Protein AF-0000000076618469 (afdb_homodimer)

Radius of gyration: 35.42 Å; Cα contacts (8 Å, |Δi|>4): 1841; chains: 2; bounding box: 77×102×92 Å

Organism: NCBI:txid5963

Secondary structure (DSSP, 8-state):
----THHHHHHHHHTTTT--HHHHHHHHHHHHHHHHHHHHSSEEEEE---------BSPPPPSS--EEEEEEETTTS-TT-EEEEEETTEEEEEEE-TTS-EEEEESB-TTT--BTTTT-EEETTTEEE-TTT--EEETTT-BEEEGGGTEE-EEEEEEE-TTBTTB---HHHHEEEEEEEE-BPPB--EEEETTEEEEEE-SSTTPPPSS-PPP-HHHHHHSEEEEEEEEEE-S-TTHHHHHHH-TTHHHHHSSBS-TT-SSEEEEEEEEEEETT-TTHHHHT--SSHHHHHHHHHHHHHH--TTTGGGEEEEEEEEEEEETTS--EEEEEEEEEEETTTEEEEEEE-SS-EEEEEEEEEEEETTEEEEEEEEEE-TTS-HHHHHHHHHHHHHHHHHHHHHHTT---BSS-EE-TTSHHHHHHHHHHHHHGGGGTTHHHHHHHHHTT--/----THHHHHHHHHTTTTS-HHHHHHHHHHHHHHHHHHHHSSEEEEE----------SPPPPSS--EEEEEEETTTS-TT-EEEEEETTEEEEEEE-TTS-EEEEESB-TTT--BTTTT-EEETTTEEE-TTT--EEETTT-BEEEGGGTEE-EEEEEEE-TTBTTB---HHHHEEEEEEEE-BPPB--EEEETTEEEEEE-SSTTPPPSS-PPP-HHHHHHSEEEEEEEEEE-S-TTHHHHHHH-TTHHHHHSSBSSTT-SSEEEEEEEEEEETT-TTHHHHT--SSHHHHHHHHHHHHHH--TTTGGGEEEEEEEEEEEETTS--EEEEEEEEEEETTTEEEEEEE-SS-EEEEEEEEEEEETTEEEEEEEEEE-TTS-HHHHHHHHHHHHHHHHHHHHHHTTPPPPSS----TTSHHHHHHHHHHHHHGGGGTTHHHHHHHHHTT--

Nearest PDB structures (foldseek):
  7szh-assembly1_B  TM=7.163E-01  e=1.090E-14  Microseira wollei
  6wnb-assembly1_C  TM=7.122E-01  e=1.434E-14  Microseira wollei
  6wn3-assembly1_C  TM=7.207E-01  e=2.930E-14  Microseira wollei
  7szg-assembly1_A  TM=7.099E-01  e=2.625E-14  Microseira wollei
  6wnd-assembly1_B-2  TM=7.188E-01  e=1.096E-13  Microseira wollei

Foldseek 3Di:
DPPDPVVVVVVVVVVVVPCPPVVVVVVVVVVVVVVQCVDQQADEAEDEDDQPDDDADDDDAFLAFFDKFFFWFPVVADEFAWAWTDFRLFTWIWHAFQVRDIFIWGQFDPPPTAGQRPCWTHPLRAWIFRRPPTFIAGRVWQWGADPNVRHGDKDWDKDADPCVVPDDDDPDRGIDTDGMDIDGTQTWDWDHAPRTIMTGDDLDSPDDDQDDDDHDVVLCVQWPWGYKYKYKFFFRLQLVVLVQLQQCVCVPLQQDLDPPDPQKGKDKDKDKDQLPPPCVLVRQADPDVVQSVVLVVVNVRGGDPRQRLQKMWMKMWIWIDGPPDDTHTAWIWIWIDGASFWIWTWIDGPVWTKIWIWGWGDNDSRIIMIMTIMIIGPPDDSVVVNVVNVSVNVSVVSSRVDRSPDYDDPDDDDDPVDDSRVSSVNVVVSNVVRCVNSVVSSVVSVVPDD/DCPDPVVVVVVVVVVVVPCPPVVVVVVVVVVVVVVVCVDQQADEAEDEDDQPDDDADDDDAFLAFWDKFFFWFLVVADEFAWAWTDFRLFTWIWHAFQVRDIFIWGQFDPPPTAGQRPCWTHDLRAWIFRRPPTFIAGRVWQWGADPNVRHGDKDWDKDADPCVPPDDDDPDRGIDTDGMDIDGTQTWDWDHAPRTIMTGDDLDSPDDDQDDDDHDVVLCVQWPWGYKYKYKFFFRLQLVVLVQLQQVVCVPLQQDLDPPDPQKGKDKDKDKDQLPPPCVLVRQADPDVVQSVVLVVVNVRGGDPRQRLQKMWMKMWIWMDGPPDDTHTAKIWIWIDGARFWMWTWIDGPVWTKIWIWGWGDNDSRIIMIMTIMIIGPPDDSVVVNVVNVSVNVSVVSSRVDNSPDYDDPDDDADPVDDSRVSSVNVVVSNVVRCVSSVVSSVVSVVPDD

Structure (mmCIF, N/CA/C/O backbone):
data_AF-0000000076618469-model_v1
#
loop_
_entity.id
_entity.type
_entity.pdbx_description
1 polymer 'cholesterol 7-desaturase'
#
loop_
_atom_site.group_PDB
_atom_site.id
_atom_site.type_symbol
_atom_site.label_atom_id
_atom_site.label_alt_id
_atom_site.label_comp_id
_atom_site.label_asym_id
_atom_site.label_entity_id
_atom_site.label_seq_id
_atom_site.pdbx_PDB_ins_code
_atom_site.Cartn_x
_atom_site.Cartn_y
_atom_site.Cartn_z
_atom_site.occupancy
_atom_site.B_iso_or_equiv
_atom_site.auth_seq_id
_atom_site.auth_comp_id
_atom_site.auth_asym_id
_atom_site.auth_atom_id
_atom_site.pdbx_PDB_model_num
ATOM 1 N N . MET A 1 1 ? -31.688 51 -51.656 1 25.8 1 MET A N 1
ATOM 2 C CA . MET A 1 1 ? -30.25 51.219 -51.75 1 25.8 1 MET A CA 1
ATOM 3 C C . MET A 1 1 ? -29.484 50.25 -50.875 1 25.8 1 MET A C 1
ATOM 5 O O . MET A 1 1 ? -29.641 50.219 -49.656 1 25.8 1 MET A O 1
ATOM 9 N N . SER A 1 2 ? -29.312 48.969 -51.375 1 30.59 2 SER A N 1
ATOM 10 C CA . SER A 1 2 ? -28.703 47.719 -50.938 1 30.59 2 SER A CA 1
ATOM 11 C C . SER A 1 2 ? -27.203 47.906 -50.688 1 30.59 2 SER A C 1
ATOM 13 O O . SER A 1 2 ? -26.438 48.125 -51.625 1 30.59 2 SER A O 1
ATOM 15 N N . LEU A 1 3 ? -26.906 48.688 -49.594 1 36.03 3 LEU A N 1
ATOM 16 C CA . LEU A 1 3 ? -25.516 48.812 -49.156 1 36.03 3 LEU A CA 1
ATOM 17 C C . LEU A 1 3 ? -24.812 47.469 -49.125 1 36.03 3 LEU A C 1
ATOM 19 O O . LEU A 1 3 ? -25.25 46.562 -48.438 1 36.03 3 LEU A O 1
ATOM 23 N N . SER A 1 4 ? -24.188 47.125 -50.25 1 36.19 4 SER A N 1
ATOM 24 C CA . SER A 1 4 ? -23.578 45.844 -50.625 1 36.19 4 SER A CA 1
ATOM 25 C C . SER A 1 4 ? -22.516 45.438 -49.625 1 36.19 4 SER A C 1
ATOM 27 O O . SER A 1 4 ? -21.812 46.281 -49.062 1 36.19 4 SER A O 1
ATOM 29 N N . SER A 1 5 ? -22.656 44.188 -49.031 1 46 5 SER A N 1
ATOM 30 C CA . SER A 1 5 ? -21.859 43.375 -48.125 1 46 5 SER A CA 1
ATOM 31 C C . SER A 1 5 ? -20.375 43.438 -48.5 1 46 5 SER A C 1
ATOM 33 O O . SER A 1 5 ? -19.516 42.969 -47.75 1 46 5 SER A O 1
ATOM 35 N N . SER A 1 6 ? -20.109 43.875 -49.781 1 43.16 6 SER A N 1
ATOM 36 C CA . SER A 1 6 ? -18.75 43.844 -50.281 1 43.16 6 SER A CA 1
ATOM 37 C C . SER A 1 6 ? -17.875 44.906 -49.625 1 43.16 6 SER A C 1
ATOM 39 O O . SER A 1 6 ? -16.641 44.781 -49.625 1 43.16 6 SER A O 1
ATOM 41 N N . LEU A 1 7 ? -18.484 46.031 -49.25 1 40.34 7 LEU A N 1
ATOM 42 C CA . LEU A 1 7 ? -17.688 47.125 -48.719 1 40.34 7 LEU A CA 1
ATOM 43 C C . LEU A 1 7 ? -17.172 46.812 -47.312 1 40.34 7 LEU A C 1
ATOM 45 O O . LEU A 1 7 ? -16.078 47.219 -46.938 1 40.34 7 LEU A O 1
ATOM 49 N N . ILE A 1 8 ? -18.031 45.969 -46.625 1 40 8 ILE A N 1
ATOM 50 C CA . ILE A 1 8 ? -17.609 45.719 -45.25 1 40 8 ILE A CA 1
ATOM 51 C C . ILE A 1 8 ? -16.406 44.781 -45.25 1 40 8 ILE A C 1
ATOM 53 O O . ILE A 1 8 ? -15.445 45 -44.5 1 40 8 ILE A O 1
ATOM 57 N N . ILE A 1 9 ? -16.344 43.844 -46.281 1 43.84 9 ILE A N 1
ATOM 58 C CA . ILE A 1 9 ? -15.234 42.906 -46.25 1 43.84 9 ILE A CA 1
ATOM 59 C C . ILE A 1 9 ? -13.953 43.625 -46.688 1 43.84 9 ILE A C 1
ATOM 61 O O . ILE A 1 9 ? -12.867 43.312 -46.188 1 43.84 9 ILE A O 1
ATOM 65 N N . SER A 1 10 ? -14.141 44.656 -47.531 1 40.81 10 SER A N 1
ATOM 66 C CA . SER A 1 10 ? -12.938 45.312 -48.031 1 40.81 10 SER A CA 1
ATOM 67 C C . SER A 1 10 ? -12.266 46.125 -46.906 1 40.81 10 SER A C 1
ATOM 69 O O . SER A 1 10 ? -11.055 46.344 -46.938 1 40.81 10 SER A O 1
ATOM 71 N N . TYR A 1 11 ? -13.172 46.75 -46.062 1 40.12 11 TYR A N 1
ATOM 72 C CA . TYR A 1 11 ? -12.547 47.562 -45.031 1 40.12 11 TYR A CA 1
ATOM 73 C C . TYR A 1 11 ? -11.781 46.719 -44.031 1 40.12 11 TYR A C 1
ATOM 75 O O . TYR A 1 11 ? -10.742 47.125 -43.531 1 40.12 11 TYR A O 1
ATOM 83 N N . PHE A 1 12 ? -12.375 45.531 -43.719 1 41.94 12 PHE A N 1
ATOM 84 C CA . PHE A 1 12 ? -11.633 44.75 -42.75 1 41.94 12 PHE A CA 1
ATOM 85 C C . PHE A 1 12 ? -10.398 44.125 -43.375 1 41.94 12 PHE A C 1
ATOM 87 O O . PHE A 1 12 ? -9.445 43.75 -42.688 1 41.94 12 PHE A O 1
ATOM 94 N N . THR A 1 13 ? -10.469 43.812 -44.688 1 44.59 13 THR A N 1
ATOM 95 C CA . THR A 1 13 ? -9.266 43.25 -45.281 1 44.59 13 THR A CA 1
ATOM 96 C C . THR A 1 13 ? -8.18 44.312 -45.438 1 44.59 13 THR A C 1
ATOM 98 O O . THR A 1 13 ? -6.996 44 -45.5 1 44.59 13 THR A O 1
ATOM 101 N N . THR A 1 14 ? -8.539 45.531 -45.688 1 42.06 14 THR A N 1
ATOM 102 C CA . THR A 1 14 ? -7.492 46.531 -45.938 1 42.06 14 THR A CA 1
ATOM 103 C C . THR A 1 14 ? -6.688 46.781 -44.656 1 42.06 14 THR A C 1
ATOM 105 O O . THR A 1 14 ? -5.48 47.031 -44.719 1 42.06 14 THR A O 1
ATOM 108 N N . ASP A 1 15 ? -7.383 46.969 -43.531 1 39.75 15 ASP A N 1
ATOM 109 C CA . ASP A 1 15 ? -6.648 47.406 -42.344 1 39.75 15 ASP A CA 1
ATOM 110 C C . ASP A 1 15 ? -5.91 46.25 -41.688 1 39.75 15 ASP A C 1
ATOM 112 O O . ASP A 1 15 ? -5.301 46.406 -40.625 1 39.75 15 ASP A O 1
ATOM 116 N N . LEU A 1 16 ? -6.277 45.094 -41.938 1 45.47 16 LEU A N 1
ATOM 117 C CA . LEU A 1 16 ? -5.324 44.062 -41.5 1 45.47 16 LEU A CA 1
ATOM 118 C C . LEU A 1 16 ? -3.969 44.25 -42.156 1 45.47 16 LEU A C 1
ATOM 120 O O . LEU A 1 16 ? -3.018 43.531 -41.844 1 45.47 16 LEU A O 1
ATOM 124 N N . ALA A 1 17 ? -3.912 45 -43.281 1 43.53 17 ALA A N 1
ATOM 125 C CA . ALA A 1 17 ? -2.707 45.281 -44.062 1 43.53 17 ALA A CA 1
ATOM 126 C C . ALA A 1 17 ? -1.641 45.938 -43.188 1 43.53 17 ALA A C 1
ATOM 128 O O . ALA A 1 17 ? -0.446 45.688 -43.375 1 43.53 17 ALA A O 1
ATOM 129 N N . PHE A 1 18 ? -1.939 47.062 -42.5 1 45.94 18 PHE A N 1
ATOM 130 C CA . PHE A 1 18 ? -0.904 47.781 -41.812 1 45.94 18 PHE A CA 1
ATOM 131 C C . PHE A 1 18 ? -0.453 47.031 -40.562 1 45.94 18 PHE A C 1
ATOM 133 O O . PHE A 1 18 ? 0.161 47.594 -39.656 1 45.94 18 PHE A O 1
ATOM 140 N N . ILE A 1 19 ? -0.979 46 -40.062 1 57.78 19 ILE A N 1
ATOM 141 C CA . ILE A 1 19 ? -0.23 45.344 -39 1 57.78 19 ILE A CA 1
ATOM 142 C C . ILE A 1 19 ? 1.18 45 -39.469 1 57.78 19 ILE A C 1
ATOM 144 O O . ILE A 1 19 ? 1.358 44.156 -40.312 1 57.78 19 ILE A O 1
ATOM 148 N N . ASN A 1 20 ? 2.064 46.031 -39.469 1 72.62 20 ASN A N 1
ATOM 149 C CA . ASN A 1 20 ? 3.465 45.781 -39.812 1 72.62 20 ASN A CA 1
ATOM 150 C C . ASN A 1 20 ? 4.043 44.625 -39.031 1 72.62 20 ASN A C 1
ATOM 152 O O . ASN A 1 20 ? 3.461 44.188 -38.031 1 72.62 20 ASN A O 1
ATOM 156 N N . THR A 1 21 ? 4.887 43.969 -39.625 1 76.56 21 THR A N 1
ATOM 157 C CA . THR A 1 21 ? 5.562 42.781 -39.094 1 76.56 21 THR A CA 1
ATOM 158 C C . THR A 1 21 ? 5.945 42.969 -37.656 1 76.56 21 THR A C 1
ATOM 160 O O . THR A 1 21 ? 5.848 42.062 -36.844 1 76.56 21 THR A O 1
ATOM 163 N N . LYS A 1 22 ? 6.223 44.25 -37.312 1 81.81 22 LYS A N 1
ATOM 164 C CA . LYS A 1 22 ? 6.617 44.531 -35.938 1 81.81 22 LYS A CA 1
ATOM 165 C C . LYS A 1 22 ? 5.426 44.469 -35 1 81.81 22 LYS A C 1
ATOM 167 O O . LYS A 1 22 ? 5.539 43.938 -33.875 1 81.81 22 LYS A O 1
ATOM 172 N N . SER A 1 23 ? 4.367 44.969 -35.5 1 83.94 23 SER A N 1
ATOM 173 C CA . SER A 1 23 ? 3.158 44.906 -34.688 1 83.94 23 SER A CA 1
ATOM 174 C C . SER A 1 23 ? 2.672 43.469 -34.531 1 83.94 23 SER A C 1
ATOM 176 O O . SER A 1 23 ? 2.193 43.094 -33.469 1 83.94 23 SER A O 1
ATOM 178 N N . LEU A 1 24 ? 2.896 42.75 -35.594 1 85.31 24 LEU A N 1
ATOM 179 C CA . LEU A 1 24 ? 2.494 41.375 -35.531 1 85.31 24 LEU A CA 1
ATOM 180 C C . LEU A 1 24 ? 3.377 40.594 -34.562 1 85.31 24 LEU A C 1
ATOM 182 O O . LEU A 1 24 ? 2.879 39.75 -33.781 1 85.31 24 LEU A O 1
ATOM 186 N N . ILE A 1 25 ? 4.652 40.812 -34.688 1 85.56 25 ILE A N 1
ATOM 187 C CA . ILE A 1 25 ? 5.59 40.156 -33.781 1 85.56 25 ILE A CA 1
ATOM 188 C C . ILE A 1 25 ? 5.281 40.531 -32.344 1 85.56 25 ILE A C 1
ATOM 190 O O . ILE A 1 25 ? 5.273 39.688 -31.453 1 85.56 25 ILE A O 1
ATOM 194 N N . ALA A 1 26 ? 5.016 41.781 -32.094 1 86.06 26 ALA A N 1
ATOM 195 C CA . ALA A 1 26 ? 4.672 42.25 -30.75 1 86.06 26 ALA A CA 1
ATOM 196 C C . ALA A 1 26 ? 3.395 41.594 -30.25 1 86.06 26 ALA A C 1
ATOM 198 O O . ALA A 1 26 ? 3.307 41.188 -29.094 1 86.06 26 ALA A O 1
ATOM 199 N N . LEU A 1 27 ? 2.541 41.438 -31.141 1 85.88 27 LEU A N 1
ATOM 200 C CA . LEU A 1 27 ? 1.283 40.781 -30.766 1 85.88 27 LEU A CA 1
ATOM 201 C C . LEU A 1 27 ? 1.502 39.312 -30.422 1 85.88 27 LEU A C 1
ATOM 203 O O . LEU A 1 27 ? 0.927 38.812 -29.453 1 85.88 27 LEU A O 1
ATOM 207 N N . VAL A 1 28 ? 2.207 38.719 -31.188 1 85.19 28 VAL A N 1
ATOM 208 C CA . VAL A 1 28 ? 2.506 37.312 -30.938 1 85.19 28 VAL A CA 1
ATOM 209 C C . VAL A 1 28 ? 3.227 37.156 -29.609 1 85.19 28 VAL A C 1
ATOM 211 O O . VAL A 1 28 ? 2.932 36.25 -28.828 1 85.19 28 VAL A O 1
ATOM 214 N N . PHE A 1 29 ? 4.129 37.969 -29.344 1 85.81 29 PHE A N 1
ATOM 215 C CA . PHE A 1 29 ? 4.863 37.938 -28.094 1 85.81 29 PHE A CA 1
ATOM 216 C C . PHE A 1 29 ? 3.926 38.156 -26.906 1 85.81 29 PHE A C 1
ATOM 218 O O . PHE A 1 29 ? 4.055 37.5 -25.875 1 85.81 29 PHE A O 1
ATOM 225 N N . VAL A 1 30 ? 3.076 39.094 -27.078 1 84.06 30 VAL A N 1
ATOM 226 C CA . VAL A 1 30 ? 2.117 39.375 -26.016 1 84.06 30 VAL A CA 1
ATOM 227 C C . VAL A 1 30 ? 1.225 38.156 -25.797 1 84.06 30 VAL A C 1
ATOM 229 O O . VAL A 1 30 ? 0.931 37.781 -24.656 1 84.06 30 VAL A O 1
ATOM 232 N N . LEU A 1 31 ? 0.885 37.594 -26.844 1 83.75 31 LEU A N 1
ATOM 233 C CA . LEU A 1 31 ? 0.042 36.406 -26.75 1 83.75 31 LEU A CA 1
ATOM 234 C C . LEU A 1 31 ? 0.795 35.25 -26.094 1 83.75 31 LEU A C 1
ATOM 236 O O . LEU A 1 31 ? 0.256 34.594 -25.203 1 83.75 31 LEU A O 1
ATOM 240 N N . LEU A 1 32 ? 1.947 35.031 -26.469 1 82.88 32 LEU A N 1
ATOM 241 C CA . LEU A 1 32 ? 2.75 33.969 -25.891 1 82.88 32 LEU A CA 1
ATOM 242 C C . LEU A 1 32 ? 3.018 34.219 -24.422 1 82.88 32 LEU A C 1
ATOM 244 O O . LEU A 1 32 ? 3 33.312 -23.594 1 82.88 32 LEU A O 1
ATOM 248 N N . TYR A 1 33 ? 3.23 35.406 -24.156 1 81.75 33 TYR A N 1
ATOM 249 C CA . TYR A 1 33 ? 3.459 35.781 -22.766 1 81.75 33 TYR A CA 1
ATOM 250 C C . TYR A 1 33 ? 2.195 35.562 -21.938 1 81.75 33 TYR A C 1
ATOM 252 O O . TYR A 1 33 ? 2.26 35.125 -20.797 1 81.75 33 TYR A O 1
ATOM 260 N N . SER A 1 34 ? 1.138 35.938 -22.5 1 79.31 34 SER A N 1
ATOM 261 C CA . SER A 1 34 ? -0.128 35.75 -21.797 1 79.31 34 SER A CA 1
ATOM 262 C C . SER A 1 34 ? -0.387 34.281 -21.516 1 79.31 34 SER A C 1
ATOM 264 O O . SER A 1 34 ? -0.868 33.906 -20.438 1 79.31 34 SER A O 1
ATOM 266 N N . LEU A 1 35 ? -0.067 33.531 -22.422 1 78.38 35 LEU A N 1
ATOM 267 C CA . LEU A 1 35 ? -0.222 32.094 -22.234 1 78.38 35 LEU A CA 1
ATOM 268 C C . LEU A 1 35 ? 0.748 31.578 -21.172 1 78.38 35 LEU A C 1
ATOM 270 O O . LEU A 1 35 ? 0.366 30.781 -20.312 1 78.38 35 LEU A O 1
ATOM 274 N N . TYR A 1 36 ? 1.885 32.031 -21.328 1 76.81 36 TYR A N 1
ATOM 275 C CA . TYR A 1 36 ? 2.902 31.719 -20.328 1 76.81 36 TYR A CA 1
ATOM 276 C C . TYR A 1 36 ? 2.447 32.125 -18.938 1 76.81 36 TYR A C 1
ATOM 278 O O . TYR A 1 36 ? 2.508 31.344 -18 1 76.81 36 TYR A O 1
ATOM 286 N N . TYR A 1 37 ? 2.002 33.281 -18.906 1 76.44 37 TYR A N 1
ATOM 287 C CA . TYR A 1 37 ? 1.58 33.812 -17.625 1 76.44 37 TYR A CA 1
ATOM 288 C C . TYR A 1 37 ? 0.39 33.062 -17.062 1 76.44 37 TYR A C 1
ATOM 290 O O . TYR A 1 37 ? 0.378 32.688 -15.883 1 76.44 37 TYR A O 1
ATOM 298 N N . ALA A 1 38 ? -0.476 32.719 -17.828 1 72.44 38 ALA A N 1
ATOM 299 C CA . ALA A 1 38 ? -1.673 32 -17.391 1 72.44 38 ALA A CA 1
ATOM 300 C C . ALA A 1 38 ? -1.328 30.609 -16.906 1 72.44 38 ALA A C 1
ATOM 302 O O . ALA A 1 38 ? -1.894 30.125 -15.922 1 72.44 38 ALA A O 1
ATOM 303 N N . LYS A 1 39 ? -0.436 30.125 -17.562 1 70.06 39 LYS A N 1
ATOM 304 C CA . LYS A 1 39 ? -0.111 28.719 -17.281 1 70.06 39 LYS A CA 1
ATOM 305 C C . LYS A 1 39 ? 0.766 28.594 -16.047 1 70.06 39 LYS A C 1
ATOM 307 O O . LYS A 1 39 ? 0.604 27.656 -15.258 1 70.06 39 LYS A O 1
ATOM 312 N N . PHE A 1 40 ? 1.535 29.641 -15.828 1 75.81 40 PHE A N 1
ATOM 313 C CA . PHE A 1 40 ? 2.613 29.375 -14.883 1 75.81 40 PHE A CA 1
ATOM 314 C C . PHE A 1 40 ? 2.516 30.312 -13.68 1 75.81 40 PHE A C 1
ATOM 316 O O . PHE A 1 40 ? 3.18 30.094 -12.664 1 75.81 40 PHE A O 1
ATOM 323 N N . ARG A 1 41 ? 1.729 31.312 -13.742 1 74.38 41 ARG A N 1
ATOM 324 C CA . ARG A 1 41 ? 1.658 32.281 -12.648 1 74.38 41 ARG A CA 1
ATOM 325 C C . ARG A 1 41 ? 1.303 31.594 -11.336 1 74.38 41 ARG A C 1
ATOM 327 O O . ARG A 1 41 ? 1.93 31.859 -10.305 1 74.38 41 ARG A O 1
ATOM 334 N N . ILE A 1 42 ? 0.29 30.797 -11.391 1 78.88 42 ILE A N 1
ATOM 335 C CA . ILE A 1 42 ? -0.105 29.938 -10.281 1 78.88 42 ILE A CA 1
ATOM 336 C C . ILE A 1 42 ? -0.117 28.484 -10.727 1 78.88 42 ILE A C 1
ATOM 338 O O . ILE A 1 42 ? -1.019 28.047 -11.453 1 78.88 42 ILE A O 1
ATOM 342 N N . PHE A 1 43 ? 0.909 27.812 -10.273 1 82.62 43 PHE A N 1
ATOM 343 C CA . PHE A 1 43 ? 1.141 26.469 -10.766 1 82.62 43 PHE A CA 1
ATOM 344 C C . PHE A 1 43 ? 0.526 25.438 -9.82 1 82.62 43 PHE A C 1
ATOM 346 O O . PHE A 1 43 ? 0.643 25.547 -8.602 1 82.62 43 PHE A O 1
ATOM 353 N N . TYR A 1 44 ? -0.232 24.547 -10.438 1 80.94 44 TYR A N 1
ATOM 354 C CA . TYR A 1 44 ? -0.82 23.438 -9.688 1 80.94 44 TYR A CA 1
ATOM 355 C C . TYR A 1 44 ? -0.27 22.109 -10.172 1 80.94 44 TYR A C 1
ATOM 357 O O . TYR A 1 44 ? -0.236 21.844 -11.375 1 80.94 44 TYR A O 1
ATOM 365 N N . TYR A 1 45 ? 0.213 21.312 -9.305 1 83.5 45 TYR A N 1
ATOM 366 C CA . TYR A 1 45 ? 0.718 19.984 -9.625 1 83.5 45 TYR A CA 1
ATOM 367 C C . TYR A 1 45 ? 0.195 18.953 -8.641 1 83.5 45 TYR A C 1
ATOM 369 O O . TYR A 1 45 ? 0.275 19.141 -7.426 1 83.5 45 TYR A O 1
ATOM 377 N N . ALA A 1 46 ? -0.37 17.859 -9.219 1 86.12 46 ALA A N 1
ATOM 378 C CA . ALA A 1 46 ? -0.897 16.812 -8.352 1 86.12 46 ALA A CA 1
ATOM 379 C C . ALA A 1 46 ? -0.328 15.445 -8.742 1 86.12 46 ALA A C 1
ATOM 381 O O . ALA A 1 46 ? -0.198 15.133 -9.93 1 86.12 46 ALA A O 1
ATOM 382 N N . HIS A 1 47 ? 0.127 14.727 -7.789 1 85.25 47 HIS A N 1
ATOM 383 C CA . HIS A 1 47 ? 0.522 13.328 -7.945 1 85.25 47 HIS A CA 1
ATOM 384 C C . HIS A 1 47 ? -0.35 12.414 -7.098 1 85.25 47 HIS A C 1
ATOM 386 O O . HIS A 1 47 ? -0.243 12.414 -5.867 1 85.25 47 HIS A O 1
ATOM 392 N N . ILE A 1 48 ? -1.183 11.594 -7.734 1 83.31 48 ILE A N 1
ATOM 393 C CA . ILE A 1 48 ? -2.121 10.703 -7.059 1 83.31 48 ILE A CA 1
ATOM 394 C C . ILE A 1 48 ? -1.923 9.273 -7.551 1 83.31 48 ILE A C 1
ATOM 396 O O . ILE A 1 48 ? -2.488 8.883 -8.57 1 83.31 48 ILE A O 1
ATOM 400 N N . PRO A 1 49 ? -1.12 8.477 -6.871 1 85.44 49 PRO A N 1
ATOM 401 C CA . PRO A 1 49 ? -0.93 7.082 -7.273 1 85.44 49 PRO A CA 1
ATOM 402 C C . PRO A 1 49 ? -2.137 6.207 -6.949 1 85.44 49 PRO A C 1
ATOM 404 O O . PRO A 1 49 ? -3.037 6.633 -6.223 1 85.44 49 PRO A O 1
ATOM 407 N N . GLU A 1 50 ? -2.074 4.973 -7.512 1 74.62 50 GLU A N 1
ATOM 408 C CA . GLU A 1 50 ? -3.094 3.992 -7.148 1 74.62 50 GLU A CA 1
ATOM 409 C C . GLU A 1 50 ? -2.92 3.52 -5.711 1 74.62 50 GLU A C 1
ATOM 411 O O . GLU A 1 50 ? -1.796 3.424 -5.215 1 74.62 50 GLU A O 1
ATOM 416 N N . ASN A 1 51 ? -3.998 3.242 -5.086 1 73.88 51 ASN A N 1
ATOM 417 C CA . ASN A 1 51 ? -3.965 2.717 -3.725 1 73.88 51 ASN A CA 1
ATOM 418 C C . ASN A 1 51 ? -3.398 1.3 -3.684 1 73.88 51 ASN A C 1
ATOM 420 O O . ASN A 1 51 ? -3.994 0.374 -4.238 1 73.88 51 ASN A O 1
ATOM 424 N N . PRO A 1 52 ? -2.316 1.177 -3.098 1 69.88 52 PRO A N 1
ATOM 425 C CA . PRO A 1 52 ? -1.696 -0.151 -3.092 1 69.88 52 PRO A CA 1
ATOM 426 C C . PRO A 1 52 ? -2.328 -1.092 -2.068 1 69.88 52 PRO A C 1
ATOM 428 O O . PRO A 1 52 ? -2.035 -2.289 -2.061 1 69.88 52 PRO A O 1
ATOM 431 N N . GLY A 1 53 ? -3.195 -0.616 -1.258 1 64 53 GLY A N 1
ATOM 432 C CA . GLY A 1 53 ? -3.631 -1.392 -0.107 1 64 53 GLY A CA 1
ATOM 433 C C . GLY A 1 53 ? -2.666 -1.319 1.062 1 64 53 GLY A C 1
ATOM 434 O O . GLY A 1 53 ? -1.592 -0.725 0.95 1 64 53 GLY A O 1
ATOM 435 N N . PHE A 1 54 ? -3.09 -1.627 2.289 1 60.41 54 PHE A N 1
ATOM 436 C CA . PHE A 1 54 ? -2.246 -1.46 3.467 1 60.41 54 PHE A CA 1
ATOM 437 C C . PHE A 1 54 ? -1.876 -2.812 4.062 1 60.41 54 PHE A C 1
ATOM 439 O O . PHE A 1 54 ? -2.723 -3.701 4.172 1 60.41 54 PHE A O 1
ATOM 446 N N . ILE A 1 55 ? -0.594 -3.039 4.094 1 59.41 55 ILE A N 1
ATOM 447 C CA . ILE A 1 55 ? -0.067 -4.195 4.809 1 59.41 55 ILE A CA 1
ATOM 448 C C . ILE A 1 55 ? 0.481 -3.762 6.164 1 59.41 55 ILE A C 1
ATOM 450 O O . ILE A 1 55 ? 1.23 -2.787 6.254 1 59.41 55 ILE A O 1
ATOM 454 N N . SER A 1 56 ? -0.104 -4.105 7.328 1 57.28 56 SER A N 1
ATOM 455 C CA . SER A 1 56 ? 0.43 -3.73 8.633 1 57.28 56 SER A CA 1
ATOM 456 C C . SER A 1 56 ? 1.105 -4.914 9.32 1 57.28 56 SER A C 1
ATOM 458 O O . SER A 1 56 ? 0.666 -6.059 9.172 1 57.28 56 SER A O 1
ATOM 460 N N . ARG A 1 57 ? 2.352 -4.621 9.703 1 53.91 57 ARG A N 1
ATOM 461 C CA . ARG A 1 57 ? 3.053 -5.621 10.5 1 53.91 57 ARG A CA 1
ATOM 462 C C . ARG A 1 57 ? 3.115 -5.207 11.969 1 53.91 57 ARG A C 1
ATOM 464 O O . ARG A 1 57 ? 4.039 -4.504 12.383 1 53.91 57 ARG A O 1
ATOM 471 N N . GLY A 1 58 ? 1.973 -5.152 12.727 1 59.69 58 GLY A N 1
ATOM 472 C CA . GLY A 1 58 ? 1.987 -4.965 14.172 1 59.69 58 GLY A CA 1
ATOM 473 C C . GLY A 1 58 ? 1.011 -3.908 14.648 1 59.69 58 GLY A C 1
ATOM 474 O O . GLY A 1 58 ? 0.139 -3.475 13.891 1 59.69 58 GLY A O 1
ATOM 475 N N . LYS A 1 59 ? 1.264 -3.643 16.047 1 66.5 59 LYS A N 1
ATOM 476 C CA . LYS A 1 59 ? 0.408 -2.637 16.672 1 66.5 59 LYS A CA 1
ATOM 477 C C . LYS A 1 59 ? 0.602 -1.271 16.016 1 66.5 59 LYS A C 1
ATOM 479 O O . LYS A 1 59 ? 1.732 -0.804 15.859 1 66.5 59 LYS A O 1
ATOM 484 N N . ILE A 1 60 ? -0.426 -0.828 15.578 1 74.56 60 ILE A N 1
ATOM 485 C CA . ILE A 1 60 ? -0.377 0.438 14.859 1 74.56 60 ILE A CA 1
ATOM 486 C C . ILE A 1 60 ? -0.55 1.598 15.836 1 74.56 60 ILE A C 1
ATOM 488 O O . ILE A 1 60 ? -1.327 1.503 16.781 1 74.56 60 ILE A O 1
ATOM 492 N N . LEU A 1 61 ? 0.176 2.588 15.625 1 87.06 61 LEU A N 1
ATOM 493 C CA . LEU A 1 61 ? 0.038 3.836 16.375 1 87.06 61 LEU A CA 1
ATOM 494 C C . LEU A 1 61 ? -1.32 4.477 16.109 1 87.06 61 LEU A C 1
ATOM 496 O O . LEU A 1 61 ? -1.988 4.148 15.125 1 87.06 61 LEU A O 1
ATOM 500 N N . PRO A 1 62 ? -1.726 5.277 17.078 1 89.94 62 PRO A N 1
ATOM 501 C CA . PRO A 1 62 ? -2.98 5.977 16.797 1 89.94 62 PRO A CA 1
ATOM 502 C C . PRO A 1 62 ? -2.973 6.691 15.445 1 89.94 62 PRO A C 1
ATOM 504 O O . PRO A 1 62 ? -1.953 7.266 15.055 1 89.94 62 PRO A O 1
ATOM 507 N N . ALA A 1 63 ? -4.09 6.719 14.82 1 90.56 63 ALA A N 1
ATOM 508 C CA . ALA A 1 63 ? -4.16 7.172 13.43 1 90.56 63 ALA A CA 1
ATOM 509 C C . ALA A 1 63 ? -4.445 8.672 13.359 1 90.56 63 ALA A C 1
ATOM 511 O O . ALA A 1 63 ? -4.266 9.289 12.305 1 90.56 63 ALA A O 1
ATOM 512 N N . HIS A 1 64 ? -4.93 9.281 14.406 1 94.81 64 HIS A N 1
ATOM 513 C CA . HIS A 1 64 ? -5.398 10.664 14.367 1 94.81 64 HIS A CA 1
ATOM 514 C C . HIS A 1 64 ? -4.773 11.492 15.492 1 94.81 64 HIS A C 1
ATOM 516 O O . HIS A 1 64 ? -5.391 11.688 16.531 1 94.81 64 HIS A O 1
ATOM 522 N N . PRO A 1 65 ? -3.662 12.117 15.234 1 96.56 65 PRO A N 1
ATOM 523 C CA . PRO A 1 65 ? -3.002 12.891 16.281 1 96.56 65 PRO A CA 1
ATOM 524 C C . PRO A 1 65 ? -3.705 14.219 16.562 1 96.56 65 PRO A C 1
ATOM 526 O O . PRO A 1 65 ? -4.43 14.734 15.711 1 96.56 65 PRO A O 1
ATOM 529 N N . ASN A 1 66 ? -3.457 14.758 17.781 1 97.38 66 ASN A N 1
ATOM 530 C CA . ASN A 1 66 ? -4.008 16.047 18.203 1 97.38 66 ASN A CA 1
ATOM 531 C C . ASN A 1 66 ? -3.211 17.203 17.641 1 97.38 66 ASN A C 1
ATOM 533 O O . ASN A 1 66 ? -1.979 17.172 17.594 1 97.38 66 ASN A O 1
ATOM 537 N N . GLY A 1 67 ? -3.949 18.203 17.156 1 97.94 67 GLY A N 1
ATOM 538 C CA . GLY A 1 67 ? -3.242 19.391 16.719 1 97.94 67 GLY A CA 1
ATOM 539 C C . GLY A 1 67 ? -4.066 20.266 15.789 1 97.94 67 GLY A C 1
ATOM 540 O O . GLY A 1 67 ? -5.281 20.094 15.672 1 97.94 67 GLY A O 1
ATOM 541 N N . TRP A 1 68 ? -3.42 21.281 15.25 1 98.44 68 TRP A N 1
ATOM 542 C CA . TRP A 1 68 ? -4.012 22.188 14.273 1 98.44 68 TRP A CA 1
ATOM 543 C C . TRP A 1 68 ? -3.893 21.609 12.859 1 98.44 68 TRP A C 1
ATOM 545 O O . TRP A 1 68 ? -2.83 21.125 12.469 1 98.44 68 TRP A O 1
ATOM 555 N N . PHE A 1 69 ? -4.938 21.703 12.133 1 98.5 69 PHE A N 1
ATOM 556 C CA . PHE A 1 69 ? -4.953 21.281 10.742 1 98.5 69 PHE A CA 1
ATOM 557 C C . PHE A 1 69 ? -5.66 22.312 9.867 1 98.5 69 PHE A C 1
ATOM 559 O O . PHE A 1 69 ? -6.625 22.938 10.297 1 98.5 69 PHE A O 1
ATOM 566 N N . VAL A 1 70 ? -5.184 22.453 8.703 1 98.44 70 VAL A N 1
ATOM 567 C CA . VAL A 1 70 ? -5.902 23.281 7.738 1 98.44 70 VAL A CA 1
ATOM 568 C C . VAL A 1 70 ? -7.148 22.547 7.254 1 98.44 70 VAL A C 1
ATOM 570 O O . VAL A 1 70 ? -7.07 21.391 6.828 1 98.44 70 VAL A O 1
ATOM 573 N N . ILE A 1 71 ? -8.273 23.219 7.293 1 98 71 ILE A N 1
ATOM 574 C CA . ILE A 1 71 ? -9.492 22.531 6.875 1 98 71 ILE A CA 1
ATOM 575 C C . ILE A 1 71 ? -10.117 23.266 5.691 1 98 71 ILE A C 1
ATOM 577 O O . ILE A 1 71 ? -11 22.734 5.02 1 98 71 ILE A O 1
ATOM 581 N N . SER A 1 72 ? -9.648 24.516 5.457 1 97.06 72 SER A N 1
ATOM 582 C CA . SER A 1 72 ? -10.109 25.281 4.309 1 97.06 72 SER A CA 1
ATOM 583 C C . SER A 1 72 ? -9.219 26.5 4.059 1 97.06 72 SER A C 1
ATOM 585 O O . SER A 1 72 ? -8.461 26.906 4.938 1 97.06 72 SER A O 1
ATOM 587 N N . THR A 1 73 ? -9.273 27.031 2.875 1 95.69 73 THR A N 1
ATOM 588 C CA . THR A 1 73 ? -8.75 28.391 2.666 1 95.69 73 THR A CA 1
ATOM 589 C C . THR A 1 73 ? -9.82 29.422 2.971 1 95.69 73 THR A C 1
ATOM 591 O O . THR A 1 73 ? -11.016 29.141 2.898 1 95.69 73 THR A O 1
ATOM 594 N N . THR A 1 74 ? -9.336 30.547 3.336 1 96.19 74 THR A N 1
ATOM 595 C CA . THR A 1 74 ? -10.266 31.641 3.604 1 96.19 74 THR A CA 1
ATOM 596 C C . THR A 1 74 ? -11.109 31.953 2.367 1 96.19 74 THR A C 1
ATOM 598 O O . THR A 1 74 ? -12.305 32.219 2.477 1 96.19 74 THR A O 1
ATOM 601 N N . GLN A 1 75 ? -10.57 31.875 1.214 1 91 75 GLN A N 1
ATOM 602 C CA . GLN A 1 75 ? -11.242 32.219 -0.038 1 91 75 GLN A CA 1
ATOM 603 C C . GLN A 1 75 ? -12.336 31.203 -0.367 1 91 75 GLN A C 1
ATOM 605 O O . GLN A 1 75 ? -13.352 31.547 -0.971 1 91 75 GLN A O 1
ATOM 610 N N . GLU A 1 76 ? -12.125 30.016 -0.051 1 92.69 76 GLU A N 1
ATOM 611 C CA . GLU A 1 76 ? -13.086 28.969 -0.358 1 92.69 76 GLU A C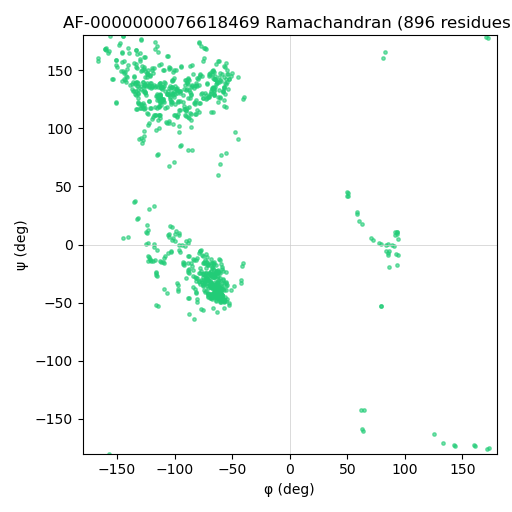A 1
ATOM 612 C C . GLU A 1 76 ? -14.352 29.109 0.477 1 92.69 76 GLU A C 1
ATOM 614 O O . GLU A 1 76 ? -15.438 28.734 0.039 1 92.69 76 GLU A O 1
ATOM 619 N N . LEU A 1 77 ? -14.203 29.609 1.67 1 97.31 77 LEU A N 1
ATOM 620 C CA . LEU A 1 77 ? -15.352 29.75 2.561 1 97.31 77 LEU A CA 1
ATOM 621 C C . LEU A 1 77 ? -15.938 31.156 2.482 1 97.31 77 LEU A C 1
ATOM 623 O O . LEU A 1 77 ? -15.664 32 3.344 1 97.31 77 LEU A O 1
ATOM 627 N N . LYS A 1 78 ? -16.766 31.375 1.564 1 95.44 78 LYS A N 1
ATOM 628 C CA . LYS A 1 78 ? -17.422 32.688 1.382 1 95.44 78 LYS A CA 1
ATOM 629 C C . LYS A 1 78 ? -18.562 32.875 2.377 1 95.44 78 LYS A C 1
ATOM 631 O O . LYS A 1 78 ? -18.906 31.938 3.121 1 95.44 78 LYS A O 1
ATOM 636 N N . LEU A 1 79 ? -19.109 34.062 2.371 1 96.75 79 LEU A N 1
ATOM 637 C CA . LEU A 1 79 ? -20.25 34.344 3.236 1 96.75 79 LEU A CA 1
ATOM 638 C C . LEU A 1 79 ? -21.406 33.406 2.969 1 96.75 79 LEU A C 1
ATOM 640 O O . LEU A 1 79 ? -21.734 33.125 1.812 1 96.75 79 LEU A O 1
ATOM 644 N N . LEU A 1 80 ? -21.953 32.844 4.02 1 97.06 80 LEU A N 1
ATOM 645 C CA . LEU A 1 80 ? -23.141 32 4.004 1 97.06 80 LEU A CA 1
ATOM 646 C C . LEU A 1 80 ? -22.828 30.641 3.377 1 97.06 80 LEU A C 1
ATOM 648 O O . LEU A 1 80 ? -23.734 29.812 3.203 1 97.06 80 LEU A O 1
ATOM 652 N N . HIS A 1 81 ? -21.594 30.438 3.045 1 97.31 81 HIS A N 1
ATOM 653 C CA . HIS A 1 81 ? -21.203 29.156 2.473 1 97.31 81 HIS A CA 1
ATOM 654 C C . HIS A 1 81 ? -21.125 28.078 3.547 1 97.31 81 HIS A C 1
ATOM 656 O O . HIS A 1 81 ? -20.734 28.359 4.684 1 97.31 81 HIS A O 1
ATOM 662 N N . VAL A 1 82 ? -21.484 26.859 3.172 1 97.75 82 VAL A N 1
ATOM 663 C CA . VAL A 1 82 ? -21.438 25.688 4.027 1 97.75 82 VAL A CA 1
ATOM 664 C C . VAL A 1 82 ? -20.641 24.578 3.344 1 97.75 82 VAL A C 1
ATOM 666 O O . VAL A 1 82 ? -20.781 24.359 2.135 1 97.75 82 VAL A O 1
ATOM 669 N N . LYS A 1 83 ? -19.812 23.953 4.137 1 96.94 83 LYS A N 1
ATOM 670 C CA . LYS A 1 83 ? -19.031 22.859 3.562 1 96.94 83 LYS A CA 1
ATOM 671 C C . LYS A 1 83 ? -18.859 21.719 4.566 1 96.94 83 LYS A C 1
ATOM 673 O O . LYS A 1 83 ? -18.672 21.969 5.758 1 96.94 83 LYS A O 1
ATOM 678 N N . ALA A 1 84 ? -18.938 20.469 4.027 1 96.62 84 ALA A N 1
ATOM 679 C CA . ALA A 1 84 ? -18.562 19.297 4.809 1 96.62 84 ALA A CA 1
ATOM 680 C C . ALA A 1 84 ? -17.062 19.031 4.73 1 96.62 84 ALA A C 1
ATOM 682 O O . ALA A 1 84 ? -16.484 19.016 3.643 1 96.62 84 ALA A O 1
ATOM 683 N N . VAL A 1 85 ? -16.422 18.875 5.855 1 96.56 85 VAL A N 1
ATOM 684 C CA . VAL A 1 85 ? -14.984 18.641 5.914 1 96.56 85 VAL A CA 1
ATOM 685 C C . VAL A 1 85 ? -14.703 17.375 6.711 1 96.56 85 VAL A C 1
ATOM 687 O O . VAL A 1 85 ? -15.289 17.156 7.777 1 96.56 85 VAL A O 1
ATOM 690 N N . THR A 1 86 ? -13.891 16.516 6.133 1 94.5 86 THR A N 1
ATOM 691 C CA . THR A 1 86 ? -13.336 15.375 6.863 1 94.5 86 THR A CA 1
ATOM 692 C C . THR A 1 86 ? -11.844 15.555 7.105 1 94.5 86 THR A C 1
ATOM 694 O O . THR A 1 86 ? -11.086 15.805 6.164 1 94.5 86 THR A O 1
ATOM 697 N N . GLN A 1 87 ? -11.469 15.469 8.367 1 95.94 87 GLN A N 1
ATOM 698 C CA . GLN A 1 87 ? -10.07 15.672 8.742 1 95.94 87 GLN A CA 1
ATOM 699 C C . GLN A 1 87 ? -9.719 14.875 9.992 1 95.94 87 GLN A C 1
ATOM 701 O O . GLN A 1 87 ? -10.344 15.039 11.039 1 95.94 87 GLN A O 1
ATOM 706 N N . SER A 1 88 ? -8.703 13.969 9.883 1 93.56 88 SER A N 1
ATOM 707 C CA . SER A 1 88 ? -8.148 13.242 11.023 1 93.56 88 SER A CA 1
ATOM 708 C C . SER A 1 88 ? -9.25 12.594 11.852 1 93.56 88 SER A C 1
ATOM 710 O O . SER A 1 88 ? -9.312 12.766 13.07 1 93.56 88 SER A O 1
ATOM 712 N N . GLY A 1 89 ? -10.172 12 11.148 1 91.38 89 GLY A N 1
ATOM 713 C CA . GLY A 1 89 ? -11.219 11.242 11.82 1 91.38 89 GLY A CA 1
ATOM 714 C C . GLY A 1 89 ? -12.398 12.086 12.234 1 91.38 89 GLY A C 1
ATOM 715 O O . GLY A 1 89 ? -13.391 11.57 12.766 1 91.38 89 GLY A O 1
ATOM 716 N N . HIS A 1 90 ? -12.305 13.352 12.062 1 93.75 90 HIS A N 1
ATOM 717 C CA . HIS A 1 90 ? -13.383 14.266 12.422 1 93.75 90 HIS A CA 1
ATOM 718 C C . HIS A 1 90 ? -14.219 14.633 11.203 1 93.75 90 HIS A C 1
ATOM 720 O O . HIS A 1 90 ? -13.672 14.922 10.133 1 93.75 90 HIS A O 1
ATOM 726 N N . ASN A 1 91 ? -15.516 14.562 11.391 1 93.81 91 ASN A N 1
ATOM 727 C CA . ASN A 1 91 ? -16.453 15.109 10.414 1 93.81 91 ASN A CA 1
ATOM 728 C C . ASN A 1 91 ? -17.016 16.453 10.867 1 93.81 91 ASN A C 1
ATOM 730 O O . ASN A 1 91 ? -17.656 16.547 11.914 1 93.81 91 ASN A O 1
ATOM 734 N N . ILE A 1 92 ? -16.812 17.438 10.031 1 97.31 92 ILE A N 1
ATOM 735 C CA . ILE A 1 92 ? -17.031 18.828 10.453 1 97.31 92 ILE A CA 1
ATOM 736 C C . ILE A 1 92 ? -17.969 19.516 9.469 1 97.31 92 ILE A C 1
ATOM 738 O O . ILE A 1 92 ? -17.812 19.375 8.25 1 97.31 92 ILE A O 1
ATOM 742 N N . VAL A 1 93 ? -18.953 20.203 9.969 1 98.06 93 VAL A N 1
ATOM 743 C CA . VAL A 1 93 ? -19.625 21.219 9.156 1 98.06 93 VAL A CA 1
ATOM 744 C C . VAL A 1 93 ? -18.969 22.578 9.375 1 98.06 93 VAL A C 1
ATOM 746 O O . VAL A 1 93 ? -18.906 23.078 10.5 1 98.06 93 VAL A O 1
ATOM 749 N N . LEU A 1 94 ? -18.422 23.078 8.375 1 98.75 94 LEU A N 1
ATOM 750 C CA . LEU A 1 94 ? -17.797 24.391 8.344 1 98.75 94 LEU A CA 1
ATOM 751 C C . LEU A 1 94 ? -18.672 25.391 7.59 1 98.75 94 LEU A C 1
ATOM 753 O O . LEU A 1 94 ? -19.141 25.109 6.488 1 98.75 94 LEU A O 1
ATOM 757 N N . PHE A 1 95 ? -18.922 26.531 8.195 1 98.69 95 PHE A N 1
ATOM 758 C CA . PHE A 1 95 ? -19.734 27.531 7.504 1 98.69 95 PHE A CA 1
ATOM 759 C C . PHE A 1 95 ? -19.359 28.938 7.949 1 98.69 95 PHE A C 1
ATOM 761 O O . PHE A 1 95 ? -18.766 29.125 9.016 1 98.69 95 PHE A O 1
ATOM 768 N N . ARG A 1 96 ? -19.594 29.844 7.113 1 98.5 96 ARG A N 1
ATOM 769 C CA . ARG A 1 96 ? -19.422 31.25 7.445 1 98.5 96 ARG A CA 1
ATOM 770 C C . ARG A 1 96 ? -20.766 31.922 7.684 1 98.5 96 ARG A C 1
ATOM 772 O O . ARG A 1 96 ? -21.641 31.891 6.82 1 98.5 96 ARG A O 1
ATOM 779 N N . GLY A 1 97 ? -20.922 32.531 8.812 1 97.38 97 GLY A N 1
ATOM 780 C CA . GLY A 1 97 ? -22.156 33.219 9.156 1 97.38 97 GLY A CA 1
ATOM 781 C C . GLY A 1 97 ? -22.328 34.531 8.422 1 97.38 97 GLY A C 1
ATOM 782 O O . GLY A 1 97 ? -21.391 35 7.762 1 97.38 97 GLY A O 1
ATOM 783 N N . GLU A 1 98 ? -23.562 35.031 8.578 1 96 98 GLU A N 1
ATOM 784 C CA . GLU A 1 98 ? -23.828 36.344 8.047 1 96 98 GLU A CA 1
ATOM 785 C C . GLU A 1 98 ? -22.969 37.406 8.734 1 96 98 GLU A C 1
ATOM 787 O O . GLU A 1 98 ? -22.688 38.469 8.156 1 96 98 GLU A O 1
ATOM 792 N N . ASP A 1 99 ? -22.562 37.125 9.898 1 96.25 99 ASP A N 1
ATOM 793 C CA . ASP A 1 99 ? -21.703 38.031 10.664 1 96.25 99 ASP A CA 1
ATOM 794 C C . ASP A 1 99 ? -20.266 37.969 10.164 1 96.25 99 ASP A C 1
ATOM 796 O O . ASP A 1 99 ? -19.391 38.656 10.688 1 96.25 99 ASP A O 1
ATOM 800 N N . GLY A 1 100 ? -20 37.094 9.234 1 97.06 100 GLY A N 1
ATOM 801 C CA . GLY A 1 100 ? -18.672 37 8.625 1 97.06 100 GLY A CA 1
ATOM 802 C C . GLY A 1 100 ? -17.75 36.062 9.359 1 97.06 100 GLY A C 1
ATOM 803 O O . GLY A 1 100 ? -16.594 35.844 8.945 1 97.06 100 GLY A O 1
ATOM 804 N N . VAL A 1 101 ? -18.219 35.469 10.406 1 97.5 101 VAL A N 1
ATOM 805 C CA . VAL A 1 101 ? -17.391 34.594 11.234 1 97.5 101 VAL A CA 1
ATOM 806 C C . VAL A 1 101 ? -17.484 33.156 10.742 1 97.5 101 VAL A C 1
ATOM 808 O O . VAL A 1 101 ? -18.562 32.688 10.375 1 97.5 101 VAL A O 1
ATOM 811 N N . ALA A 1 102 ? -16.359 32.5 10.703 1 98.5 102 ALA A N 1
ATOM 812 C CA . ALA A 1 102 ? -16.359 31.062 10.383 1 98.5 102 ALA A CA 1
ATOM 813 C C . ALA A 1 102 ? -16.688 30.234 11.617 1 98.5 102 ALA A C 1
ATOM 815 O O . ALA A 1 102 ? -16.203 30.5 12.711 1 98.5 102 ALA A O 1
ATOM 816 N N . TYR A 1 103 ? -17.562 29.219 11.43 1 98.44 103 TYR A N 1
ATOM 817 C CA . TYR A 1 103 ? -17.938 28.312 12.508 1 98.44 103 TYR A CA 1
ATOM 818 C C . TYR A 1 103 ? -17.703 26.859 12.102 1 98.44 103 TYR A C 1
ATOM 820 O O . TYR A 1 103 ? -17.844 26.5 10.922 1 98.44 103 TYR A O 1
ATOM 828 N N . ALA A 1 104 ? -17.312 26.078 13.016 1 98.5 104 ALA A N 1
ATOM 829 C CA . ALA A 1 104 ? -17.125 24.641 12.82 1 98.5 104 ALA A CA 1
ATOM 830 C C . ALA A 1 104 ? -17.797 23.844 13.93 1 98.5 104 ALA A C 1
ATOM 832 O O . ALA A 1 104 ? -17.5 24.031 15.109 1 98.5 104 ALA A O 1
ATOM 833 N N . LEU A 1 105 ? -18.688 22.969 13.562 1 97.62 105 LEU A N 1
ATOM 834 C CA . LEU A 1 105 ? -19.391 22.062 14.461 1 97.62 105 LEU A CA 1
ATOM 835 C C . LEU A 1 105 ? -19.25 20.609 13.992 1 97.62 105 LEU A C 1
ATOM 837 O O . LEU A 1 105 ? -18.797 20.359 12.875 1 97.62 105 LEU A O 1
ATOM 841 N N . SER A 1 106 ? -19.516 19.719 14.922 1 96.06 106 SER A N 1
ATOM 842 C CA . SER A 1 106 ? -19.641 18.344 14.461 1 96.06 106 SER A CA 1
ATOM 843 C C . SER A 1 106 ? -20.672 18.234 13.344 1 96.06 106 SER A C 1
ATOM 845 O O . SER A 1 106 ? -21.703 18.906 13.375 1 96.06 106 SER A O 1
ATOM 847 N N . ALA A 1 107 ? -20.531 17.328 12.445 1 96.12 107 ALA A N 1
ATOM 848 C CA . ALA A 1 107 ? -21.203 17.406 11.148 1 96.12 107 ALA A CA 1
ATOM 849 C C . ALA A 1 107 ? -22.594 16.781 11.211 1 96.12 107 ALA A C 1
ATOM 851 O O . ALA A 1 107 ? -23.469 17.156 10.438 1 96.12 107 ALA A O 1
ATOM 852 N N . PHE A 1 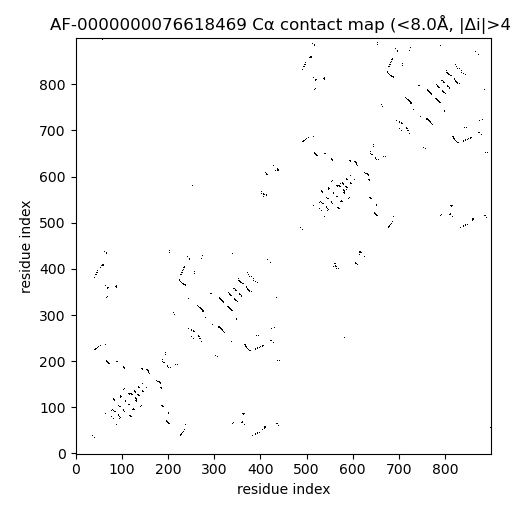108 ? -22.828 15.898 12.117 1 94 108 PHE A N 1
ATOM 853 C CA . PHE A 1 108 ? -24.031 15.078 12 1 94 108 PHE A CA 1
ATOM 854 C C . PHE A 1 108 ? -25.094 15.523 13 1 94 108 PHE A C 1
ATOM 856 O O . PHE A 1 108 ? -24.812 15.641 14.195 1 94 108 PHE A O 1
ATOM 863 N N . CYS A 1 109 ? -26.25 15.68 12.562 1 94.5 109 CYS A N 1
ATOM 864 C CA . CYS A 1 109 ? -27.391 16.062 13.391 1 94.5 109 CYS A CA 1
ATOM 865 C C . CYS A 1 109 ? -27.844 14.906 14.273 1 94.5 109 CYS A C 1
ATOM 867 O O . CYS A 1 109 ? -28.109 13.812 13.773 1 94.5 109 CYS A O 1
ATOM 869 N N . PRO A 1 110 ? -27.906 15.109 15.516 1 92.12 110 PRO A N 1
ATOM 870 C CA . PRO A 1 110 ? -28.25 14.016 16.422 1 92.12 110 PRO A CA 1
ATOM 871 C C . PRO A 1 110 ? -29.688 13.539 16.25 1 92.12 110 PRO A C 1
ATOM 873 O O . PRO A 1 110 ? -30.062 12.469 16.734 1 92.12 110 PRO A O 1
ATOM 876 N N . HIS A 1 111 ? -30.578 14.273 15.602 1 91.38 111 HIS A N 1
ATOM 877 C CA . HIS A 1 111 ? -31.969 13.914 15.406 1 91.38 111 HIS A CA 1
ATOM 878 C C . HIS A 1 111 ? -32.094 12.648 14.562 1 91.38 111 HIS A C 1
ATOM 880 O O . HIS A 1 111 ? -32.719 11.672 14.984 1 91.38 111 HIS A O 1
ATOM 886 N N . SER A 1 112 ? -31.516 12.688 13.32 1 91.69 112 SER A N 1
ATOM 887 C CA . SER A 1 112 ? -31.641 11.547 12.422 1 91.69 112 SER A CA 1
ATOM 888 C C . SER A 1 112 ? -30.344 11.289 11.664 1 91.69 112 SER A C 1
ATOM 890 O O . SER A 1 112 ? -30.344 10.562 10.664 1 91.69 112 SER A O 1
ATOM 892 N N . GLY A 1 113 ? -29.312 11.984 11.992 1 91.62 113 GLY A N 1
ATOM 893 C CA . GLY A 1 113 ? -27.984 11.617 11.531 1 91.62 113 GLY A CA 1
ATOM 894 C C . GLY A 1 113 ? -27.594 12.32 10.25 1 91.62 113 GLY A C 1
ATOM 895 O O . GLY A 1 113 ? -26.562 11.977 9.641 1 91.62 113 GLY A O 1
ATOM 896 N N . ALA A 1 114 ? -28.312 13.281 9.812 1 91.75 114 ALA A N 1
ATOM 897 C CA . ALA A 1 114 ? -27.984 13.984 8.578 1 91.75 114 ALA A CA 1
ATOM 898 C C . ALA A 1 114 ? -26.688 14.766 8.734 1 91.75 114 ALA A C 1
ATOM 900 O O . ALA A 1 114 ? -26.406 15.336 9.797 1 91.75 114 ALA A O 1
ATOM 901 N N . ASN A 1 115 ? -25.938 14.781 7.668 1 94.62 115 ASN A N 1
ATOM 902 C CA . ASN A 1 115 ? -24.734 15.617 7.621 1 94.62 115 ASN A CA 1
ATOM 903 C C . ASN A 1 115 ? -25.078 17.062 7.309 1 94.62 115 ASN A C 1
ATOM 905 O O . ASN A 1 115 ? -25.5 17.391 6.191 1 94.62 115 ASN A O 1
ATOM 909 N N . LEU A 1 116 ? -24.828 17.953 8.227 1 96.62 116 LEU A N 1
ATOM 910 C CA . LEU A 1 116 ? -25.219 19.344 8.102 1 96.62 116 LEU A CA 1
ATOM 911 C C . LEU A 1 116 ? -24.406 20.047 7.016 1 96.62 116 LEU A C 1
ATOM 913 O O . LEU A 1 116 ? -24.812 21.078 6.5 1 96.62 116 LEU A O 1
ATOM 917 N N . GLY A 1 117 ? -23.234 19.578 6.715 1 96.75 117 GLY A N 1
ATOM 918 C CA . GLY A 1 117 ? -22.359 20.188 5.727 1 96.75 117 GLY A CA 1
ATOM 919 C C . GLY A 1 117 ? -22.797 19.922 4.297 1 96.75 117 GLY A C 1
ATOM 920 O O . GLY A 1 117 ? -22.266 20.531 3.363 1 96.75 117 GLY A O 1
ATOM 921 N N . ILE A 1 118 ? -23.703 19.078 4.117 1 94.56 118 ILE A N 1
ATOM 922 C CA . ILE A 1 118 ? -24.25 18.75 2.805 1 94.56 118 ILE A CA 1
ATOM 923 C C . ILE A 1 118 ? -25.703 19.203 2.721 1 94.56 118 ILE A C 1
ATOM 925 O O . ILE A 1 118 ? -26.609 18.484 3.176 1 94.56 118 ILE A O 1
ATOM 929 N N . GLY A 1 119 ? -25.922 20.25 2.148 1 92.81 119 GLY A N 1
ATOM 930 C CA . GLY A 1 119 ? -27.266 20.766 1.962 1 92.81 119 GLY A CA 1
ATOM 931 C C . GLY A 1 119 ? -27.703 21.703 3.068 1 92.81 119 GLY A C 1
ATOM 932 O O . GLY A 1 119 ? -28.781 22.297 2.998 1 92.81 119 GLY A O 1
ATOM 933 N N . GLY A 1 120 ? -26.906 21.812 4.137 1 96.56 120 GLY A N 1
ATOM 934 C CA . GLY A 1 120 ? -27.234 22.75 5.199 1 96.56 120 GLY A CA 1
ATOM 935 C C . GLY A 1 120 ? -27.266 24.203 4.742 1 96.56 120 GLY A C 1
ATOM 936 O O . GLY A 1 120 ? -26.656 24.547 3.721 1 96.56 120 GLY A O 1
ATOM 937 N N . THR A 1 121 ? -27.984 25.031 5.523 1 97.38 121 THR A N 1
ATOM 938 C CA . THR A 1 121 ? -28.109 26.438 5.16 1 97.38 121 THR A CA 1
ATOM 939 C C . THR A 1 121 ? -27.891 27.344 6.375 1 97.38 121 THR A C 1
ATOM 941 O O . THR A 1 121 ? -28.359 27.031 7.477 1 97.38 121 THR A O 1
ATOM 944 N N . VAL A 1 122 ? -27.203 28.406 6.164 1 97.94 122 VAL A N 1
ATOM 945 C CA . VAL A 1 122 ? -26.953 29.375 7.23 1 97.94 122 VAL A CA 1
ATOM 946 C C . VAL A 1 122 ? -28.203 30.203 7.484 1 97.94 122 VAL A C 1
ATOM 948 O O . VAL A 1 122 ? -28.828 30.688 6.543 1 97.94 122 VAL A O 1
ATOM 951 N N . LYS A 1 123 ? -28.547 30.281 8.75 1 96.88 123 LYS A N 1
ATOM 952 C CA . LYS A 1 123 ? -29.719 31.047 9.172 1 96.88 123 LYS A CA 1
ATOM 953 C C . LYS A 1 123 ? -29.391 31.906 10.398 1 96.88 123 LYS A C 1
ATOM 955 O O . LYS A 1 123 ? -28.469 31.594 11.148 1 96.88 123 LYS A O 1
ATOM 960 N N . HIS A 1 124 ? -30.172 32.938 10.516 1 95.56 124 HIS A N 1
ATOM 961 C CA . HIS A 1 124 ? -30.125 33.781 11.719 1 95.56 124 HIS A CA 1
ATOM 962 C C . HIS A 1 124 ? -28.703 34.188 12.055 1 95.56 124 HIS A C 1
ATOM 964 O O . HIS A 1 124 ? -28.266 34.031 13.195 1 95.56 124 HIS A O 1
ATOM 970 N N . SER A 1 125 ? -27.938 34.531 11.109 1 94.62 125 SER A N 1
ATOM 971 C CA . SER A 1 125 ? -26.609 35.125 11.188 1 94.62 125 SER A CA 1
ATOM 972 C C . SER A 1 125 ? -25.547 34.062 11.484 1 94.62 125 SER A C 1
ATOM 974 O O . SER A 1 125 ? -24.594 33.906 10.719 1 94.62 125 SER A O 1
ATOM 976 N N . SER A 1 126 ? -25.766 33.25 12.586 1 96.75 126 SER A N 1
ATOM 977 C CA . SER A 1 126 ? -24.688 32.375 13.008 1 96.75 126 SER A CA 1
ATOM 978 C C . SER A 1 126 ? -25.172 30.922 13.078 1 96.75 126 SER A C 1
ATOM 980 O O . SER A 1 126 ? -24.484 30.062 13.617 1 96.75 126 SER A O 1
ATOM 982 N N . CYS A 1 127 ? -26.328 30.609 12.586 1 97.75 127 CYS A N 1
ATOM 983 C CA . CYS A 1 127 ? -26.875 29.281 12.773 1 97.75 127 CYS A CA 1
ATOM 984 C C . CYS A 1 127 ? -26.766 28.453 11.492 1 97.75 127 CYS A C 1
ATOM 986 O O . CYS A 1 127 ? -26.719 29.016 10.391 1 97.75 127 CYS A O 1
ATOM 988 N N . ILE A 1 128 ? -26.703 27.203 11.625 1 98.12 128 ILE A N 1
ATOM 989 C CA . ILE A 1 128 ? -26.781 26.25 10.516 1 98.12 128 ILE A CA 1
ATOM 990 C C . ILE A 1 128 ? -28.047 25.406 10.656 1 98.12 128 ILE A C 1
ATOM 992 O O . ILE A 1 128 ? -28.312 24.844 11.719 1 98.12 128 ILE A O 1
ATOM 996 N N . GLN A 1 129 ? -28.797 25.359 9.617 1 97.69 129 GLN A N 1
ATOM 997 C CA . GLN A 1 129 ? -30.031 24.594 9.594 1 97.69 129 GLN A CA 1
ATOM 998 C C . GLN A 1 129 ? -29.844 23.266 8.867 1 97.69 129 GLN A C 1
ATOM 1000 O O . GLN A 1 129 ? -29.328 23.219 7.754 1 97.69 129 GLN A O 1
ATOM 1005 N N . CYS A 1 130 ? -30.297 22.234 9.555 1 96.69 130 CYS A N 1
ATOM 1006 C CA . CYS A 1 130 ? -30.234 20.891 8.969 1 96.69 130 CYS A CA 1
ATOM 1007 C C . CYS A 1 130 ? -31.156 20.781 7.762 1 96.69 130 CYS A C 1
ATOM 1009 O O . CYS A 1 130 ? -32.312 21.203 7.824 1 96.69 130 CYS A O 1
ATOM 1011 N N . PRO A 1 131 ? -30.719 20.203 6.672 1 94.94 131 PRO A N 1
ATOM 1012 C CA . PRO A 1 131 ? -31.516 20.109 5.449 1 94.94 131 PRO A CA 1
ATOM 1013 C C . PRO A 1 131 ? -32.625 19.062 5.555 1 94.94 131 PRO A C 1
ATOM 1015 O O . PRO A 1 131 ? -33.5 19.016 4.699 1 94.94 131 PRO A O 1
ATOM 1018 N N . PHE A 1 132 ? -32.531 18.266 6.477 1 94.56 132 PHE A N 1
ATOM 1019 C CA . PHE A 1 132 ? -33.469 17.141 6.562 1 94.56 132 PHE A CA 1
ATOM 1020 C C . PHE A 1 132 ? -34.781 17.562 7.23 1 94.56 132 PHE A C 1
ATOM 1022 O O . PHE A 1 132 ? -35.812 17.625 6.582 1 94.56 132 PHE A O 1
ATOM 1029 N N . HIS A 1 133 ? -34.75 17.984 8.625 1 93.69 133 HIS A N 1
ATOM 1030 C CA . HIS A 1 133 ? -35.969 18.328 9.336 1 93.69 133 HIS A CA 1
ATOM 1031 C C . HIS A 1 133 ? -35.906 19.75 9.906 1 93.69 133 HIS A C 1
ATOM 1033 O O . HIS A 1 133 ? -36.719 20.109 10.766 1 93.69 133 HIS A O 1
ATOM 1039 N N . GLY A 1 134 ? -34.781 20.438 9.641 1 94.94 134 GLY A N 1
ATOM 1040 C CA . GLY A 1 134 ? -34.75 21.859 9.898 1 94.94 134 GLY A CA 1
ATOM 1041 C C . GLY A 1 134 ? -34.25 22.219 11.281 1 94.94 134 GLY A C 1
ATOM 1042 O O . GLY A 1 134 ? -34.344 23.359 11.711 1 94.94 134 GLY A O 1
ATOM 1043 N N . TRP A 1 135 ? -33.688 21.203 12.023 1 95.31 135 TRP A N 1
ATOM 1044 C CA . TRP A 1 135 ? -33.094 21.562 13.297 1 95.31 135 TRP A CA 1
ATOM 1045 C C . TRP A 1 135 ? -32.031 22.641 13.109 1 95.31 135 TRP A C 1
ATOM 1047 O O . TRP A 1 135 ? -31.266 22.609 12.141 1 95.31 135 TRP A O 1
ATOM 1057 N N . LEU A 1 136 ? -32.062 23.562 14.039 1 96.5 136 LEU A N 1
ATOM 1058 C CA . LEU A 1 136 ? -31.188 24.734 13.953 1 96.5 136 LEU A CA 1
ATOM 1059 C C . LEU A 1 136 ? -30.156 24.719 15.07 1 96.5 136 LEU A C 1
ATOM 1061 O O . LEU A 1 136 ? -30.5 24.641 16.25 1 96.5 136 LEU A O 1
ATOM 1065 N N . PHE A 1 137 ? -28.906 24.844 14.648 1 97.62 137 PHE A N 1
ATOM 1066 C CA . PHE A 1 137 ? -27.844 24.875 15.641 1 97.62 137 PHE A CA 1
ATOM 1067 C C . PHE A 1 137 ? -27.078 26.188 15.57 1 97.62 137 PHE A C 1
ATOM 1069 O O . PHE A 1 137 ? -26.719 26.641 14.484 1 97.62 137 PHE A O 1
ATOM 1076 N N . ASP A 1 138 ? -26.781 26.797 16.688 1 97.5 138 ASP A N 1
ATOM 1077 C CA . ASP A 1 138 ? -26.031 28.047 16.766 1 97.5 138 ASP A CA 1
ATOM 1078 C C . ASP A 1 138 ? -24.531 27.781 16.656 1 97.5 138 ASP A C 1
ATOM 1080 O O . ASP A 1 138 ? -23.953 27.062 17.469 1 97.5 138 ASP A O 1
ATOM 1084 N N . GLY A 1 139 ? -23.891 28.438 15.695 1 97.31 139 GLY A N 1
ATOM 1085 C CA . GLY A 1 139 ? -22.453 28.25 15.469 1 97.31 139 GLY A CA 1
ATOM 1086 C C . GLY A 1 139 ? -21.609 28.734 16.625 1 97.31 139 GLY A C 1
ATOM 1087 O O . GLY A 1 139 ? -20.5 28.234 16.828 1 97.31 139 GLY A O 1
ATOM 1088 N N . LYS A 1 140 ? -22.062 29.641 17.391 1 95.94 140 LYS A N 1
ATOM 1089 C CA . LYS A 1 140 ? -21.297 30.203 18.5 1 95.94 140 LYS A CA 1
ATOM 1090 C C . LYS A 1 140 ? -21.281 29.266 19.703 1 95.94 140 LYS A C 1
ATOM 1092 O O . LYS A 1 140 ? -20.266 29.156 20.391 1 95.94 140 LYS A O 1
ATOM 1097 N N . THR A 1 141 ? -22.422 28.547 19.875 1 94.19 141 THR A N 1
ATOM 1098 C CA . THR A 1 141 ? -22.531 27.766 21.094 1 94.19 141 THR A CA 1
ATOM 1099 C C . THR A 1 141 ? -22.609 26.281 20.781 1 94.19 141 THR A C 1
ATOM 1101 O O . THR A 1 141 ? -22.328 25.438 21.641 1 94.19 141 THR A O 1
ATOM 1104 N N . GLY A 1 142 ? -23.062 25.938 19.578 1 96.25 142 GLY A N 1
ATOM 1105 C CA . GLY A 1 142 ? -23.312 24.547 19.234 1 96.25 142 GLY A CA 1
ATOM 1106 C C . GLY A 1 142 ? -24.703 24.078 19.656 1 96.25 142 GLY A C 1
ATOM 1107 O O . GLY A 1 142 ? -25.109 22.953 19.344 1 96.25 142 GLY A O 1
ATOM 1108 N N . ASN A 1 143 ? -25.531 24.922 20.266 1 95.75 143 ASN A N 1
ATOM 1109 C CA . ASN A 1 143 ? -26.812 24.531 20.844 1 95.75 143 ASN A CA 1
ATOM 1110 C C . ASN A 1 143 ? -27.891 24.422 19.766 1 95.75 143 ASN A C 1
ATOM 1112 O O . ASN A 1 143 ? -27.922 25.219 18.828 1 95.75 143 ASN A O 1
ATOM 1116 N N . LEU A 1 144 ? -28.703 23.438 20 1 96.5 144 LEU A N 1
ATOM 1117 C CA . LEU A 1 144 ? -29.969 23.453 19.281 1 96.5 144 LEU A CA 1
ATOM 1118 C C . LEU A 1 144 ? -30.828 24.641 19.734 1 96.5 144 LEU A C 1
ATOM 1120 O O . LEU A 1 144 ? -31.047 24.812 20.938 1 96.5 144 LEU A O 1
ATOM 1124 N N . VAL A 1 145 ? -31.312 25.406 18.828 1 96 145 VAL A N 1
ATOM 1125 C CA . VAL A 1 145 ? -32.031 26.625 19.219 1 96 145 VAL A CA 1
ATOM 1126 C C . VAL A 1 145 ? -33.375 26.688 18.5 1 96 145 VAL A C 1
ATOM 1128 O O . VAL A 1 145 ? -33.562 26.016 17.484 1 96 145 VAL A O 1
ATOM 1131 N N . ALA A 1 146 ? -34.188 27.484 19.125 1 90.44 146 ALA A N 1
ATOM 1132 C CA . ALA A 1 146 ? -35.531 27.703 18.562 1 90.44 146 ALA A CA 1
ATOM 1133 C C . ALA A 1 146 ? -35.562 28.969 17.719 1 90.44 146 ALA A C 1
ATOM 1135 O O . ALA A 1 146 ? -35.562 30.078 18.266 1 90.44 146 ALA A O 1
ATOM 1136 N N . GLY A 1 147 ? -35.438 28.953 16.516 1 84.5 147 GLY A N 1
ATOM 1137 C CA . GLY A 1 147 ? -35.656 30.078 15.617 1 84.5 147 GLY A CA 1
ATOM 1138 C C . GLY A 1 147 ? -34.688 31.219 15.828 1 84.5 147 GLY A C 1
ATOM 1139 O O . GLY A 1 147 ? -33.531 31 16.094 1 84.5 147 GLY A O 1
ATOM 1140 N N . ASN A 1 148 ? -35.219 32.469 15.688 1 85.94 148 ASN A N 1
ATOM 1141 C CA . ASN A 1 148 ? -34.375 33.656 15.617 1 85.94 148 ASN A CA 1
ATOM 1142 C C . ASN A 1 148 ? -34 34.156 17 1 85.94 148 ASN A C 1
ATOM 1144 O O . ASN A 1 148 ? -33.062 34.938 17.156 1 85.94 148 ASN A O 1
ATOM 1148 N N . THR A 1 149 ? -34.656 33.656 18.047 1 89.31 149 THR A N 1
ATOM 1149 C CA . THR A 1 149 ? -34.312 34.062 19.391 1 89.31 149 THR A CA 1
ATOM 1150 C C . THR A 1 149 ? -33.094 33.312 19.906 1 89.31 149 THR A C 1
ATOM 1152 O O . THR A 1 149 ? -32.531 33.688 20.938 1 89.31 149 THR A O 1
ATOM 1155 N N . LEU A 1 150 ? -32.688 32.344 19.281 1 91.44 150 LEU A N 1
ATOM 1156 C CA . LEU A 1 150 ? -31.531 31.516 19.578 1 91.44 150 LEU A CA 1
ATOM 1157 C C . LEU A 1 150 ? -31.656 30.891 20.969 1 91.44 150 LEU A C 1
ATOM 1159 O O . LEU A 1 150 ? -30.656 30.641 21.641 1 91.44 150 LEU A O 1
ATOM 1163 N N . THR A 1 151 ? -32.969 30.688 21.484 1 93.19 151 THR A N 1
ATOM 1164 C CA . THR A 1 151 ? -33.188 30.031 22.766 1 93.19 151 THR A CA 1
ATOM 1165 C C . THR A 1 151 ? -32.969 28.531 22.641 1 93.19 151 THR A C 1
ATOM 1167 O O . THR A 1 151 ? -33.5 27.875 21.75 1 93.19 151 THR A O 1
ATOM 1170 N N . PRO A 1 152 ? -32.094 28.047 23.516 1 94.31 152 PRO A N 1
ATOM 1171 C CA . PRO A 1 152 ? -31.859 26.594 23.469 1 94.31 152 PRO A CA 1
ATOM 1172 C C . PRO A 1 152 ? -33.125 25.781 23.609 1 94.31 152 PRO A C 1
ATOM 1174 O O . PRO A 1 152 ? -34.031 26.156 24.391 1 94.31 152 PRO A O 1
ATOM 1177 N N . ARG A 1 153 ? -33.219 24.719 22.922 1 91.88 153 ARG A N 1
ATOM 1178 C CA . ARG A 1 153 ? -34.406 23.875 22.922 1 91.88 153 ARG A CA 1
ATOM 1179 C C . ARG A 1 153 ? -34.156 22.578 23.656 1 91.88 153 ARG A C 1
ATOM 1181 O O . ARG A 1 153 ? -33.125 21.922 23.469 1 91.88 153 ARG A O 1
ATOM 1188 N N . LYS A 1 154 ? -35 22.234 24.484 1 92.94 154 LYS A N 1
ATOM 1189 C CA . LYS A 1 154 ? -34.969 20.938 25.172 1 92.94 154 LYS A CA 1
ATOM 1190 C C . LYS A 1 154 ? -35.625 19.859 24.328 1 92.94 154 LYS A C 1
ATOM 1192 O O . LYS A 1 154 ? -36.656 20.094 23.688 1 92.94 154 LYS A O 1
ATOM 1197 N N . VAL A 1 155 ? -34.969 18.719 24.312 1 94.19 155 VAL A N 1
ATOM 1198 C CA . VAL A 1 155 ? -35.531 17.594 23.578 1 94.19 155 VAL A CA 1
ATOM 1199 C C . VAL A 1 155 ? -35.469 16.344 24.438 1 94.19 155 VAL A C 1
ATOM 1201 O O . VAL A 1 155 ? -34.875 16.344 25.516 1 94.19 155 VAL A O 1
ATOM 1204 N N . GLU A 1 156 ? -36.188 15.352 23.969 1 94.44 156 GLU A N 1
ATOM 1205 C CA . GLU A 1 156 ? -36.188 14.055 24.641 1 94.44 156 GLU A CA 1
ATOM 1206 C C . GLU A 1 156 ? -35.281 13.055 23.938 1 94.44 156 GLU A C 1
ATOM 1208 O O . GLU A 1 156 ? -35.188 13.062 22.719 1 94.44 156 GLU A O 1
ATOM 1213 N N . PHE A 1 157 ? -34.625 12.234 24.719 1 93.06 157 PHE A N 1
ATOM 1214 C CA . PHE A 1 157 ? -33.719 11.203 24.219 1 93.06 157 PHE A CA 1
ATOM 1215 C C . PHE A 1 157 ? -34.375 9.828 24.328 1 93.06 157 PHE A C 1
ATOM 1217 O O . PHE A 1 157 ? -35.062 9.523 25.312 1 93.06 157 PHE A O 1
ATOM 1224 N N . TYR A 1 158 ? -34.25 9.062 23.266 1 92.12 158 TYR A N 1
ATOM 1225 C CA . TYR A 1 158 ? -34.75 7.684 23.25 1 92.12 158 TYR A CA 1
ATOM 1226 C C . TYR A 1 158 ? -33.625 6.715 22.891 1 92.12 158 TYR A C 1
ATOM 1228 O O . TYR A 1 158 ? -32.688 7.07 22.156 1 92.12 158 TYR A O 1
ATOM 1236 N N . THR A 1 159 ? -33.625 5.559 23.391 1 93.12 159 THR A N 1
ATOM 1237 C CA . THR A 1 159 ? -32.656 4.523 23.109 1 93.12 159 THR A CA 1
ATOM 1238 C C . THR A 1 159 ? -33.344 3.211 22.734 1 93.12 159 THR A C 1
ATOM 1240 O O . THR A 1 159 ? -34.344 2.836 23.344 1 93.12 159 THR A O 1
ATOM 1243 N N . TYR A 1 160 ? -32.812 2.664 21.766 1 92.19 160 TYR A N 1
ATOM 1244 C CA . TYR A 1 160 ? -33.281 1.328 21.406 1 92.19 160 TYR A CA 1
ATOM 1245 C C . TYR A 1 160 ? -32.906 0.314 22.484 1 92.19 160 TYR A C 1
ATOM 1247 O O . TYR A 1 160 ? -31.828 0.375 23.062 1 92.19 160 TYR A O 1
ATOM 1255 N N . ASN A 1 161 ? -33.781 -0.55 22.547 1 93.19 161 ASN A N 1
ATOM 1256 C CA . ASN A 1 161 ? -33.531 -1.625 23.516 1 93.19 161 ASN A CA 1
ATOM 1257 C C . ASN A 1 161 ? -32.344 -2.498 23.094 1 93.19 161 ASN A C 1
ATOM 1259 O O . ASN A 1 161 ? -32.281 -2.914 21.922 1 93.19 161 ASN A O 1
ATOM 1263 N N . GLU A 1 162 ? -31.453 -2.777 24.031 1 91.75 162 GLU A N 1
ATOM 1264 C CA . GLU A 1 162 ? -30.234 -3.547 23.75 1 91.75 162 GLU A CA 1
ATOM 1265 C C . GLU A 1 162 ? -30.578 -4.961 23.281 1 91.75 162 GLU A C 1
ATOM 1267 O O . GLU A 1 162 ? -29.781 -5.598 22.594 1 91.75 162 GLU A O 1
ATOM 1272 N N . LYS A 1 163 ? -31.766 -5.504 23.609 1 91.56 163 LYS A N 1
ATOM 1273 C CA . LYS A 1 163 ? -32.156 -6.867 23.266 1 91.56 163 LYS A CA 1
ATOM 1274 C C . LYS A 1 163 ? -32.875 -6.914 21.922 1 91.56 163 LYS A C 1
ATOM 1276 O O . LYS A 1 163 ? -33.344 -7.977 21.484 1 91.56 163 LYS A O 1
ATOM 1281 N N . LEU A 1 164 ? -33 -5.746 21.391 1 90.56 164 LEU A N 1
ATOM 1282 C CA . LEU A 1 164 ? -33.625 -5.707 20.062 1 90.56 164 LEU A CA 1
ATOM 1283 C C . LEU A 1 164 ? -32.906 -6.645 19.094 1 90.56 164 LEU A C 1
ATOM 1285 O O . LEU A 1 164 ? -31.688 -6.609 18.984 1 90.56 164 LEU A O 1
ATOM 1289 N N . GLY A 1 165 ? -33.656 -7.414 18.375 1 89.56 165 GLY A N 1
ATOM 1290 C CA . GLY A 1 165 ? -33.094 -8.375 17.453 1 89.56 165 GLY A CA 1
ATOM 1291 C C . GLY A 1 165 ? -32.75 -9.703 18.094 1 89.56 165 GLY A C 1
ATOM 1292 O O . GLY A 1 165 ? -32.5 -10.688 17.406 1 89.56 165 GLY A O 1
ATOM 1293 N N . THR A 1 166 ? -32.625 -9.672 19.453 1 91.94 166 THR A N 1
ATOM 1294 C CA . THR A 1 166 ? -32.25 -10.906 20.141 1 91.94 166 THR A CA 1
ATOM 1295 C C . THR A 1 166 ? -33.5 -11.617 20.672 1 91.94 166 THR A C 1
ATOM 1297 O O . THR A 1 166 ? -33.531 -12.844 20.766 1 91.94 166 THR A O 1
ATOM 1300 N N . CYS A 1 167 ? -34.406 -10.867 21.141 1 91 167 CYS A N 1
ATOM 1301 C CA . CYS A 1 167 ? -35.625 -11.461 21.641 1 91 167 CYS A CA 1
ATOM 1302 C C . CYS A 1 167 ? -36.844 -10.625 21.234 1 91 167 CYS A C 1
ATOM 1304 O O . CYS A 1 167 ? -36.688 -9.547 20.656 1 91 167 CYS A O 1
ATOM 1306 N N . LYS A 1 168 ? -38 -11.234 21.359 1 92 168 LYS A N 1
ATOM 1307 C CA . LYS A 1 168 ? -39.219 -10.492 21.141 1 92 168 LYS A CA 1
ATOM 1308 C C . LYS A 1 168 ? -39.406 -9.422 22.203 1 92 168 LYS A C 1
ATOM 1310 O O . LYS A 1 168 ? -39.25 -9.688 23.406 1 92 168 LYS A O 1
ATOM 1315 N N . LEU A 1 169 ? -39.656 -8.25 21.766 1 92.56 169 LEU A N 1
ATOM 1316 C CA . LEU A 1 169 ? -39.875 -7.117 22.656 1 92.56 169 LEU A CA 1
ATOM 1317 C C . LEU A 1 169 ? -41.281 -6.539 22.469 1 92.56 169 LEU A C 1
ATOM 1319 O O . LEU A 1 169 ? -41.844 -6.598 21.375 1 92.56 169 LEU A O 1
ATOM 1323 N N . ASN A 1 170 ? -41.812 -6.031 23.594 1 92.94 170 ASN A N 1
ATOM 1324 C CA . ASN A 1 170 ? -43 -5.23 23.422 1 92.94 170 ASN A CA 1
ATOM 1325 C C . ASN A 1 170 ? -42.719 -3.945 22.656 1 92.94 170 ASN A C 1
ATOM 1327 O O . ASN A 1 170 ? -41.656 -3.359 22.781 1 92.94 170 ASN A O 1
ATOM 1331 N N . PRO A 1 171 ? -43.688 -3.598 21.828 1 91.69 171 PRO A N 1
ATOM 1332 C CA . PRO A 1 171 ? -43.469 -2.404 21 1 91.69 171 PRO A CA 1
ATOM 1333 C C . PRO A 1 171 ? -42.969 -1.212 21.812 1 91.69 171 PRO A C 1
ATOM 1335 O O . PRO A 1 171 ? -42.094 -0.466 21.344 1 91.69 171 PRO A O 1
ATOM 1338 N N . GLN A 1 172 ? -43.438 -1.066 23.031 1 92 172 GLN A N 1
ATOM 1339 C CA . GLN A 1 172 ? -43.094 0.094 23.844 1 92 172 GLN A CA 1
ATOM 1340 C C . GLN A 1 172 ? -41.656 -0.027 24.359 1 92 172 GLN A C 1
ATOM 1342 O O . GLN A 1 172 ? -41.031 0.973 24.734 1 92 172 GLN A O 1
ATOM 1347 N N . GLU A 1 173 ? -41.156 -1.266 24.25 1 92.62 173 GLU A N 1
ATOM 1348 C CA . GLU A 1 173 ? -39.844 -1.529 24.797 1 92.62 173 GLU A CA 1
ATOM 1349 C C . GLU A 1 173 ? -38.75 -1.339 23.734 1 92.62 173 GLU A C 1
ATOM 1351 O O . GLU A 1 173 ? -37.562 -1.245 24.062 1 92.62 173 GLU A O 1
ATOM 1356 N N . ILE A 1 174 ? -39.188 -1.283 22.531 1 93.19 174 ILE A N 1
ATOM 1357 C CA . ILE A 1 174 ? -38.219 -1.24 21.422 1 93.19 174 ILE A CA 1
ATOM 1358 C C . ILE A 1 174 ? -37.406 0.042 21.5 1 93.19 174 ILE A C 1
ATOM 1360 O O . ILE A 1 174 ? -36.188 0.004 21.391 1 93.19 174 ILE A O 1
ATOM 1364 N N . LEU A 1 175 ? -38.125 1.063 21.656 1 93.19 175 LEU A N 1
ATOM 1365 C CA . LEU A 1 175 ? -37.531 2.391 21.812 1 93.19 175 LEU A CA 1
ATOM 1366 C C . LEU A 1 175 ? -38.125 3.104 23.031 1 93.19 175 LEU A C 1
ATOM 1368 O O . LEU A 1 175 ? -39.312 3.385 23.078 1 93.19 175 LEU A O 1
ATOM 1372 N N . THR A 1 176 ? -37.188 3.395 24.016 1 93.94 176 THR A N 1
ATOM 1373 C CA . THR A 1 176 ? -37.656 3.955 25.266 1 93.94 176 THR A CA 1
ATOM 1374 C C . THR A 1 176 ? -36.969 5.293 25.547 1 93.94 176 THR A C 1
ATOM 1376 O O . THR A 1 176 ? -35.812 5.504 25.188 1 93.94 176 THR A O 1
ATOM 1379 N N . LYS A 1 177 ? -37.688 6.133 26.234 1 93.75 177 LYS A N 1
ATOM 1380 C CA . LYS A 1 177 ? -37.156 7.418 26.641 1 93.75 177 LYS A CA 1
ATOM 1381 C C . LYS A 1 177 ? -36.094 7.238 27.719 1 93.75 177 LYS A C 1
ATOM 1383 O O . LYS A 1 177 ? -36.312 6.551 28.719 1 93.75 177 LYS A O 1
ATOM 1388 N N . THR A 1 178 ? -35.031 7.773 27.5 1 92.31 178 THR A N 1
ATOM 1389 C CA . THR A 1 178 ? -33.938 7.617 28.438 1 92.31 178 THR A CA 1
ATOM 1390 C C . THR A 1 178 ? -33.625 8.945 29.141 1 92.31 178 THR A C 1
ATOM 1392 O O . THR A 1 178 ? -32.906 8.969 30.141 1 92.31 178 THR A O 1
ATOM 1395 N N . GLY A 1 179 ? -34.125 10.023 28.625 1 91.94 179 GLY A N 1
ATOM 1396 C CA . GLY A 1 179 ? -33.906 11.312 29.25 1 91.94 179 GLY A CA 1
ATOM 1397 C C . GLY A 1 179 ? -34.375 12.477 28.391 1 91.94 179 GLY A C 1
ATOM 1398 O O . GLY A 1 179 ? -35.094 12.289 27.422 1 91.94 179 GLY A O 1
ATOM 1399 N N . ASP A 1 180 ? -34.219 13.617 28.938 1 90.81 180 ASP A N 1
ATOM 1400 C CA . ASP A 1 180 ? -34.438 14.852 28.203 1 90.81 180 ASP A CA 1
ATOM 1401 C C . ASP A 1 180 ? -33.406 15.906 28.547 1 90.81 180 ASP A C 1
ATOM 1403 O O . ASP A 1 180 ? -32.656 15.766 29.531 1 90.81 180 ASP A O 1
ATOM 1407 N N . GLY A 1 181 ? -33.188 16.75 27.703 1 92.19 181 GLY A N 1
ATOM 1408 C CA . GLY A 1 181 ? -32.188 17.797 27.953 1 92.19 181 GLY A CA 1
ATOM 1409 C C . GLY A 1 181 ? -31.891 18.625 26.719 1 92.19 181 GLY A C 1
ATOM 1410 O O . GLY A 1 181 ? -32.594 18.531 25.703 1 92.19 181 GLY A O 1
ATOM 1411 N N . LEU A 1 182 ? -30.891 19.547 26.938 1 92.25 182 LEU A N 1
ATOM 1412 C CA . LEU A 1 182 ? -30.406 20.359 25.828 1 92.25 182 LEU A CA 1
ATOM 1413 C C . LEU A 1 182 ? -29.469 19.562 24.953 1 92.25 182 LEU A C 1
ATOM 1415 O O . LEU A 1 182 ? -28.812 18.625 25.422 1 92.25 182 LEU A O 1
ATOM 1419 N N . VAL A 1 183 ? -29.516 19.844 23.688 1 92.5 183 VAL A N 1
ATOM 1420 C CA . VAL A 1 183 ? -28.656 19.188 22.703 1 92.5 183 VAL A CA 1
ATOM 1421 C C . VAL A 1 183 ? -27.641 20.172 22.156 1 92.5 183 VAL A C 1
ATOM 1423 O O . VAL A 1 183 ? -27.969 21.328 21.875 1 92.5 183 VAL A O 1
ATOM 1426 N N . ASN A 1 184 ? -26.516 19.703 22.125 1 92.44 184 ASN A N 1
ATOM 1427 C CA . ASN A 1 184 ? -25.422 20.531 21.625 1 92.44 184 ASN A CA 1
ATOM 1428 C C . ASN A 1 184 ? -24.5 19.75 20.703 1 92.44 184 ASN A C 1
ATOM 1430 O O . ASN A 1 184 ? -24.203 18.578 20.953 1 92.44 184 ASN A O 1
ATOM 1434 N N . LEU A 1 185 ? -24.078 20.406 19.594 1 94.75 185 LEU A N 1
ATOM 1435 C CA . LEU A 1 185 ? -23.016 19.859 18.781 1 94.75 185 LEU A CA 1
ATOM 1436 C C . LEU A 1 185 ? -21.656 20.359 19.25 1 94.75 185 LEU A C 1
ATOM 1438 O O . LEU A 1 185 ? -21.516 21.531 19.641 1 94.75 185 LEU A O 1
ATOM 1442 N N . SER A 1 186 ? -20.719 19.453 19.188 1 94.19 186 SER A N 1
ATOM 1443 C CA . SER A 1 186 ? -19.375 19.875 19.562 1 94.19 186 SER A CA 1
ATOM 1444 C C . SER A 1 186 ? -18.844 20.938 18.609 1 94.19 186 SER A C 1
ATOM 1446 O O . SER A 1 186 ? -19.062 20.875 17.406 1 94.19 186 SER A O 1
ATOM 1448 N N . LYS A 1 187 ? -18.203 21.906 19.203 1 95.81 187 LYS A N 1
ATOM 1449 C CA . LYS A 1 187 ? -17.547 22.969 18.438 1 95.81 187 LYS A CA 1
ATOM 1450 C C . LYS A 1 187 ? -16.062 22.719 18.297 1 95.81 187 LYS A C 1
ATOM 1452 O O . LYS A 1 187 ? -15.438 22.125 19.188 1 95.81 187 LYS A O 1
ATOM 1457 N N . TYR A 1 188 ? -15.547 23.172 17.25 1 97.25 188 TYR A N 1
ATOM 1458 C CA . TYR A 1 188 ? -14.102 23.125 17.047 1 97.25 188 TYR A CA 1
ATOM 1459 C C . TYR A 1 188 ? -13.5 24.516 17.062 1 97.25 188 TYR A C 1
ATOM 1461 O O . TYR A 1 188 ? -13.93 25.391 16.297 1 97.25 188 TYR A O 1
ATOM 1469 N N . PRO A 1 189 ? -12.523 24.734 17.938 1 97.44 189 PRO A N 1
ATOM 1470 C CA . PRO A 1 189 ? -11.836 26.016 17.844 1 97.44 189 PRO A CA 1
ATOM 1471 C C . PRO A 1 189 ? -11.219 26.266 16.469 1 97.44 189 PRO A C 1
ATOM 1473 O O . PRO A 1 189 ? -10.641 25.344 15.875 1 97.44 189 PRO A O 1
ATOM 1476 N N . LEU A 1 190 ? -11.43 27.469 15.984 1 98.12 190 LEU A N 1
ATOM 1477 C CA . LEU A 1 190 ? -10.891 27.844 14.68 1 98.12 190 LEU A CA 1
ATOM 1478 C C . LEU A 1 190 ? -9.906 29 14.805 1 98.12 190 LEU A C 1
ATOM 1480 O O . LEU A 1 190 ? -9.977 29.781 15.766 1 98.12 190 LEU A O 1
ATOM 1484 N N . LEU A 1 191 ? -8.984 29.031 13.883 1 97.94 191 LEU A N 1
ATOM 1485 C CA . LEU A 1 191 ? -8.102 30.172 13.656 1 97.94 191 LEU A CA 1
ATOM 1486 C C . LEU A 1 191 ? -8.023 30.516 12.18 1 97.94 191 LEU A C 1
ATOM 1488 O O . LEU A 1 191 ? -7.707 29.656 11.352 1 97.94 191 LEU A O 1
ATOM 1492 N N . GLU A 1 192 ? -8.469 31.656 11.844 1 97.31 192 GLU A N 1
ATOM 1493 C CA . GLU A 1 192 ? -8.336 32.156 10.469 1 97.31 192 GLU A CA 1
ATOM 1494 C C . GLU A 1 192 ? -7.148 33.094 10.336 1 97.31 192 GLU A C 1
ATOM 1496 O O . GLU A 1 192 ? -7.16 34.188 10.898 1 97.31 192 GLU A O 1
ATOM 1501 N N . GLN A 1 193 ? -6.188 32.625 9.656 1 96.31 193 GLN A N 1
ATOM 1502 C CA . GLN A 1 193 ? -4.926 33.344 9.57 1 96.31 193 GLN A CA 1
ATOM 1503 C C . GLN A 1 193 ? -4.184 33 8.281 1 96.31 193 GLN A C 1
ATOM 1505 O O . GLN A 1 193 ? -4.238 31.844 7.812 1 96.31 193 GLN A O 1
ATOM 1510 N N . ASN A 1 194 ? -3.512 33.969 7.633 1 95.25 194 ASN A N 1
ATOM 1511 C CA . ASN A 1 194 ? -2.65 33.781 6.469 1 95.25 194 ASN A CA 1
ATOM 1512 C C . ASN A 1 194 ? -3.432 33.25 5.273 1 95.25 194 ASN A C 1
ATOM 1514 O O . ASN A 1 194 ? -2.869 32.531 4.426 1 95.25 194 ASN A O 1
ATOM 1518 N N . GLY A 1 195 ? -4.695 33.375 5.301 1 95.81 195 GLY A N 1
ATOM 1519 C CA . GLY A 1 195 ? -5.504 32.906 4.184 1 95.81 195 GLY A CA 1
ATOM 1520 C C . GLY A 1 195 ? -6.008 31.5 4.355 1 95.81 195 GLY A C 1
ATOM 1521 O O . GLY A 1 195 ? -6.535 30.906 3.414 1 95.81 195 GLY A O 1
ATOM 1522 N N . TYR A 1 196 ? -5.836 31.016 5.555 1 97.56 196 TYR A N 1
ATOM 1523 C CA . TYR A 1 196 ? -6.266 29.641 5.844 1 97.56 196 TYR A CA 1
ATOM 1524 C C . TYR A 1 196 ? -7.152 29.609 7.082 1 97.56 196 TYR A C 1
ATOM 1526 O O . TYR A 1 196 ? -7.094 30.5 7.926 1 97.56 196 TYR A O 1
ATOM 1534 N N . ILE A 1 197 ? -7.984 28.641 7.133 1 98.31 197 ILE A N 1
ATOM 1535 C CA . ILE A 1 197 ? -8.773 28.328 8.32 1 98.31 197 ILE A CA 1
ATOM 1536 C C . ILE A 1 197 ? -8.258 27.047 8.961 1 98.31 197 ILE A C 1
ATOM 1538 O O . ILE A 1 197 ? -8.281 25.984 8.344 1 98.31 197 ILE A O 1
ATOM 1542 N N . TYR A 1 198 ? -7.793 27.188 10.156 1 98.62 198 TYR A N 1
ATOM 1543 C CA . TYR A 1 198 ? -7.273 26.078 10.938 1 98.62 198 TYR A CA 1
ATOM 1544 C C . TYR A 1 198 ? -8.297 25.609 11.969 1 98.62 198 TYR A C 1
ATOM 1546 O O . TYR A 1 198 ? -8.992 26.422 12.578 1 98.62 198 TYR A O 1
ATOM 1554 N N . ALA A 1 199 ? -8.359 24.328 12.148 1 98.44 199 ALA A N 1
ATOM 1555 C CA . ALA A 1 199 ? -9.172 23.766 13.227 1 98.44 199 ALA A CA 1
ATOM 1556 C C . ALA A 1 199 ? -8.312 23.016 14.234 1 98.44 199 ALA A C 1
ATOM 1558 O O . ALA A 1 199 ? -7.383 22.297 13.852 1 98.44 199 ALA A O 1
ATOM 1559 N N . TRP A 1 200 ? -8.578 23.25 15.461 1 98.25 200 TRP A N 1
ATOM 1560 C CA . TRP A 1 200 ? -7.984 22.469 16.531 1 98.25 200 TRP A CA 1
ATOM 1561 C C . TRP A 1 200 ? -8.742 21.156 16.734 1 98.25 200 TRP A C 1
ATOM 1563 O O . TRP A 1 200 ? -9.914 21.156 17.125 1 98.25 200 TRP A O 1
ATOM 1573 N N . LEU A 1 201 ? -8.094 20.094 16.422 1 97.69 201 LEU A N 1
ATOM 1574 C CA . LEU A 1 201 ? -8.695 18.766 16.547 1 97.69 201 LEU A CA 1
ATOM 1575 C C . LEU A 1 201 ? -8.008 17.953 17.641 1 97.69 201 LEU A C 1
ATOM 1577 O O . LEU A 1 201 ? -6.785 17.781 17.625 1 97.69 201 LEU A O 1
ATOM 1581 N N . HIS A 1 202 ? -8.797 17.469 18.516 1 96.38 202 HIS A N 1
ATOM 1582 C CA . HIS A 1 202 ? -8.273 16.781 19.703 1 96.38 202 HIS A CA 1
ATOM 1583 C C . HIS A 1 202 ? -9.18 15.633 20.109 1 96.38 202 HIS A C 1
ATOM 1585 O O . HIS A 1 202 ? -10.398 15.688 19.906 1 96.38 202 HIS A O 1
ATOM 1591 N N . ALA A 1 203 ? -8.5 14.625 20.688 1 94.69 203 ALA A N 1
ATOM 1592 C CA . ALA A 1 203 ? -9.25 13.469 21.172 1 94.69 203 ALA A CA 1
ATOM 1593 C C . ALA A 1 203 ? -10.25 13.883 22.25 1 94.69 203 ALA A C 1
ATOM 1595 O O . ALA A 1 203 ? -11.344 13.32 22.344 1 94.69 203 ALA A O 1
ATOM 1596 N N . ASP A 1 204 ? -9.852 14.797 23.062 1 93.38 204 ASP A N 1
ATOM 1597 C CA . ASP A 1 204 ? -10.742 15.43 24.031 1 93.38 204 ASP A CA 1
ATOM 1598 C C . ASP A 1 204 ? -11.414 16.656 23.438 1 93.38 204 ASP A C 1
ATOM 1600 O O . ASP A 1 204 ? -10.766 17.688 23.203 1 93.38 204 ASP A O 1
ATOM 1604 N N . PRO A 1 205 ? -12.664 16.625 23.297 1 89.62 205 PRO A N 1
ATOM 1605 C CA . PRO A 1 205 ? -13.359 17.734 22.672 1 89.62 205 PRO A CA 1
ATOM 1606 C C . PRO A 1 205 ? -13.289 19.031 23.484 1 89.62 205 PRO A C 1
ATOM 1608 O O . PRO A 1 205 ? -13.523 20.109 22.969 1 89.62 205 PRO A O 1
ATOM 1611 N N . LYS A 1 206 ? -12.953 18.938 24.688 1 91.56 206 LYS A N 1
ATOM 1612 C CA . LYS A 1 206 ? -12.906 20.125 25.547 1 91.56 206 LYS A CA 1
ATOM 1613 C C . LYS A 1 206 ? -11.5 20.703 25.625 1 91.56 206 LYS A C 1
ATOM 1615 O O . LYS A 1 206 ? -11.289 21.766 26.188 1 91.56 206 LYS A O 1
ATOM 1620 N N . ALA A 1 207 ? -10.617 20.016 25.031 1 94.44 207 ALA A N 1
ATOM 1621 C CA . ALA A 1 207 ? -9.234 20.469 25.094 1 94.44 207 ALA A CA 1
ATOM 1622 C C . ALA A 1 207 ? -9.047 21.781 24.328 1 94.44 207 ALA A C 1
ATOM 1624 O O . ALA A 1 207 ? -9.555 21.922 23.219 1 94.44 207 ALA A O 1
ATOM 1625 N N . LYS A 1 208 ? -8.344 22.688 24.938 1 95.5 208 LYS A N 1
ATOM 1626 C CA . LYS A 1 208 ? -8.031 23.969 24.297 1 95.5 208 LYS A CA 1
ATOM 1627 C C . LYS A 1 208 ? -6.676 23.922 23.609 1 95.5 208 LYS A C 1
ATOM 1629 O O . LYS A 1 208 ? -5.805 23.125 23.984 1 95.5 208 LYS A O 1
ATOM 1634 N N . PRO A 1 209 ? -6.555 24.75 22.578 1 96.75 209 PRO A N 1
ATOM 1635 C CA . PRO A 1 209 ? -5.25 24.781 21.906 1 96.75 209 PRO A CA 1
ATOM 1636 C C . PRO A 1 209 ? -4.121 25.188 22.844 1 96.75 209 PRO A C 1
ATOM 1638 O O . PRO A 1 209 ? -4.305 26.078 23.688 1 96.75 209 PRO A O 1
ATOM 1641 N N . THR A 1 210 ? -2.988 24.531 22.688 1 94.5 210 THR A N 1
ATOM 1642 C CA . THR A 1 210 ? -1.836 24.828 23.547 1 94.5 210 THR A CA 1
ATOM 1643 C C . THR A 1 210 ? -0.755 25.562 22.75 1 94.5 210 THR A C 1
ATOM 1645 O O . THR A 1 210 ? 0.238 26.016 23.328 1 94.5 210 THR A O 1
ATOM 1648 N N . TYR A 1 211 ? -0.856 25.641 21.562 1 96.25 211 TYR A N 1
ATOM 1649 C CA . TYR A 1 211 ? -0 26.359 20.625 1 96.25 211 TYR A CA 1
ATOM 1650 C C . TYR A 1 211 ? -0.8 26.859 19.438 1 96.25 211 TYR A C 1
ATOM 1652 O O . TYR A 1 211 ? -1.987 26.547 19.297 1 96.25 211 TYR A O 1
ATOM 1660 N N . GLU A 1 212 ? -0.171 27.672 18.594 1 96.62 212 GLU A N 1
ATOM 1661 C CA . GLU A 1 212 ? -0.866 28.219 17.438 1 96.62 212 GLU A CA 1
ATOM 1662 C C . GLU A 1 212 ? -0.025 28.062 16.172 1 96.62 212 GLU A C 1
ATOM 1664 O O . GLU A 1 212 ? 1.203 27.984 16.234 1 96.62 212 GLU A O 1
ATOM 1669 N N . PRO A 1 213 ? -0.711 27.969 15.023 1 97.75 213 PRO A N 1
ATOM 1670 C CA . PRO A 1 213 ? 0.02 28.047 13.758 1 97.75 213 PRO A CA 1
ATOM 1671 C C . PRO A 1 213 ? 0.85 29.328 13.633 1 97.75 213 PRO A C 1
ATOM 1673 O O . PRO A 1 213 ? 0.508 30.344 14.227 1 97.75 213 PRO A O 1
ATOM 1676 N N . LEU A 1 214 ? 1.919 29.25 12.852 1 97.88 214 LEU A N 1
ATOM 1677 C CA . LEU A 1 214 ? 2.773 30.422 12.68 1 97.88 214 LEU A CA 1
ATOM 1678 C C . LEU A 1 214 ? 2.086 31.469 11.82 1 97.88 214 LEU A C 1
ATOM 1680 O O . LEU A 1 214 ? 1.409 31.141 10.844 1 97.88 214 LEU A O 1
ATOM 1684 N N . GLU A 1 215 ? 2.248 32.688 12.242 1 97.25 215 GLU A N 1
ATOM 1685 C CA . GLU A 1 215 ? 1.792 33.812 11.438 1 97.25 215 GLU A CA 1
ATOM 1686 C C . GLU A 1 215 ? 2.873 34.281 10.461 1 97.25 215 GLU A C 1
ATOM 1688 O O . GLU A 1 215 ? 4.012 34.531 10.852 1 97.25 215 GLU A O 1
ATOM 1693 N N . PHE A 1 216 ? 2.527 34.344 9.18 1 96.75 216 PHE A N 1
ATOM 1694 C CA . PHE A 1 216 ? 3.551 34.75 8.219 1 96.75 216 PHE A CA 1
ATOM 1695 C C . PHE A 1 216 ? 3.002 35.781 7.242 1 96.75 216 PHE A C 1
ATOM 1697 O O . PHE A 1 216 ? 3.33 35.75 6.055 1 96.75 216 PHE A O 1
ATOM 1704 N N . THR A 1 217 ? 2.207 36.656 7.652 1 94.31 217 THR A N 1
ATOM 1705 C CA . THR A 1 217 ? 1.638 37.719 6.84 1 94.31 217 THR A CA 1
ATOM 1706 C C . THR A 1 217 ? 2.738 38.625 6.273 1 94.31 217 THR A C 1
ATOM 1708 O O . THR A 1 217 ? 2.631 39.094 5.148 1 94.31 217 THR A O 1
ATOM 1711 N N . ASP A 1 218 ? 3.689 38.938 7.066 1 94.56 218 ASP A N 1
ATOM 1712 C CA . ASP A 1 218 ? 4.797 39.75 6.605 1 94.56 218 ASP A CA 1
ATOM 1713 C C . ASP A 1 218 ? 5.508 39.125 5.418 1 94.56 218 ASP A C 1
ATOM 1715 O O . ASP A 1 218 ? 5.949 39.812 4.5 1 94.56 218 ASP A O 1
ATOM 1719 N N . ILE A 1 219 ? 5.629 37.781 5.496 1 94.56 219 ILE A N 1
ATOM 1720 C CA . ILE A 1 219 ? 6.234 37.031 4.395 1 94.56 219 ILE A CA 1
ATOM 1721 C C . ILE A 1 219 ? 5.359 37.156 3.15 1 94.56 219 ILE A C 1
ATOM 1723 O O . ILE A 1 219 ? 5.871 37.312 2.039 1 94.56 219 ILE A O 1
ATOM 1727 N N . GLN A 1 220 ? 4.086 37.094 3.34 1 93.5 220 GLN A N 1
ATOM 1728 C CA . GLN A 1 220 ? 3.145 37.188 2.23 1 93.5 220 GLN A CA 1
ATOM 1729 C C . GLN A 1 220 ? 3.174 38.594 1.602 1 93.5 220 GLN A C 1
ATOM 1731 O O . GLN A 1 220 ? 2.721 38.781 0.47 1 93.5 220 GLN A O 1
ATOM 1736 N N . GLN A 1 221 ? 3.668 39.594 2.301 1 93.88 221 GLN A N 1
ATOM 1737 C CA . GLN A 1 221 ? 3.799 40.938 1.766 1 93.88 221 GLN A CA 1
ATOM 1738 C C . GLN A 1 221 ? 5.062 41.094 0.925 1 93.88 221 GLN A C 1
ATOM 1740 O O . GLN A 1 221 ? 5.121 41.906 0.011 1 93.88 221 GLN A O 1
ATOM 1745 N N . ARG A 1 222 ? 5.988 40.281 1.312 1 94.69 222 ARG A N 1
ATOM 1746 C CA . ARG A 1 222 ? 7.289 40.406 0.66 1 94.69 222 ARG A CA 1
ATOM 1747 C C . ARG A 1 222 ? 7.441 39.375 -0.458 1 94.69 222 ARG A C 1
ATOM 1749 O O . ARG A 1 222 ? 8.141 39.625 -1.442 1 94.69 222 ARG A O 1
ATOM 1756 N N . LEU A 1 223 ? 6.883 38.25 -0.297 1 96.69 223 LEU A N 1
ATOM 1757 C CA . LEU A 1 223 ? 6.93 37.188 -1.293 1 96.69 223 LEU A CA 1
ATOM 1758 C C . LEU A 1 223 ? 5.582 37.031 -1.997 1 96.69 223 LEU A C 1
ATOM 1760 O O . LEU A 1 223 ? 4.566 37.531 -1.506 1 96.69 223 LEU A O 1
ATOM 1764 N N . VAL A 1 224 ? 5.641 36.375 -3.135 1 95.19 224 VAL A N 1
ATOM 1765 C CA . VAL A 1 224 ? 4.441 36.219 -3.951 1 95.19 224 VAL A CA 1
ATOM 1766 C C . VAL A 1 224 ? 4.027 34.75 -3.977 1 95.19 224 VAL A C 1
ATOM 1768 O O . VAL A 1 224 ? 4.875 33.875 -4.066 1 95.19 224 VAL A O 1
ATOM 1771 N N . TYR A 1 225 ? 2.689 34.594 -3.875 1 95.19 225 TYR A N 1
ATOM 1772 C CA . TYR A 1 225 ? 2.158 33.219 -3.99 1 95.19 225 TYR A CA 1
ATOM 1773 C C . TYR A 1 225 ? 2.393 32.656 -5.391 1 95.19 225 TYR A C 1
ATOM 1775 O O . TYR A 1 225 ? 2.051 33.312 -6.387 1 95.19 225 TYR A O 1
ATOM 1783 N N . LYS A 1 226 ? 2.91 31.438 -5.48 1 95.38 226 LYS A N 1
ATOM 1784 C CA . LYS A 1 226 ? 3.332 30.906 -6.777 1 95.38 226 LYS A CA 1
ATOM 1785 C C . LYS A 1 226 ? 2.602 29.609 -7.117 1 95.38 226 LYS A C 1
ATOM 1787 O O . LYS A 1 226 ? 2.658 29.141 -8.25 1 95.38 226 LYS A O 1
ATOM 1792 N N . GLY A 1 227 ? 1.95 29.047 -6.152 1 94.44 227 GLY A N 1
ATOM 1793 C CA . GLY A 1 227 ? 1.191 27.844 -6.477 1 94.44 227 GLY A CA 1
ATOM 1794 C C . GLY A 1 227 ? 1.225 26.797 -5.379 1 94.44 227 GLY A C 1
ATOM 1795 O O . GLY A 1 227 ? 1.638 27.078 -4.254 1 94.44 227 GLY A O 1
ATOM 1796 N N . VAL A 1 228 ? 0.649 25.594 -5.746 1 95.69 228 VAL A N 1
ATOM 1797 C CA . VAL A 1 228 ? 0.512 24.531 -4.746 1 95.69 228 VAL A CA 1
ATOM 1798 C C . VAL A 1 228 ? 0.693 23.172 -5.406 1 95.69 228 VAL A C 1
ATOM 1800 O O . VAL A 1 228 ? 0.34 22.984 -6.574 1 95.69 228 VAL A O 1
ATOM 1803 N N . SER A 1 229 ? 1.334 22.328 -4.746 1 95.31 229 SER A N 1
ATOM 1804 C CA . SER A 1 229 ? 1.381 20.922 -5.137 1 95.31 229 SER A CA 1
ATOM 1805 C C . SER A 1 229 ? 0.58 20.047 -4.172 1 95.31 229 SER A C 1
ATOM 1807 O O . SER A 1 229 ? 0.395 20.406 -3.01 1 95.31 229 SER A O 1
ATOM 1809 N N . LEU A 1 230 ? 0.045 18.953 -4.707 1 94.94 230 LEU A N 1
ATOM 1810 C CA . LEU A 1 230 ? -0.672 17.953 -3.934 1 94.94 230 LEU A CA 1
ATOM 1811 C C . LEU A 1 230 ? -0.098 16.562 -4.188 1 94.94 230 LEU A C 1
ATOM 1813 O O . LEU A 1 230 ? 0.033 16.141 -5.34 1 94.94 230 LEU A O 1
ATOM 1817 N N . ASN A 1 231 ? 0.335 15.922 -3.178 1 95.94 231 ASN A N 1
ATOM 1818 C CA . ASN A 1 231 ? 0.717 14.516 -3.221 1 95.94 231 ASN A CA 1
ATOM 1819 C C . ASN A 1 231 ? -0.199 13.664 -2.352 1 95.94 231 ASN A C 1
ATOM 1821 O O . ASN A 1 231 ? -0.322 13.898 -1.148 1 95.94 231 ASN A O 1
ATOM 1825 N N . ARG A 1 232 ? -0.83 12.633 -2.932 1 96.19 232 ARG A N 1
ATOM 1826 C CA . ARG A 1 232 ? -1.597 11.672 -2.139 1 96.19 232 ARG A CA 1
ATOM 1827 C C . ARG A 1 232 ? -0.707 10.547 -1.638 1 96.19 232 ARG A C 1
ATOM 1829 O O . ARG A 1 232 ? 0.07 9.969 -2.404 1 96.19 232 ARG A O 1
ATOM 1836 N N . VAL A 1 233 ? -0.84 10.266 -0.387 1 93.88 233 VAL A N 1
ATOM 1837 C CA . VAL A 1 233 ? -0.011 9.289 0.307 1 93.88 233 VAL A CA 1
ATOM 1838 C C . VAL A 1 233 ? -0.899 8.25 0.996 1 93.88 233 VAL A C 1
ATOM 1840 O O . VAL A 1 233 ? -1.922 8.602 1.591 1 93.88 233 VAL A O 1
ATOM 1843 N N . TYR A 1 234 ? -0.494 6.961 0.916 1 89.81 234 TYR A N 1
ATOM 1844 C CA . TYR A 1 234 ? -1.214 5.863 1.549 1 89.81 234 TYR A CA 1
ATOM 1845 C C . TYR A 1 234 ? -0.369 5.211 2.639 1 89.81 234 TYR A C 1
ATOM 1847 O O . TYR A 1 234 ? 0.134 4.102 2.461 1 89.81 234 TYR A O 1
ATOM 1855 N N . SER A 1 235 ? -0.267 5.816 3.74 1 90.06 235 SER A N 1
ATOM 1856 C CA . SER A 1 235 ? 0.533 5.336 4.863 1 90.06 235 SER A CA 1
ATOM 1857 C C . SER A 1 235 ? 0.03 5.91 6.184 1 90.06 235 SER A C 1
ATOM 1859 O O . SER A 1 235 ? -1.011 6.57 6.223 1 90.06 235 SER A O 1
ATOM 1861 N N . HIS A 1 236 ? 0.7 5.512 7.254 1 89.81 236 HIS A N 1
ATOM 1862 C CA . HIS A 1 236 ? 0.378 6.137 8.531 1 89.81 236 HIS A CA 1
ATOM 1863 C C . HIS A 1 236 ? 0.718 7.625 8.516 1 89.81 236 HIS A C 1
ATOM 1865 O O . HIS A 1 236 ? 1.743 8.023 7.961 1 89.81 236 HIS A O 1
ATOM 1871 N N . CYS A 1 237 ? -0.068 8.406 9.102 1 92.94 237 CYS A N 1
ATOM 1872 C CA . CYS A 1 237 ? 0.062 9.859 9.016 1 92.94 237 CYS A CA 1
ATOM 1873 C C . CYS A 1 237 ? 1.402 10.32 9.578 1 92.94 237 CYS A C 1
ATOM 1875 O O . CYS A 1 237 ? 1.932 11.352 9.164 1 92.94 237 CYS A O 1
ATOM 1877 N N . GLN A 1 238 ? 1.99 9.609 10.516 1 93.19 238 GLN A N 1
ATOM 1878 C CA . GLN A 1 238 ? 3.246 9.984 11.156 1 93.19 238 GLN A CA 1
ATOM 1879 C C . GLN A 1 238 ? 4.398 9.984 10.156 1 93.19 238 GLN A C 1
ATOM 1881 O O . GLN A 1 238 ? 5.391 10.688 10.344 1 93.19 238 GLN A O 1
ATOM 1886 N N . ASP A 1 239 ? 4.316 9.195 9.133 1 92.75 239 ASP A N 1
ATOM 1887 C CA . ASP A 1 239 ? 5.398 9.07 8.156 1 92.75 239 ASP A CA 1
ATOM 1888 C C . ASP A 1 239 ? 5.734 10.414 7.527 1 92.75 239 ASP A C 1
ATOM 1890 O O . ASP A 1 239 ? 6.895 10.695 7.23 1 92.75 239 ASP A O 1
ATOM 1894 N N . ILE A 1 240 ? 4.77 11.234 7.418 1 95.56 240 ILE A N 1
ATOM 1895 C CA . ILE A 1 240 ? 4.93 12.492 6.688 1 95.56 240 ILE A CA 1
ATOM 1896 C C . ILE A 1 240 ? 5.738 13.477 7.523 1 95.56 240 ILE A C 1
ATOM 1898 O O . ILE A 1 240 ? 6.82 13.906 7.113 1 95.56 240 ILE A O 1
ATOM 1902 N N . PRO A 1 241 ? 5.301 13.758 8.711 1 96.44 241 PRO A N 1
ATOM 1903 C CA . PRO A 1 241 ? 6.098 14.711 9.484 1 96.44 241 PRO A CA 1
ATOM 1904 C C . PRO A 1 241 ? 7.41 14.109 9.984 1 96.44 241 PRO A C 1
ATOM 1906 O O . PRO A 1 241 ? 8.359 14.844 10.273 1 96.44 241 PRO A O 1
ATOM 190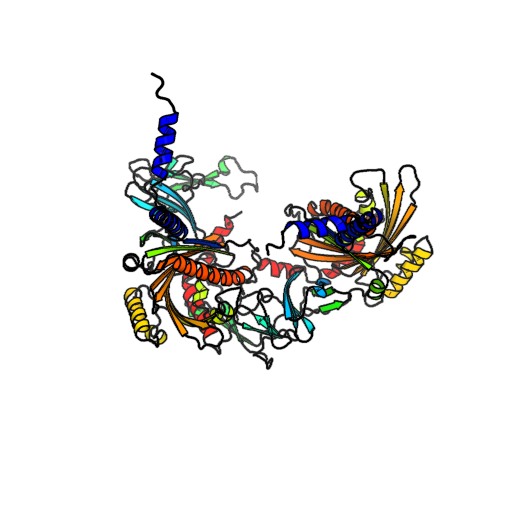9 N N . GLU A 1 242 ? 7.488 12.844 10.133 1 94.94 242 GLU A N 1
ATOM 1910 C CA . GLU A 1 242 ? 8.711 12.195 10.609 1 94.94 242 GLU A CA 1
ATOM 1911 C C . GLU A 1 242 ? 9.867 12.43 9.641 1 94.94 242 GLU A C 1
ATOM 1913 O O . GLU A 1 242 ? 11.039 12.328 10.031 1 94.94 242 GLU A O 1
ATOM 1918 N N . ASN A 1 243 ? 9.523 12.719 8.484 1 93 243 ASN A N 1
ATOM 1919 C CA . ASN A 1 243 ? 10.516 12.93 7.434 1 93 243 ASN A CA 1
ATOM 1920 C C . ASN A 1 243 ? 11.531 13.992 7.824 1 93 243 ASN A C 1
ATOM 1922 O O . ASN A 1 243 ? 12.695 13.922 7.426 1 93 243 ASN A O 1
ATOM 1926 N N . GLY A 1 244 ? 11.086 14.953 8.57 1 91.62 244 GLY A N 1
ATOM 1927 C CA . GLY A 1 244 ? 11.984 16 9.023 1 91.62 244 GLY A CA 1
ATOM 1928 C C . GLY A 1 244 ? 13.008 15.523 10.039 1 91.62 244 GLY A C 1
ATOM 1929 O O . GLY A 1 244 ? 14.148 15.984 10.055 1 91.62 244 GLY A O 1
ATOM 1930 N N . GLY A 1 245 ? 12.609 14.602 10.867 1 92.5 245 GLY A N 1
ATOM 1931 C CA . GLY A 1 245 ? 13.492 14.047 11.875 1 92.5 245 GLY A CA 1
ATOM 1932 C C . GLY A 1 245 ? 14.359 12.914 11.352 1 92.5 245 GLY A C 1
ATOM 1933 O O . GLY A 1 245 ? 15.352 12.547 11.977 1 92.5 245 GLY A O 1
ATOM 1934 N N . ASP A 1 246 ? 13.938 12.391 10.289 1 92.06 246 ASP A N 1
ATOM 1935 C CA . ASP A 1 246 ? 14.68 11.312 9.641 1 92.06 246 ASP A CA 1
ATOM 1936 C C . ASP A 1 246 ? 15.719 11.867 8.664 1 92.06 246 ASP A C 1
ATOM 1938 O O . ASP A 1 246 ? 15.555 11.758 7.449 1 92.06 246 ASP A O 1
ATOM 1942 N N . ILE A 1 247 ? 16.766 12.242 9.109 1 90.81 247 ILE A N 1
ATOM 1943 C CA . ILE A 1 247 ? 17.703 13.055 8.336 1 90.81 247 ILE A CA 1
ATOM 1944 C C . ILE A 1 247 ? 18.484 12.172 7.375 1 90.81 247 ILE A C 1
ATOM 1946 O O . ILE A 1 247 ? 18.922 12.625 6.312 1 90.81 247 ILE A O 1
ATOM 1950 N N . ARG A 1 248 ? 18.625 10.914 7.633 1 87.88 248 ARG A N 1
ATOM 1951 C CA . ARG A 1 248 ? 19.453 10.023 6.824 1 87.88 248 ARG A CA 1
ATOM 1952 C C . ARG A 1 248 ? 18.797 9.75 5.477 1 87.88 248 ARG A C 1
ATOM 1954 O O . ARG A 1 248 ? 19.484 9.492 4.488 1 87.88 248 ARG A O 1
ATOM 1961 N N . HIS A 1 249 ? 17.5 9.797 5.395 1 89.38 249 HIS A N 1
ATOM 1962 C CA . HIS A 1 249 ? 16.828 9.43 4.156 1 89.38 249 HIS A CA 1
ATOM 1963 C C . HIS A 1 249 ? 17.203 10.383 3.023 1 89.38 249 HIS A C 1
ATOM 1965 O O . HIS A 1 249 ? 17.094 10.023 1.847 1 89.38 249 HIS A O 1
ATOM 1971 N N . PHE A 1 250 ? 17.641 11.562 3.355 1 86.75 250 PHE A N 1
ATOM 1972 C CA . PHE A 1 250 ? 18 12.547 2.338 1 86.75 250 PHE A CA 1
ATOM 1973 C C . PHE A 1 250 ? 19.141 12.039 1.479 1 86.75 250 PHE A C 1
ATOM 1975 O O . PHE A 1 250 ? 19.219 12.344 0.284 1 86.75 250 PHE A O 1
ATOM 1982 N N . I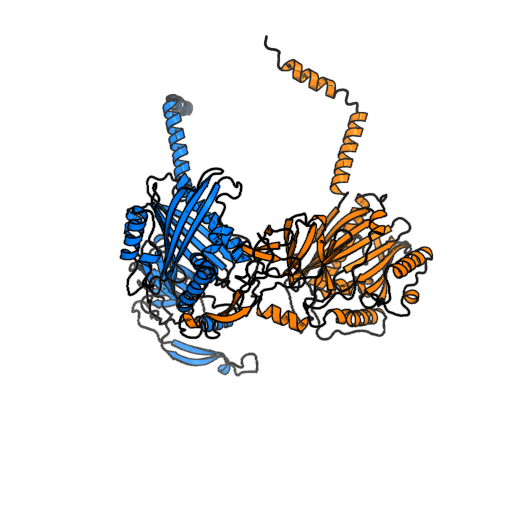LE A 1 251 ? 19.953 11.281 2.104 1 83.25 251 ILE A N 1
ATOM 1983 C CA . ILE A 1 251 ? 21.141 10.773 1.432 1 83.25 251 ILE A CA 1
ATOM 1984 C C . ILE A 1 251 ? 20.75 9.695 0.427 1 83.25 251 ILE A C 1
ATOM 1986 O O . ILE A 1 251 ? 21.344 9.594 -0.649 1 83.25 251 ILE A O 1
ATOM 1990 N N . TYR A 1 252 ? 19.781 9.055 0.647 1 83.06 252 TYR A N 1
ATOM 1991 C CA . TYR A 1 252 ? 19.484 7.867 -0.151 1 83.06 252 TYR A CA 1
ATOM 1992 C C . TYR A 1 252 ? 18.297 8.109 -1.063 1 83.06 252 TYR A C 1
ATOM 1994 O O . TYR A 1 252 ? 18.297 7.684 -2.221 1 83.06 252 TYR A O 1
ATOM 2002 N N . VAL A 1 253 ? 17.344 8.797 -0.61 1 84.25 253 VAL A N 1
ATOM 2003 C CA . VAL A 1 253 ? 16.109 8.969 -1.375 1 84.25 253 VAL A CA 1
ATOM 2004 C C . VAL A 1 253 ? 16.219 10.195 -2.273 1 84.25 253 VAL A C 1
ATOM 2006 O O . VAL A 1 253 ? 15.641 10.234 -3.357 1 84.25 253 VAL A O 1
ATOM 2009 N N . HIS A 1 254 ? 17.016 11.188 -1.84 1 85.81 254 HIS A N 1
ATOM 2010 C CA . HIS A 1 254 ? 17 12.484 -2.52 1 85.81 254 HIS A CA 1
ATOM 2011 C C . HIS A 1 254 ? 18.359 12.805 -3.127 1 85.81 254 HIS A C 1
ATOM 2013 O O . HIS A 1 254 ? 18.719 13.977 -3.256 1 85.81 254 HIS A O 1
ATOM 2019 N N . SER A 1 255 ? 19.047 11.805 -3.555 1 77.5 255 SER A N 1
ATOM 2020 C CA . SER A 1 255 ? 20.391 12.016 -4.074 1 77.5 255 SER A CA 1
ATOM 2021 C C . SER A 1 255 ? 20.359 12.586 -5.488 1 77.5 255 SER A C 1
ATOM 2023 O O . SER A 1 255 ? 21.312 13.242 -5.922 1 77.5 255 SER A O 1
ATOM 2025 N N . TYR A 1 256 ? 19.281 12.367 -6.141 1 76.25 256 TYR A N 1
ATOM 2026 C CA . TYR A 1 256 ? 19.188 12.875 -7.504 1 76.25 256 TYR A CA 1
ATOM 2027 C C . TYR A 1 256 ? 17.984 13.805 -7.66 1 76.25 256 TYR A C 1
ATOM 2029 O O . TYR A 1 256 ? 16.906 13.531 -7.117 1 76.25 256 TYR A O 1
ATOM 2037 N N . LEU A 1 257 ? 18.297 14.859 -8.344 1 73.19 257 LEU A N 1
ATOM 2038 C CA . LEU A 1 257 ? 17.234 15.859 -8.492 1 73.19 257 LEU A CA 1
ATOM 2039 C C . LEU A 1 257 ? 16.312 15.5 -9.648 1 73.19 257 LEU A C 1
ATOM 2041 O O . LEU A 1 257 ? 15.109 15.758 -9.586 1 73.19 257 LEU A O 1
ATOM 2045 N N . LEU A 1 258 ? 17 14.953 -10.672 1 71.69 258 LEU A N 1
ATOM 2046 C CA . LEU A 1 258 ? 16.219 14.586 -11.852 1 71.69 258 LEU A CA 1
ATOM 2047 C C . LEU A 1 258 ? 16.203 13.078 -12.047 1 71.69 258 LEU A C 1
ATOM 2049 O O . LEU A 1 258 ? 17.234 12.414 -11.883 1 71.69 258 LEU A O 1
ATOM 2053 N N . PRO A 1 259 ? 15.078 12.547 -12.391 1 66.62 259 PRO A N 1
ATOM 2054 C CA . PRO A 1 259 ? 14.961 11.094 -12.484 1 66.62 259 PRO A CA 1
ATOM 2055 C C . PRO A 1 259 ? 15.68 10.523 -13.703 1 66.62 259 PRO A C 1
ATOM 2057 O O . PRO A 1 259 ? 16.031 9.336 -13.719 1 66.62 259 PRO A O 1
ATOM 2060 N N . PHE A 1 260 ? 15.953 11.359 -14.711 1 70.5 260 PHE A N 1
ATOM 2061 C CA . PHE A 1 260 ? 16.406 10.805 -15.984 1 70.5 260 PHE A CA 1
ATOM 2062 C C . PHE A 1 260 ? 17.906 10.984 -16.156 1 70.5 260 PHE A C 1
ATOM 2064 O O . PHE A 1 260 ? 18.484 10.523 -17.141 1 70.5 260 PHE A O 1
ATOM 2071 N N . THR A 1 261 ? 18.516 11.68 -15.281 1 72.94 261 THR A N 1
ATOM 2072 C CA . THR A 1 261 ? 19.953 11.867 -15.406 1 72.94 261 THR A CA 1
ATOM 2073 C C . THR A 1 261 ? 20.625 11.883 -14.039 1 72.94 261 THR A C 1
ATOM 2075 O O . THR A 1 261 ? 20.031 12.344 -13.055 1 72.94 261 THR A O 1
ATOM 2078 N N . LYS A 1 262 ? 21.844 11.367 -14.078 1 75.12 262 LYS A N 1
ATOM 2079 C CA . LYS A 1 262 ? 22.656 11.391 -12.867 1 75.12 262 LYS A CA 1
ATOM 2080 C C . LYS A 1 262 ? 23.641 12.547 -12.898 1 75.12 262 LYS A C 1
ATOM 2082 O O . LYS A 1 262 ? 24.516 12.648 -12.031 1 75.12 262 LYS A O 1
ATOM 2087 N N . LEU A 1 263 ? 23.484 13.406 -13.773 1 78.06 263 LEU A N 1
ATOM 2088 C CA . LEU A 1 263 ? 24.422 14.508 -13.953 1 78.06 263 LEU A CA 1
ATOM 2089 C C . LEU A 1 263 ? 24.203 15.578 -12.891 1 78.06 263 LEU A C 1
ATOM 2091 O O . LEU A 1 263 ? 25.156 16.266 -12.5 1 78.06 263 LEU A O 1
ATOM 2095 N N . PHE A 1 264 ? 22.969 15.672 -12.477 1 81.75 264 PHE A N 1
ATOM 2096 C CA . PHE A 1 264 ? 22.641 16.688 -11.484 1 81.75 264 PHE A CA 1
ATOM 2097 C C . PHE A 1 264 ? 22.219 16.031 -10.172 1 81.75 264 PHE A C 1
ATOM 2099 O O . PHE A 1 264 ? 21.172 15.375 -10.102 1 81.75 264 PHE A O 1
ATOM 2106 N N . GLY A 1 265 ? 23.141 16.156 -9.25 1 83.94 265 GLY A N 1
ATOM 2107 C CA . GLY A 1 265 ? 22.859 15.578 -7.945 1 83.94 265 GLY A CA 1
ATOM 2108 C C . GLY A 1 265 ? 22.766 16.609 -6.84 1 83.94 265 GLY A C 1
ATOM 2109 O O . GLY A 1 265 ? 22.875 17.812 -7.094 1 83.94 265 GLY A O 1
ATOM 2110 N N . ALA A 1 266 ? 22.328 16.141 -5.723 1 87.69 266 ALA A N 1
ATOM 2111 C CA . ALA A 1 266 ? 22.219 17 -4.543 1 87.69 266 ALA A CA 1
ATOM 2112 C C . ALA A 1 266 ? 22.828 16.328 -3.318 1 87.69 266 ALA A C 1
ATOM 2114 O O . ALA A 1 266 ? 22.672 15.117 -3.119 1 87.69 266 ALA A O 1
ATOM 2115 N N . LYS A 1 267 ? 23.641 17.047 -2.709 1 89.62 267 LYS A N 1
ATOM 2116 C CA . LYS A 1 267 ? 24.125 16.641 -1.386 1 89.62 267 LYS A CA 1
ATOM 2117 C C . LYS A 1 267 ? 23.375 17.406 -0.287 1 89.62 267 LYS A C 1
ATOM 2119 O O . LYS A 1 267 ? 23.391 18.641 -0.268 1 89.62 267 LYS A O 1
ATOM 2124 N N . TRP A 1 268 ? 22.844 16.656 0.606 1 92.06 268 TRP A N 1
ATOM 2125 C CA . TRP A 1 268 ? 22 17.266 1.636 1 92.06 268 TRP A CA 1
ATOM 2126 C C . TRP A 1 268 ? 22.672 17.172 3.004 1 92.06 268 TRP A C 1
ATOM 2128 O O . TRP A 1 268 ? 23.297 16.156 3.336 1 92.06 268 TRP A O 1
ATOM 2138 N N . ASP A 1 269 ? 22.625 18.219 3.707 1 92.88 269 ASP A N 1
ATOM 2139 C CA . ASP A 1 269 ? 23.016 18.25 5.113 1 92.88 269 ASP A CA 1
ATOM 2140 C C . ASP A 1 269 ? 21.844 18.703 5.992 1 92.88 269 ASP A C 1
ATOM 2142 O O . ASP A 1 269 ? 21.375 19.844 5.879 1 92.88 269 ASP A O 1
ATOM 2146 N N . ALA A 1 270 ? 21.438 17.812 6.855 1 94.62 270 ALA A N 1
ATOM 2147 C CA . ALA A 1 270 ? 20.234 18.062 7.641 1 94.62 270 ALA A CA 1
ATOM 2148 C C . ALA A 1 270 ? 20.5 17.891 9.133 1 94.62 270 ALA A C 1
ATOM 2150 O O . ALA A 1 270 ? 21.266 17.016 9.539 1 94.62 270 ALA A O 1
ATOM 2151 N N . LYS A 1 271 ? 19.922 18.766 9.906 1 95.44 271 LYS A N 1
ATOM 2152 C CA . LYS A 1 271 ? 19.906 18.688 11.367 1 95.44 271 LYS A CA 1
ATOM 2153 C C . LYS A 1 271 ? 18.484 18.844 11.898 1 95.44 271 LYS A C 1
ATOM 2155 O O . LYS A 1 271 ? 17.641 19.484 11.273 1 95.44 271 LYS A O 1
ATOM 2160 N N . TRP A 1 272 ? 18.25 18.203 13 1 96.56 272 TRP A N 1
ATOM 2161 C CA . TRP A 1 272 ? 16.953 18.328 13.641 1 96.56 272 TRP A CA 1
ATOM 2162 C C . TRP A 1 272 ? 17.094 18.391 15.156 1 96.56 272 TRP A C 1
ATOM 2164 O O . TRP A 1 272 ? 17.938 17.703 15.734 1 96.56 272 TRP A O 1
ATOM 2174 N N . CYS A 1 273 ? 16.266 19.172 15.812 1 95.69 273 CYS A N 1
ATOM 2175 C CA . CYS A 1 273 ? 16.109 19.125 17.266 1 95.69 273 CYS A CA 1
ATOM 2176 C C . CYS A 1 273 ? 14.781 19.734 17.688 1 95.69 273 CYS A C 1
ATOM 2178 O O . CYS A 1 273 ? 14.07 20.312 16.859 1 95.69 273 CYS A O 1
ATOM 2180 N N . ARG A 1 274 ? 14.453 19.5 18.906 1 96.69 274 ARG A N 1
ATOM 2181 C CA . ARG A 1 274 ? 13.242 20.094 19.453 1 96.69 274 ARG A CA 1
ATOM 2182 C C . ARG A 1 274 ? 13.367 21.609 19.547 1 96.69 274 ARG A C 1
ATOM 2184 O O . ARG A 1 274 ? 14.461 22.141 19.781 1 96.69 274 ARG A O 1
ATOM 2191 N N . GLY A 1 275 ? 12.234 22.219 19.422 1 97.5 275 GLY A N 1
ATOM 2192 C CA . GLY A 1 275 ? 12.234 23.672 19.516 1 97.5 275 GLY A CA 1
ATOM 2193 C C . GLY A 1 275 ? 12.602 24.172 20.906 1 97.5 275 GLY A C 1
ATOM 2194 O O . GLY A 1 275 ? 13.055 25.312 21.047 1 97.5 275 GLY A O 1
ATOM 2195 N N . ASP A 1 276 ? 12.344 23.359 21.891 1 96.56 276 ASP A N 1
ATOM 2196 C CA . ASP A 1 276 ? 12.617 23.797 23.25 1 96.56 276 ASP A CA 1
ATOM 2197 C C . ASP A 1 276 ? 13.977 23.297 23.734 1 96.56 276 ASP A C 1
ATOM 2199 O O . ASP A 1 276 ? 14.281 23.344 24.922 1 96.56 276 ASP A O 1
ATOM 2203 N N . ASP A 1 277 ? 14.766 22.75 22.859 1 96.44 277 ASP A N 1
ATOM 2204 C CA . ASP A 1 277 ? 16.125 22.359 23.203 1 96.44 277 ASP A CA 1
ATOM 2205 C C . ASP A 1 277 ? 16.953 23.578 23.609 1 96.44 277 ASP A C 1
ATOM 2207 O O . ASP A 1 277 ? 17.078 24.531 22.844 1 96.44 277 ASP A O 1
ATOM 2211 N N . PRO A 1 278 ? 17.547 23.484 24.766 1 95.25 278 PRO A N 1
ATOM 2212 C CA . PRO A 1 278 ? 18.312 24.641 25.234 1 95.25 278 PRO A CA 1
ATOM 2213 C C . PRO A 1 278 ? 19.5 24.969 24.328 1 95.25 278 PRO A C 1
ATOM 2215 O O . PRO A 1 278 ? 19.969 26.125 24.312 1 95.25 278 PRO A O 1
ATOM 2218 N N . GLU A 1 279 ? 19.969 24.031 23.609 1 96.75 279 GLU A N 1
ATOM 2219 C CA . GLU A 1 279 ? 21.125 24.25 22.766 1 96.75 279 GLU A CA 1
ATOM 2220 C C . GLU A 1 279 ? 20.719 24.391 21.297 1 96.75 279 GLU A C 1
ATOM 2222 O O . GLU A 1 279 ? 21.531 24.219 20.391 1 96.75 279 GLU A O 1
ATOM 2227 N N . LEU A 1 280 ? 19.484 24.625 21.016 1 97 280 LEU A N 1
ATOM 2228 C CA . LEU A 1 280 ? 18.953 24.688 19.656 1 97 280 LEU A CA 1
ATOM 2229 C C . LEU A 1 280 ? 19.75 25.656 18.797 1 97 280 LEU A C 1
ATOM 2231 O O . LEU A 1 280 ? 20.203 25.312 17.703 1 97 280 LEU A O 1
ATOM 2235 N N . ARG A 1 281 ? 19.969 26.859 19.25 1 96.81 281 ARG A N 1
ATOM 2236 C CA . ARG A 1 281 ? 20.609 27.922 18.453 1 96.81 281 ARG A CA 1
ATOM 2237 C C . ARG A 1 281 ? 22.047 27.547 18.109 1 96.81 281 ARG A C 1
ATOM 2239 O O . ARG A 1 281 ? 22.5 27.781 16.984 1 96.81 281 ARG A O 1
ATOM 2246 N N . GLN A 1 282 ? 22.703 26.922 19.078 1 96.56 282 GLN A N 1
ATOM 2247 C CA . GLN A 1 282 ? 24.078 26.484 18.828 1 96.56 282 GLN A CA 1
ATOM 2248 C C . GLN A 1 282 ? 24.109 25.312 17.859 1 96.56 282 GLN A C 1
ATOM 2250 O O . GLN A 1 282 ? 24.938 25.297 16.938 1 96.56 282 GLN A O 1
ATOM 2255 N N . LYS A 1 283 ? 23.219 24.406 18.062 1 95.56 283 LYS A N 1
ATOM 2256 C CA . LYS A 1 283 ? 23.188 23.219 17.219 1 95.56 283 LYS A CA 1
ATOM 2257 C C . LYS A 1 283 ? 22.828 23.578 15.773 1 95.56 283 LYS A C 1
ATOM 2259 O O . LYS A 1 283 ? 23.281 22.906 14.844 1 95.56 283 LYS A O 1
ATOM 2264 N N . MET A 1 284 ? 22.078 24.656 15.602 1 96.81 284 MET A N 1
ATOM 2265 C CA . MET A 1 284 ? 21.562 24.984 14.281 1 96.81 284 MET A CA 1
ATOM 2266 C C . MET A 1 284 ? 22.406 26.094 13.633 1 96.81 284 MET A C 1
ATOM 2268 O O . MET A 1 284 ? 22.078 26.547 12.539 1 96.81 284 MET A O 1
ATOM 2272 N N . LYS A 1 285 ? 23.438 26.453 14.258 1 97.06 285 LYS A N 1
ATOM 2273 C CA . LYS A 1 285 ? 24.281 27.5 13.711 1 97.06 285 LYS A CA 1
ATOM 2274 C C . LYS A 1 285 ? 24.781 27.141 12.312 1 97.06 285 LYS A C 1
ATOM 2276 O O . LYS A 1 285 ? 25.172 26 12.062 1 97.06 285 LYS A O 1
ATOM 2281 N N . HIS A 1 286 ? 24.703 28.109 11.461 1 97.44 286 HIS A N 1
ATOM 2282 C CA . HIS A 1 286 ? 25.141 27.875 10.086 1 97.44 286 HIS A CA 1
ATOM 2283 C C . HIS A 1 286 ? 26.531 28.469 9.844 1 97.44 286 HIS A C 1
ATOM 2285 O O . HIS A 1 286 ? 26.844 29.547 10.375 1 97.44 286 HIS A O 1
ATOM 2291 N N . LYS A 1 287 ? 27.328 27.891 8.992 1 95.94 287 LYS A N 1
ATOM 2292 C CA . LYS A 1 287 ? 28.688 28.328 8.719 1 95.94 287 LYS A CA 1
ATOM 2293 C C . LYS A 1 287 ? 28.703 29.625 7.91 1 95.94 287 LYS A C 1
ATOM 2295 O O . LYS A 1 287 ? 29.641 30.422 8.023 1 95.94 287 LYS A O 1
ATOM 2300 N N . ILE A 1 288 ? 27.734 29.766 7.051 1 97.25 288 ILE A N 1
ATOM 2301 C CA . ILE A 1 288 ? 27.625 31 6.277 1 97.25 288 ILE A CA 1
ATOM 2302 C C . ILE A 1 288 ? 26.906 32.062 7.105 1 97.25 288 ILE A C 1
ATOM 2304 O O . ILE A 1 288 ? 25.734 31.906 7.457 1 97.25 288 ILE A O 1
ATOM 2308 N N . PRO A 1 289 ? 27.5 33.156 7.344 1 97 289 PRO A N 1
ATOM 2309 C CA . PRO A 1 289 ? 27 34.125 8.312 1 97 289 PRO A CA 1
ATOM 2310 C C . PRO A 1 289 ? 25.625 34.688 7.953 1 97 289 PRO A C 1
ATOM 2312 O O . PRO A 1 289 ? 24.75 34.781 8.82 1 97 289 PRO A O 1
ATOM 2315 N N . TRP A 1 290 ? 25.406 35.062 6.699 1 97.06 290 TRP A N 1
ATOM 2316 C CA . TRP A 1 290 ? 24.125 35.656 6.348 1 97.06 290 TRP A CA 1
ATOM 2317 C C . TRP A 1 290 ? 23 34.625 6.441 1 97.06 290 TRP A C 1
ATOM 2319 O O . TRP A 1 290 ? 21.859 35 6.719 1 97.06 290 TRP A O 1
ATOM 2329 N N . VAL A 1 291 ? 23.281 33.406 6.164 1 98 291 VAL A N 1
ATOM 2330 C CA . VAL A 1 291 ? 22.312 32.344 6.344 1 98 291 VAL A CA 1
ATOM 2331 C C . VAL A 1 291 ? 21.984 32.188 7.828 1 98 291 VAL A C 1
ATOM 2333 O O . VAL A 1 291 ? 20.812 32.062 8.203 1 98 291 VAL A O 1
ATOM 2336 N N . ASP A 1 292 ? 23 32.219 8.633 1 98.19 292 ASP A N 1
ATOM 2337 C CA . ASP A 1 292 ? 22.844 32.062 10.078 1 98.19 292 ASP A CA 1
ATOM 2338 C C . ASP A 1 292 ? 22.016 33.219 10.648 1 98.19 292 ASP A C 1
ATOM 2340 O O . ASP A 1 292 ? 21.172 33 11.516 1 98.19 292 ASP A O 1
ATOM 2344 N N . GLN A 1 293 ? 22.344 34.375 10.195 1 97.69 293 GLN A N 1
ATOM 2345 C CA . GLN A 1 293 ? 21.578 35.531 10.648 1 97.69 293 GLN A CA 1
ATOM 2346 C C . GLN A 1 293 ? 20.094 35.375 10.312 1 97.69 293 GLN A C 1
ATOM 2348 O O . GLN A 1 293 ? 19.234 35.656 11.148 1 97.69 293 GLN A O 1
ATOM 2353 N N . HIS A 1 294 ? 19.828 35 9.102 1 97.38 294 HIS A N 1
ATOM 2354 C CA . HIS A 1 294 ? 18.438 34.75 8.68 1 97.38 294 HIS A CA 1
ATOM 2355 C C . HIS A 1 294 ? 17.75 33.75 9.578 1 97.38 294 HIS A C 1
ATOM 2357 O O . HIS A 1 294 ? 16.625 33.969 10.031 1 97.38 294 HIS A O 1
ATOM 2363 N N . LYS A 1 295 ? 18.391 32.688 9.867 1 98.06 295 LYS A N 1
ATOM 2364 C CA . LYS A 1 295 ? 17.891 31.594 10.695 1 98.06 295 LYS A CA 1
ATOM 2365 C C . LYS A 1 295 ? 17.594 32.062 12.117 1 98.06 295 LYS A C 1
ATOM 2367 O O . LYS A 1 295 ? 16.531 31.797 12.68 1 98.06 295 LYS A O 1
ATOM 2372 N N . GLN A 1 296 ? 18.5 32.781 12.625 1 97.44 296 GLN A N 1
ATOM 2373 C CA . GLN A 1 296 ? 18.344 33.281 13.992 1 97.44 296 GLN A CA 1
ATOM 2374 C C . GLN A 1 296 ? 17.172 34.25 14.094 1 97.44 296 GLN A C 1
ATOM 2376 O O . GLN A 1 296 ? 16.453 34.25 15.102 1 97.44 296 GLN A O 1
ATOM 2381 N N . LYS A 1 297 ? 17 35.031 13.141 1 97.5 297 LYS A N 1
ATOM 2382 C CA . LYS A 1 297 ? 15.852 35.938 13.117 1 97.5 297 LYS A CA 1
ATOM 2383 C C . LYS A 1 297 ? 14.539 35.156 13.117 1 97.5 297 LYS A C 1
ATOM 2385 O O . LYS A 1 297 ? 13.57 35.562 13.766 1 97.5 297 LYS A O 1
ATOM 2390 N N . LEU A 1 298 ? 14.508 34.094 12.391 1 98.06 298 LEU A N 1
ATOM 2391 C CA . LEU A 1 298 ? 13.32 33.25 12.359 1 98.06 298 LEU A CA 1
ATOM 2392 C C . LEU A 1 298 ? 13.062 32.625 13.727 1 98.06 298 LEU A C 1
ATOM 2394 O O . LEU A 1 298 ? 11.914 32.531 14.172 1 98.06 298 LEU A O 1
ATOM 2398 N N . PHE A 1 299 ? 14.125 32.188 14.398 1 98.19 299 PHE A N 1
ATOM 2399 C CA . PHE A 1 299 ? 13.977 31.641 15.742 1 98.19 299 PHE A CA 1
ATOM 2400 C C . PHE A 1 299 ? 13.406 32.688 16.703 1 98.19 299 PHE A C 1
ATOM 2402 O O . PHE A 1 299 ? 12.492 32.375 17.484 1 98.19 299 PHE A O 1
ATOM 2409 N N . ASP A 1 300 ? 13.906 33.875 16.578 1 97.5 300 ASP A N 1
ATOM 2410 C CA . ASP A 1 300 ? 13.414 34.938 17.422 1 97.5 300 ASP A CA 1
ATOM 2411 C C . ASP A 1 300 ? 11.93 35.219 17.172 1 97.5 300 ASP A C 1
ATOM 2413 O O . ASP A 1 300 ? 11.18 35.5 18.109 1 97.5 300 ASP A O 1
ATOM 2417 N N . LYS A 1 301 ? 11.57 35.031 16.016 1 97.44 301 LYS A N 1
ATOM 2418 C CA . LYS A 1 301 ? 10.203 35.375 15.641 1 97.44 301 LYS A CA 1
ATOM 2419 C C . LYS A 1 301 ? 9.227 34.281 16.031 1 97.44 301 LYS A C 1
ATOM 2421 O O . LYS A 1 301 ? 8.117 34.562 16.484 1 97.44 301 LYS A O 1
ATOM 2426 N N . TYR A 1 302 ? 9.609 33.031 15.82 1 97.88 302 TYR A N 1
ATOM 2427 C CA . TYR A 1 302 ? 8.602 31.984 15.805 1 97.88 302 TYR A CA 1
ATOM 2428 C C . TYR A 1 302 ? 8.727 31.109 17.031 1 97.88 302 TYR A C 1
ATOM 2430 O O . TYR A 1 302 ? 7.816 30.328 17.344 1 97.88 302 TYR A O 1
ATOM 2438 N N . LEU A 1 303 ? 9.836 31.188 17.719 1 97.38 303 LEU A N 1
ATOM 2439 C CA . LEU A 1 303 ? 10.008 30.344 18.906 1 97.38 303 LEU A CA 1
ATOM 2440 C C . LEU A 1 303 ? 9.891 31.172 20.188 1 97.38 303 LEU A C 1
ATOM 2442 O O . LEU A 1 303 ? 10.508 32.219 20.297 1 97.38 303 LEU A O 1
ATOM 2446 N N . ASN A 1 304 ? 9.102 30.703 21.047 1 94.88 304 ASN A N 1
ATOM 2447 C CA . ASN A 1 304 ? 8.984 31.281 22.375 1 94.88 304 ASN A CA 1
ATOM 2448 C C . ASN A 1 304 ? 8.719 30.219 23.438 1 94.88 304 ASN A C 1
ATOM 2450 O O . ASN A 1 304 ? 8.586 29.031 23.109 1 94.88 304 ASN A O 1
ATOM 2454 N N . LYS A 1 305 ? 8.602 30.594 24.656 1 92.44 305 LYS A N 1
ATOM 2455 C CA . LYS A 1 305 ? 8.5 29.656 25.781 1 92.44 305 LYS A CA 1
ATOM 2456 C C . LYS A 1 305 ? 7.18 28.891 25.734 1 92.44 305 LYS A C 1
ATOM 2458 O O . LYS A 1 305 ? 7.105 27.75 26.188 1 92.44 305 LYS A O 1
ATOM 2463 N N . ASN A 1 306 ? 6.223 29.484 25.141 1 91.75 306 ASN A N 1
ATOM 2464 C CA . ASN A 1 306 ? 4.883 28.906 25.188 1 91.75 306 ASN A CA 1
ATOM 2465 C C . ASN A 1 306 ? 4.664 27.906 24.062 1 91.75 306 ASN A C 1
ATOM 2467 O O . ASN A 1 306 ? 3.799 27.031 24.156 1 91.75 306 ASN A O 1
ATOM 2471 N N . ASN A 1 307 ? 5.438 28 23.016 1 95.38 307 ASN A N 1
ATOM 2472 C CA . ASN A 1 307 ? 5.113 27.141 21.875 1 95.38 307 ASN A CA 1
ATOM 2473 C C . ASN A 1 307 ? 6.297 26.25 21.484 1 95.38 307 ASN A C 1
ATOM 2475 O O . ASN A 1 307 ? 6.137 25.297 20.734 1 95.38 307 ASN A O 1
ATOM 2479 N N . ALA A 1 308 ? 7.461 26.469 22.031 1 96.88 308 ALA A N 1
ATOM 2480 C CA . ALA A 1 308 ? 8.688 25.797 21.594 1 96.88 308 ALA A CA 1
ATOM 2481 C C . ALA A 1 308 ? 8.586 24.281 21.797 1 96.88 308 ALA A C 1
ATOM 2483 O O . ALA A 1 308 ? 9.156 23.516 21.016 1 96.88 308 ALA A O 1
ATOM 2484 N N . GLY A 1 309 ? 7.852 23.875 22.797 1 96.44 309 GLY A N 1
ATOM 2485 C CA . GLY A 1 309 ? 7.703 22.469 23.078 1 96.44 309 GLY A CA 1
ATOM 2486 C C . GLY A 1 309 ? 6.859 21.734 22.047 1 96.44 309 GLY A C 1
ATOM 2487 O O . GLY A 1 309 ? 6.879 20.5 21.984 1 96.44 309 GLY A O 1
ATOM 2488 N N . ASN A 1 310 ? 6.125 22.469 21.266 1 97.62 310 ASN A N 1
ATOM 2489 C CA . ASN A 1 310 ? 5.234 21.891 20.266 1 97.62 310 ASN A CA 1
ATOM 2490 C C . ASN A 1 310 ? 5.785 22.062 18.859 1 97.62 310 ASN A C 1
ATOM 2492 O O . ASN A 1 310 ? 5.09 21.797 17.875 1 97.62 310 ASN A O 1
ATOM 2496 N N . ILE A 1 311 ? 7.031 22.531 18.797 1 98.38 311 ILE A N 1
ATOM 2497 C CA . ILE A 1 311 ? 7.629 22.812 17.5 1 98.38 311 ILE A CA 1
ATOM 2498 C C . ILE A 1 311 ? 8.914 22.016 17.328 1 98.38 311 ILE A C 1
ATOM 2500 O O . ILE A 1 311 ? 9.75 21.969 18.234 1 98.38 311 ILE A O 1
ATOM 2504 N N . GLY A 1 312 ? 8.992 21.203 16.25 1 98.12 312 GLY A N 1
ATOM 2505 C CA . GLY A 1 312 ? 10.25 20.641 15.789 1 98.12 312 GLY A CA 1
ATOM 2506 C C . GLY A 1 312 ? 10.984 21.531 14.812 1 98.12 312 GLY A C 1
ATOM 2507 O O . GLY A 1 312 ? 10.359 22.188 13.977 1 98.12 312 GLY A O 1
ATOM 2508 N N . VAL A 1 313 ? 12.328 21.578 14.898 1 98.44 313 VAL A N 1
ATOM 2509 C CA . VAL A 1 313 ? 13.109 22.469 14.055 1 98.44 313 VAL A CA 1
ATOM 2510 C C . VAL A 1 313 ? 14.117 21.656 13.242 1 98.44 313 VAL A C 1
ATOM 2512 O O . VAL A 1 313 ? 14.758 20.734 13.758 1 98.44 313 VAL A O 1
ATOM 2515 N N . MET A 1 314 ? 14.219 21.969 12.008 1 97.75 314 MET A N 1
ATOM 2516 C CA . MET A 1 314 ? 15.195 21.344 11.125 1 97.75 314 MET A CA 1
ATOM 2517 C C . MET A 1 314 ? 15.953 22.391 10.32 1 97.75 314 MET A C 1
ATOM 2519 O O . MET A 1 314 ? 15.383 23.422 9.953 1 97.75 314 MET A O 1
ATOM 2523 N N . SER A 1 315 ? 17.203 22.234 10.156 1 97.88 315 SER A N 1
ATOM 2524 C CA . SER A 1 315 ? 18.016 22.984 9.203 1 97.88 315 SER A CA 1
ATOM 2525 C C . SER A 1 315 ? 18.484 22.094 8.055 1 97.88 315 SER A C 1
ATOM 2527 O O . SER A 1 315 ? 19.125 21.062 8.281 1 97.88 315 SER A O 1
ATOM 2529 N N . LEU A 1 316 ? 18.188 22.469 6.859 1 96.69 316 LEU A N 1
ATOM 2530 C CA . LEU A 1 316 ? 18.484 21.641 5.691 1 96.69 316 LEU A CA 1
ATOM 2531 C C . LEU A 1 316 ? 19.266 22.422 4.648 1 96.69 316 LEU A C 1
ATOM 2533 O O . LEU A 1 316 ? 18.75 23.391 4.086 1 96.69 316 LEU A O 1
ATOM 2537 N N . ASP A 1 317 ? 20.469 22 4.344 1 96.38 317 ASP A N 1
ATOM 2538 C CA . ASP A 1 317 ? 21.281 22.547 3.262 1 96.38 317 ASP A CA 1
ATOM 2539 C C . ASP A 1 317 ? 21.172 21.703 1.998 1 96.38 317 ASP A C 1
ATOM 2541 O O . ASP A 1 317 ? 21.234 20.469 2.062 1 96.38 317 ASP A O 1
ATOM 2545 N N . MET A 1 318 ? 20.969 22.391 1.001 1 94.06 318 MET A N 1
ATOM 2546 C CA . MET A 1 318 ? 21.109 21.75 -0.302 1 94.06 318 MET A CA 1
ATOM 2547 C C . MET A 1 318 ? 22.344 22.25 -1.029 1 94.06 318 MET A C 1
ATOM 2549 O O . MET A 1 318 ? 22.516 23.453 -1.208 1 94.06 318 MET A O 1
ATOM 2553 N N . ASN A 1 319 ? 23.203 21.312 -1.368 1 92.81 319 ASN A N 1
ATOM 2554 C CA . ASN A 1 319 ? 24.375 21.594 -2.195 1 92.81 319 ASN A CA 1
ATOM 2555 C C . ASN A 1 319 ? 24.266 20.922 -3.562 1 92.81 319 ASN A C 1
ATOM 2557 O O . ASN A 1 319 ? 23.984 19.734 -3.654 1 92.81 319 ASN A O 1
ATOM 2561 N N . SER A 1 320 ? 24.406 21.688 -4.555 1 89.06 320 SER A N 1
ATOM 2562 C CA . SER A 1 320 ? 24.328 21.141 -5.906 1 89.06 320 SER A CA 1
ATOM 2563 C C . SER A 1 320 ? 25.625 20.438 -6.305 1 89.06 320 SER A C 1
ATOM 2565 O O . SER A 1 320 ? 26.703 20.906 -5.953 1 89.06 320 SER A O 1
ATOM 2567 N N . ILE A 1 321 ? 25.375 19.312 -6.926 1 87.12 321 ILE A N 1
ATOM 2568 C CA . ILE A 1 321 ? 26.516 18.578 -7.469 1 87.12 321 ILE A CA 1
ATOM 2569 C C . ILE A 1 321 ? 26.375 18.453 -8.984 1 87.12 321 ILE A C 1
ATOM 2571 O O . ILE A 1 321 ? 25.375 17.906 -9.484 1 87.12 321 ILE A O 1
ATOM 2575 N N . ILE A 1 322 ? 27.141 19.094 -9.672 1 82.81 322 ILE A N 1
ATOM 2576 C CA . ILE A 1 322 ? 27.234 18.906 -11.117 1 82.81 322 ILE A CA 1
ATOM 2577 C C . ILE A 1 322 ? 28.422 18.031 -11.461 1 82.81 322 ILE A C 1
ATOM 2579 O O . ILE A 1 322 ? 29.516 18.219 -10.93 1 82.81 322 ILE A O 1
ATOM 2583 N N . ALA A 1 323 ? 28.141 17.016 -12.266 1 77.75 323 ALA A N 1
ATOM 2584 C CA . ALA A 1 323 ? 29.156 16.016 -12.586 1 77.75 323 ALA A CA 1
ATOM 2585 C C . ALA A 1 323 ? 30.516 16.672 -12.781 1 77.75 323 ALA A C 1
ATOM 2587 O O . ALA A 1 323 ? 30.656 17.625 -13.547 1 77.75 323 ALA A O 1
ATOM 2588 N N . GLY A 1 324 ? 31.453 16.078 -12 1 74.81 324 GLY A N 1
ATOM 2589 C CA . GLY A 1 324 ? 32.844 16.453 -12.133 1 74.81 324 GLY A CA 1
ATOM 2590 C C . GLY A 1 324 ? 33.219 17.703 -11.344 1 74.81 324 GLY A C 1
ATOM 2591 O O . GLY A 1 324 ? 34.406 18.062 -11.258 1 74.81 324 GLY A O 1
ATOM 2592 N N . LEU A 1 325 ? 32.188 18.281 -10.789 1 85.62 325 LEU A N 1
ATOM 2593 C CA . LEU A 1 325 ? 32.469 19.516 -10.062 1 85.62 325 LEU A CA 1
ATOM 2594 C C . LEU A 1 325 ? 32.219 19.344 -8.57 1 85.62 325 LEU A C 1
ATOM 2596 O O . LEU A 1 325 ? 31.547 18.406 -8.156 1 85.62 325 LEU A O 1
ATOM 2600 N N . ALA A 1 326 ? 32.875 20.125 -7.762 1 87.25 326 ALA A N 1
ATOM 2601 C CA . ALA A 1 326 ? 32.688 20.125 -6.312 1 87.25 326 ALA A CA 1
ATOM 2602 C C . ALA A 1 326 ? 31.281 20.625 -5.957 1 87.25 326 ALA A C 1
ATOM 2604 O O . ALA A 1 326 ? 30.734 21.484 -6.648 1 87.25 326 ALA A O 1
ATOM 2605 N N . PRO A 1 327 ? 30.75 20.125 -4.859 1 90 327 PRO A N 1
ATOM 2606 C CA . PRO A 1 327 ? 29.438 20.594 -4.43 1 90 327 PRO A CA 1
ATOM 2607 C C . PRO A 1 327 ? 29.422 22.094 -4.086 1 90 327 PRO A C 1
ATOM 2609 O O . PRO A 1 327 ? 30.391 22.609 -3.525 1 90 327 PRO A O 1
ATOM 2612 N N . LYS A 1 328 ? 28.359 22.719 -4.484 1 91.81 328 LYS A N 1
ATOM 2613 C CA . LYS A 1 328 ? 28.188 24.141 -4.207 1 91.81 328 LYS A CA 1
ATOM 2614 C C . LYS A 1 328 ? 26.891 24.406 -3.465 1 91.81 328 LYS A C 1
ATOM 2616 O O . LYS A 1 328 ? 25.844 23.859 -3.814 1 91.81 328 LYS A O 1
ATOM 2621 N N . PHE A 1 329 ? 27.062 25.328 -2.498 1 94.69 329 PHE A N 1
ATOM 2622 C CA . PHE A 1 329 ? 25.891 25.703 -1.716 1 94.69 329 PHE A CA 1
ATOM 2623 C C . PHE A 1 329 ? 24.812 26.328 -2.605 1 94.69 329 PHE A C 1
ATOM 2625 O O . PHE A 1 329 ? 25.109 27.25 -3.381 1 94.69 329 PHE A O 1
ATOM 2632 N N . PHE A 1 330 ? 23.609 25.859 -2.404 1 93.94 330 PHE A N 1
ATOM 2633 C CA . PHE A 1 330 ? 22.516 26.391 -3.219 1 93.94 330 PHE A CA 1
ATOM 2634 C C . PHE A 1 330 ? 21.5 27.125 -2.352 1 93.94 330 PHE A C 1
ATOM 2636 O O . PHE A 1 330 ? 21.156 28.281 -2.613 1 93.94 330 PHE A O 1
ATOM 2643 N N . PHE A 1 331 ? 21.031 26.484 -1.322 1 96.31 331 PHE A N 1
ATOM 2644 C CA . PHE A 1 331 ? 20.125 27.156 -0.4 1 96.31 331 PHE A CA 1
ATOM 2645 C C . PHE A 1 331 ? 20.125 26.469 0.962 1 96.31 331 PHE A C 1
ATOM 2647 O O . PHE A 1 331 ? 20.672 25.375 1.112 1 96.31 331 PHE A O 1
ATOM 2654 N N . ASN A 1 332 ? 19.609 27.156 1.937 1 98.25 332 ASN A N 1
ATOM 2655 C CA . ASN A 1 332 ? 19.281 26.594 3.24 1 98.25 332 ASN A CA 1
ATOM 2656 C C . ASN A 1 332 ? 17.781 26.766 3.547 1 98.25 332 ASN A C 1
ATOM 2658 O O . ASN A 1 332 ? 17.188 27.797 3.227 1 98.25 332 ASN A O 1
ATOM 2662 N N . ALA A 1 333 ? 17.234 25.766 4.102 1 98 333 ALA A N 1
ATOM 2663 C CA . ALA A 1 333 ? 15.867 25.828 4.59 1 98 333 ALA A CA 1
ATOM 2664 C C . ALA A 1 333 ? 15.82 25.719 6.113 1 98 333 ALA A C 1
ATOM 2666 O O . ALA A 1 333 ? 16.344 24.75 6.684 1 98 333 ALA A O 1
ATOM 2667 N N . THR A 1 334 ? 15.32 26.719 6.758 1 98.56 334 THR A N 1
ATOM 2668 C CA . THR A 1 334 ? 14.93 26.609 8.164 1 98.56 334 THR A CA 1
ATOM 2669 C C . THR A 1 334 ? 13.484 26.141 8.289 1 98.56 334 THR A C 1
ATOM 2671 O O . THR A 1 334 ? 12.555 26.812 7.844 1 98.56 334 THR A O 1
ATOM 2674 N N . VAL A 1 335 ? 13.328 24.984 8.891 1 98.56 335 VAL A N 1
ATOM 2675 C CA . VAL A 1 335 ? 12.039 24.297 8.859 1 98.56 335 VAL A CA 1
ATOM 2676 C C . VAL A 1 335 ? 11.445 24.266 10.266 1 98.56 335 VAL A C 1
ATOM 2678 O O . VAL A 1 335 ? 12.125 23.906 11.227 1 98.56 335 VAL A O 1
ATOM 2681 N N . PHE A 1 336 ? 10.211 24.672 10.391 1 98.75 336 PHE A N 1
ATOM 2682 C CA . PHE A 1 336 ? 9.438 24.531 11.625 1 98.75 336 PHE A CA 1
ATOM 2683 C C . PHE A 1 336 ? 8.281 23.562 11.422 1 98.75 336 PHE A C 1
ATOM 2685 O O . PHE A 1 336 ? 7.383 23.812 10.617 1 98.75 336 PHE A O 1
ATOM 2692 N N . GLN A 1 337 ? 8.398 22.438 12.062 1 98.62 337 GLN A N 1
ATOM 2693 C CA . GLN A 1 337 ? 7.23 21.578 12.188 1 98.62 337 GLN A CA 1
ATOM 2694 C C . GLN A 1 337 ? 6.391 21.953 13.398 1 98.62 337 GLN A C 1
ATOM 2696 O O . GLN A 1 337 ? 6.844 21.828 14.539 1 98.62 337 GLN A O 1
ATOM 2701 N N . VAL A 1 338 ? 5.215 22.438 13.195 1 98.5 338 VAL A N 1
ATOM 2702 C CA . VAL A 1 338 ? 4.316 22.875 14.258 1 98.5 338 VAL A CA 1
ATOM 2703 C C . VAL A 1 338 ? 3.203 21.844 14.445 1 98.5 338 VAL A C 1
ATOM 2705 O O . VAL A 1 338 ? 2.238 21.812 13.672 1 98.5 338 VAL A O 1
ATOM 2708 N N . GLY A 1 339 ? 3.303 21.047 15.523 1 97.69 339 GLY A N 1
ATOM 2709 C CA . GLY A 1 339 ? 2.357 19.953 15.703 1 97.69 339 GLY A CA 1
ATOM 2710 C C . GLY A 1 339 ? 2.457 18.906 14.609 1 97.69 339 GLY A C 1
ATOM 2711 O O . GLY A 1 339 ? 3.502 18.766 13.977 1 97.69 339 GLY A O 1
ATOM 2712 N N . PRO A 1 340 ? 1.414 18.125 14.461 1 97.25 340 PRO A N 1
ATOM 2713 C CA . PRO A 1 340 ? 1.473 17.016 13.523 1 97.25 340 PRO A CA 1
ATOM 2714 C C . PRO A 1 340 ? 1.106 17.422 12.094 1 97.25 340 PRO A C 1
ATOM 2716 O O . PRO A 1 340 ? 1.403 16.688 11.148 1 97.25 340 PRO A O 1
ATOM 2719 N N . GLY A 1 341 ? 0.503 18.562 11.922 1 96.06 341 GLY A N 1
ATOM 2720 C CA . GLY A 1 341 ? -0.148 18.766 10.633 1 96.06 341 GLY A CA 1
ATOM 2721 C C . GLY A 1 341 ? 0.426 19.922 9.852 1 96.06 341 GLY A C 1
ATOM 2722 O O . GLY A 1 341 ? 0.009 20.188 8.719 1 96.06 341 GLY A O 1
ATOM 2723 N N . LEU A 1 342 ? 1.394 20.672 10.375 1 98.25 342 LEU A N 1
ATOM 2724 C CA . LEU A 1 342 ? 1.854 21.906 9.734 1 98.25 342 LEU A CA 1
ATOM 2725 C C . LEU A 1 342 ? 3.379 21.953 9.695 1 98.25 342 LEU A C 1
ATOM 2727 O O . LEU A 1 342 ? 4.039 21.719 10.703 1 98.25 342 LEU A O 1
ATOM 2731 N N . VAL A 1 343 ? 3.895 22.266 8.531 1 98.69 343 VAL A N 1
ATOM 2732 C CA . VAL A 1 343 ? 5.336 22.438 8.375 1 98.69 343 VAL A CA 1
ATOM 2733 C C . VAL A 1 343 ? 5.617 23.688 7.535 1 98.69 343 VAL A C 1
ATOM 2735 O O . VAL A 1 343 ? 4.984 23.906 6.5 1 98.69 343 VAL A O 1
ATOM 2738 N N . TYR A 1 344 ? 6.523 24.516 8.016 1 98.62 344 TYR A N 1
ATOM 2739 C CA . TYR A 1 344 ? 6.961 25.734 7.34 1 98.62 344 TYR A CA 1
ATOM 2740 C C . TYR A 1 344 ? 8.43 25.641 6.953 1 98.62 344 TYR A C 1
ATOM 2742 O O . TYR A 1 344 ? 9.297 25.484 7.816 1 98.62 344 TYR A O 1
ATOM 2750 N N . LEU A 1 345 ? 8.703 25.688 5.719 1 98.5 345 LEU A N 1
ATOM 2751 C CA . LEU A 1 345 ? 10.078 25.688 5.223 1 98.5 345 LEU A CA 1
ATOM 2752 C C . LEU A 1 345 ? 10.477 27.078 4.711 1 98.5 345 LEU A C 1
ATOM 2754 O O . LEU A 1 345 ? 10.062 27.484 3.625 1 98.5 345 LEU A O 1
ATOM 2758 N N . PHE A 1 346 ? 11.25 27.766 5.449 1 98.5 346 PHE A N 1
ATOM 2759 C CA . PHE A 1 346 ? 11.781 29.062 5.031 1 98.5 346 PHE A CA 1
ATOM 2760 C C . PHE A 1 346 ? 13.109 28.891 4.297 1 98.5 346 PHE A C 1
ATOM 2762 O O . PHE A 1 346 ? 14.125 28.562 4.906 1 98.5 346 PHE A O 1
ATOM 2769 N N . LEU A 1 347 ? 13.07 29.156 3.027 1 98.06 347 LEU A N 1
ATOM 2770 C CA . LEU A 1 347 ? 14.25 28.953 2.186 1 98.06 347 LEU A CA 1
ATOM 2771 C C . LEU A 1 347 ? 14.945 30.281 1.903 1 98.06 347 LEU A C 1
ATOM 2773 O O . LEU A 1 347 ? 14.297 31.266 1.577 1 98.06 347 LEU A O 1
ATOM 2777 N N . ILE A 1 348 ? 16.25 30.25 2.02 1 97.69 348 ILE A N 1
ATOM 2778 C CA . ILE A 1 348 ? 17.062 31.406 1.628 1 97.69 348 ILE A CA 1
ATOM 2779 C C . ILE A 1 348 ? 18.219 30.953 0.741 1 97.69 348 ILE A C 1
ATOM 2781 O O . ILE A 1 348 ? 18.859 29.938 1.028 1 97.69 348 ILE A O 1
ATOM 2785 N N . SER A 1 349 ? 18.344 31.609 -0.318 1 96.62 349 SER A N 1
ATOM 2786 C CA . SER A 1 349 ? 19.438 31.391 -1.27 1 96.62 349 SER A CA 1
ATOM 2787 C C . SER A 1 349 ? 20.125 32.688 -1.64 1 96.62 349 SER A C 1
ATOM 2789 O O . SER A 1 349 ? 19.625 33.781 -1.317 1 96.62 349 SER A O 1
ATOM 2791 N N . PRO A 1 350 ? 21.375 32.562 -2.268 1 94.56 350 PRO A N 1
ATOM 2792 C CA . PRO A 1 350 ? 21.984 33.812 -2.768 1 94.56 350 PRO A CA 1
ATOM 2793 C C . PRO A 1 350 ? 21.141 34.5 -3.838 1 94.56 350 PRO A C 1
ATOM 2795 O O . PRO A 1 350 ? 21.312 35.688 -4.105 1 94.56 350 PRO A O 1
ATOM 2798 N N . TYR A 1 351 ? 20.172 33.812 -4.34 1 94.06 351 TYR A N 1
ATOM 2799 C CA . TYR A 1 351 ? 19.469 34.312 -5.523 1 94.06 351 TYR A CA 1
ATOM 2800 C C . TYR A 1 351 ? 18.016 34.625 -5.207 1 94.06 351 TYR A C 1
ATOM 2802 O O . TYR A 1 351 ? 17.391 35.438 -5.895 1 94.06 351 TYR A O 1
ATOM 2810 N N . TYR A 1 352 ? 17.453 33.969 -4.246 1 95.5 352 TYR A N 1
ATOM 2811 C CA . TYR A 1 352 ? 16.031 34.188 -3.998 1 95.5 352 TYR A CA 1
ATOM 2812 C C . TYR A 1 352 ? 15.656 33.75 -2.586 1 95.5 352 TYR A C 1
ATOM 2814 O O . TYR A 1 352 ? 16.484 33.188 -1.865 1 95.5 352 TYR A O 1
ATOM 2822 N N . GLU A 1 353 ? 14.508 34.062 -2.146 1 97.19 353 GLU A N 1
ATOM 2823 C CA . GLU A 1 353 ? 13.844 33.625 -0.923 1 97.19 353 GLU A CA 1
ATOM 2824 C C . GLU A 1 353 ? 12.523 32.938 -1.231 1 97.19 353 GLU A C 1
ATOM 2826 O O . GLU A 1 353 ? 11.859 33.25 -2.223 1 97.19 353 GLU A O 1
ATOM 2831 N N . ALA A 1 354 ? 12.203 31.969 -0.47 1 97.88 354 ALA A N 1
ATOM 2832 C CA . ALA A 1 354 ? 10.93 31.281 -0.676 1 97.88 354 ALA A CA 1
ATOM 2833 C C . ALA A 1 354 ? 10.391 30.703 0.635 1 97.88 354 ALA A C 1
ATOM 2835 O O . ALA A 1 354 ? 11.133 30.594 1.613 1 97.88 354 ALA A O 1
ATOM 2836 N N . LEU A 1 355 ? 9.117 30.453 0.677 1 98.19 355 LEU A N 1
ATOM 2837 C CA . LEU A 1 355 ? 8.43 29.75 1.753 1 98.19 355 LEU A CA 1
ATOM 2838 C C . LEU A 1 355 ? 7.574 28.609 1.199 1 98.19 355 LEU A C 1
ATOM 2840 O O . LEU A 1 355 ? 6.73 28.844 0.328 1 98.19 355 LEU A O 1
ATOM 2844 N N . PHE A 1 356 ? 7.855 27.438 1.611 1 98.25 356 PHE A N 1
ATOM 2845 C CA . PHE A 1 356 ? 6.922 26.328 1.429 1 98.25 356 PHE A CA 1
ATOM 2846 C C . PHE A 1 356 ? 6.07 26.125 2.676 1 98.25 356 PHE A C 1
ATOM 2848 O O . PHE A 1 356 ? 6.602 25.891 3.764 1 98.25 356 PHE A O 1
ATOM 2855 N N . PHE A 1 357 ? 4.836 26.328 2.541 1 98.38 357 PHE A N 1
ATOM 2856 C CA . PHE A 1 357 ? 3.904 25.984 3.607 1 98.38 357 PHE A CA 1
ATOM 2857 C C . PHE A 1 357 ? 3.26 24.625 3.34 1 98.38 357 PHE A C 1
ATOM 2859 O O . PHE A 1 357 ? 2.449 24.484 2.422 1 98.38 357 PHE A O 1
ATOM 2866 N N . GLN A 1 358 ? 3.619 23.625 4.141 1 98.44 358 GLN A N 1
ATOM 2867 C CA . GLN A 1 358 ? 3.1 22.266 4.004 1 98.44 358 GLN A CA 1
ATOM 2868 C C . GLN A 1 358 ? 1.966 22.016 4.992 1 98.44 358 GLN A C 1
ATOM 2870 O O . GLN A 1 358 ? 2.082 22.344 6.18 1 98.44 358 GLN A O 1
ATOM 2875 N N . HIS A 1 359 ? 0.923 21.453 4.57 1 98 359 HIS A N 1
ATOM 2876 C CA . HIS A 1 359 ? -0.16 20.984 5.43 1 98 359 HIS A CA 1
ATOM 2877 C C . HIS A 1 359 ? -0.804 19.719 4.871 1 98 359 HIS A C 1
ATOM 2879 O O . HIS A 1 359 ? -0.668 19.422 3.682 1 98 359 HIS A O 1
ATOM 2885 N N . THR A 1 360 ? -1.43 18.984 5.746 1 97.19 360 THR A N 1
ATOM 2886 C CA . THR A 1 360 ? -1.959 17.688 5.34 1 97.19 360 THR A CA 1
ATOM 2887 C C . THR A 1 360 ? -3.459 17.609 5.609 1 97.19 360 THR A C 1
ATOM 2889 O O . THR A 1 360 ? -3.967 18.25 6.523 1 97.19 360 THR A O 1
ATOM 2892 N N . THR A 1 361 ? -4.121 16.922 4.777 1 95.62 361 THR A N 1
ATOM 2893 C CA . THR A 1 361 ? -5.508 16.516 4.988 1 95.62 361 THR A CA 1
ATOM 2894 C C . THR A 1 361 ? -5.617 14.992 5.078 1 95.62 361 THR A C 1
ATOM 2896 O O . THR A 1 361 ? -5.391 14.289 4.094 1 95.62 361 THR A O 1
ATOM 2899 N N . SER A 1 362 ? -5.926 14.547 6.234 1 95.31 362 SER A N 1
ATOM 2900 C CA . SER A 1 362 ? -6.137 13.117 6.434 1 95.31 362 SER A CA 1
ATOM 2901 C C . SER A 1 362 ? -7.586 12.727 6.152 1 95.31 362 SER A C 1
ATOM 2903 O O . SER A 1 362 ? -8.477 12.992 6.961 1 95.31 362 SER A O 1
ATOM 2905 N N . LYS A 1 363 ? -7.789 12.078 5.145 1 90.94 363 LYS A N 1
ATOM 2906 C CA . LYS A 1 363 ? -9.141 11.711 4.715 1 90.94 363 LYS A CA 1
ATOM 2907 C C . LYS A 1 363 ? -9.578 10.398 5.352 1 90.94 363 LYS A C 1
ATOM 2909 O O . LYS A 1 363 ? -10.734 10.25 5.762 1 90.94 363 LYS A O 1
ATOM 2914 N N . GLU A 1 364 ? -8.734 9.422 5.348 1 88.25 364 GLU A N 1
ATOM 2915 C CA . GLU A 1 364 ? -8.906 8.117 5.977 1 88.25 364 GLU A CA 1
ATOM 2916 C C . GLU A 1 364 ? -7.703 7.766 6.848 1 88.25 364 GLU A C 1
ATOM 2918 O O . GLU A 1 364 ? -6.723 8.508 6.891 1 88.25 364 GLU A O 1
ATOM 2923 N N . LYS A 1 365 ? -7.793 6.738 7.469 1 86.44 365 LYS A N 1
ATOM 2924 C CA . LYS A 1 365 ? -6.758 6.312 8.406 1 86.44 365 LYS A CA 1
ATOM 2925 C C . LYS A 1 365 ? -5.391 6.266 7.727 1 86.44 365 LYS A C 1
ATOM 2927 O O . LYS A 1 365 ? -4.379 6.613 8.336 1 86.44 365 LYS A O 1
ATOM 2932 N N . PHE A 1 366 ? -5.328 5.902 6.477 1 88.69 366 PHE A N 1
ATOM 2933 C CA . PHE A 1 366 ? -4.047 5.723 5.805 1 88.69 366 PHE A CA 1
ATOM 2934 C C . PHE A 1 366 ? -4.043 6.414 4.449 1 88.69 366 PHE A C 1
ATOM 2936 O O . PHE A 1 366 ? -3.344 5.988 3.529 1 88.69 366 PHE A O 1
ATOM 2943 N N . GLU A 1 367 ? -4.891 7.348 4.293 1 91.5 367 GLU A N 1
ATOM 2944 C CA . GLU A 1 367 ? -4.957 8.156 3.076 1 91.5 367 GLU A CA 1
ATOM 2945 C C . GLU A 1 367 ? -4.871 9.641 3.396 1 91.5 367 GLU A C 1
ATOM 2947 O O . GLU A 1 367 ? -5.766 10.195 4.035 1 91.5 367 GLU A O 1
ATOM 2952 N N . HIS A 1 368 ? -3.816 10.25 2.873 1 95.5 368 HIS A N 1
ATOM 2953 C CA . HIS A 1 368 ? -3.553 11.648 3.211 1 95.5 368 HIS A CA 1
ATOM 2954 C C . HIS A 1 368 ? -3.178 12.453 1.973 1 95.5 368 HIS A C 1
ATOM 2956 O O . HIS A 1 368 ? -2.467 11.961 1.096 1 95.5 368 HIS A O 1
ATOM 2962 N N . ASP A 1 369 ? -3.686 13.625 1.926 1 95.62 369 ASP A N 1
ATOM 2963 C CA . ASP A 1 369 ? -3.211 14.602 0.949 1 95.62 369 ASP A CA 1
ATOM 2964 C C . ASP A 1 369 ? -2.176 15.539 1.567 1 95.62 369 ASP A C 1
ATOM 2966 O O . ASP A 1 369 ? -2.43 16.156 2.604 1 95.62 369 ASP A O 1
ATOM 2970 N N . VAL A 1 370 ? -1.027 15.594 0.977 1 97.56 370 VAL A N 1
ATOM 2971 C CA . VAL A 1 370 ? 0.031 16.5 1.412 1 97.56 370 VAL A CA 1
ATOM 2972 C C . VAL A 1 370 ? 0.114 17.688 0.462 1 97.56 370 VAL A C 1
ATOM 2974 O O . VAL A 1 370 ? 0.385 17.531 -0.729 1 97.56 370 VAL A O 1
ATOM 2977 N N . PHE A 1 371 ? -0.068 18.891 1.005 1 96.81 371 PHE A N 1
ATOM 2978 C CA . PHE A 1 371 ? -0.028 20.109 0.214 1 96.81 371 PHE A CA 1
ATOM 2979 C C . PHE A 1 371 ? 1.24 20.906 0.507 1 96.81 371 PHE A C 1
ATOM 2981 O O . PHE A 1 371 ? 1.667 21 1.66 1 96.81 371 PHE A O 1
ATOM 2988 N N . HIS A 1 372 ? 1.845 21.453 -0.498 1 97.75 372 HIS A N 1
ATOM 2989 C CA . HIS A 1 372 ? 2.9 22.453 -0.376 1 97.75 372 HIS A CA 1
ATOM 2990 C C . HIS A 1 372 ? 2.541 23.734 -1.128 1 97.75 372 HIS A C 1
ATOM 2992 O O . HIS A 1 372 ? 2.477 23.734 -2.359 1 97.75 372 HIS A O 1
ATOM 2998 N N . GLU A 1 373 ? 2.316 24.781 -0.358 1 96.88 373 GLU A N 1
ATOM 2999 C CA . GLU A 1 373 ? 2.1 26.109 -0.917 1 96.88 373 GLU A CA 1
ATOM 3000 C C . GLU A 1 373 ? 3.418 26.859 -1.065 1 96.88 373 GLU A C 1
ATOM 3002 O O . GLU A 1 373 ? 4.184 26.984 -0.108 1 96.88 373 GLU A O 1
ATOM 3007 N N . LEU A 1 374 ? 3.586 27.453 -2.248 1 97.38 374 LEU A N 1
ATOM 3008 C CA . LEU A 1 374 ? 4.863 28.109 -2.508 1 97.38 374 LEU A CA 1
ATOM 3009 C C . LEU A 1 374 ? 4.691 29.609 -2.602 1 97.38 374 LEU A C 1
ATOM 3011 O O . LEU A 1 374 ? 3.844 30.109 -3.355 1 97.38 374 LEU A O 1
ATOM 3015 N N . TYR A 1 375 ? 5.398 30.328 -1.776 1 97.19 375 TYR A N 1
ATOM 3016 C CA . TYR A 1 375 ? 5.648 31.766 -1.898 1 97.19 375 TYR A CA 1
ATOM 3017 C C . TYR A 1 375 ? 7.105 32.031 -2.26 1 97.19 375 TYR A C 1
ATOM 3019 O O . TYR A 1 375 ? 8.016 31.422 -1.699 1 97.19 375 TYR A O 1
ATOM 3027 N N . ALA A 1 376 ? 7.328 32.938 -3.217 1 97.19 376 ALA A N 1
ATOM 3028 C CA . ALA A 1 376 ? 8.703 33.188 -3.631 1 97.19 376 ALA A CA 1
ATOM 3029 C C . ALA A 1 376 ? 8.898 34.656 -4.004 1 97.19 376 ALA A C 1
ATOM 3031 O O . ALA A 1 376 ? 7.93 35.406 -4.156 1 97.19 376 ALA A O 1
ATOM 3032 N N . SER A 1 377 ? 10.203 35 -4.086 1 96.75 377 SER A N 1
ATOM 3033 C CA . SER A 1 377 ? 10.547 36.344 -4.512 1 96.75 377 SER A CA 1
ATOM 3034 C C . SER A 1 377 ? 9.867 36.719 -5.828 1 96.75 377 SER A C 1
ATOM 3036 O O . SER A 1 377 ? 9.805 35.875 -6.742 1 96.75 377 SER A O 1
ATOM 3038 N N . TRP A 1 378 ? 9.445 37.906 -6 1 92.62 378 TRP A N 1
ATOM 3039 C CA . TRP A 1 378 ? 8.594 38.344 -7.105 1 92.62 378 TRP A CA 1
ATOM 3040 C C . TRP A 1 378 ? 9.352 38.312 -8.43 1 92.62 378 TRP A C 1
ATOM 3042 O O . TRP A 1 378 ? 8.75 38.125 -9.492 1 92.62 378 TRP A O 1
ATOM 3052 N N . TYR A 1 379 ? 10.602 38.438 -8.383 1 93.38 379 TYR A N 1
ATOM 3053 C CA . TYR A 1 379 ? 11.367 38.625 -9.609 1 93.38 379 TYR A CA 1
ATOM 3054 C C . TYR A 1 379 ? 11.766 37.312 -10.227 1 93.38 379 TYR A C 1
ATOM 3056 O O . TYR A 1 379 ? 12.336 37.25 -11.32 1 93.38 379 TYR A O 1
ATOM 3064 N N . ILE A 1 380 ? 11.555 36.219 -9.5 1 92.19 380 ILE A N 1
ATOM 3065 C CA . ILE A 1 380 ? 11.828 34.906 -10.094 1 92.19 380 ILE A CA 1
ATOM 3066 C C . ILE A 1 380 ? 10.812 34.625 -11.195 1 92.19 380 ILE A C 1
ATOM 3068 O O . ILE A 1 380 ? 9.602 34.75 -10.984 1 92.19 380 ILE A O 1
ATOM 3072 N N . PRO A 1 381 ? 11.305 34.219 -12.383 1 90.31 381 PRO A N 1
ATOM 3073 C CA . PRO A 1 381 ? 10.375 33.875 -13.461 1 90.31 381 PRO A CA 1
ATOM 3074 C C . PRO A 1 381 ? 9.414 32.75 -13.07 1 90.31 381 PRO A C 1
ATOM 3076 O O . PRO A 1 381 ? 9.805 31.797 -12.375 1 90.31 381 PRO A O 1
ATOM 3079 N N . HIS A 1 382 ? 8.234 32.875 -13.617 1 89.38 382 HIS A N 1
ATOM 3080 C CA . HIS A 1 382 ? 7.176 31.938 -13.234 1 89.38 382 HIS A CA 1
ATOM 3081 C C . HIS A 1 382 ? 7.52 30.516 -13.641 1 89.38 382 HIS A C 1
ATOM 3083 O O . HIS A 1 382 ? 7.168 29.562 -12.938 1 89.38 382 HIS A O 1
ATOM 3089 N N . CYS A 1 383 ? 8.172 30.375 -14.758 1 90.19 383 CYS A N 1
ATOM 3090 C CA . CYS A 1 383 ? 8.539 29.031 -15.188 1 90.19 383 CYS A CA 1
ATOM 3091 C C . CYS A 1 383 ? 9.523 28.406 -14.211 1 90.19 383 CYS A C 1
ATOM 3093 O O . CYS A 1 383 ? 9.516 27.188 -14.008 1 90.19 383 CYS A O 1
ATOM 3095 N N . LEU A 1 384 ? 10.328 29.203 -13.625 1 90.88 384 LEU A N 1
ATOM 3096 C CA . LEU A 1 384 ? 11.297 28.703 -12.664 1 90.88 384 LEU A CA 1
ATOM 3097 C C . LEU A 1 384 ? 10.617 28.328 -11.352 1 90.88 384 LEU A C 1
ATOM 3099 O O . LEU A 1 384 ? 10.953 27.312 -10.742 1 90.88 384 LEU A O 1
ATOM 3103 N N . THR A 1 385 ? 9.664 29.141 -10.906 1 92.81 385 THR A N 1
ATOM 3104 C CA . THR A 1 385 ? 8.953 28.797 -9.68 1 92.81 385 THR A CA 1
ATOM 3105 C C . THR A 1 385 ? 8.102 27.547 -9.891 1 92.81 385 THR A C 1
ATOM 3107 O O . THR A 1 385 ? 7.961 26.719 -8.984 1 92.81 385 THR A O 1
ATOM 3110 N N . ALA A 1 386 ? 7.562 27.438 -11.062 1 91.75 386 ALA A N 1
ATOM 3111 C CA . ALA A 1 386 ? 6.852 26.203 -11.398 1 91.75 386 ALA A CA 1
ATOM 3112 C C . ALA A 1 386 ? 7.781 25 -11.328 1 91.75 386 ALA A C 1
ATOM 3114 O O . ALA A 1 386 ? 7.402 23.938 -10.82 1 91.75 386 ALA A O 1
ATOM 3115 N N . GLY A 1 387 ? 8.953 25.188 -11.867 1 89.88 387 GLY A N 1
ATOM 3116 C CA . GLY A 1 387 ? 9.961 24.125 -11.789 1 89.88 387 GLY A CA 1
ATOM 3117 C C . GLY A 1 387 ? 10.328 23.766 -10.367 1 89.88 387 GLY A C 1
ATOM 3118 O O . GLY A 1 387 ? 10.43 22.578 -10.031 1 89.88 387 GLY A O 1
ATOM 3119 N N . ILE A 1 388 ? 10.508 24.75 -9.539 1 90.88 388 ILE A N 1
ATOM 3120 C CA . ILE A 1 388 ? 10.844 24.547 -8.133 1 90.88 388 ILE A CA 1
ATOM 3121 C C . ILE A 1 388 ? 9.734 23.75 -7.445 1 90.88 388 ILE A C 1
ATOM 3123 O O . ILE A 1 388 ? 10.008 22.781 -6.727 1 90.88 388 ILE A O 1
ATOM 3127 N N . LEU A 1 389 ? 8.531 24.141 -7.691 1 93.19 389 LEU A N 1
ATOM 3128 C CA . LEU A 1 389 ? 7.387 23.469 -7.086 1 93.19 389 LEU A CA 1
ATOM 3129 C C . LEU A 1 389 ? 7.277 22.031 -7.582 1 93.19 389 LEU A C 1
ATOM 3131 O O . LEU A 1 389 ? 7.023 21.125 -6.793 1 93.19 389 LEU A O 1
ATOM 3135 N N . ARG A 1 390 ? 7.473 21.859 -8.836 1 90.81 390 ARG A N 1
ATOM 3136 C CA . ARG A 1 390 ? 7.398 20.516 -9.406 1 90.81 390 ARG A CA 1
ATOM 3137 C C . ARG A 1 390 ? 8.5 19.625 -8.844 1 90.81 390 ARG A C 1
ATOM 3139 O O . ARG A 1 390 ? 8.258 18.453 -8.531 1 90.81 390 ARG A O 1
ATOM 3146 N N . LEU A 1 391 ? 9.672 20.156 -8.789 1 88.94 391 LEU A N 1
ATOM 3147 C CA . LEU A 1 391 ? 10.789 19.391 -8.242 1 88.94 391 LEU A CA 1
ATOM 3148 C C . LEU A 1 391 ? 10.523 19 -6.797 1 88.94 391 LEU A C 1
ATOM 3150 O O . LEU A 1 391 ? 10.805 17.875 -6.391 1 88.94 391 LEU A O 1
ATOM 3154 N N . GLU A 1 392 ? 10.023 19.938 -6.059 1 92.12 392 GLU A N 1
ATOM 3155 C CA . GLU A 1 392 ? 9.641 19.625 -4.684 1 92.12 392 GLU A CA 1
ATOM 3156 C C . GLU A 1 392 ? 8.602 18.516 -4.633 1 92.12 392 GLU A C 1
ATOM 3158 O O . GLU A 1 392 ? 8.719 17.578 -3.838 1 92.12 392 GLU A O 1
ATOM 3163 N N . ALA A 1 393 ? 7.613 18.594 -5.473 1 92.12 393 ALA A N 1
ATOM 3164 C CA . ALA A 1 393 ? 6.555 17.578 -5.527 1 92.12 393 ALA A CA 1
ATOM 3165 C C . ALA A 1 393 ? 7.121 16.219 -5.887 1 92.12 393 ALA A C 1
ATOM 3167 O O . ALA A 1 393 ? 6.676 15.195 -5.348 1 92.12 393 ALA A O 1
ATOM 3168 N N . MET A 1 394 ? 8.023 16.219 -6.758 1 89.5 394 MET A N 1
ATOM 3169 C CA . MET A 1 394 ? 8.656 14.969 -7.164 1 89.5 394 MET A CA 1
ATOM 3170 C C . MET A 1 394 ? 9.43 14.344 -6 1 89.5 394 MET A C 1
ATOM 3172 O O . MET A 1 394 ? 9.414 13.125 -5.824 1 89.5 394 MET A O 1
ATOM 3176 N N . GLN A 1 395 ? 10.086 15.148 -5.277 1 90.81 395 GLN A N 1
ATOM 3177 C CA . GLN A 1 395 ? 10.812 14.648 -4.113 1 90.81 395 GLN A CA 1
ATOM 3178 C C . GLN A 1 395 ? 9.852 14.039 -3.092 1 90.81 395 GLN A C 1
ATOM 3180 O O . GLN A 1 395 ? 10.141 12.992 -2.512 1 90.81 395 GLN A O 1
ATOM 3185 N N . VAL A 1 396 ? 8.75 14.688 -2.891 1 93.44 396 VAL A N 1
ATOM 3186 C CA . VAL A 1 396 ? 7.75 14.156 -1.972 1 93.44 396 VAL A CA 1
ATOM 3187 C C . VAL A 1 396 ? 7.199 12.836 -2.512 1 93.44 396 VAL A C 1
ATOM 3189 O O . VAL A 1 396 ? 6.949 11.906 -1.747 1 93.44 396 VAL A O 1
ATOM 3192 N N . SER A 1 397 ? 7.031 12.781 -3.812 1 91.56 397 SER A N 1
ATOM 3193 C CA . SER A 1 397 ? 6.547 11.547 -4.434 1 91.56 397 SER A CA 1
ATOM 3194 C C . SER A 1 397 ? 7.52 10.398 -4.207 1 91.56 397 SER A C 1
ATOM 3196 O O . SER A 1 397 ? 7.098 9.25 -4.035 1 91.56 397 SER A O 1
ATOM 3198 N N . ASN A 1 398 ? 8.766 10.695 -4.25 1 89.5 398 ASN A N 1
ATOM 3199 C CA . ASN A 1 398 ? 9.773 9.68 -3.959 1 89.5 398 ASN A CA 1
ATOM 3200 C C . ASN A 1 398 ? 9.648 9.164 -2.531 1 89.5 398 ASN A C 1
ATOM 3202 O O . ASN A 1 398 ? 9.766 7.961 -2.291 1 89.5 398 ASN A O 1
ATOM 3206 N N . ASP A 1 399 ? 9.43 10.078 -1.601 1 92.75 399 ASP A N 1
ATOM 3207 C CA . ASP A 1 399 ? 9.18 9.664 -0.224 1 92.75 399 ASP A CA 1
ATOM 3208 C C . ASP A 1 399 ? 7.941 8.781 -0.136 1 92.75 399 ASP A C 1
ATOM 3210 O O . ASP A 1 399 ? 7.973 7.723 0.499 1 92.75 399 ASP A O 1
ATOM 3214 N N . ALA A 1 400 ? 6.918 9.234 -0.81 1 91.94 400 ALA A N 1
ATOM 3215 C CA . ALA A 1 400 ? 5.633 8.539 -0.753 1 91.94 400 ALA A CA 1
ATOM 3216 C C . ALA A 1 400 ? 5.742 7.129 -1.318 1 91.94 400 ALA A C 1
ATOM 3218 O O . ALA A 1 400 ? 5.07 6.211 -0.847 1 91.94 400 ALA A O 1
ATOM 3219 N N . ALA A 1 401 ? 6.543 6.961 -2.314 1 88.69 401 ALA A N 1
ATOM 3220 C CA . ALA A 1 401 ? 6.738 5.645 -2.916 1 88.69 401 ALA A CA 1
ATOM 3221 C C . ALA A 1 401 ? 7.262 4.645 -1.889 1 88.69 401 ALA A C 1
ATOM 3223 O O . ALA A 1 401 ? 6.918 3.459 -1.936 1 88.69 401 ALA A O 1
ATOM 3224 N N . ILE A 1 402 ? 8.031 5.117 -0.982 1 89.81 402 ILE A N 1
ATOM 3225 C CA . ILE A 1 402 ? 8.562 4.273 0.085 1 89.81 402 ILE A CA 1
ATOM 3226 C C . ILE A 1 402 ? 7.504 4.082 1.167 1 89.81 402 ILE A C 1
ATOM 3228 O O . ILE A 1 402 ? 7.246 2.959 1.603 1 89.81 402 ILE A O 1
ATOM 3232 N N . TRP A 1 403 ? 6.867 5.191 1.565 1 90.5 403 TRP A N 1
ATOM 3233 C CA . TRP A 1 403 ? 5.875 5.152 2.635 1 90.5 403 TRP A CA 1
ATOM 3234 C C . TRP A 1 403 ? 4.715 4.23 2.27 1 90.5 403 TRP A C 1
ATOM 3236 O O . TRP A 1 403 ? 4.227 3.475 3.111 1 90.5 403 TRP A O 1
ATOM 3246 N N . ASN A 1 404 ? 4.328 4.23 1.027 1 87.69 404 ASN A N 1
ATOM 3247 C CA . ASN A 1 404 ? 3.156 3.494 0.559 1 87.69 404 ASN A CA 1
ATOM 3248 C C . ASN A 1 404 ? 3.379 1.986 0.621 1 87.69 404 ASN A C 1
ATOM 3250 O O . ASN A 1 404 ? 2.426 1.21 0.552 1 87.69 404 ASN A O 1
ATOM 3254 N N . LYS A 1 405 ? 4.559 1.562 0.754 1 85.31 405 LYS A N 1
ATOM 3255 C CA . LYS A 1 405 ? 4.867 0.136 0.727 1 85.31 405 LYS A CA 1
ATOM 3256 C C . LYS A 1 405 ? 5.59 -0.296 2 1 85.31 405 LYS A C 1
ATOM 3258 O O . LYS A 1 405 ? 6.18 -1.376 2.049 1 85.31 405 LYS A O 1
ATOM 3263 N N . LYS A 1 406 ? 5.539 0.635 2.928 1 85.12 406 LYS A N 1
ATOM 3264 C CA . LYS A 1 406 ? 6.195 0.385 4.207 1 85.12 406 LYS A CA 1
ATOM 3265 C C . LYS A 1 406 ? 5.285 -0.405 5.145 1 85.12 406 LYS A C 1
ATOM 3267 O O . LYS A 1 406 ? 4.062 -0.348 5.023 1 85.12 406 LYS A O 1
ATOM 3272 N N . SER A 1 407 ? 5.949 -1.203 5.918 1 78 407 SER A N 1
ATOM 3273 C CA . SER A 1 407 ? 5.234 -1.847 7.016 1 78 407 SER A CA 1
ATOM 3274 C C . SER A 1 407 ? 5.566 -1.192 8.352 1 78 407 SER A C 1
ATOM 3276 O O . SER A 1 407 ? 6.68 -0.702 8.547 1 78 407 SER A O 1
ATOM 3278 N N . PHE A 1 408 ? 4.605 -0.98 9.141 1 70.06 408 PHE A N 1
ATOM 3279 C CA . PHE A 1 408 ? 4.867 -0.44 10.469 1 70.06 408 PHE A CA 1
ATOM 3280 C C . PHE A 1 408 ? 5.367 -1.531 11.406 1 70.06 408 PHE A C 1
ATOM 3282 O O . PHE A 1 408 ? 4.824 -2.637 11.43 1 70.06 408 PHE A O 1
ATOM 3289 N N . ALA A 1 409 ? 6.535 -1.292 11.93 1 66.75 409 ALA A N 1
ATOM 3290 C CA . ALA A 1 409 ? 7.086 -2.266 12.867 1 66.75 409 ALA A CA 1
ATOM 3291 C C . ALA A 1 409 ? 6.785 -1.869 14.305 1 66.75 409 ALA A C 1
ATOM 3293 O O . ALA A 1 409 ? 6.969 -0.712 14.695 1 66.75 409 ALA A O 1
ATOM 3294 N N . ALA A 1 410 ? 6.293 -2.824 15.109 1 64.5 410 ALA A N 1
ATOM 3295 C CA . ALA A 1 410 ? 6.023 -2.6 16.531 1 64.5 410 ALA A CA 1
ATOM 3296 C C . ALA A 1 410 ? 7.32 -2.4 17.312 1 64.5 410 ALA A C 1
ATOM 3298 O O . ALA A 1 410 ? 7.324 -1.783 18.375 1 64.5 410 ALA A O 1
ATOM 3299 N N . GLN A 1 411 ? 8.383 -2.902 16.734 1 75.31 411 GLN A N 1
ATOM 3300 C CA . GLN A 1 411 ? 9.695 -2.793 17.375 1 75.31 411 GLN A CA 1
ATOM 3301 C C . GLN A 1 411 ? 10.727 -2.195 16.422 1 75.31 411 GLN A C 1
ATOM 3303 O O . GLN A 1 411 ? 11.469 -2.928 15.773 1 75.31 411 GLN A O 1
ATOM 3308 N N . PRO A 1 412 ? 10.773 -0.881 16.5 1 80.81 412 PRO A N 1
ATOM 3309 C CA . PRO A 1 412 ? 11.789 -0.271 15.641 1 80.81 412 PRO A CA 1
ATOM 3310 C C . PRO A 1 412 ? 13.211 -0.571 16.109 1 80.81 412 PRO A C 1
ATOM 3312 O O . PRO A 1 412 ? 13.438 -0.767 17.312 1 80.81 412 PRO A O 1
ATOM 3315 N N . MET A 1 413 ? 14.102 -0.673 15.227 1 85.38 413 MET A N 1
ATOM 3316 C CA . MET A 1 413 ? 15.5 -0.957 15.508 1 85.38 413 MET A CA 1
ATOM 3317 C C . MET A 1 413 ? 16.391 0.191 15.047 1 85.38 413 MET A C 1
ATOM 3319 O O . MET A 1 413 ? 16.172 0.771 13.984 1 85.38 413 MET A O 1
ATOM 3323 N N . TYR A 1 414 ? 17.359 0.546 15.875 1 86.31 414 TYR A N 1
ATOM 3324 C CA . TYR A 1 414 ? 18.203 1.707 15.586 1 86.31 414 TYR A CA 1
ATOM 3325 C C . TYR A 1 414 ? 19.672 1.372 15.75 1 86.31 414 TYR A C 1
ATOM 3327 O O . TYR A 1 414 ? 20.047 0.649 16.672 1 86.31 414 TYR A O 1
ATOM 3335 N N . ALA A 1 415 ? 20.422 1.818 14.82 1 82.56 415 ALA A N 1
ATOM 3336 C CA . ALA A 1 415 ? 21.859 1.878 15.023 1 82.56 415 ALA A CA 1
ATOM 3337 C C . ALA A 1 415 ? 22.266 3.17 15.727 1 82.56 415 ALA A C 1
ATOM 3339 O O . ALA A 1 415 ? 22.406 4.215 15.086 1 82.56 415 ALA A O 1
ATOM 3340 N N . THR A 1 416 ? 22.516 3.141 16.984 1 79.38 416 THR A N 1
ATOM 3341 C CA . THR A 1 416 ? 22.641 4.355 17.781 1 79.38 416 THR A CA 1
ATOM 3342 C C . THR A 1 416 ? 24.094 4.828 17.797 1 79.38 416 THR A C 1
ATOM 3344 O O . THR A 1 416 ? 24.438 5.77 18.516 1 79.38 416 THR A O 1
ATOM 3347 N N . ASP A 1 417 ? 24.922 4.117 17.062 1 77.81 417 ASP A N 1
ATOM 3348 C CA . ASP A 1 417 ? 26.297 4.559 16.984 1 77.81 417 ASP A CA 1
ATOM 3349 C C . ASP A 1 417 ? 26.438 5.816 16.125 1 77.81 417 ASP A C 1
ATOM 3351 O O . ASP A 1 417 ? 27.422 6.551 16.234 1 77.81 417 ASP A O 1
ATOM 3355 N N . GLY A 1 418 ? 25.406 6.133 15.359 1 73.69 418 GLY A N 1
ATOM 3356 C CA . GLY A 1 418 ? 25.406 7.359 14.578 1 73.69 418 GLY A CA 1
ATOM 3357 C C . GLY A 1 418 ? 24.312 8.32 14.992 1 73.69 418 GLY A C 1
ATOM 3358 O O . GLY A 1 418 ? 23.438 7.973 15.789 1 73.69 418 GLY A O 1
ATOM 3359 N N . ASP A 1 419 ? 24.391 9.547 14.5 1 78.25 419 ASP A N 1
ATOM 3360 C CA . ASP A 1 419 ? 23.484 10.625 14.891 1 78.25 419 ASP A CA 1
ATOM 3361 C C . ASP A 1 419 ? 22.109 10.461 14.242 1 78.25 419 ASP A C 1
ATOM 3363 O O . ASP A 1 419 ? 21.094 10.828 14.836 1 78.25 419 ASP A O 1
ATOM 3367 N N . ALA A 1 420 ? 22.094 9.812 13.172 1 83.62 420 ALA A N 1
ATOM 3368 C CA . ALA A 1 420 ? 20.859 9.82 12.391 1 83.62 420 ALA A CA 1
ATOM 3369 C C . ALA A 1 420 ? 19.75 9.047 13.109 1 83.62 420 ALA A C 1
ATOM 3371 O O . ALA A 1 420 ? 18.625 9.539 13.234 1 83.62 420 ALA A O 1
ATOM 3372 N N . ASP A 1 421 ? 20.031 7.945 13.648 1 88.69 421 ASP A N 1
ATOM 3373 C CA . ASP A 1 421 ? 19.016 7.145 14.32 1 88.69 421 ASP A CA 1
ATOM 3374 C C . ASP A 1 421 ? 18.578 7.793 15.633 1 88.69 421 ASP A C 1
ATOM 3376 O O . ASP A 1 421 ? 17.422 7.691 16.031 1 88.69 421 ASP A O 1
ATOM 3380 N N . MET A 1 422 ? 19.531 8.477 16.203 1 89.06 422 MET A N 1
ATOM 3381 C CA . MET A 1 422 ? 19.188 9.18 17.438 1 89.06 422 MET A CA 1
ATOM 3382 C C . MET A 1 422 ? 18.203 10.312 17.156 1 89.06 422 MET A C 1
ATOM 3384 O O . MET A 1 422 ? 17.312 10.578 17.969 1 89.06 422 MET A O 1
ATOM 3388 N N . THR A 1 423 ? 18.375 10.906 16.078 1 92.69 423 THR A N 1
ATOM 3389 C CA . THR A 1 423 ? 17.484 12 15.719 1 92.69 423 THR A CA 1
ATOM 3390 C C . THR A 1 423 ? 16.062 11.492 15.516 1 92.69 423 THR A C 1
ATOM 3392 O O . THR A 1 423 ? 15.102 12.094 16 1 92.69 423 THR A O 1
ATOM 3395 N N . ILE A 1 424 ? 15.898 10.398 14.836 1 92.06 424 ILE A N 1
ATOM 3396 C CA . ILE A 1 424 ? 14.57 9.836 14.602 1 92.06 424 ILE A CA 1
ATOM 3397 C C . ILE A 1 424 ? 13.953 9.406 15.938 1 92.06 424 ILE A C 1
ATOM 3399 O O . ILE A 1 424 ? 12.766 9.625 16.172 1 92.06 424 ILE A O 1
ATOM 3403 N N . LEU A 1 425 ? 14.781 8.773 16.734 1 91.56 425 LEU A N 1
ATOM 3404 C CA . LEU A 1 425 ? 14.32 8.352 18.047 1 91.56 425 LEU A CA 1
ATOM 3405 C C . LEU A 1 425 ? 13.812 9.539 18.859 1 91.56 425 LEU A C 1
ATOM 3407 O O . LEU A 1 425 ? 12.727 9.492 19.422 1 91.56 425 LEU A O 1
ATOM 3411 N N . ASN A 1 426 ? 14.594 10.57 18.875 1 93.25 426 ASN A N 1
ATOM 3412 C CA . ASN A 1 426 ? 14.219 11.781 19.609 1 93.25 426 ASN A CA 1
ATOM 3413 C C . ASN A 1 426 ? 12.969 12.422 19.031 1 93.25 426 ASN A C 1
ATOM 3415 O O . ASN A 1 426 ? 12.117 12.922 19.766 1 93.25 426 ASN A O 1
ATOM 3419 N N . TRP A 1 427 ? 12.883 12.414 17.766 1 95.88 427 TRP A N 1
ATOM 3420 C CA . TRP A 1 427 ? 11.695 12.953 17.109 1 95.88 427 TRP A CA 1
ATOM 3421 C C . TRP A 1 427 ? 10.445 12.18 17.531 1 95.88 427 TRP A C 1
ATOM 3423 O O . TRP A 1 427 ? 9.422 12.773 17.875 1 95.88 427 TRP A O 1
ATOM 3433 N N . ARG A 1 428 ? 10.531 10.852 17.469 1 93.25 428 ARG A N 1
ATOM 3434 C CA . ARG A 1 428 ? 9.391 10.008 17.797 1 93.25 428 ARG A CA 1
ATOM 3435 C C . ARG A 1 428 ? 8.977 10.211 19.25 1 93.25 428 ARG A C 1
ATOM 3437 O O . ARG A 1 428 ? 7.781 10.234 19.562 1 93.25 428 ARG A O 1
ATOM 3444 N N . ARG A 1 429 ? 9.969 10.375 20.109 1 94.25 429 ARG A N 1
ATOM 3445 C CA . ARG A 1 429 ? 9.68 10.648 21.516 1 94.25 429 ARG A CA 1
ATOM 3446 C C . ARG A 1 429 ? 8.969 11.984 21.672 1 94.25 429 ARG A C 1
ATOM 3448 O O . ARG A 1 429 ? 8.016 12.102 22.453 1 94.25 429 ARG A O 1
ATOM 3455 N N . TRP A 1 430 ? 9.438 12.953 20.953 1 96.06 430 TRP A N 1
ATOM 3456 C CA . TRP A 1 430 ? 8.812 14.273 20.969 1 96.06 430 TRP A CA 1
ATOM 3457 C C . TRP A 1 430 ? 7.398 14.219 20.406 1 96.06 430 TRP A C 1
ATOM 3459 O O . TRP A 1 430 ? 6.461 14.758 21 1 96.06 430 TRP A O 1
ATOM 3469 N N . PHE A 1 431 ? 7.184 13.508 19.312 1 96.25 431 PHE A N 1
ATOM 3470 C CA . PHE A 1 431 ? 5.922 13.469 18.578 1 96.25 431 PHE A CA 1
ATOM 3471 C C . PHE A 1 431 ? 4.855 12.727 19.375 1 96.25 431 PHE A C 1
ATOM 3473 O O . PHE A 1 431 ? 3.66 12.969 19.203 1 96.25 431 PHE A O 1
ATOM 3480 N N . GLY A 1 432 ? 5.234 11.859 20.25 1 94.62 432 GLY A N 1
ATOM 3481 C CA . GLY A 1 432 ? 4.312 11.062 21.047 1 94.62 432 GLY A CA 1
ATOM 3482 C C . GLY A 1 432 ? 3.324 11.898 21.828 1 94.62 432 GLY A C 1
ATOM 3483 O O . GLY A 1 432 ? 2.23 11.438 22.156 1 94.62 432 GLY A O 1
ATOM 3484 N N . GLN A 1 433 ? 3.68 13.156 22.109 1 94.56 433 GLN A N 1
ATOM 3485 C CA . GLN A 1 433 ? 2.818 14.031 22.891 1 94.56 433 GLN A CA 1
ATOM 3486 C C . GLN A 1 433 ? 1.507 14.312 22.172 1 94.56 433 GLN A C 1
ATOM 3488 O O . GLN A 1 433 ? 0.487 14.594 22.797 1 94.56 433 GLN A O 1
ATOM 3493 N N . PHE A 1 434 ? 1.527 14.156 20.922 1 96.62 434 PHE A N 1
ATOM 3494 C CA . PHE A 1 434 ? 0.354 14.516 20.141 1 96.62 434 PHE A CA 1
ATOM 3495 C C . PHE A 1 434 ? -0.619 13.344 20.047 1 96.62 434 PHE A C 1
ATOM 3497 O O . PHE A 1 434 ? -1.683 13.461 19.438 1 96.62 434 PHE A O 1
ATOM 3504 N N . TYR A 1 435 ? -0.29 12.203 20.688 1 95.25 435 TYR A N 1
ATOM 3505 C CA . TYR A 1 435 ? -1.152 11.023 20.641 1 95.25 435 TYR A CA 1
ATOM 3506 C C . TYR A 1 435 ? -1.992 10.906 21.906 1 95.25 435 TYR A C 1
ATOM 3508 O O . TYR A 1 435 ? -2.764 9.961 22.062 1 95.25 435 TYR A O 1
ATOM 3516 N N . GLU A 1 436 ? -1.885 11.844 22.766 1 93.19 436 GLU A N 1
ATOM 3517 C CA . GLU A 1 436 ? -2.592 11.734 24.031 1 93.19 436 GLU A CA 1
ATOM 3518 C C . GLU A 1 436 ? -4.09 11.523 23.812 1 93.19 436 GLU A C 1
ATOM 3520 O O . GLU A 1 436 ? -4.762 12.375 23.219 1 93.19 436 GLU A O 1
ATOM 3525 N N . GLY A 1 437 ? -4.578 10.352 24.297 1 93.94 437 GLY A N 1
ATOM 3526 C CA . GLY A 1 437 ? -5.996 10.039 24.25 1 93.94 437 GLY A CA 1
ATOM 3527 C C . GLY A 1 437 ? -6.453 9.555 22.891 1 93.94 437 GLY A C 1
ATOM 3528 O O . GLY A 1 437 ? -7.621 9.211 22.703 1 93.94 437 GLY A O 1
ATOM 3529 N N . CYS A 1 438 ? -5.609 9.469 21.984 1 94.5 438 CYS A N 1
ATOM 3530 C CA . CYS A 1 438 ? -6 9.234 20.609 1 94.5 438 CYS A CA 1
ATOM 3531 C C . CYS A 1 438 ? -6.324 7.77 20.375 1 94.5 438 CYS A C 1
ATOM 3533 O O . CYS A 1 438 ? -7.164 7.441 19.531 1 94.5 438 CYS A O 1
ATOM 3535 N N . ALA A 1 439 ? -5.668 6.871 21.062 1 91.31 439 ALA A N 1
ATOM 3536 C CA . ALA A 1 439 ? -5.934 5.445 20.875 1 91.31 439 ALA A CA 1
ATOM 3537 C C . ALA A 1 439 ? -7.367 5.102 21.281 1 91.31 439 ALA A C 1
ATOM 3539 O O . ALA A 1 439 ? -8.062 4.375 20.562 1 91.31 439 ALA A O 1
ATOM 3540 N N . LYS A 1 440 ? -7.77 5.578 22.375 1 89.31 440 LYS A N 1
ATOM 3541 C CA . LYS A 1 440 ? -9.133 5.352 22.844 1 89.31 440 LYS A CA 1
ATOM 3542 C C . LYS A 1 440 ? -10.148 5.926 21.875 1 89.31 440 LYS A C 1
ATOM 3544 O O . LYS A 1 440 ? -11.148 5.277 21.547 1 89.31 440 LYS A O 1
ATOM 3549 N N . LYS A 1 441 ? -9.844 7.066 21.469 1 90.44 441 LYS A N 1
ATOM 3550 C CA . LYS A 1 441 ? -10.758 7.723 20.547 1 90.44 441 LYS A CA 1
ATOM 3551 C C . LYS A 1 441 ? -10.859 6.953 19.234 1 90.44 441 LYS A C 1
ATOM 3553 O O . LYS A 1 441 ? -11.938 6.828 18.656 1 90.44 441 LYS A O 1
ATOM 3558 N N . ASP A 1 442 ? -9.734 6.508 18.734 1 89.69 442 ASP A N 1
ATOM 3559 C CA . ASP A 1 442 ? -9.727 5.711 17.516 1 89.69 442 ASP A CA 1
ATOM 3560 C C . ASP A 1 442 ? -10.57 4.445 17.672 1 89.69 442 ASP A C 1
ATOM 3562 O O . ASP A 1 442 ? -11.297 4.059 16.75 1 89.69 442 ASP A O 1
ATOM 3566 N N . GLN A 1 443 ? -10.453 3.793 18.766 1 85.81 443 GLN A N 1
ATOM 3567 C CA . GLN A 1 443 ? -11.242 2.6 19.047 1 85.81 443 GLN A CA 1
ATOM 3568 C C . GLN A 1 443 ? -12.734 2.914 19.047 1 85.81 443 GLN A C 1
ATOM 3570 O O . GLN A 1 443 ? -13.539 2.139 18.516 1 85.81 443 GLN A O 1
ATOM 3575 N N . GLU A 1 444 ? -13.023 4.004 19.625 1 84 444 GLU A N 1
ATOM 3576 C CA . GLU A 1 444 ? -14.414 4.438 19.656 1 84 444 GLU A CA 1
ATOM 3577 C C . GLU A 1 444 ? -14.953 4.672 18.25 1 84 444 GLU A C 1
ATOM 3579 O O . GLU A 1 444 ? -16.094 4.312 17.938 1 84 444 GLU A O 1
ATOM 3584 N N . ARG A 1 445 ? -14.156 5.238 17.484 1 81.69 445 ARG A N 1
ATOM 3585 C CA . ARG A 1 445 ? -14.555 5.543 16.109 1 81.69 445 ARG A CA 1
ATOM 3586 C C . ARG A 1 445 ? -14.758 4.266 15.297 1 81.69 445 ARG A C 1
ATOM 3588 O O . ARG A 1 445 ? -15.609 4.215 14.414 1 81.69 445 ARG A O 1
ATOM 3595 N N . GLU A 1 446 ? -13.906 3.305 15.438 1 74.12 446 GLU A N 1
ATOM 3596 C CA . GLU A 1 446 ? -13.969 2.047 14.703 1 74.12 446 GLU A CA 1
ATOM 3597 C C . GLU A 1 446 ? -15.266 1.297 15 1 74.12 446 GLU A C 1
ATOM 3599 O O . GLU A 1 446 ? -15.773 0.557 14.156 1 74.12 446 GLU A O 1
ATOM 3604 N N . LYS A 1 447 ? -15.859 1.511 16.062 1 62.59 447 LYS A N 1
ATOM 3605 C CA . LYS A 1 447 ? -17.094 0.833 16.453 1 62.59 447 LYS A CA 1
ATOM 3606 C C . LYS A 1 447 ? -18.266 1.295 15.586 1 62.59 447 LYS A C 1
ATOM 3608 O O . LYS A 1 447 ? -19.234 0.551 15.391 1 62.59 447 LYS A O 1
ATOM 3613 N N . TYR A 1 448 ? -18.062 2.469 15.086 1 56.78 448 TYR A N 1
ATOM 3614 C CA . TYR A 1 448 ? -19.188 3.043 14.375 1 56.78 448 TYR A CA 1
ATOM 3615 C C . TYR A 1 448 ? -19 2.957 12.867 1 56.78 448 TYR A C 1
ATOM 3617 O O . TYR A 1 448 ? -19.844 3.395 12.094 1 56.78 448 TYR A O 1
ATOM 3625 N N . THR A 1 449 ? -17.812 2.488 12.5 1 53.47 449 THR A N 1
ATOM 3626 C CA . THR A 1 449 ? -17.562 2.352 11.07 1 53.47 449 THR A CA 1
ATOM 3627 C C . THR A 1 449 ? -17.922 0.951 10.586 1 53.47 449 THR A C 1
ATOM 3629 O O . THR A 1 449 ? -17.688 -0.035 11.289 1 53.47 449 THR A O 1
ATOM 3632 N N . TRP A 1 450 ? -18.859 0.83 9.555 1 46.34 450 TRP A N 1
ATOM 3633 C CA . TRP A 1 450 ? -19.203 -0.437 8.914 1 46.34 450 TRP A CA 1
ATOM 3634 C C . TRP A 1 450 ? -18.5 -0.566 7.562 1 46.34 450 TRP A C 1
ATOM 3636 O O . TRP A 1 450 ? -18.312 0.427 6.855 1 46.34 450 TRP A O 1
ATOM 3646 N N . MET B 1 1 ? 23.578 23.797 -62.25 1 25.92 1 MET B N 1
ATOM 3647 C CA . MET B 1 1 ? 23.047 22.609 -62.906 1 25.92 1 MET B CA 1
ATOM 3648 C C . MET B 1 1 ? 22.141 21.828 -61.969 1 25.92 1 MET B C 1
ATOM 3650 O O . MET B 1 1 ? 22.562 21.422 -60.875 1 25.92 1 MET B O 1
ATOM 3654 N N . SER B 1 2 ? 20.797 22.188 -61.969 1 30.05 2 SER B N 1
ATOM 3655 C CA . SER B 1 2 ? 19.547 21.844 -61.312 1 30.05 2 SER B CA 1
ATOM 3656 C C . SER B 1 2 ? 19.172 20.391 -61.594 1 30.05 2 SER B C 1
ATOM 3658 O O . SER B 1 2 ? 18.781 20.047 -62.688 1 30.05 2 SER B O 1
ATOM 3660 N N . LEU B 1 3 ? 20.141 19.453 -61.156 1 37.19 3 LEU B N 1
ATOM 3661 C CA . LEU B 1 3 ? 19.797 18.047 -61.281 1 37.19 3 LEU B CA 1
ATOM 3662 C C . LEU B 1 3 ? 18.391 17.766 -60.75 1 37.19 3 LEU B C 1
ATOM 3664 O O . LEU B 1 3 ? 18.094 18.094 -59.594 1 37.19 3 LEU B O 1
ATOM 3668 N N . SER B 1 4 ? 17.422 17.734 -61.688 1 36.09 4 SER B N 1
ATOM 3669 C CA . SER B 1 4 ? 15.969 17.734 -61.531 1 36.09 4 SER B CA 1
ATOM 3670 C C . SER B 1 4 ? 15.5 16.516 -60.75 1 36.09 4 SER B C 1
ATOM 3672 O O . SER B 1 4 ? 16.094 15.445 -60.844 1 36.09 4 SER B O 1
ATOM 3674 N N . SER B 1 5 ? 14.703 16.719 -59.625 1 45.12 5 SER B N 1
ATOM 3675 C CA . SER B 1 5 ? 13.945 15.875 -58.719 1 45.12 5 SER B CA 1
ATOM 3676 C C . SER B 1 5 ? 13.203 14.766 -59.438 1 45.12 5 SER B C 1
ATOM 3678 O O . SER B 1 5 ? 12.711 13.82 -58.812 1 45.12 5 SER B O 1
ATOM 3680 N N . SER B 1 6 ? 13.07 14.945 -60.844 1 43.91 6 SER B N 1
ATOM 3681 C CA . SER B 1 6 ? 12.227 14.031 -61.594 1 43.91 6 SER B CA 1
ATOM 3682 C C . SER B 1 6 ? 12.922 12.688 -61.812 1 43.91 6 SER B C 1
ATOM 3684 O O . SER B 1 6 ? 12.266 11.672 -62.062 1 43.91 6 SER B O 1
ATOM 3686 N N . LEU B 1 7 ? 14.273 12.711 -61.938 1 41.75 7 LEU B N 1
ATOM 3687 C CA . LEU B 1 7 ? 14.984 11.484 -62.281 1 41.75 7 LEU B CA 1
ATOM 3688 C C . LEU B 1 7 ? 14.992 10.508 -61.125 1 41.75 7 LEU B C 1
ATOM 3690 O O . LEU B 1 7 ? 14.969 9.289 -61.312 1 41.75 7 LEU B O 1
ATOM 3694 N N . ILE B 1 8 ? 14.961 11.117 -59.875 1 39.66 8 ILE B N 1
ATOM 3695 C CA . ILE B 1 8 ? 15.039 10.227 -58.719 1 39.66 8 ILE B CA 1
ATOM 3696 C C . ILE B 1 8 ? 13.727 9.469 -58.562 1 39.66 8 ILE B C 1
ATOM 3698 O O . ILE B 1 8 ? 13.727 8.266 -58.281 1 39.66 8 ILE B O 1
ATOM 3702 N N . ILE B 1 9 ? 12.586 10.109 -59 1 44.31 9 ILE B N 1
ATOM 3703 C CA . ILE B 1 9 ? 11.305 9.438 -58.844 1 44.31 9 ILE B CA 1
ATOM 3704 C C . ILE B 1 9 ? 11.156 8.32 -59.875 1 44.31 9 ILE B C 1
ATOM 3706 O O . ILE B 1 9 ? 10.633 7.246 -59.562 1 44.31 9 ILE B O 1
ATOM 3710 N N . SER B 1 10 ? 11.812 8.562 -61.062 1 41.47 10 SER B N 1
ATOM 3711 C CA . SER B 1 10 ? 11.609 7.574 -62.094 1 41.47 10 SER B CA 1
ATOM 3712 C C . SER B 1 10 ? 12.336 6.27 -61.781 1 41.47 10 SER B C 1
ATOM 3714 O O . SER B 1 10 ? 11.883 5.191 -62.188 1 41.47 10 SER B O 1
ATOM 3716 N N . TYR B 1 11 ? 13.539 6.465 -61.156 1 40.88 11 TYR B N 1
ATOM 3717 C CA . TYR B 1 11 ? 14.289 5.242 -60.906 1 40.88 11 TYR B CA 1
ATOM 3718 C C . TYR B 1 11 ? 13.594 4.383 -59.875 1 40.88 11 TYR B C 1
ATOM 3720 O O . TYR B 1 11 ? 13.633 3.152 -59.938 1 40.88 11 TYR B O 1
ATOM 3728 N N . PHE B 1 12 ? 12.992 5.121 -58.844 1 42.41 12 PHE B N 1
ATOM 3729 C CA . PHE B 1 12 ? 12.352 4.293 -57.844 1 42.41 12 PHE B CA 1
ATOM 3730 C C . PHE B 1 12 ? 11.062 3.689 -58.375 1 42.41 12 PHE B C 1
ATOM 3732 O O . PHE B 1 12 ? 10.586 2.668 -57.875 1 42.41 12 PHE B O 1
ATOM 3739 N N . THR B 1 13 ? 10.445 4.41 -59.344 1 44.19 13 THR B N 1
ATOM 3740 C CA . THR B 1 13 ? 9.203 3.834 -59.844 1 44.19 13 THR B CA 1
ATOM 3741 C C . THR B 1 13 ? 9.484 2.643 -60.781 1 44.19 13 THR B C 1
ATOM 3743 O O . THR B 1 13 ? 8.633 1.776 -60.938 1 44.19 13 THR B O 1
ATOM 3746 N N . THR B 1 14 ? 10.578 2.703 -61.531 1 42.06 14 THR B N 1
ATOM 3747 C CA . THR B 1 14 ? 10.75 1.645 -62.5 1 42.06 14 THR B CA 1
ATOM 3748 C C . THR B 1 14 ? 11.016 0.307 -61.812 1 42.06 14 THR B C 1
ATOM 3750 O O . THR B 1 14 ? 10.609 -0.744 -62.312 1 42.06 14 THR B O 1
ATOM 3753 N N . ASP B 1 15 ? 11.922 0.323 -60.812 1 39.91 15 ASP B N 1
ATOM 3754 C CA . ASP B 1 15 ? 12.328 -0.981 -60.312 1 39.91 15 ASP B CA 1
ATOM 3755 C C . ASP B 1 15 ? 11.234 -1.589 -59.438 1 39.91 15 ASP B C 1
ATOM 3757 O O . ASP B 1 15 ? 11.438 -2.633 -58.812 1 39.91 15 ASP B O 1
ATOM 3761 N N . LEU B 1 16 ? 10.297 -0.828 -59 1 45.25 16 LEU B N 1
ATOM 3762 C CA . LEU B 1 16 ? 9.156 -1.527 -58.438 1 45.25 16 LEU B CA 1
ATOM 3763 C C . LEU B 1 16 ? 8.5 -2.451 -59.438 1 45.25 16 LEU B C 1
ATOM 3765 O O . LEU B 1 16 ? 7.617 -3.236 -59.094 1 45.25 16 LEU B O 1
ATOM 3769 N N . ALA B 1 17 ? 8.75 -2.18 -60.75 1 45.28 17 ALA B N 1
ATOM 3770 C CA . ALA B 1 17 ? 8.156 -2.947 -61.844 1 45.28 17 ALA B CA 1
ATOM 3771 C C . ALA B 1 17 ? 8.555 -4.418 -61.75 1 45.28 17 ALA B C 1
ATOM 3773 O O . ALA B 1 17 ? 7.77 -5.305 -62.094 1 45.28 17 ALA B O 1
ATOM 3774 N N . PHE B 1 18 ? 9.859 -4.648 -61.594 1 46.09 18 PHE B N 1
ATOM 3775 C CA . PHE B 1 18 ? 10.289 -6.039 -61.656 1 46.09 18 PHE B CA 1
ATOM 3776 C C . PHE B 1 18 ? 9.859 -6.809 -60.406 1 46.09 18 PHE B C 1
ATOM 3778 O O . PHE B 1 18 ? 10.312 -7.934 -60.188 1 46.09 18 PHE B O 1
ATOM 3785 N N . ILE B 1 19 ? 9.391 -6.32 -59.375 1 57.69 19 ILE B N 1
ATOM 3786 C CA . ILE B 1 19 ? 8.883 -7.293 -58.406 1 57.69 19 ILE B CA 1
ATOM 3787 C C . ILE B 1 19 ? 7.773 -8.125 -59.062 1 57.69 19 ILE B C 1
ATOM 3789 O O . ILE B 1 19 ? 6.699 -7.602 -59.375 1 57.69 19 ILE B O 1
ATOM 3793 N N . ASN B 1 20 ? 8.188 -9.133 -59.938 1 70.44 20 ASN B N 1
ATOM 3794 C CA . ASN B 1 20 ? 7.219 -10.047 -60.531 1 70.44 20 ASN B CA 1
ATOM 3795 C C . ASN B 1 20 ? 6.215 -10.562 -59.5 1 70.44 20 ASN B C 1
ATOM 3797 O O . ASN B 1 20 ? 6.461 -10.484 -58.312 1 70.44 20 ASN B O 1
ATOM 3801 N N . THR B 1 21 ? 5.062 -10.727 -59.906 1 74.94 21 THR B N 1
ATOM 3802 C CA . THR B 1 21 ? 3.92 -11.164 -59.125 1 74.94 21 THR B CA 1
ATOM 3803 C C . THR B 1 21 ? 4.32 -12.297 -58.188 1 74.94 21 THR B C 1
ATOM 3805 O O . THR B 1 21 ? 3.857 -12.359 -57.031 1 74.94 21 THR B O 1
ATOM 38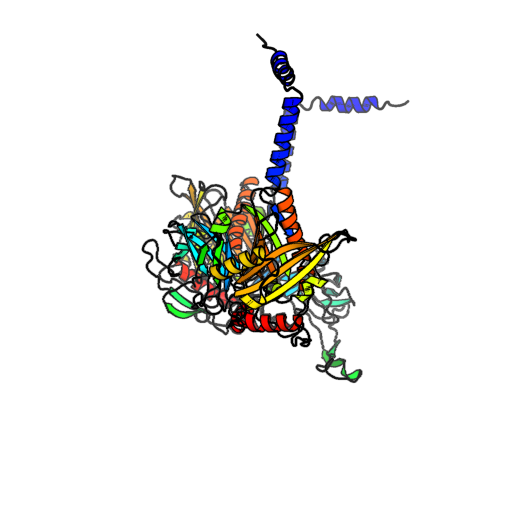08 N N . LYS B 1 22 ? 5.242 -13.078 -58.688 1 81.69 22 LYS B N 1
ATOM 3809 C CA . LYS B 1 22 ? 5.688 -14.203 -57.875 1 81.69 22 LYS B CA 1
ATOM 3810 C C . LYS B 1 22 ? 6.508 -13.727 -56.688 1 81.69 22 LYS B C 1
ATOM 3812 O O . LYS B 1 22 ? 6.352 -14.242 -55.562 1 81.69 22 LYS B O 1
ATOM 3817 N N . SER B 1 23 ? 7.336 -12.781 -56.969 1 84.19 23 SER B N 1
ATOM 3818 C CA . SER B 1 23 ? 8.141 -12.219 -55.906 1 84.19 23 SER B CA 1
ATOM 3819 C C . SER B 1 23 ? 7.281 -11.469 -54.875 1 84.19 23 SER B C 1
ATOM 3821 O O . SER B 1 23 ? 7.531 -11.531 -53.688 1 84.19 23 SER B O 1
ATOM 3823 N N . LEU B 1 24 ? 6.293 -10.891 -55.469 1 84.31 24 LEU B N 1
ATOM 3824 C CA . LEU B 1 24 ? 5.383 -10.164 -54.594 1 84.31 24 LEU B CA 1
ATOM 3825 C C . LEU B 1 24 ? 4.586 -11.133 -53.719 1 84.31 24 LEU B C 1
ATOM 3827 O O . LEU B 1 24 ? 4.406 -10.883 -52.5 1 84.31 24 LEU B O 1
ATOM 3831 N N . ILE B 1 25 ? 4.141 -12.195 -54.375 1 84.25 25 ILE B N 1
ATOM 3832 C CA . ILE B 1 25 ? 3.383 -13.195 -53.625 1 84.25 25 ILE B CA 1
ATOM 3833 C C . ILE B 1 25 ? 4.273 -13.82 -52.562 1 84.25 25 ILE B C 1
ATOM 3835 O O . ILE B 1 25 ? 3.844 -14.008 -51.406 1 84.25 25 ILE B O 1
ATOM 3839 N N . ALA B 1 26 ? 5.488 -14.086 -52.875 1 85.44 26 ALA B N 1
ATOM 3840 C CA . ALA B 1 26 ? 6.43 -14.656 -51.938 1 85.44 26 ALA B CA 1
ATOM 3841 C C . ALA B 1 26 ? 6.68 -13.688 -50.781 1 85.44 26 ALA B C 1
ATOM 3843 O O . ALA B 1 26 ? 6.742 -14.102 -49.625 1 85.44 26 ALA B O 1
ATOM 3844 N N . LEU B 1 27 ? 6.746 -12.516 -51.156 1 85.69 27 LEU B N 1
ATOM 3845 C CA . LEU B 1 27 ? 6.98 -11.508 -50.125 1 85.69 27 LEU B CA 1
ATOM 3846 C C . LEU B 1 27 ? 5.781 -11.391 -49.188 1 85.69 27 LEU B C 1
ATOM 3848 O O . LEU B 1 27 ? 5.945 -11.281 -47.969 1 85.69 27 LEU B O 1
ATOM 3852 N N . VAL B 1 28 ? 4.695 -11.367 -49.719 1 85 28 VAL B N 1
ATOM 3853 C CA . VAL B 1 28 ? 3.477 -11.289 -48.938 1 85 28 VAL B CA 1
ATOM 3854 C C . VAL B 1 28 ? 3.373 -12.508 -48.031 1 85 28 VAL B C 1
ATOM 3856 O O . VAL B 1 28 ? 3.008 -12.391 -46.844 1 85 28 VAL B O 1
ATOM 3859 N N . PHE B 1 29 ? 3.674 -13.617 -48.562 1 84.88 29 PHE B N 1
ATOM 3860 C CA . PHE B 1 29 ? 3.631 -14.844 -47.781 1 84.88 29 PHE B CA 1
ATOM 3861 C C . PHE B 1 29 ? 4.633 -14.789 -46.625 1 84.88 29 PHE B C 1
ATOM 3863 O O . PHE B 1 29 ? 4.328 -15.219 -45.5 1 84.88 29 PHE B O 1
ATOM 3870 N N . VAL B 1 30 ? 5.738 -14.273 -46.906 1 83.75 30 VAL B N 1
ATOM 3871 C CA . VAL B 1 30 ? 6.754 -14.156 -45.875 1 83.75 30 VAL B CA 1
ATOM 3872 C C . VAL B 1 30 ? 6.281 -13.188 -44.781 1 83.75 30 VAL B C 1
ATOM 3874 O O . VAL B 1 30 ? 6.453 -13.438 -43.594 1 83.75 30 VAL B O 1
ATOM 3877 N N . LEU B 1 31 ? 5.719 -12.195 -45.281 1 83.38 31 LEU B N 1
ATOM 3878 C CA . LEU B 1 31 ? 5.215 -11.203 -44.312 1 83.38 31 LEU B CA 1
ATOM 3879 C C . LEU B 1 31 ? 4.09 -11.789 -43.469 1 83.38 31 LEU B C 1
ATOM 3881 O O . LEU B 1 31 ? 4.074 -11.609 -42.25 1 83.38 31 LEU B O 1
ATOM 3885 N N . LEU B 1 32 ? 3.188 -12.445 -44.031 1 81.94 32 LEU B N 1
ATOM 3886 C CA . LEU B 1 32 ? 2.08 -13.047 -43.312 1 81.94 32 LEU B CA 1
ATOM 3887 C C . LEU B 1 32 ? 2.586 -14.109 -42.344 1 81.94 32 LEU B C 1
ATOM 3889 O O . LEU B 1 32 ? 2.076 -14.234 -41.219 1 81.94 32 LEU B O 1
ATOM 3893 N N . TYR B 1 33 ? 3.533 -14.805 -42.844 1 80.69 33 TYR B N 1
ATOM 3894 C CA . TYR B 1 33 ? 4.113 -15.82 -41.969 1 80.69 33 TYR B CA 1
ATOM 3895 C C . TYR B 1 33 ? 4.82 -15.18 -40.781 1 80.69 33 TYR B C 1
ATOM 3897 O O . TYR B 1 33 ? 4.73 -15.672 -39.656 1 80.69 33 TYR B O 1
ATOM 3905 N N . SER B 1 34 ? 5.469 -14.141 -41.062 1 78.44 34 SER B N 1
ATOM 3906 C CA . SER B 1 34 ? 6.152 -13.43 -39.969 1 78.44 34 SER B CA 1
ATOM 3907 C C . SER B 1 34 ? 5.16 -12.914 -38.938 1 78.44 34 SER B C 1
ATOM 3909 O O . SER B 1 34 ? 5.422 -12.984 -37.719 1 78.44 34 SER B O 1
ATOM 3911 N N . LEU B 1 35 ? 4.176 -12.469 -39.406 1 78.12 35 LEU B N 1
ATOM 3912 C CA . LEU B 1 35 ? 3.135 -11.984 -38.5 1 78.12 35 LEU B CA 1
ATOM 3913 C C . LEU B 1 35 ? 2.521 -13.141 -37.719 1 78.12 35 LEU B C 1
ATOM 3915 O O . LEU B 1 35 ? 2.312 -13.031 -36.5 1 78.12 35 LEU B O 1
ATOM 3919 N N . TYR B 1 36 ? 2.293 -14.195 -38.5 1 75.94 36 TYR B N 1
ATOM 3920 C CA . TYR B 1 36 ? 1.798 -15.414 -37.875 1 75.94 36 TYR B CA 1
ATOM 3921 C C . TYR B 1 36 ? 2.766 -15.914 -36.812 1 75.94 36 TYR B C 1
ATOM 3923 O O . TYR B 1 36 ? 2.359 -16.188 -35.688 1 75.94 36 TYR B O 1
ATOM 3931 N N . TYR B 1 37 ? 3.9 -15.867 -37.156 1 75.69 37 TYR B N 1
ATOM 3932 C CA . TYR B 1 37 ? 4.934 -16.375 -36.281 1 75.69 37 TYR B CA 1
ATOM 3933 C C . TYR B 1 37 ? 5.07 -15.477 -35.031 1 75.69 37 TYR B C 1
ATOM 3935 O O . TYR B 1 37 ? 5.109 -15.969 -33.906 1 75.69 37 TYR B O 1
ATOM 3943 N N . ALA B 1 38 ? 5.035 -14.281 -35.219 1 72.94 38 ALA B N 1
ATOM 3944 C CA . ALA B 1 38 ? 5.191 -13.328 -34.125 1 72.94 38 ALA B CA 1
ATOM 3945 C C . ALA B 1 38 ? 4.008 -13.398 -33.188 1 72.94 38 ALA B C 1
ATOM 3947 O O . ALA B 1 38 ? 4.184 -13.305 -31.953 1 72.94 38 ALA B O 1
ATOM 3948 N N . LYS B 1 39 ? 2.969 -13.633 -33.719 1 69.44 39 LYS B N 1
ATOM 3949 C CA . LYS B 1 39 ? 1.746 -13.594 -32.906 1 69.44 39 LYS B CA 1
ATOM 3950 C C . LYS B 1 39 ? 1.555 -14.898 -32.125 1 69.44 39 LYS B C 1
ATOM 3952 O O . LYS B 1 39 ? 1.101 -14.883 -30.984 1 69.44 39 LYS B O 1
ATOM 3957 N N . PHE B 1 40 ? 2.049 -15.977 -32.781 1 75.19 40 PHE B N 1
ATOM 3958 C CA . PHE B 1 40 ? 1.552 -17.234 -32.25 1 75.19 40 PHE B CA 1
ATOM 3959 C C . PHE B 1 40 ? 2.695 -18.078 -31.688 1 75.19 40 PHE B C 1
ATOM 3961 O O . PHE B 1 40 ? 2.465 -19.062 -30.984 1 75.19 40 PHE B O 1
ATOM 3968 N N . ARG B 1 41 ? 3.867 -17.734 -31.969 1 72.06 41 ARG B N 1
ATOM 3969 C CA . ARG B 1 41 ? 4.996 -18.562 -31.547 1 72.06 41 ARG B CA 1
ATOM 3970 C C . ARG B 1 41 ? 4.988 -18.75 -30.031 1 72.06 41 ARG B C 1
ATOM 3972 O O . ARG B 1 41 ? 5.172 -19.859 -29.531 1 72.06 41 ARG B O 1
ATOM 3979 N N . ILE B 1 42 ? 4.836 -17.688 -29.344 1 78.31 42 ILE B N 1
ATOM 3980 C CA . ILE B 1 42 ? 4.652 -17.688 -27.906 1 78.31 42 ILE B CA 1
ATOM 3981 C C . ILE B 1 42 ? 3.342 -16.984 -27.547 1 78.31 42 ILE B C 1
ATOM 3983 O O . ILE B 1 42 ? 3.26 -15.75 -27.594 1 78.31 42 ILE B O 1
ATOM 3987 N N . PHE B 1 43 ? 2.379 -17.844 -27.234 1 80.94 43 PHE B N 1
ATOM 3988 C CA . PHE B 1 43 ? 1.021 -17.344 -27.062 1 80.94 43 PHE B CA 1
ATOM 3989 C C . PHE B 1 43 ? 0.756 -17.016 -25.594 1 80.94 43 PHE B C 1
ATOM 3991 O O . PHE B 1 43 ? 1.146 -17.781 -24.703 1 80.94 43 PHE B O 1
ATOM 3998 N N . TYR B 1 44 ? 0.285 -15.828 -25.406 1 76.62 44 TYR B N 1
ATOM 3999 C CA . TYR B 1 44 ? -0.12 -15.398 -24.078 1 76.62 44 TYR B CA 1
ATOM 4000 C C . TYR B 1 44 ? -1.623 -15.156 -24.016 1 76.62 44 TYR B C 1
ATOM 4002 O O . TYR B 1 44 ? -2.18 -14.477 -24.875 1 76.62 44 TYR B O 1
ATOM 4010 N N . TYR B 1 45 ? -2.309 -15.773 -23.094 1 82.62 45 TYR B N 1
ATOM 4011 C CA . TYR B 1 45 ? -3.738 -15.578 -22.891 1 82.62 45 TYR B CA 1
ATOM 4012 C C . TYR B 1 45 ? -4.051 -15.344 -21.406 1 82.62 45 TYR B C 1
ATOM 4014 O O . TYR B 1 45 ? -3.611 -16.109 -20.547 1 82.62 45 TYR B O 1
ATOM 4022 N N . ALA B 1 46 ? -4.754 -14.211 -21.172 1 82.56 46 ALA B N 1
ATOM 4023 C CA . ALA B 1 46 ? -5.113 -13.906 -19.797 1 82.56 46 ALA B CA 1
ATOM 4024 C C . ALA B 1 46 ? -6.621 -13.711 -19.641 1 82.56 46 ALA B C 1
ATOM 4026 O O . ALA B 1 46 ? -7.262 -13.102 -20.5 1 82.56 46 ALA B O 1
ATOM 4027 N N . HIS B 1 47 ? -7.18 -14.414 -18.672 1 84.31 47 HIS B N 1
ATOM 4028 C CA . HIS B 1 47 ? -8.562 -14.203 -18.25 1 84.31 47 HIS B CA 1
ATOM 4029 C C . HIS B 1 47 ? -8.633 -13.656 -16.828 1 84.31 47 HIS B C 1
ATOM 4031 O O . HIS B 1 47 ? -8.352 -14.383 -15.875 1 84.31 47 HIS B O 1
ATOM 4037 N N . ILE B 1 48 ? -9.062 -12.398 -16.656 1 84.88 48 ILE B N 1
ATOM 4038 C CA . ILE B 1 48 ? -9.125 -11.727 -15.359 1 84.88 48 ILE B CA 1
ATOM 4039 C C . ILE B 1 48 ? -10.539 -11.172 -15.141 1 84.88 48 ILE B C 1
ATOM 4041 O O . ILE B 1 48 ? -10.867 -10.086 -15.609 1 84.88 48 ILE B O 1
ATOM 4045 N N . PRO B 1 49 ? -11.305 -11.922 -14.43 1 85 49 PRO B N 1
ATOM 4046 C CA . PRO B 1 49 ? -12.656 -11.422 -14.156 1 85 49 PRO B CA 1
ATOM 4047 C C . PRO B 1 49 ? -12.68 -10.352 -13.07 1 85 49 PRO B C 1
ATOM 4049 O O . PRO B 1 49 ? -11.672 -10.133 -12.391 1 85 49 PRO B O 1
ATOM 4052 N N . GLU B 1 50 ? -13.844 -9.695 -12.875 1 80.44 50 GLU B N 1
ATOM 4053 C CA . GLU B 1 50 ? -14.031 -8.75 -11.773 1 80.44 50 GLU B CA 1
ATOM 4054 C C . GLU B 1 50 ? -14.086 -9.469 -10.43 1 80.44 50 GLU B C 1
ATOM 4056 O O . GLU B 1 50 ? -14.586 -10.594 -10.344 1 80.44 50 GLU B O 1
ATOM 4061 N N . ASN B 1 51 ? -13.586 -8.844 -9.492 1 78 51 ASN B N 1
ATOM 4062 C CA . ASN B 1 51 ? -13.656 -9.406 -8.148 1 78 51 ASN B CA 1
ATOM 4063 C C . ASN B 1 51 ? -15.086 -9.453 -7.633 1 78 51 ASN B C 1
ATOM 4065 O O . ASN B 1 51 ? -15.719 -8.414 -7.445 1 78 51 ASN B O 1
ATOM 4069 N N . PRO B 1 52 ? -15.578 -10.602 -7.453 1 71.56 52 PRO B N 1
ATOM 4070 C CA . PRO B 1 52 ? -16.984 -10.695 -7.035 1 71.56 52 PRO B CA 1
ATOM 4071 C C . PRO B 1 52 ? -17.172 -10.391 -5.551 1 71.56 52 PRO B C 1
ATOM 4073 O O . PRO B 1 52 ? -18.312 -10.273 -5.082 1 71.56 52 PRO B O 1
ATOM 4076 N N . GLY B 1 53 ? -16.125 -10.203 -4.809 1 68.06 53 GLY B N 1
ATOM 4077 C CA . GLY B 1 53 ? -16.25 -10.125 -3.361 1 68.06 53 GLY B CA 1
ATOM 4078 C C . GLY B 1 53 ? -16.297 -11.484 -2.689 1 68.06 53 GLY B C 1
ATOM 4079 O O . GLY B 1 53 ? -16.312 -12.516 -3.365 1 68.06 53 GLY B O 1
ATOM 4080 N N . PHE B 1 54 ? -16.094 -11.516 -1.286 1 63.75 54 PHE B N 1
ATOM 4081 C CA . PHE B 1 54 ? -16.031 -12.797 -0.596 1 63.75 54 PHE B CA 1
ATOM 4082 C C . PHE B 1 54 ? -17.219 -12.969 0.352 1 63.75 54 PHE B C 1
ATOM 4084 O O . PHE B 1 54 ? -17.578 -12.031 1.066 1 63.75 54 PHE B O 1
ATOM 4091 N N . ILE B 1 55 ? -18 -13.922 0.137 1 59.53 55 ILE B N 1
ATOM 4092 C CA . ILE B 1 55 ? -19.031 -14.305 1.089 1 59.53 55 ILE B CA 1
ATOM 4093 C C . ILE B 1 55 ? -18.578 -15.523 1.883 1 59.53 55 ILE B C 1
ATOM 4095 O O . ILE B 1 55 ? -18.203 -16.547 1.302 1 59.53 55 ILE B O 1
ATOM 4099 N N . SER B 1 56 ? -18.156 -15.391 3.111 1 59.03 56 SER B N 1
ATOM 4100 C CA . SER B 1 56 ? -17.734 -16.547 3.904 1 59.03 56 SER B CA 1
ATOM 4101 C C . SER B 1 56 ? -18.906 -17.109 4.699 1 59.03 56 SER B C 1
ATOM 4103 O O . SER B 1 56 ? -19.719 -16.375 5.246 1 59.03 56 SER B O 1
ATOM 4105 N N . ARG B 1 57 ? -19.266 -18.422 4.418 1 55.44 57 ARG B N 1
ATOM 4106 C CA . ARG B 1 57 ? -20.219 -19.109 5.281 1 55.44 57 ARG B CA 1
ATOM 4107 C C . ARG B 1 57 ? -19.516 -20.047 6.25 1 55.44 57 ARG B C 1
ATOM 4109 O O . ARG B 1 57 ? -19.219 -21.188 5.902 1 55.44 57 ARG B O 1
ATOM 4116 N N . GLY B 1 58 ? -18.734 -19.547 7.344 1 59.94 58 GLY B N 1
ATOM 4117 C CA . GLY B 1 58 ? -18.188 -20.375 8.414 1 59.94 58 GLY B CA 1
ATOM 4118 C C . GLY B 1 58 ? -16.703 -20.219 8.594 1 59.94 58 GLY B C 1
ATOM 4119 O O . GLY B 1 58 ? -16.109 -19.234 8.125 1 59.94 58 GLY B O 1
ATOM 4120 N N . LYS B 1 59 ? -16.141 -21.328 9.375 1 68.75 59 LYS B N 1
ATOM 4121 C CA . LYS B 1 59 ? -14.703 -21.344 9.648 1 68.75 59 LYS B CA 1
ATOM 4122 C C . LYS B 1 59 ? -13.906 -21.641 8.375 1 68.75 59 LYS B C 1
ATOM 4124 O O . LYS B 1 59 ? -14.18 -22.609 7.676 1 68.75 59 LYS B O 1
ATOM 4129 N N . ILE B 1 60 ? -13.031 -20.859 8.086 1 75.81 60 ILE B N 1
ATOM 4130 C CA . ILE B 1 60 ? -12.289 -20.953 6.836 1 75.81 60 ILE B CA 1
ATOM 4131 C C . ILE B 1 60 ? -10.953 -21.656 7.078 1 75.81 60 ILE B C 1
ATOM 4133 O O . ILE B 1 60 ? -10.328 -21.469 8.125 1 75.81 60 ILE B O 1
ATOM 4137 N N . LEU B 1 61 ? -10.664 -22.578 6.195 1 87.81 61 LEU B N 1
ATOM 4138 C CA . LEU B 1 61 ? -9.359 -23.234 6.203 1 87.81 61 LEU B CA 1
ATOM 4139 C C . LEU B 1 61 ? -8.234 -22.219 6.117 1 87.81 61 LEU B C 1
ATOM 4141 O O . LEU B 1 61 ? -8.453 -21.078 5.695 1 87.81 61 LEU B O 1
ATOM 4145 N N . PRO B 1 62 ? -7.074 -22.656 6.613 1 91.75 62 PRO B N 1
ATOM 4146 C CA . PRO B 1 62 ? -5.953 -21.734 6.457 1 91.75 62 PRO B CA 1
ATOM 4147 C C . PRO B 1 62 ? -5.758 -21.281 5.012 1 91.75 62 PRO B C 1
ATOM 4149 O O . PRO B 1 62 ? -5.926 -22.078 4.086 1 91.75 62 PRO B O 1
ATOM 4152 N N . ALA B 1 63 ? -5.328 -20.109 4.852 1 91.5 63 ALA B N 1
ATOM 4153 C CA . ALA B 1 63 ? -5.312 -19.484 3.529 1 91.5 63 ALA B CA 1
ATOM 4154 C C . ALA B 1 63 ? -3.965 -19.703 2.842 1 91.5 63 ALA B C 1
ATOM 4156 O O . ALA B 1 63 ? -3.842 -19.5 1.63 1 91.5 63 ALA B O 1
ATOM 4157 N N . HIS B 1 64 ? -2.947 -20.078 3.562 1 95.19 64 HIS B N 1
ATOM 4158 C CA . HIS B 1 64 ? -1.596 -20.109 3.018 1 95.19 64 HIS B CA 1
ATOM 4159 C C . HIS B 1 64 ? -0.917 -21.438 3.324 1 95.19 64 HIS B C 1
ATOM 4161 O O . HIS B 1 64 ? -0.168 -21.562 4.297 1 95.19 64 HIS B O 1
ATOM 4167 N N . PRO B 1 65 ? -1.045 -22.391 2.463 1 97.06 65 PRO B N 1
ATOM 4168 C CA . PRO B 1 65 ? -0.442 -23.703 2.723 1 97.06 65 PRO B CA 1
ATOM 4169 C C . PRO B 1 65 ? 1.074 -23.688 2.549 1 97.06 65 PRO B C 1
ATOM 4171 O O . PRO B 1 65 ? 1.617 -22.844 1.848 1 97.06 65 PRO B O 1
ATOM 4174 N N . ASN B 1 66 ? 1.738 -24.703 3.154 1 97.88 66 ASN B N 1
ATOM 4175 C CA . ASN B 1 66 ? 3.184 -24.891 3.062 1 97.88 66 ASN B CA 1
ATOM 4176 C C . ASN B 1 66 ? 3.576 -25.594 1.771 1 97.88 66 ASN B C 1
ATOM 4178 O O . ASN B 1 66 ? 2.9 -26.531 1.34 1 97.88 66 ASN B O 1
ATOM 4182 N N . GLY B 1 67 ? 4.656 -25.078 1.145 1 98 67 GLY B N 1
ATOM 4183 C CA . GLY B 1 67 ? 5.148 -25.781 -0.023 1 98 67 GLY B CA 1
ATOM 4184 C C . GLY B 1 67 ? 6.02 -24.938 -0.923 1 98 67 GLY B C 1
ATOM 4185 O O . GLY B 1 67 ? 6.438 -23.844 -0.535 1 98 67 GLY B O 1
ATOM 4186 N N . TRP B 1 68 ? 6.336 -25.531 -2.053 1 98.38 68 TRP B N 1
ATOM 4187 C CA . TRP B 1 68 ? 7.09 -24.828 -3.094 1 98.38 68 TRP B CA 1
ATOM 4188 C C . TRP B 1 68 ? 6.16 -24.031 -3.996 1 98.38 68 TRP B C 1
ATOM 4190 O O . TRP B 1 68 ? 5.109 -24.531 -4.414 1 98.38 68 TRP B O 1
ATOM 4200 N N . PHE B 1 69 ? 6.562 -22.844 -4.273 1 98.56 69 PHE B N 1
ATOM 4201 C CA . PHE B 1 69 ? 5.824 -21.984 -5.191 1 98.56 69 PHE B CA 1
ATOM 4202 C C . PHE B 1 69 ? 6.766 -21.281 -6.168 1 98.56 69 PHE B C 1
ATOM 4204 O O . PHE B 1 69 ? 7.895 -20.938 -5.809 1 98.56 69 PHE B O 1
ATOM 4211 N N . VAL B 1 70 ? 6.316 -21.125 -7.352 1 98.44 70 VAL B N 1
ATOM 4212 C CA . VAL B 1 70 ? 7.078 -20.312 -8.297 1 98.44 70 VAL B CA 1
ATOM 4213 C C . VAL B 1 70 ? 6.957 -18.844 -7.938 1 98.44 70 VAL B C 1
ATOM 4215 O O . VAL B 1 70 ? 5.852 -18.328 -7.754 1 98.44 70 VAL B O 1
ATOM 4218 N N . ILE B 1 71 ? 8.102 -18.172 -7.84 1 98 71 ILE B N 1
ATOM 4219 C CA . ILE B 1 71 ? 8.023 -16.766 -7.453 1 98 71 ILE B CA 1
ATOM 4220 C C . ILE B 1 71 ? 8.594 -15.883 -8.562 1 98 71 ILE B C 1
ATOM 4222 O O . ILE B 1 71 ? 8.406 -14.664 -8.562 1 98 71 ILE B O 1
ATOM 4226 N N . SER B 1 72 ? 9.297 -16.516 -9.5 1 97.25 72 SER B N 1
ATOM 4227 C CA . SER B 1 72 ? 9.828 -15.789 -10.656 1 97.25 72 SER B CA 1
ATOM 4228 C C . SER B 1 72 ? 10.305 -16.75 -11.734 1 97.25 72 SER B C 1
ATOM 4230 O O . SER B 1 72 ? 10.523 -17.938 -11.461 1 97.25 72 SER B O 1
ATOM 4232 N N . THR B 1 73 ? 10.383 -16.266 -12.961 1 96 73 THR B N 1
ATOM 4233 C CA . THR B 1 73 ? 11.164 -17 -13.961 1 96 73 THR B CA 1
ATOM 4234 C C . THR B 1 73 ? 12.641 -16.625 -13.867 1 96 73 THR B C 1
ATOM 4236 O O . THR B 1 73 ? 12.977 -15.539 -13.398 1 96 73 THR B O 1
ATOM 4239 N N . THR B 1 74 ? 13.422 -17.531 -14.289 1 95.94 74 THR B N 1
ATOM 4240 C CA . THR B 1 74 ? 14.859 -17.266 -14.297 1 95.94 74 THR B CA 1
ATOM 4241 C C . THR B 1 74 ? 15.18 -16.062 -15.18 1 95.94 74 THR B C 1
ATOM 4243 O O . THR B 1 74 ? 16.047 -15.258 -14.844 1 95.94 74 THR B O 1
ATOM 4246 N N . GLN B 1 75 ? 14.516 -15.875 -16.234 1 91.5 75 GLN B N 1
ATOM 4247 C CA . GLN B 1 75 ? 14.766 -14.805 -17.203 1 91.5 75 GLN B CA 1
ATOM 4248 C C . GLN B 1 75 ? 14.398 -13.445 -16.609 1 91.5 75 GLN B C 1
ATOM 4250 O O . GLN B 1 75 ? 15.016 -12.43 -16.953 1 91.5 75 GLN B O 1
ATOM 4255 N N . GLU B 1 76 ? 13.414 -13.43 -15.867 1 92.44 76 GLU B N 1
ATOM 4256 C CA . GLU B 1 76 ? 12.938 -12.172 -15.289 1 92.44 76 GLU B CA 1
ATOM 4257 C C . GLU B 1 76 ? 13.938 -11.625 -14.273 1 92.44 76 GLU B C 1
ATOM 4259 O O . GLU B 1 76 ? 14.047 -10.406 -14.102 1 92.44 76 GLU B O 1
ATOM 4264 N N . LEU B 1 77 ? 14.594 -12.484 -13.594 1 97.25 77 LEU B N 1
ATOM 4265 C CA . LEU B 1 77 ? 15.539 -12.055 -12.562 1 97.25 77 LEU B CA 1
ATOM 4266 C C . LEU B 1 77 ? 16.953 -11.977 -13.133 1 97.25 77 LEU B C 1
ATOM 4268 O O . LEU B 1 77 ? 17.75 -12.906 -12.945 1 97.25 77 LEU B O 1
ATOM 4272 N N . LYS B 1 78 ? 17.281 -10.898 -13.719 1 95.62 78 LYS B N 1
ATOM 4273 C CA . LYS B 1 78 ? 18.594 -10.688 -14.297 1 95.62 78 LYS B CA 1
ATOM 4274 C C . LYS B 1 78 ? 19.625 -10.344 -13.211 1 95.62 78 LYS B C 1
ATOM 4276 O O . LYS B 1 78 ? 19.266 -10.172 -12.047 1 95.62 78 LYS B O 1
ATOM 4281 N N . LEU B 1 79 ? 20.844 -10.266 -13.641 1 96.56 79 LEU B N 1
ATOM 4282 C CA . LEU B 1 79 ? 21.906 -9.891 -12.719 1 96.56 79 LEU B CA 1
ATOM 4283 C C . LEU B 1 79 ? 21.625 -8.531 -12.086 1 96.56 79 LEU B C 1
ATOM 4285 O O . LEU B 1 79 ? 21.219 -7.594 -12.773 1 96.56 79 LEU B O 1
ATOM 4289 N N . LEU B 1 80 ? 21.766 -8.461 -10.758 1 97.38 80 LEU B N 1
ATOM 4290 C CA . LEU B 1 80 ? 21.656 -7.238 -9.961 1 97.38 80 LEU B CA 1
ATOM 4291 C C . LEU B 1 80 ? 20.219 -6.75 -9.906 1 97.38 80 LEU B C 1
ATOM 4293 O O . LEU B 1 80 ? 19.938 -5.672 -9.375 1 97.38 80 LEU B O 1
ATOM 4297 N N . HIS B 1 81 ? 19.344 -7.539 -10.453 1 97.19 81 HIS B N 1
ATOM 4298 C CA . HIS B 1 81 ? 17.938 -7.148 -10.422 1 97.19 81 HIS B CA 1
ATOM 4299 C C . HIS B 1 81 ? 17.312 -7.434 -9.062 1 97.19 81 HIS B C 1
ATOM 4301 O O . HIS B 1 81 ? 17.672 -8.414 -8.398 1 97.19 81 HIS B O 1
ATOM 4307 N N . VAL B 1 82 ? 16.406 -6.551 -8.656 1 97.88 82 VAL B N 1
ATOM 4308 C CA . VAL B 1 82 ? 15.664 -6.652 -7.41 1 97.88 82 VAL B CA 1
ATOM 4309 C C . VAL B 1 82 ? 14.164 -6.609 -7.703 1 97.88 82 VAL B C 1
ATOM 4311 O O . VAL B 1 82 ? 13.711 -5.828 -8.539 1 97.88 82 VAL B O 1
ATOM 4314 N N . LYS B 1 83 ? 13.461 -7.52 -7.008 1 96.31 83 LYS B N 1
ATOM 4315 C CA . LYS B 1 83 ? 12.016 -7.535 -7.203 1 96.31 83 LYS B CA 1
ATOM 4316 C C . LYS B 1 83 ? 11.289 -7.82 -5.891 1 96.31 83 LYS B C 1
ATOM 4318 O O . LYS B 1 83 ? 11.742 -8.641 -5.09 1 96.31 83 LYS B O 1
ATOM 4323 N N . ALA B 1 84 ? 10.172 -7.078 -5.719 1 95 84 ALA B N 1
ATOM 4324 C CA . ALA B 1 84 ? 9.258 -7.398 -4.629 1 95 84 ALA B CA 1
ATOM 4325 C C . ALA B 1 84 ? 8.266 -8.484 -5.043 1 95 84 ALA B C 1
ATOM 4327 O O . ALA B 1 84 ? 7.648 -8.398 -6.105 1 95 84 ALA B O 1
ATOM 4328 N N . VAL B 1 85 ? 8.141 -9.531 -4.23 1 95.5 85 VAL B N 1
ATOM 4329 C CA . VAL B 1 85 ? 7.254 -10.648 -4.539 1 95.5 85 VAL B CA 1
ATOM 4330 C C . VAL B 1 85 ? 6.301 -10.883 -3.369 1 95.5 85 VAL B C 1
ATOM 4332 O O . VAL B 1 85 ? 6.715 -10.867 -2.209 1 95.5 85 VAL B O 1
ATOM 4335 N N . THR B 1 86 ? 5.07 -10.992 -3.686 1 92.31 86 THR B N 1
ATOM 4336 C CA . THR B 1 86 ? 4.074 -11.453 -2.725 1 92.31 86 THR B CA 1
ATOM 4337 C C . THR B 1 86 ? 3.549 -12.836 -3.109 1 92.31 86 THR B C 1
ATOM 4339 O O . THR B 1 86 ? 3.115 -13.047 -4.242 1 92.31 86 THR B O 1
ATOM 4342 N N . GLN B 1 87 ? 3.656 -13.742 -2.172 1 95.06 87 GLN B N 1
ATOM 4343 C CA . GLN B 1 87 ? 3.23 -15.109 -2.424 1 95.06 87 GLN B CA 1
ATOM 4344 C C . GLN B 1 87 ? 2.754 -15.781 -1.14 1 95.06 87 GLN B C 1
ATOM 4346 O O . GLN B 1 87 ? 3.504 -15.875 -0.164 1 95.06 87 GLN B O 1
ATOM 4351 N N . SER B 1 88 ? 1.512 -16.25 -1.149 1 92.94 88 SER B N 1
ATOM 4352 C CA . SER B 1 88 ? 0.967 -17.047 -0.049 1 92.94 88 SER B CA 1
ATOM 4353 C C . SER B 1 88 ? 1.223 -16.359 1.295 1 92.94 88 SER B C 1
ATOM 4355 O O . SER B 1 88 ? 1.746 -16.984 2.219 1 92.94 88 SER B O 1
ATOM 4357 N N . GLY B 1 89 ? 0.969 -15.078 1.312 1 89.25 89 GLY B N 1
ATOM 4358 C CA . GLY B 1 89 ? 1.06 -14.344 2.562 1 89.25 89 GLY B CA 1
ATOM 4359 C C . GLY B 1 89 ? 2.467 -13.875 2.879 1 89.25 89 GLY B C 1
ATOM 4360 O O . GLY B 1 89 ? 2.686 -13.172 3.871 1 89.25 89 GLY B O 1
ATOM 4361 N N . HIS B 1 90 ? 3.412 -14.312 2.129 1 91.94 90 HIS B N 1
ATOM 4362 C CA . HIS B 1 90 ? 4.801 -13.906 2.336 1 91.94 90 HIS B CA 1
ATOM 4363 C C . HIS B 1 90 ? 5.172 -12.727 1.44 1 91.94 90 HIS B C 1
ATOM 4365 O O . HIS B 1 90 ? 4.832 -12.719 0.254 1 91.94 90 HIS B O 1
ATOM 4371 N N . ASN B 1 91 ? 5.789 -11.719 2.039 1 91.62 91 ASN B N 1
ATOM 4372 C CA . ASN B 1 91 ? 6.422 -10.641 1.292 1 91.62 91 ASN B CA 1
ATOM 4373 C C . ASN B 1 91 ? 7.93 -10.836 1.184 1 91.62 91 ASN B C 1
ATOM 4375 O O . ASN B 1 91 ? 8.633 -10.891 2.197 1 91.62 91 ASN B O 1
ATOM 4379 N N . ILE B 1 92 ? 8.398 -10.914 -0.067 1 95.94 92 ILE B N 1
ATOM 4380 C CA . ILE B 1 92 ? 9.758 -11.383 -0.317 1 95.94 92 ILE B CA 1
ATOM 4381 C C . ILE B 1 92 ? 10.508 -10.352 -1.156 1 95.94 92 ILE B C 1
ATOM 4383 O O . ILE B 1 92 ? 9.969 -9.805 -2.117 1 95.94 92 ILE B O 1
ATOM 4387 N N . VAL B 1 93 ? 11.695 -10.008 -0.745 1 97.81 93 VAL B N 1
ATOM 4388 C CA . VAL B 1 93 ? 12.617 -9.367 -1.674 1 97.81 93 VAL B CA 1
ATOM 4389 C C . VAL B 1 93 ? 13.453 -10.43 -2.383 1 97.81 93 VAL B C 1
ATOM 4391 O O . VAL B 1 93 ? 14.164 -11.203 -1.733 1 97.81 93 VAL B O 1
ATOM 4394 N N . LEU B 1 94 ? 13.281 -10.523 -3.621 1 98.62 94 LEU B N 1
ATOM 4395 C CA . LEU B 1 94 ? 14.039 -11.414 -4.488 1 98.62 94 LEU B CA 1
ATOM 4396 C C . LEU B 1 94 ? 15.07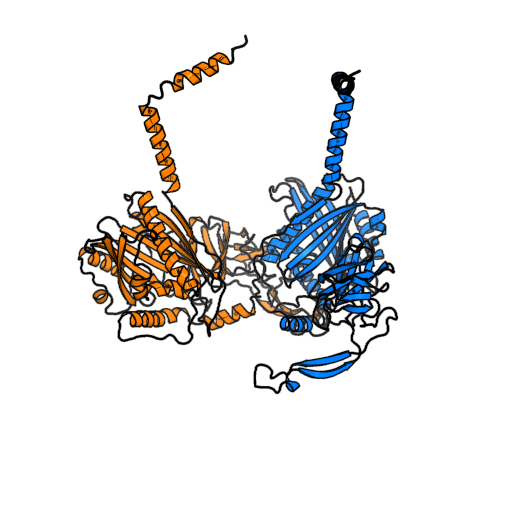 -10.641 -5.305 1 98.62 94 LEU B C 1
ATOM 4398 O O . LEU B 1 94 ? 14.742 -9.617 -5.91 1 98.62 94 LEU B O 1
ATOM 4402 N N . PHE B 1 95 ? 16.297 -11.086 -5.273 1 98.69 95 PHE B N 1
ATOM 4403 C CA . PHE B 1 95 ? 17.312 -10.383 -6.055 1 98.69 95 PHE B CA 1
ATOM 4404 C C . PHE B 1 95 ? 18.406 -11.336 -6.504 1 98.69 95 PHE B C 1
ATOM 4406 O O . PHE B 1 95 ? 18.578 -12.406 -5.918 1 98.69 95 PHE B O 1
ATOM 4413 N N . ARG B 1 96 ? 19.047 -11.047 -7.582 1 98.5 96 ARG B N 1
ATOM 4414 C CA . ARG B 1 96 ? 20.203 -11.789 -8.055 1 98.5 96 ARG B CA 1
ATOM 4415 C C . ARG B 1 96 ? 21.5 -11.031 -7.766 1 98.5 96 ARG B C 1
ATOM 4417 O O . ARG B 1 96 ? 21.656 -9.883 -8.18 1 98.5 96 ARG B O 1
ATOM 4424 N N . GLY B 1 97 ? 22.375 -11.672 -7.066 1 97.5 97 GLY B N 1
ATOM 4425 C CA . GLY B 1 97 ? 23.641 -11.062 -6.727 1 97.5 97 GLY B CA 1
ATOM 4426 C C . GLY B 1 97 ? 24.594 -10.961 -7.906 1 97.5 97 GLY B C 1
ATOM 4427 O O . GLY B 1 97 ? 24.312 -11.508 -8.977 1 97.5 97 GLY B O 1
ATOM 4428 N N . GLU B 1 98 ? 25.656 -10.18 -7.645 1 96.12 98 GLU B N 1
ATOM 4429 C CA . GLU B 1 98 ? 26.719 -10.102 -8.641 1 96.12 98 GLU B CA 1
ATOM 4430 C C . GLU B 1 98 ? 27.359 -11.477 -8.875 1 96.12 98 GLU B C 1
ATOM 4432 O O . GLU B 1 98 ? 27.922 -11.727 -9.945 1 96.12 98 GLU B O 1
ATOM 4437 N N . ASP B 1 99 ? 27.25 -12.312 -7.914 1 96.31 99 ASP B N 1
ATOM 4438 C CA . ASP B 1 99 ? 27.797 -13.672 -8.016 1 96.31 99 ASP B CA 1
ATOM 4439 C C . ASP B 1 99 ? 26.891 -14.555 -8.859 1 96.31 99 ASP B C 1
ATOM 4441 O O . ASP B 1 99 ? 27.172 -15.734 -9.062 1 96.31 99 ASP B O 1
ATOM 4445 N N . GLY B 1 100 ? 25.75 -14.016 -9.258 1 97 100 GLY B N 1
ATOM 4446 C CA . GLY B 1 100 ? 24.844 -14.75 -10.125 1 97 100 GLY B CA 1
ATOM 4447 C C . GLY B 1 100 ? 23.828 -15.578 -9.359 1 97 100 GLY B C 1
ATOM 4448 O O . GLY B 1 100 ? 22.984 -16.234 -9.961 1 97 100 GLY B O 1
ATOM 4449 N N . VAL B 1 101 ? 23.906 -15.555 -8.094 1 97.56 101 VAL B N 1
ATOM 4450 C CA . VAL B 1 101 ? 23.047 -16.375 -7.258 1 97.56 101 VAL B CA 1
ATOM 4451 C C . VAL B 1 101 ? 21.766 -15.602 -6.93 1 97.56 101 VAL B C 1
ATOM 4453 O O . VAL B 1 101 ? 21.812 -14.406 -6.648 1 97.56 101 VAL B O 1
ATOM 4456 N N . ALA B 1 102 ? 20.641 -16.281 -6.965 1 98.44 102 ALA B N 1
ATOM 4457 C CA . ALA B 1 102 ? 19.375 -15.688 -6.531 1 98.44 102 ALA B CA 1
ATOM 4458 C C . ALA B 1 102 ? 19.219 -15.781 -5.016 1 98.44 102 ALA B C 1
ATOM 4460 O O . ALA B 1 102 ? 19.5 -16.812 -4.414 1 98.44 102 ALA B O 1
ATOM 4461 N N . TYR B 1 103 ? 18.797 -14.68 -4.402 1 98.38 103 TYR B N 1
ATOM 4462 C CA . TYR B 1 103 ? 18.547 -14.641 -2.965 1 98.38 103 TYR B CA 1
ATOM 4463 C C . TYR B 1 103 ? 17.125 -14.18 -2.67 1 98.38 103 TYR B C 1
ATOM 4465 O O . TYR B 1 103 ? 16.562 -13.367 -3.404 1 98.38 103 TYR B O 1
ATOM 4473 N N . ALA B 1 104 ? 16.562 -14.742 -1.654 1 98.44 104 ALA B N 1
ATOM 4474 C CA . ALA B 1 104 ? 15.234 -14.359 -1.18 1 98.44 104 ALA B CA 1
ATOM 4475 C C . ALA B 1 104 ? 15.234 -14.133 0.33 1 98.44 104 ALA B C 1
ATOM 4477 O O . ALA B 1 104 ? 15.586 -15.031 1.098 1 98.44 104 ALA B O 1
ATOM 4478 N N . LEU B 1 105 ? 14.859 -12.93 0.729 1 97.25 105 LEU B N 1
ATOM 4479 C CA . LEU B 1 105 ? 14.734 -12.539 2.131 1 97.25 105 LEU B CA 1
ATOM 4480 C C . LEU B 1 105 ? 13.344 -11.977 2.41 1 97.25 105 LEU B C 1
ATOM 4482 O O . LEU B 1 105 ? 12.586 -11.688 1.48 1 97.25 105 LEU B O 1
ATOM 4486 N N . SER B 1 106 ? 13.023 -11.961 3.689 1 94.62 106 SER B N 1
ATOM 4487 C CA . SER B 1 106 ? 11.836 -11.188 4.031 1 94.62 106 SER B CA 1
ATOM 4488 C C . SER B 1 106 ? 11.945 -9.758 3.512 1 94.62 106 SER B C 1
ATOM 4490 O O . SER B 1 106 ? 13.016 -9.156 3.543 1 94.62 106 SER B O 1
ATOM 4492 N N . ALA B 1 107 ? 10.875 -9.164 3.143 1 93.56 107 ALA B N 1
ATOM 4493 C CA . ALA B 1 107 ? 10.898 -7.988 2.277 1 93.56 107 ALA B CA 1
ATOM 4494 C C . ALA B 1 107 ? 11.117 -6.715 3.09 1 93.56 107 ALA B C 1
ATOM 4496 O O . ALA B 1 107 ? 11.641 -5.727 2.578 1 93.56 107 ALA B O 1
ATOM 4497 N N . PHE B 1 108 ? 10.734 -6.656 4.355 1 90.81 108 PHE B N 1
ATOM 4498 C CA . PHE B 1 108 ? 10.625 -5.379 5.047 1 90.81 108 PHE B CA 1
ATOM 4499 C C . PHE B 1 108 ? 11.82 -5.164 5.977 1 90.81 108 PHE B C 1
ATOM 4501 O O . PHE B 1 108 ? 12.148 -6.039 6.781 1 90.81 108 PHE B O 1
ATOM 4508 N N . CYS B 1 109 ? 12.422 -4.059 5.895 1 91.5 109 CYS B N 1
ATOM 4509 C CA . CYS B 1 109 ? 13.547 -3.686 6.746 1 91.5 109 CYS B CA 1
ATOM 4510 C C . CYS B 1 109 ? 13.086 -3.412 8.172 1 91.5 109 CYS B C 1
ATOM 4512 O O . CYS B 1 109 ? 12.172 -2.613 8.391 1 91.5 109 CYS B O 1
ATOM 4514 N N . PRO B 1 110 ? 13.656 -4.039 9.109 1 88.31 110 PRO B N 1
ATOM 4515 C CA . PRO B 1 110 ? 13.219 -3.879 10.5 1 88.31 110 PRO B CA 1
ATOM 4516 C C . PRO B 1 110 ? 13.516 -2.488 11.055 1 88.31 110 PRO B C 1
ATOM 4518 O O . PRO B 1 110 ? 13.023 -2.129 12.125 1 88.31 110 PRO B O 1
ATOM 4521 N N . HIS B 1 111 ? 14.32 -1.628 10.422 1 88.38 111 HIS B N 1
ATOM 4522 C CA . HIS B 1 111 ? 14.664 -0.286 10.875 1 88.38 111 HIS B CA 1
ATOM 4523 C C . HIS B 1 111 ? 13.453 0.635 10.852 1 88.38 111 HIS B C 1
ATOM 4525 O O . HIS B 1 111 ? 13.078 1.204 11.883 1 88.38 111 HIS B O 1
ATOM 4531 N N . SER B 1 112 ? 12.805 0.725 9.711 1 87 112 SER B N 1
ATOM 4532 C CA . SER B 1 112 ? 11.68 1.645 9.586 1 87 112 SER B CA 1
ATOM 4533 C C . SER B 1 112 ? 10.602 1.069 8.672 1 87 112 SER B C 1
ATOM 4535 O O . SER B 1 112 ? 9.711 1.795 8.219 1 87 112 SER B O 1
ATOM 4537 N N . GLY B 1 113 ? 10.805 -0.224 8.234 1 87.56 113 GLY B N 1
ATOM 4538 C CA . GLY B 1 113 ? 9.711 -0.948 7.605 1 87.56 113 GLY B CA 1
ATOM 4539 C C . GLY B 1 113 ? 9.711 -0.848 6.094 1 87.56 113 GLY B C 1
ATOM 4540 O O . GLY B 1 113 ? 8.797 -1.339 5.43 1 87.56 113 GLY B O 1
ATOM 4541 N N . ALA B 1 114 ? 10.68 -0.243 5.508 1 89.94 114 ALA B N 1
ATOM 4542 C CA . ALA B 1 114 ? 10.711 -0.104 4.055 1 89.94 114 ALA B CA 1
ATOM 4543 C C . ALA B 1 114 ? 10.75 -1.469 3.373 1 89.94 114 ALA B C 1
ATOM 4545 O O . ALA B 1 114 ? 11.352 -2.414 3.891 1 89.94 114 ALA B O 1
ATOM 4546 N N . ASN B 1 115 ? 10.086 -1.574 2.25 1 92.19 115 ASN B N 1
ATOM 4547 C CA . ASN B 1 115 ? 10.156 -2.766 1.412 1 92.19 115 ASN B CA 1
ATOM 4548 C C . ASN B 1 115 ? 11.438 -2.787 0.577 1 92.19 115 ASN B C 1
ATOM 4550 O O . ASN B 1 115 ? 11.602 -1.981 -0.34 1 92.19 115 ASN B O 1
ATOM 4554 N N . LEU B 1 116 ? 12.273 -3.686 0.825 1 95.69 116 LEU B N 1
ATOM 4555 C CA . LEU B 1 116 ? 13.578 -3.766 0.167 1 95.69 116 LEU B CA 1
ATOM 4556 C C . LEU B 1 116 ? 13.414 -4.082 -1.315 1 95.69 116 LEU B C 1
ATOM 4558 O O . LEU B 1 116 ? 14.328 -3.836 -2.109 1 95.69 116 LEU B O 1
ATOM 4562 N N . GLY B 1 117 ? 12.336 -4.711 -1.693 1 95.69 117 GLY B N 1
ATOM 4563 C CA . GLY B 1 117 ? 12.102 -5.105 -3.074 1 95.69 117 GLY B CA 1
ATOM 4564 C C . GLY B 1 117 ? 11.688 -3.951 -3.965 1 95.69 117 GLY B C 1
ATOM 4565 O O . GLY B 1 117 ? 11.625 -4.094 -5.188 1 95.69 117 GLY B O 1
ATOM 4566 N N . ILE B 1 118 ? 11.422 -2.857 -3.404 1 92.56 118 ILE B N 1
ATOM 4567 C CA . ILE B 1 118 ? 11.023 -1.661 -4.137 1 92.56 118 ILE B CA 1
ATOM 4568 C C . ILE B 1 118 ? 12.07 -0.567 -3.955 1 92.56 118 ILE B C 1
ATOM 4570 O O . ILE B 1 118 ? 12.062 0.149 -2.951 1 92.56 118 ILE B O 1
ATOM 4574 N N . GLY B 1 119 ? 12.906 -0.455 -4.902 1 91.06 119 GLY B N 1
ATOM 4575 C CA . GLY B 1 119 ? 13.938 0.57 -4.871 1 91.06 119 GLY B CA 1
ATOM 4576 C C . GLY B 1 119 ? 15.25 0.076 -4.297 1 91.06 119 GLY B C 1
ATOM 4577 O O . GLY B 1 119 ? 16.25 0.796 -4.312 1 91.06 119 GLY B O 1
ATOM 4578 N N . GLY B 1 120 ? 15.242 -1.146 -3.732 1 95.06 120 GLY B N 1
ATOM 4579 C CA . GLY B 1 120 ? 16.484 -1.708 -3.225 1 95.06 120 GLY B CA 1
ATOM 4580 C C . GLY B 1 120 ? 17.531 -1.908 -4.301 1 95.06 120 GLY B C 1
ATOM 4581 O O . GLY B 1 120 ? 17.203 -1.995 -5.484 1 95.06 120 GLY B O 1
ATOM 4582 N N . THR B 1 121 ? 18.812 -1.961 -3.832 1 96.31 121 THR B N 1
ATOM 4583 C CA . THR B 1 121 ? 19.922 -2.119 -4.773 1 96.31 121 THR B CA 1
ATOM 4584 C C . THR B 1 121 ? 20.891 -3.195 -4.293 1 96.31 121 THR B C 1
ATOM 4586 O O . THR B 1 121 ? 21.188 -3.283 -3.102 1 96.31 121 THR B O 1
ATOM 4589 N N . VAL B 1 122 ? 21.359 -3.961 -5.223 1 97.81 122 VAL B N 1
ATOM 4590 C CA . VAL B 1 122 ? 22.344 -5 -4.902 1 97.81 122 VAL B CA 1
ATOM 4591 C C . VAL B 1 122 ? 23.719 -4.371 -4.699 1 97.81 122 VAL B C 1
ATOM 4593 O O . VAL B 1 122 ? 24.141 -3.529 -5.492 1 97.81 122 VAL B O 1
ATOM 4596 N N . LYS B 1 123 ? 24.297 -4.746 -3.566 1 96.88 123 LYS B N 1
ATOM 4597 C CA . LYS B 1 123 ? 25.641 -4.262 -3.223 1 96.88 123 LYS B CA 1
ATOM 4598 C C . LYS B 1 123 ? 26.531 -5.406 -2.748 1 96.88 123 LYS B C 1
ATOM 4600 O O . LYS B 1 123 ? 26.031 -6.438 -2.285 1 96.88 123 LYS B O 1
ATOM 4605 N N . HIS B 1 124 ? 27.828 -5.184 -2.918 1 96.06 124 HIS B N 1
ATOM 4606 C CA . HIS B 1 124 ? 28.844 -6.086 -2.369 1 96.06 124 HIS B CA 1
ATOM 4607 C C . HIS B 1 124 ? 28.547 -7.531 -2.754 1 96.06 124 HIS B C 1
ATOM 4609 O O . HIS B 1 124 ? 28.562 -8.422 -1.898 1 96.06 124 HIS B O 1
ATOM 4615 N N . SER B 1 125 ? 28.156 -7.781 -3.938 1 94.81 125 SER B N 1
ATOM 4616 C CA . SER B 1 125 ? 28 -9.078 -4.582 1 94.81 125 SER B CA 1
ATOM 4617 C C . SER B 1 125 ? 26.703 -9.758 -4.16 1 94.81 125 SER B C 1
ATOM 4619 O O . SER B 1 125 ? 25.859 -10.055 -4.996 1 94.81 125 SER B O 1
ATOM 4621 N N . SER B 1 126 ? 26.484 -9.891 -2.779 1 96.69 126 SER B N 1
ATOM 4622 C CA . SER B 1 126 ? 25.344 -10.695 -2.338 1 96.69 126 SER B CA 1
ATOM 4623 C C . SER B 1 126 ? 24.422 -9.891 -1.426 1 96.69 126 SER B C 1
ATOM 4625 O O . SER B 1 126 ? 23.531 -10.453 -0.778 1 96.69 126 SER B O 1
ATOM 4627 N N . CYS B 1 127 ? 24.625 -8.609 -1.324 1 97.88 127 CYS B N 1
ATOM 4628 C CA . CYS B 1 127 ? 23.859 -7.844 -0.346 1 97.88 127 CYS B CA 1
ATOM 4629 C C . CYS B 1 127 ? 22.766 -7.027 -1.025 1 97.88 127 CYS B C 1
ATOM 4631 O O . CYS B 1 127 ? 22.891 -6.684 -2.203 1 97.88 127 CYS B O 1
ATOM 4633 N N . ILE B 1 128 ? 21.734 -6.809 -0.314 1 98.12 128 ILE B N 1
ATOM 4634 C CA . ILE B 1 128 ? 20.672 -5.898 -0.722 1 98.12 128 ILE B CA 1
ATOM 4635 C C . ILE B 1 128 ? 20.656 -4.684 0.204 1 98.12 128 ILE B C 1
ATOM 4637 O O . ILE B 1 128 ? 20.641 -4.828 1.429 1 98.12 128 ILE B O 1
ATOM 4641 N N . GLN B 1 129 ? 20.672 -3.533 -0.358 1 97.12 129 GLN B N 1
ATOM 4642 C CA . GLN B 1 129 ? 20.672 -2.283 0.397 1 97.12 129 GLN B CA 1
ATOM 4643 C C . GLN B 1 129 ? 19.281 -1.647 0.391 1 97.12 129 GLN B C 1
ATOM 4645 O O . GLN B 1 129 ? 18.672 -1.498 -0.667 1 97.12 129 GLN B O 1
ATOM 4650 N N . CYS B 1 130 ? 18.844 -1.308 1.548 1 94.94 130 CYS B N 1
ATOM 4651 C CA . CYS B 1 130 ? 17.547 -0.646 1.7 1 94.94 130 CYS B CA 1
ATOM 4652 C C . CYS B 1 130 ? 17.578 0.739 1.063 1 94.94 130 CYS B C 1
ATOM 4654 O O . CYS B 1 130 ? 18.516 1.502 1.254 1 94.94 130 CYS B O 1
ATOM 4656 N N . PRO B 1 131 ? 16.562 1.078 0.307 1 92.62 131 PRO B N 1
ATOM 4657 C CA . PRO B 1 131 ? 16.531 2.367 -0.389 1 92.62 131 PRO B CA 1
ATOM 4658 C C . PRO B 1 131 ? 16.266 3.539 0.552 1 92.62 131 PRO B C 1
ATOM 4660 O O . PRO B 1 131 ? 16.391 4.699 0.151 1 92.62 131 PRO B O 1
ATOM 4663 N N . PHE B 1 132 ? 15.852 3.346 1.763 1 91.69 132 PHE B N 1
ATOM 4664 C CA . PHE B 1 132 ? 15.406 4.398 2.666 1 91.69 132 PHE B CA 1
ATOM 4665 C C . PHE B 1 132 ? 16.578 4.984 3.439 1 91.69 132 PHE B C 1
ATOM 4667 O O . PHE B 1 132 ? 16.953 6.145 3.236 1 91.69 132 PHE B O 1
ATOM 4674 N N . HIS B 1 133 ? 17.312 4.043 4.27 1 91.25 133 HIS B N 1
ATOM 4675 C CA . HIS B 1 133 ? 18.422 4.531 5.086 1 91.25 133 HIS B CA 1
ATOM 4676 C C . HIS B 1 133 ? 19.703 3.766 4.797 1 91.25 133 HIS B C 1
ATOM 4678 O O . HIS B 1 133 ? 20.688 3.871 5.543 1 91.25 133 HIS B O 1
ATOM 4684 N N . GLY B 1 134 ? 19.641 2.82 3.896 1 92.19 134 GLY B N 1
ATOM 4685 C CA . GLY B 1 134 ? 20.859 2.219 3.389 1 92.19 134 GLY B CA 1
ATOM 4686 C C . GLY B 1 134 ? 21.297 0.995 4.176 1 92.19 134 GLY B C 1
ATOM 4687 O O . GLY B 1 134 ? 22.422 0.514 4.016 1 92.19 134 GLY B O 1
ATOM 4688 N N . TRP B 1 135 ? 20.453 0.529 5.098 1 92.81 135 TRP B N 1
ATOM 4689 C CA . TRP B 1 135 ? 20.828 -0.715 5.766 1 92.81 135 TRP B CA 1
ATOM 4690 C C . TRP B 1 135 ? 21.109 -1.815 4.75 1 92.81 135 TRP B C 1
ATOM 4692 O O . TRP B 1 135 ? 20.406 -1.938 3.744 1 92.81 135 TRP B O 1
ATOM 4702 N N . LEU B 1 136 ? 22.156 -2.566 5.07 1 95.62 136 LEU B N 1
ATOM 4703 C CA . LEU B 1 136 ? 22.641 -3.594 4.156 1 95.62 136 LEU B CA 1
ATOM 4704 C C . LEU B 1 136 ? 22.422 -4.984 4.742 1 95.62 136 LEU B C 1
ATOM 4706 O O . LEU B 1 136 ? 22.875 -5.27 5.855 1 95.62 136 LEU B O 1
ATOM 4710 N N . PHE B 1 137 ? 21.797 -5.836 3.965 1 97.12 137 PHE B N 1
ATOM 4711 C CA . PHE B 1 137 ? 21.578 -7.207 4.406 1 97.12 137 PHE B CA 1
ATOM 4712 C C . PHE B 1 137 ? 22.25 -8.195 3.459 1 97.12 137 PHE B C 1
ATOM 4714 O O . PHE B 1 137 ? 22.141 -8.062 2.238 1 97.12 137 PHE B O 1
ATOM 4721 N N . ASP B 1 138 ? 22.906 -9.188 4.02 1 97.75 138 ASP B N 1
ATOM 4722 C CA . ASP B 1 138 ? 23.578 -10.219 3.23 1 97.75 138 ASP B CA 1
ATOM 4723 C C . ASP B 1 138 ? 22.594 -11.297 2.785 1 97.75 138 ASP B C 1
ATOM 4725 O O . ASP B 1 138 ? 21.938 -11.93 3.617 1 97.75 138 ASP B O 1
ATOM 4729 N N . GLY B 1 139 ? 22.516 -11.492 1.489 1 97.38 139 GLY B N 1
ATOM 4730 C CA . GLY B 1 139 ? 21.594 -12.469 0.938 1 97.38 139 GLY B CA 1
ATOM 4731 C C . GLY B 1 139 ? 21.906 -13.891 1.367 1 97.38 139 GLY B C 1
ATOM 4732 O O . GLY B 1 139 ? 21.016 -14.734 1.422 1 97.38 139 GLY B O 1
ATOM 4733 N N . LYS B 1 140 ? 23.125 -14.211 1.674 1 96.31 140 LYS B N 1
ATOM 4734 C CA . LYS B 1 140 ? 23.547 -15.555 2.053 1 96.31 140 LYS B CA 1
ATOM 4735 C C . LYS B 1 140 ? 23.109 -15.883 3.479 1 96.31 140 LYS B C 1
ATOM 4737 O O . LYS B 1 140 ? 22.719 -17.016 3.766 1 96.31 140 LYS B O 1
ATOM 4742 N N . THR B 1 141 ? 23.141 -14.828 4.328 1 94.62 141 THR B N 1
ATOM 4743 C CA . THR B 1 141 ? 22.922 -15.117 5.742 1 94.62 141 THR B CA 1
ATOM 4744 C C . THR B 1 141 ? 21.641 -14.445 6.238 1 94.62 141 THR B C 1
ATOM 4746 O O . THR B 1 141 ? 21.078 -14.852 7.254 1 94.62 141 THR B O 1
ATOM 4749 N N . GLY B 1 142 ? 21.219 -13.383 5.551 1 96.06 142 GLY B N 1
ATOM 4750 C CA . GLY B 1 142 ? 20.109 -12.578 6.043 1 96.06 142 GLY B CA 1
ATOM 4751 C C . GLY B 1 142 ? 20.547 -11.531 7.059 1 96.06 142 GLY B C 1
ATOM 4752 O O . GLY B 1 142 ? 19.719 -10.719 7.496 1 96.06 142 GLY B O 1
ATOM 4753 N N . ASN B 1 143 ? 21.828 -11.445 7.406 1 95.31 143 ASN B N 1
ATOM 4754 C CA . ASN B 1 143 ? 22.312 -10.57 8.469 1 95.31 143 ASN B CA 1
ATOM 4755 C C . ASN B 1 143 ? 22.438 -9.125 7.992 1 95.31 143 ASN B C 1
ATOM 4757 O O . ASN B 1 143 ? 22.828 -8.875 6.852 1 95.31 143 ASN B O 1
ATOM 4761 N N . LEU B 1 144 ? 22.094 -8.25 8.93 1 95.31 144 LEU B N 1
ATOM 4762 C CA . LEU B 1 144 ? 22.531 -6.875 8.734 1 95.31 144 LEU B CA 1
ATOM 4763 C C . LEU B 1 144 ? 24.047 -6.777 8.805 1 95.31 144 LEU B C 1
ATOM 4765 O O . LEU B 1 144 ? 24.672 -7.27 9.75 1 95.31 144 LEU B O 1
ATOM 4769 N N . VAL B 1 145 ? 24.688 -6.172 7.832 1 94.94 145 VAL B N 1
ATOM 4770 C CA . VAL B 1 145 ? 26.141 -6.184 7.789 1 94.94 145 VAL B CA 1
ATOM 4771 C C . VAL B 1 145 ? 26.656 -4.762 7.59 1 94.94 145 VAL B C 1
ATOM 4773 O O . VAL B 1 145 ? 25.906 -3.871 7.172 1 94.94 145 VAL B O 1
ATOM 4776 N N . ALA B 1 146 ? 27.891 -4.609 7.984 1 89.25 146 ALA B N 1
ATOM 4777 C CA . ALA B 1 146 ? 28.562 -3.318 7.832 1 89.25 146 ALA B CA 1
ATOM 4778 C C . ALA B 1 146 ? 29.391 -3.279 6.551 1 89.25 146 ALA B C 1
ATOM 4780 O O . ALA B 1 146 ? 30.422 -3.938 6.457 1 89.25 146 ALA B O 1
ATOM 4781 N N . GLY B 1 147 ? 28.969 -2.697 5.551 1 84.62 147 GLY B N 1
ATOM 4782 C CA . GLY B 1 147 ? 29.75 -2.408 4.359 1 84.62 147 GLY B CA 1
ATOM 4783 C C . GLY B 1 147 ? 30.25 -3.656 3.656 1 84.62 147 GLY B C 1
ATOM 4784 O O . GLY B 1 147 ? 29.531 -4.664 3.586 1 84.62 147 GLY B O 1
ATOM 4785 N N . ASN B 1 148 ? 31.469 -3.547 3.145 1 86.44 148 ASN B N 1
ATOM 4786 C CA . ASN B 1 148 ? 32.031 -4.562 2.252 1 86.44 148 ASN B CA 1
ATOM 4787 C C . ASN B 1 148 ? 32.625 -5.727 3.031 1 86.44 148 ASN B C 1
ATOM 4789 O O . ASN B 1 148 ? 32.875 -6.797 2.469 1 86.44 148 ASN B O 1
ATOM 4793 N N . THR B 1 149 ? 32.812 -5.547 4.34 1 88.75 149 THR B N 1
ATOM 4794 C CA . THR B 1 149 ? 33.375 -6.621 5.141 1 88.75 149 THR B CA 1
ATOM 4795 C C . THR B 1 149 ? 32.312 -7.641 5.523 1 88.75 149 THR B C 1
ATOM 4797 O O . THR B 1 149 ? 32.625 -8.742 5.984 1 88.75 149 THR B O 1
ATOM 4800 N N . LEU B 1 150 ? 31.141 -7.328 5.355 1 91.44 150 LEU B N 1
ATOM 4801 C CA . LEU B 1 150 ? 29.984 -8.164 5.633 1 91.44 150 LEU B CA 1
ATOM 4802 C C . LEU B 1 150 ? 29.953 -8.586 7.098 1 91.44 150 LEU B C 1
ATOM 4804 O O . LEU B 1 150 ? 29.484 -9.672 7.426 1 91.44 150 LEU B O 1
ATOM 4808 N N . THR B 1 151 ? 30.547 -7.742 8.031 1 92.38 151 THR B N 1
ATOM 4809 C CA . THR B 1 151 ? 30.484 -8.008 9.469 1 92.38 151 THR B CA 1
ATOM 4810 C C . THR B 1 151 ? 29.109 -7.68 10.023 1 92.38 151 THR B C 1
ATOM 4812 O O . THR B 1 151 ? 28.578 -6.594 9.781 1 92.38 151 THR B O 1
ATOM 4815 N N . PRO B 1 152 ? 28.578 -8.727 10.695 1 92.94 152 PRO B N 1
ATOM 4816 C CA . PRO B 1 152 ? 27.25 -8.445 11.273 1 92.94 152 PRO B CA 1
ATOM 4817 C C . PRO B 1 152 ? 27.266 -7.242 12.211 1 92.94 152 PRO B C 1
ATOM 4819 O O . PRO B 1 152 ? 28.234 -7.039 12.945 1 92.94 152 PRO B O 1
ATOM 4822 N N . ARG B 1 153 ? 26.219 -6.488 12.203 1 90.44 153 ARG B N 1
ATOM 4823 C CA . ARG B 1 153 ? 26.109 -5.273 13 1 90.44 153 ARG B CA 1
ATOM 4824 C C . ARG B 1 153 ? 25.125 -5.453 14.148 1 90.44 153 ARG B C 1
ATOM 4826 O O . ARG B 1 153 ? 24.062 -6.051 13.977 1 90.44 153 ARG B O 1
ATOM 4833 N N . LYS B 1 154 ? 25.516 -4.98 15.281 1 90.5 154 LYS B N 1
ATOM 4834 C CA . LYS B 1 154 ? 24.625 -4.949 16.438 1 90.5 154 LYS B CA 1
ATOM 4835 C C . LYS B 1 154 ? 23.812 -3.65 16.469 1 90.5 154 LYS B C 1
ATOM 4837 O O . LYS B 1 154 ? 24.359 -2.576 16.188 1 90.5 154 LYS B O 1
ATOM 4842 N N . VAL B 1 155 ? 22.531 -3.838 16.797 1 91.88 155 VAL B N 1
ATOM 4843 C CA . VAL B 1 155 ? 21.656 -2.664 16.891 1 91.88 155 VAL B CA 1
ATOM 4844 C C . VAL B 1 155 ? 20.844 -2.734 18.172 1 91.88 155 VAL B C 1
ATOM 4846 O O . VAL B 1 155 ? 20.875 -3.738 18.891 1 91.88 155 VAL B O 1
ATOM 4849 N N . GLU B 1 156 ? 20.219 -1.625 18.484 1 91.88 156 GLU B N 1
ATOM 4850 C CA . GLU B 1 156 ? 19.359 -1.553 19.656 1 91.88 156 GLU B CA 1
ATOM 4851 C C . GLU B 1 156 ? 17.875 -1.634 19.281 1 91.88 156 GLU B C 1
ATOM 4853 O O . GLU B 1 156 ? 17.469 -1.084 18.25 1 91.88 156 GLU B O 1
ATOM 4858 N N . PHE B 1 157 ? 17.141 -2.322 20.094 1 89.88 157 PHE B N 1
ATOM 4859 C CA . PHE B 1 157 ? 15.703 -2.51 19.906 1 89.88 157 PHE B CA 1
ATOM 4860 C C . PHE B 1 157 ? 14.914 -1.61 20.844 1 89.88 157 PHE B C 1
ATOM 4862 O O . PHE B 1 157 ? 15.25 -1.479 22.016 1 89.88 157 PHE B O 1
ATOM 4869 N N . TYR B 1 158 ? 13.898 -0.967 20.297 1 88.62 158 TYR B N 1
ATOM 4870 C CA . TYR B 1 158 ? 13.016 -0.126 21.094 1 88.62 158 TYR B CA 1
ATOM 4871 C C . TYR B 1 158 ? 11.555 -0.533 20.891 1 88.62 158 TYR B C 1
ATOM 4873 O O . TYR B 1 158 ? 11.203 -1.105 19.859 1 88.62 158 TYR B O 1
ATOM 4881 N N . THR B 1 159 ? 10.727 -0.307 21.859 1 88.19 159 THR B N 1
ATOM 4882 C CA . THR B 1 159 ? 9.305 -0.604 21.781 1 88.19 159 THR B CA 1
ATOM 4883 C C . THR B 1 159 ? 8.477 0.583 22.281 1 88.19 159 THR B C 1
ATOM 4885 O O . THR B 1 159 ? 8.844 1.231 23.266 1 88.19 159 THR B O 1
ATOM 4888 N N . TYR B 1 160 ? 7.48 0.869 21.578 1 87.12 160 TYR B N 1
ATOM 4889 C CA . TYR B 1 160 ? 6.543 1.895 22.031 1 87.12 160 TYR B CA 1
ATOM 4890 C C . TYR B 1 160 ? 5.84 1.471 23.312 1 87.12 160 TYR B C 1
ATOM 4892 O O . TYR B 1 160 ? 5.492 0.3 23.484 1 87.12 160 TYR B O 1
ATOM 4900 N N . ASN B 1 161 ? 5.617 2.426 24.094 1 89.31 161 ASN B N 1
ATOM 4901 C CA . ASN B 1 161 ? 4.879 2.18 25.328 1 89.31 161 ASN B CA 1
ATOM 4902 C C . ASN B 1 161 ? 3.443 1.746 25.047 1 89.31 161 ASN B C 1
ATOM 4904 O O . ASN B 1 161 ? 2.756 2.357 24.234 1 89.31 161 ASN B O 1
ATOM 4908 N N . GLU B 1 162 ? 2.965 0.695 25.766 1 85.62 162 GLU B N 1
ATOM 4909 C CA . GLU B 1 162 ? 1.637 0.128 25.547 1 85.62 162 GLU B CA 1
ATOM 4910 C C . GLU B 1 162 ? 0.543 1.145 25.875 1 85.62 162 GLU B C 1
ATOM 4912 O O . GLU B 1 162 ? -0.574 1.042 25.359 1 85.62 162 GLU B O 1
ATOM 4917 N N . LYS B 1 163 ? 0.888 2.178 26.609 1 87.56 163 LYS B N 1
ATOM 4918 C CA . LYS B 1 163 ? -0.105 3.162 27.031 1 87.56 163 LYS B CA 1
ATOM 4919 C C . LYS B 1 163 ? -0.124 4.363 26.094 1 87.56 163 LYS B C 1
ATOM 4921 O O . LYS B 1 163 ? -0.875 5.316 26.312 1 87.56 163 LYS B O 1
ATOM 4926 N N . LEU B 1 164 ? 0.709 4.297 25.141 1 86.75 164 LEU B N 1
ATOM 4927 C CA . LEU B 1 164 ? 0.709 5.395 24.188 1 86.75 164 LEU B CA 1
ATOM 4928 C C . LEU B 1 164 ? -0.678 5.59 23.578 1 86.75 164 LEU B C 1
ATOM 4930 O O . LEU B 1 164 ? -1.302 4.633 23.125 1 86.75 164 LEU B O 1
ATOM 4934 N N . GLY B 1 165 ? -1.179 6.805 23.594 1 86.81 165 GLY B N 1
ATOM 4935 C CA . GLY B 1 165 ? -2.496 7.109 23.062 1 86.81 165 GLY B CA 1
ATOM 4936 C C . GLY B 1 165 ? -3.592 7.062 24.109 1 86.81 165 GLY B C 1
ATOM 4937 O O . GLY B 1 165 ? -4.703 7.539 23.875 1 86.81 165 GLY B O 1
ATOM 4938 N N . THR B 1 166 ? -3.316 6.41 25.266 1 87 166 THR B N 1
ATOM 4939 C CA . THR B 1 166 ? -4.332 6.309 26.297 1 87 166 THR B CA 1
ATOM 4940 C C . THR B 1 166 ? -4.137 7.395 27.359 1 87 166 THR B C 1
ATOM 4942 O O . THR B 1 166 ? -5.102 8.039 27.781 1 87 166 THR B O 1
ATOM 4945 N N . CYS B 1 167 ? -2.912 7.645 27.703 1 84.81 167 CYS B N 1
ATOM 4946 C CA . CYS B 1 167 ? -2.623 8.664 28.703 1 84.81 167 CYS B CA 1
ATOM 4947 C C . CYS B 1 167 ? -1.391 9.477 28.328 1 84.81 167 CYS B C 1
ATOM 4949 O O . CYS B 1 167 ? -0.708 9.148 27.359 1 84.81 167 CYS B O 1
ATOM 4951 N N . LYS B 1 168 ? -1.211 10.531 29.047 1 87.25 168 LYS B N 1
ATOM 4952 C CA . LYS B 1 168 ? -0.025 11.352 28.844 1 87.25 168 LYS B CA 1
ATOM 4953 C C . LYS B 1 168 ? 1.236 10.633 29.312 1 87.25 168 LYS B C 1
ATOM 4955 O O . LYS B 1 168 ? 1.262 10.055 30.406 1 87.25 168 LYS B O 1
ATOM 4960 N N . LEU B 1 169 ? 2.209 10.609 28.438 1 89.25 169 LEU B N 1
ATOM 4961 C CA . LEU B 1 169 ? 3.486 9.977 28.75 1 89.25 169 LEU B CA 1
ATOM 4962 C C . LEU B 1 169 ? 4.625 10.984 28.672 1 89.25 169 LEU B C 1
ATOM 4964 O O . LEU B 1 169 ? 4.555 11.961 27.922 1 89.25 169 LEU B O 1
ATOM 4968 N N . ASN B 1 170 ? 5.641 10.703 29.516 1 90.12 170 ASN B N 1
ATOM 4969 C CA . ASN B 1 170 ? 6.883 11.445 29.312 1 90.12 170 ASN B CA 1
ATOM 4970 C C . ASN B 1 170 ? 7.586 11.039 28.031 1 90.12 170 ASN B C 1
ATOM 4972 O O . ASN B 1 170 ? 7.52 9.875 27.609 1 90.12 170 ASN B O 1
ATOM 4976 N N . PRO B 1 171 ? 8.195 11.938 27.438 1 88.75 171 PRO B N 1
ATOM 4977 C CA . PRO B 1 171 ? 8.836 11.648 26.156 1 88.75 171 PRO B CA 1
ATOM 4978 C C . PRO B 1 171 ? 9.742 10.414 26.219 1 88.75 171 PRO B C 1
ATOM 4980 O O . PRO B 1 171 ? 9.703 9.578 25.312 1 88.75 171 PRO B O 1
ATOM 4983 N N . GLN B 1 172 ? 10.438 10.258 27.297 1 88.5 172 GLN B N 1
ATOM 4984 C CA . GLN B 1 172 ? 11.391 9.156 27.391 1 88.5 172 GLN B CA 1
ATOM 4985 C C . GLN B 1 172 ? 10.672 7.816 27.531 1 88.5 172 GLN B C 1
ATOM 4987 O O . GLN B 1 172 ? 11.266 6.766 27.281 1 88.5 172 GLN B O 1
ATOM 4992 N N . GLU B 1 173 ? 9.367 7.934 27.859 1 90.5 173 GLU B N 1
ATOM 4993 C CA . GLU B 1 173 ? 8.594 6.715 28.094 1 90.5 173 GLU B CA 1
ATOM 4994 C C . GLU B 1 173 ? 7.914 6.25 26.812 1 90.5 173 GLU B C 1
ATOM 4996 O O . GLU B 1 173 ? 7.434 5.117 26.734 1 90.5 173 GLU B O 1
ATOM 5001 N N . ILE B 1 174 ? 7.879 7.098 25.953 1 89.25 174 ILE B N 1
ATOM 5002 C CA . ILE B 1 174 ? 7.121 6.809 24.75 1 89.25 174 ILE B CA 1
ATOM 5003 C C . ILE B 1 174 ? 7.777 5.656 23.984 1 89.25 174 ILE B C 1
ATOM 5005 O O . ILE B 1 174 ? 7.098 4.734 23.531 1 89.25 174 ILE B O 1
ATOM 5009 N N . LEU B 1 175 ? 9.062 5.711 23.875 1 90 175 LEU B N 1
ATOM 5010 C CA . LEU B 1 175 ? 9.898 4.699 23.234 1 90 175 LEU B CA 1
ATOM 5011 C C . LEU B 1 175 ? 11.07 4.32 24.125 1 90 175 LEU B C 1
ATOM 5013 O O . LEU B 1 175 ? 11.883 5.176 24.484 1 90 175 LEU B O 1
ATOM 5017 N N . THR B 1 176 ? 11.117 3.051 24.453 1 91.19 176 THR B N 1
ATOM 5018 C CA . THR B 1 176 ? 12.148 2.619 25.391 1 91.19 176 THR B CA 1
ATOM 5019 C C . THR B 1 176 ? 12.969 1.472 24.797 1 91.19 176 THR B C 1
ATOM 5021 O O . THR B 1 176 ? 12.445 0.656 24.047 1 91.19 176 THR B O 1
ATOM 5024 N N . LYS B 1 177 ? 14.203 1.443 25.203 1 91.31 177 LYS B N 1
ATOM 5025 C CA . LYS B 1 177 ? 15.078 0.365 24.766 1 91.31 177 LYS B CA 1
ATOM 5026 C C . LYS B 1 177 ? 14.695 -0.959 25.406 1 91.31 177 LYS B C 1
ATOM 5028 O O . LYS B 1 177 ? 14.539 -1.033 26.641 1 91.31 177 LYS B O 1
ATOM 5033 N N . THR B 1 178 ? 14.523 -1.931 24.656 1 90 178 THR B N 1
ATOM 5034 C CA . THR B 1 178 ? 14.117 -3.227 25.188 1 90 178 THR B CA 1
ATOM 5035 C C . THR B 1 178 ? 15.227 -4.258 25.016 1 90 178 THR B C 1
ATOM 5037 O O . THR B 1 178 ? 15.172 -5.34 25.594 1 90 178 THR B O 1
ATOM 5040 N N . GLY B 1 179 ? 16.219 -3.967 24.203 1 90.5 179 GLY B N 1
ATOM 5041 C CA . GLY B 1 179 ? 17.328 -4.883 24.016 1 90.5 179 GLY B CA 1
ATOM 5042 C C . GLY B 1 179 ? 18.281 -4.453 22.906 1 90.5 179 GLY B C 1
ATOM 5043 O O . GLY B 1 179 ? 18.219 -3.312 22.438 1 90.5 179 GLY B O 1
ATOM 5044 N N . ASP B 1 180 ? 19.281 -5.199 22.75 1 90.81 180 ASP B N 1
ATOM 5045 C CA . ASP B 1 180 ? 20.219 -5.016 21.641 1 90.81 180 ASP B CA 1
ATOM 5046 C C . ASP B 1 180 ? 20.688 -6.359 21.094 1 90.81 180 ASP B C 1
ATOM 5048 O O . ASP B 1 180 ? 20.531 -7.395 21.75 1 90.81 180 ASP B O 1
ATOM 5052 N N . GLY B 1 181 ? 21.016 -6.434 19.891 1 91.06 181 GLY B N 1
ATOM 5053 C CA . GLY B 1 181 ? 21.484 -7.672 19.281 1 91.06 181 GLY B CA 1
ATOM 5054 C C . GLY B 1 181 ? 21.672 -7.566 17.781 1 91.06 181 GLY B C 1
ATOM 5055 O O . GLY B 1 181 ? 21.688 -6.465 17.234 1 91.06 181 GLY B O 1
ATOM 5056 N N . LEU B 1 182 ? 22 -8.75 17.25 1 91.31 182 LEU B N 1
ATOM 5057 C CA . LEU B 1 182 ? 22.125 -8.844 15.805 1 91.31 182 LEU B CA 1
ATOM 5058 C C . LEU B 1 182 ? 20.75 -8.914 15.141 1 91.31 182 LEU B C 1
ATOM 5060 O O . LEU B 1 182 ? 19.781 -9.352 15.758 1 91.31 182 LEU B O 1
ATOM 5064 N N . VAL B 1 183 ? 20.719 -8.344 14 1 90.5 183 VAL B N 1
ATOM 5065 C CA . VAL B 1 183 ? 19.469 -8.336 13.234 1 90.5 183 VAL B CA 1
ATOM 5066 C C . VAL B 1 183 ? 19.625 -9.211 11.992 1 90.5 183 VAL B C 1
ATOM 5068 O O . VAL B 1 183 ? 20.656 -9.164 11.312 1 90.5 183 VAL B O 1
ATOM 5071 N N . ASN B 1 184 ? 18.609 -10.008 11.789 1 91.56 184 ASN B N 1
ATOM 5072 C CA . ASN B 1 184 ? 18.609 -10.883 10.617 1 91.56 184 ASN B CA 1
ATOM 5073 C C . ASN B 1 184 ? 17.234 -10.938 9.961 1 91.56 184 ASN B C 1
ATOM 5075 O O . ASN B 1 184 ? 16.219 -10.945 10.648 1 91.56 184 ASN B O 1
ATOM 5079 N N . LEU B 1 185 ? 17.25 -10.875 8.648 1 93.62 185 LEU B N 1
ATOM 5080 C CA . LEU B 1 185 ? 16.031 -11.148 7.898 1 93.62 185 LEU B CA 1
ATOM 5081 C C . LEU B 1 185 ? 15.891 -12.633 7.598 1 93.62 185 LEU B C 1
ATOM 5083 O O . LEU B 1 185 ? 16.875 -13.305 7.297 1 93.62 185 LEU B O 1
ATOM 5087 N N . SER B 1 186 ? 14.664 -13.07 7.68 1 93.62 186 SER B N 1
ATOM 5088 C CA . SER B 1 186 ? 14.43 -14.469 7.336 1 93.62 186 SER B CA 1
ATOM 5089 C C . SER B 1 186 ? 14.773 -14.742 5.875 1 93.62 186 SER B C 1
ATOM 5091 O O . SER B 1 186 ? 14.477 -13.93 5 1 93.62 186 SER B O 1
ATOM 5093 N N . LYS B 1 187 ? 15.406 -15.898 5.656 1 95.75 187 LYS B N 1
ATOM 5094 C CA . LYS B 1 187 ? 15.727 -16.344 4.309 1 95.75 187 LYS B CA 1
ATOM 5095 C C . LYS B 1 187 ? 14.727 -17.391 3.824 1 95.75 187 LYS B C 1
ATOM 5097 O O . LYS B 1 187 ? 14.172 -18.156 4.625 1 95.75 187 LYS B O 1
ATOM 5102 N N . TYR B 1 188 ? 14.531 -17.422 2.602 1 97.31 188 TYR B N 1
ATOM 5103 C CA . TYR B 1 188 ? 13.711 -18.469 1.984 1 97.31 188 TYR B CA 1
ATOM 5104 C C . TYR B 1 188 ? 14.555 -19.391 1.113 1 97.31 188 TYR B C 1
ATOM 5106 O O . TYR B 1 188 ? 15.273 -18.922 0.221 1 97.31 188 TYR B O 1
ATOM 5114 N N . PRO B 1 189 ? 14.477 -20.656 1.396 1 97.31 189 PRO B N 1
ATOM 5115 C CA . PRO B 1 189 ? 15.148 -21.578 0.469 1 97.31 189 PRO B CA 1
ATOM 5116 C C . PRO B 1 189 ? 14.648 -21.438 -0.965 1 97.31 189 PRO B C 1
ATOM 5118 O O . PRO B 1 189 ? 13.438 -21.312 -1.189 1 97.31 189 PRO B O 1
ATOM 5121 N N . LEU B 1 190 ? 15.609 -21.422 -1.846 1 98.06 190 LEU B N 1
ATOM 5122 C CA . LEU B 1 190 ? 15.273 -21.297 -3.262 1 98.06 190 LEU B CA 1
ATOM 5123 C C . LEU B 1 190 ? 15.766 -22.516 -4.043 1 98.06 190 LEU B C 1
ATOM 5125 O O . LEU B 1 190 ? 16.719 -23.172 -3.625 1 98.06 190 LEU B O 1
ATOM 5129 N N . LEU B 1 191 ? 15.062 -22.781 -5.102 1 97.94 191 LEU B N 1
ATOM 5130 C CA . LEU B 1 191 ? 15.477 -23.734 -6.125 1 97.94 191 LEU B CA 1
ATOM 5131 C C . LEU B 1 191 ? 15.297 -23.141 -7.52 1 97.94 191 LEU B C 1
ATOM 5133 O O . LEU B 1 191 ? 14.203 -22.703 -7.879 1 97.94 191 LEU B O 1
ATOM 5137 N N . GLU B 1 192 ? 16.359 -22.984 -8.18 1 97.12 192 GLU B N 1
ATOM 5138 C CA . GLU B 1 192 ? 16.297 -22.531 -9.57 1 97.12 192 GLU B CA 1
ATOM 5139 C C . GLU B 1 192 ? 16.438 -23.719 -10.531 1 97.12 192 GLU B C 1
ATOM 5141 O O . GLU B 1 192 ? 17.516 -24.328 -10.602 1 97.12 192 GLU B O 1
ATOM 5146 N N . GLN B 1 193 ? 15.352 -23.969 -11.172 1 96.5 193 GLN B N 1
ATOM 5147 C CA . GLN B 1 193 ? 15.281 -25.172 -12.008 1 96.5 193 GLN B CA 1
ATOM 5148 C C . GLN B 1 193 ? 14.266 -24.984 -13.133 1 96.5 193 GLN B C 1
ATOM 5150 O O . GLN B 1 193 ? 13.227 -24.359 -12.945 1 96.5 193 GLN B O 1
ATOM 5155 N N . ASN B 1 194 ? 14.586 -25.516 -14.336 1 95.44 194 ASN B N 1
ATOM 5156 C CA . ASN B 1 194 ? 13.68 -25.547 -15.477 1 95.44 194 ASN B CA 1
ATOM 5157 C C . ASN B 1 194 ? 13.258 -24.141 -15.906 1 95.44 194 ASN B C 1
ATOM 5159 O O . ASN B 1 194 ? 12.156 -23.953 -16.422 1 95.44 194 ASN B O 1
ATOM 5163 N N . GLY B 1 195 ? 14.008 -23.172 -15.539 1 95.88 195 GLY B N 1
ATOM 5164 C CA . GLY B 1 195 ? 13.711 -21.812 -15.961 1 95.88 195 GLY B CA 1
ATOM 5165 C C . GLY B 1 195 ? 12.852 -21.047 -14.961 1 95.88 195 GLY B C 1
ATOM 5166 O O . GLY B 1 195 ? 12.359 -19.953 -15.258 1 95.88 195 GLY B O 1
ATOM 5167 N N . TYR B 1 196 ? 12.695 -21.672 -13.828 1 97.62 196 TYR B N 1
ATOM 5168 C CA . TYR B 1 196 ? 11.875 -21.062 -12.789 1 97.62 196 TYR B CA 1
ATOM 5169 C C . TYR B 1 196 ? 12.641 -20.969 -11.469 1 97.62 196 TYR B C 1
ATOM 5171 O O . TYR B 1 196 ? 13.578 -21.734 -11.242 1 97.62 196 TYR B O 1
ATOM 5179 N N . ILE B 1 197 ? 12.297 -20 -10.711 1 98.25 197 ILE B N 1
ATOM 5180 C CA . ILE B 1 197 ? 12.781 -19.875 -9.336 1 98.25 197 ILE B CA 1
ATOM 5181 C C . ILE B 1 197 ? 11.656 -20.219 -8.367 1 98.25 197 ILE B C 1
ATOM 5183 O O . ILE B 1 197 ? 10.617 -19.547 -8.352 1 98.25 197 ILE B O 1
ATOM 5187 N N . TYR B 1 198 ? 11.883 -21.266 -7.586 1 98.62 198 TYR B N 1
ATOM 5188 C CA . TYR B 1 198 ? 10.938 -21.734 -6.582 1 98.62 198 TYR B CA 1
ATOM 5189 C C . TYR B 1 198 ? 11.359 -21.297 -5.188 1 98.62 198 TYR B C 1
ATOM 5191 O O . TYR B 1 198 ? 12.555 -21.297 -4.863 1 98.62 198 TYR B O 1
ATOM 5199 N N . ALA B 1 199 ? 10.406 -20.922 -4.418 1 98.44 199 ALA B N 1
ATOM 5200 C CA . ALA B 1 199 ? 10.672 -20.656 -3.01 1 98.44 199 ALA B CA 1
ATOM 5201 C C . ALA B 1 199 ? 9.906 -21.625 -2.109 1 98.44 199 ALA B C 1
ATOM 5203 O O . ALA B 1 199 ? 8.75 -21.938 -2.373 1 98.44 199 ALA B O 1
ATOM 5204 N N . TRP B 1 200 ? 10.562 -22.109 -1.131 1 98.38 200 TRP B N 1
ATOM 5205 C CA . TRP B 1 200 ? 9.93 -22.891 -0.073 1 98.38 200 TRP B CA 1
ATOM 5206 C C . TRP B 1 200 ? 9.289 -21.984 0.968 1 98.38 200 TRP B C 1
ATOM 5208 O O . TRP B 1 200 ? 9.992 -21.234 1.659 1 98.38 200 TRP B O 1
ATOM 5218 N N . LEU B 1 201 ? 8.031 -22.016 1.023 1 97.69 201 LEU B N 1
ATOM 5219 C CA . LEU B 1 201 ? 7.281 -21.188 1.956 1 97.69 201 LEU B CA 1
ATOM 5220 C C . LEU B 1 201 ? 6.586 -22.047 3.008 1 97.69 201 LEU B C 1
ATOM 5222 O O . LEU B 1 201 ? 5.844 -22.969 2.672 1 97.69 201 LEU B O 1
ATOM 5226 N N . HIS B 1 202 ? 6.797 -21.703 4.219 1 97.06 202 HIS B N 1
ATOM 5227 C CA . HIS B 1 202 ? 6.316 -22.5 5.336 1 97.06 202 HIS B CA 1
ATOM 5228 C C . HIS B 1 202 ? 5.938 -21.625 6.527 1 97.06 202 HIS B C 1
ATOM 5230 O O . HIS B 1 202 ? 6.543 -20.578 6.746 1 97.06 202 HIS B O 1
ATOM 5236 N N . ALA B 1 203 ? 4.957 -22.125 7.254 1 95.44 203 ALA B N 1
ATOM 5237 C CA . ALA B 1 203 ? 4.535 -21.406 8.461 1 95.44 203 ALA B CA 1
ATOM 5238 C C . ALA B 1 203 ? 5.676 -21.312 9.461 1 95.44 203 ALA B C 1
ATOM 5240 O O . ALA B 1 203 ? 5.797 -20.312 10.172 1 95.44 203 ALA B O 1
ATOM 5241 N N . ASP B 1 204 ? 6.461 -22.312 9.523 1 94.25 204 ASP B N 1
ATOM 5242 C CA . ASP B 1 204 ? 7.695 -22.297 10.305 1 94.25 204 ASP B CA 1
ATOM 5243 C C . ASP B 1 204 ? 8.875 -21.828 9.453 1 94.25 204 ASP B C 1
ATOM 5245 O O . ASP B 1 204 ? 9.312 -22.547 8.547 1 94.25 204 ASP B O 1
ATOM 5249 N N . PRO B 1 205 ? 9.43 -20.766 9.812 1 89 205 PRO B N 1
ATOM 5250 C CA . PRO B 1 205 ? 10.523 -20.234 9 1 89 205 PRO B CA 1
ATOM 5251 C C . PRO B 1 205 ? 11.766 -21.109 9.016 1 89 205 PRO B C 1
ATOM 5253 O O . PRO B 1 205 ? 12.633 -20.984 8.148 1 89 205 PRO B O 1
ATOM 5256 N N . LYS B 1 206 ? 11.883 -21.984 9.898 1 91.69 206 LYS B N 1
ATOM 5257 C CA . LYS B 1 206 ? 13.062 -22.844 10.016 1 91.69 206 LYS B CA 1
ATOM 5258 C C . LYS B 1 206 ? 12.836 -24.172 9.312 1 91.69 206 LYS B C 1
ATOM 5260 O O . LYS B 1 206 ? 13.773 -24.969 9.18 1 91.69 206 LYS B O 1
ATOM 5265 N N . ALA B 1 207 ? 11.672 -24.375 8.875 1 95.25 207 ALA B N 1
ATOM 5266 C CA . ALA B 1 207 ? 11.359 -25.656 8.242 1 95.25 207 ALA B CA 1
ATOM 5267 C C . ALA B 1 207 ? 12.117 -25.828 6.926 1 95.25 207 ALA B C 1
ATOM 5269 O O . ALA B 1 207 ? 12.18 -24.891 6.117 1 95.25 207 ALA B O 1
ATOM 5270 N N . LYS B 1 208 ? 12.656 -26.969 6.746 1 95.62 208 LYS B N 1
ATOM 5271 C CA . LYS B 1 208 ? 13.367 -27.297 5.508 1 95.62 208 LYS B CA 1
ATOM 5272 C C . LYS B 1 208 ? 12.445 -28 4.523 1 95.62 208 LYS B C 1
ATOM 5274 O O . LYS B 1 208 ? 11.477 -28.656 4.926 1 95.62 208 LYS B O 1
ATOM 5279 N N . PRO B 1 209 ? 12.766 -27.859 3.244 1 96.88 209 PRO B N 1
ATOM 5280 C CA . PRO B 1 209 ? 11.953 -28.578 2.262 1 96.88 209 PRO B CA 1
ATOM 5281 C C . PRO B 1 209 ? 11.992 -30.094 2.451 1 96.88 209 PRO B C 1
ATOM 5283 O O . PRO B 1 209 ? 13.047 -30.656 2.764 1 96.88 209 PRO B O 1
ATOM 5286 N N . THR B 1 210 ? 10.859 -30.703 2.248 1 94.81 210 THR B N 1
ATOM 5287 C CA . THR B 1 210 ? 10.766 -32.156 2.408 1 94.81 210 THR B CA 1
ATOM 5288 C C . THR B 1 210 ? 10.602 -32.844 1.056 1 94.81 210 THR B C 1
ATOM 5290 O O . THR B 1 210 ? 10.633 -34.062 0.968 1 94.81 210 THR B O 1
ATOM 5293 N N . TYR B 1 211 ? 10.367 -32.156 0.113 1 96.38 211 TYR B N 1
ATOM 5294 C CA . TYR B 1 211 ? 10.266 -32.594 -1.275 1 96.38 211 TYR B CA 1
ATOM 5295 C C . TYR B 1 211 ? 10.742 -31.5 -2.225 1 96.38 211 TYR B C 1
ATOM 5297 O O . TYR B 1 211 ? 11.055 -30.391 -1.794 1 96.38 211 TYR B O 1
ATOM 5305 N N . GLU B 1 212 ? 10.828 -31.828 -3.494 1 96.56 212 GLU B N 1
ATOM 5306 C CA . GLU B 1 212 ? 11.297 -30.844 -4.469 1 96.56 212 GLU B CA 1
ATOM 5307 C C . GLU B 1 212 ? 10.391 -30.828 -5.703 1 96.56 212 GLU B C 1
ATOM 5309 O O . GLU B 1 212 ? 9.727 -31.812 -6.008 1 96.56 212 GLU B O 1
ATOM 5314 N N . PRO B 1 213 ? 10.352 -29.672 -6.348 1 97.81 213 PRO B N 1
ATOM 5315 C CA . PRO B 1 213 ? 9.688 -29.641 -7.652 1 97.81 213 PRO B CA 1
ATOM 5316 C C . PRO B 1 213 ? 10.281 -30.641 -8.648 1 97.81 213 PRO B C 1
ATOM 5318 O O . PRO B 1 213 ? 11.461 -30.984 -8.547 1 97.81 213 PRO B O 1
ATOM 5321 N N . LEU B 1 214 ? 9.438 -31.062 -9.594 1 97.94 214 LEU B N 1
ATOM 5322 C CA . LEU B 1 214 ? 9.922 -32.031 -10.578 1 97.94 214 LEU B CA 1
ATOM 5323 C C . LEU B 1 214 ? 10.891 -31.375 -11.555 1 97.94 214 LEU B C 1
ATOM 5325 O O . LEU B 1 214 ? 10.688 -30.219 -11.969 1 97.94 214 LEU B O 1
ATOM 5329 N N . GLU B 1 215 ? 11.93 -32.062 -11.859 1 97.25 215 GLU B N 1
ATOM 5330 C CA . GLU B 1 215 ? 12.852 -31.656 -12.906 1 97.25 215 GLU B CA 1
ATOM 5331 C C . GLU B 1 215 ? 12.406 -32.156 -14.273 1 97.25 215 GLU B C 1
ATOM 5333 O O . GLU B 1 215 ? 12.148 -33.344 -14.445 1 97.25 215 GLU B O 1
ATOM 5338 N N . PHE B 1 216 ? 12.289 -31.266 -15.234 1 96.94 216 PHE B N 1
ATOM 5339 C CA . PHE B 1 216 ? 11.828 -31.719 -16.547 1 96.94 216 PHE B CA 1
ATOM 5340 C C . PHE B 1 216 ? 12.672 -31.109 -17.656 1 96.94 216 PHE B C 1
ATOM 5342 O O . PHE B 1 216 ? 12.148 -30.75 -18.719 1 96.94 216 PHE B O 1
ATOM 5349 N N . THR B 1 217 ? 13.883 -30.953 -17.484 1 94.38 217 THR B N 1
ATOM 5350 C CA . THR B 1 217 ? 14.82 -30.422 -18.469 1 94.38 217 THR B CA 1
ATOM 5351 C C . THR B 1 217 ? 14.828 -31.281 -19.719 1 94.38 217 THR B C 1
ATOM 5353 O O . THR B 1 217 ? 14.953 -30.766 -20.828 1 94.38 217 THR B O 1
ATOM 5356 N N . ASP B 1 218 ? 14.828 -32.562 -19.547 1 94.75 218 ASP B N 1
ATOM 5357 C CA . ASP B 1 218 ? 14.812 -33.469 -20.688 1 94.75 218 ASP B CA 1
ATOM 5358 C C . ASP B 1 218 ? 13.586 -33.219 -21.562 1 94.75 218 ASP B C 1
ATOM 5360 O O . ASP B 1 218 ? 13.672 -33.312 -22.797 1 94.75 218 ASP B O 1
ATOM 5364 N N . ILE B 1 219 ? 12.469 -32.938 -20.891 1 94.75 219 ILE B N 1
ATOM 5365 C CA . ILE B 1 219 ? 11.242 -32.625 -21.625 1 94.75 219 ILE B CA 1
ATOM 5366 C C . ILE B 1 219 ? 11.43 -31.328 -22.406 1 94.75 219 ILE B C 1
ATOM 5368 O O . ILE B 1 219 ? 11 -31.219 -23.562 1 94.75 219 ILE B O 1
ATOM 5372 N N . GLN B 1 220 ? 12.078 -30.391 -21.812 1 93 220 GLN B N 1
ATOM 5373 C CA . GLN B 1 220 ? 12.32 -29.109 -22.453 1 93 220 GLN B CA 1
ATOM 5374 C C . GLN B 1 220 ? 13.266 -29.234 -23.641 1 93 220 GLN B C 1
ATOM 5376 O O . GLN B 1 220 ? 13.32 -28.359 -24.5 1 93 220 GLN B O 1
ATOM 5381 N N . GLN B 1 221 ? 14.039 -30.312 -23.719 1 93.5 221 GLN B N 1
ATOM 5382 C CA . GLN B 1 221 ? 14.93 -30.578 -24.859 1 93.5 221 GLN B CA 1
ATOM 5383 C C . GLN B 1 221 ? 14.164 -31.188 -26.016 1 93.5 221 GLN B C 1
ATOM 5385 O O . GLN B 1 221 ? 14.547 -31.016 -27.188 1 93.5 221 GLN B O 1
ATOM 5390 N N . ARG B 1 222 ? 13.148 -31.875 -25.609 1 94.56 222 ARG B N 1
ATOM 5391 C CA . ARG B 1 222 ? 12.414 -32.625 -26.641 1 94.56 222 ARG B CA 1
ATOM 5392 C C . ARG B 1 222 ? 11.188 -31.828 -27.109 1 94.56 222 ARG B C 1
ATOM 5394 O O . ARG B 1 222 ? 10.773 -31.953 -28.25 1 94.56 222 ARG B O 1
ATOM 5401 N N . LEU B 1 223 ? 10.602 -31.125 -26.234 1 96.56 223 LEU B N 1
ATOM 5402 C CA . LEU B 1 223 ? 9.43 -30.297 -26.547 1 96.56 223 LEU B CA 1
ATOM 5403 C C . LEU B 1 223 ? 9.797 -28.828 -26.594 1 96.56 223 LEU B C 1
ATOM 5405 O O . LEU B 1 223 ? 10.852 -28.422 -26.094 1 96.56 223 LEU B O 1
ATOM 5409 N N . VAL B 1 224 ? 8.906 -28.062 -27.219 1 94.44 224 VAL B N 1
ATOM 5410 C CA . VAL B 1 224 ? 9.156 -26.641 -27.406 1 94.44 224 VAL B CA 1
ATOM 5411 C C . VAL B 1 224 ? 8.164 -25.828 -26.578 1 94.44 224 VAL B C 1
ATOM 5413 O O . VAL B 1 224 ? 6.98 -26.172 -26.516 1 94.44 224 VAL B O 1
ATOM 5416 N N . TYR B 1 225 ? 8.75 -24.766 -25.984 1 94.81 225 TYR B N 1
ATOM 5417 C CA . TYR B 1 225 ? 7.883 -23.859 -25.25 1 94.81 225 TYR B CA 1
ATOM 5418 C C . TYR B 1 225 ? 6.922 -23.141 -26.188 1 94.81 225 TYR B C 1
ATOM 5420 O O . TYR B 1 225 ? 7.34 -22.562 -27.188 1 94.81 225 TYR B O 1
ATOM 5428 N N . LYS B 1 226 ? 5.613 -23.094 -25.812 1 94.69 226 LYS B N 1
ATOM 5429 C CA . LYS B 1 226 ? 4.613 -22.594 -26.75 1 94.69 226 LYS B CA 1
ATOM 5430 C C . LYS B 1 226 ? 3.836 -21.422 -26.156 1 94.69 226 LYS B C 1
ATOM 5432 O O . LYS B 1 226 ? 3.109 -20.719 -26.859 1 94.69 226 LYS B O 1
ATOM 5437 N N . GLY B 1 227 ? 3.959 -21.234 -24.875 1 94.06 227 GLY B N 1
ATOM 5438 C CA . GLY B 1 227 ? 3.285 -20.078 -24.312 1 94.06 227 GLY B CA 1
ATOM 5439 C C . GLY B 1 227 ? 2.721 -20.344 -22.922 1 94.06 227 GLY B C 1
ATOM 5440 O O . GLY B 1 227 ? 3.051 -21.344 -22.297 1 94.06 227 GLY B O 1
ATOM 5441 N N . VAL B 1 228 ? 1.949 -19.312 -22.438 1 95.5 228 VAL B N 1
ATOM 5442 C CA . VAL B 1 228 ? 1.429 -19.391 -21.078 1 95.5 228 VAL B CA 1
ATOM 5443 C C . VAL B 1 228 ? 0.041 -18.766 -21.016 1 95.5 228 VAL B C 1
ATOM 5445 O O . VAL B 1 228 ? -0.25 -17.812 -21.75 1 95.5 228 VAL B O 1
ATOM 5448 N N . SER B 1 229 ? -0.808 -19.328 -20.266 1 94.69 229 SER B N 1
ATOM 5449 C CA . SER B 1 229 ? -2.088 -18.719 -19.922 1 94.69 229 SER B CA 1
ATOM 5450 C C . SER B 1 229 ? -2.129 -18.312 -18.453 1 94.69 229 SER B C 1
ATOM 5452 O O . SER B 1 229 ? -1.413 -18.875 -17.625 1 94.69 229 SER B O 1
ATOM 5454 N N . LEU B 1 230 ? -2.889 -17.266 -18.172 1 94.5 230 LEU B N 1
ATOM 5455 C CA . LEU B 1 230 ? -3.135 -16.781 -16.828 1 94.5 230 LEU B CA 1
ATOM 5456 C C . LEU B 1 230 ? -4.633 -16.656 -16.547 1 94.5 230 LEU B C 1
ATOM 5458 O O . LEU B 1 230 ? -5.363 -16.047 -17.328 1 94.5 230 LEU B O 1
ATOM 5462 N N . ASN B 1 231 ? -5.078 -17.359 -15.57 1 94.62 231 ASN B N 1
ATOM 5463 C CA . ASN B 1 231 ? -6.438 -17.203 -15.055 1 94.62 231 ASN B CA 1
ATOM 5464 C C . ASN B 1 231 ? -6.434 -16.656 -13.625 1 94.62 231 ASN B C 1
ATOM 5466 O O . ASN B 1 231 ? -5.848 -17.266 -12.727 1 94.62 231 ASN B O 1
ATOM 5470 N N . ARG B 1 232 ? -7.129 -15.555 -13.398 1 95.19 232 ARG B N 1
ATOM 5471 C CA . ARG B 1 232 ? -7.289 -15.047 -12.039 1 95.19 232 ARG B CA 1
ATOM 5472 C C . ARG B 1 232 ? -8.523 -15.648 -11.375 1 95.19 232 ARG B C 1
ATOM 5474 O O . ARG B 1 232 ? -9.602 -15.68 -11.961 1 95.19 232 ARG B O 1
ATOM 5481 N N . VAL B 1 233 ? -8.297 -16.062 -10.203 1 92.69 233 VAL B N 1
ATOM 5482 C CA . VAL B 1 233 ? -9.328 -16.781 -9.445 1 92.69 233 VAL B CA 1
ATOM 5483 C C . VAL B 1 233 ? -9.531 -16.109 -8.086 1 92.69 233 VAL B C 1
ATOM 5485 O O . VAL B 1 233 ? -8.562 -15.703 -7.438 1 92.69 233 VAL B O 1
ATOM 5488 N N . TYR B 1 234 ? -10.812 -15.969 -7.684 1 89.06 234 TYR B N 1
ATOM 5489 C CA . TYR B 1 234 ? -11.172 -15.375 -6.398 1 89.06 234 TYR B CA 1
ATOM 5490 C C . TYR B 1 234 ? -11.828 -16.406 -5.484 1 89.06 234 TYR B C 1
ATOM 5492 O O . TYR B 1 234 ? -13.039 -16.375 -5.273 1 89.06 234 TYR B O 1
ATOM 5500 N N . SER B 1 235 ? -11.078 -17.219 -4.918 1 89 235 SER B N 1
ATOM 5501 C CA . SER B 1 235 ? -11.562 -18.266 -4.043 1 89 235 SER B CA 1
ATOM 5502 C C . SER B 1 235 ? -10.469 -18.734 -3.082 1 89 235 SER B C 1
ATOM 5504 O O . SER B 1 235 ? -9.398 -18.141 -3.018 1 89 235 SER B O 1
ATOM 5506 N N . HIS B 1 236 ? -10.883 -19.703 -2.262 1 89.94 236 HIS B N 1
ATOM 5507 C CA . HIS B 1 236 ? -9.852 -20.297 -1.421 1 89.94 236 HIS B CA 1
ATOM 5508 C C . HIS B 1 236 ? -8.805 -21.031 -2.26 1 89.94 236 HIS B C 1
ATOM 5510 O O . HIS B 1 236 ? -9.148 -21.688 -3.244 1 89.94 236 HIS B O 1
ATOM 5516 N N . CYS B 1 237 ? -7.598 -20.969 -1.894 1 92.94 237 CYS B N 1
ATOM 5517 C CA . CYS B 1 237 ? -6.5 -21.484 -2.701 1 92.94 237 CYS B CA 1
ATOM 5518 C C . CYS B 1 237 ? -6.645 -23 -2.91 1 92.94 237 CYS B C 1
ATOM 5520 O O . CYS B 1 237 ? -6.176 -23.531 -3.914 1 92.94 237 CYS B O 1
ATOM 5522 N N . GLN B 1 238 ? -7.266 -23.703 -2.043 1 93.38 238 GLN B N 1
ATOM 5523 C CA . GLN B 1 238 ? -7.422 -25.156 -2.121 1 93.38 238 GLN B CA 1
ATOM 5524 C C . GLN B 1 238 ? -8.289 -25.562 -3.312 1 93.38 238 GLN B C 1
ATOM 5526 O O . GLN B 1 238 ? -8.18 -26.672 -3.82 1 93.38 238 GLN B O 1
ATOM 5531 N N . ASP B 1 239 ? -9.172 -24.688 -3.725 1 92.19 239 ASP B N 1
ATOM 5532 C CA . ASP B 1 239 ? -10.094 -25 -4.812 1 92.19 239 ASP B CA 1
ATOM 5533 C C . ASP B 1 239 ? -9.336 -25.375 -6.082 1 92.19 239 ASP B C 1
ATOM 5535 O O . ASP B 1 239 ? -9.789 -26.234 -6.848 1 92.19 239 ASP B O 1
ATOM 5539 N N . ILE B 1 240 ? -8.227 -24.844 -6.215 1 95.25 240 ILE B N 1
ATOM 5540 C CA . ILE B 1 240 ? -7.492 -25 -7.469 1 95.25 240 ILE B CA 1
ATOM 5541 C C . ILE B 1 240 ? -6.863 -26.391 -7.539 1 95.25 240 ILE B C 1
ATOM 5543 O O . ILE B 1 240 ? -7.172 -27.172 -8.438 1 95.25 240 ILE B O 1
ATOM 5547 N N . PRO B 1 241 ? -6.086 -26.734 -6.559 1 96.12 241 PRO B N 1
ATOM 5548 C CA . PRO B 1 241 ? -5.504 -28.078 -6.652 1 96.12 241 PRO B CA 1
ATOM 5549 C C . PRO B 1 241 ? -6.52 -29.188 -6.387 1 96.12 241 PRO B C 1
ATOM 5551 O O . PRO B 1 241 ? -6.324 -30.328 -6.812 1 96.12 241 PRO B O 1
ATOM 5554 N N . GLU B 1 242 ? -7.559 -28.891 -5.672 1 94.62 242 GLU B N 1
ATOM 5555 C CA . GLU B 1 242 ? -8.57 -29.891 -5.383 1 94.62 242 GLU B CA 1
ATOM 5556 C C . GLU B 1 242 ? -9.242 -30.391 -6.664 1 94.62 242 GLU B C 1
ATOM 5558 O O . GLU B 1 242 ? -9.805 -31.484 -6.695 1 94.62 242 GLU B O 1
ATOM 5563 N N . ASN B 1 243 ? -9.172 -29.609 -7.641 1 92.19 243 ASN B N 1
ATOM 5564 C CA . ASN B 1 243 ? -9.789 -29.922 -8.922 1 92.19 243 ASN B CA 1
ATOM 5565 C C . ASN B 1 243 ? -9.312 -31.266 -9.461 1 92.19 243 ASN B C 1
ATOM 5567 O O . ASN B 1 243 ? -10.062 -31.969 -10.148 1 92.19 243 ASN B O 1
ATOM 5571 N N . GLY B 1 244 ? -8.094 -31.625 -9.172 1 90.81 244 GLY B N 1
ATOM 5572 C CA . GLY B 1 244 ? -7.566 -32.906 -9.602 1 90.81 244 GLY B CA 1
ATOM 5573 C C . GLY B 1 244 ? -8.195 -34.094 -8.883 1 90.81 244 GLY B C 1
ATOM 5574 O O . GLY B 1 244 ? -8.359 -35.156 -9.461 1 90.81 244 GLY B O 1
ATOM 5575 N N . GLY B 1 245 ? -8.5 -33.875 -7.664 1 91.56 245 GLY B N 1
ATOM 5576 C CA . GLY B 1 245 ? -9.125 -34.906 -6.867 1 91.56 245 GLY B CA 1
ATOM 5577 C C . GLY B 1 245 ? -10.625 -34.969 -7.039 1 91.56 245 GLY B C 1
ATOM 5578 O O . GLY B 1 245 ? -11.258 -35.969 -6.688 1 91.56 245 GLY B O 1
ATOM 5579 N N . ASP B 1 246 ? -11.172 -33.906 -7.48 1 90.62 246 ASP B N 1
ATOM 5580 C CA . ASP B 1 246 ? -12.609 -33.844 -7.746 1 90.62 246 ASP B CA 1
ATOM 5581 C C . ASP B 1 246 ? -12.93 -34.375 -9.148 1 90.62 246 ASP B C 1
ATOM 5583 O O . ASP B 1 246 ? -13.305 -33.594 -10.031 1 90.62 246 ASP B O 1
ATOM 5587 N N . ILE B 1 247 ? -13.008 -35.562 -9.328 1 88.5 247 ILE B N 1
ATOM 5588 C CA . ILE B 1 247 ? -13.008 -36.188 -10.656 1 88.5 247 ILE B CA 1
ATOM 5589 C C . ILE B 1 247 ? -14.391 -36.031 -11.289 1 88.5 247 ILE B C 1
ATOM 5591 O O . ILE B 1 247 ? -14.516 -36 -12.516 1 88.5 247 ILE B O 1
ATOM 5595 N N . ARG B 1 248 ? -15.391 -35.875 -10.508 1 84.44 248 ARG B N 1
ATOM 5596 C CA . ARG B 1 248 ? -16.75 -35.844 -11.039 1 84.44 248 ARG B CA 1
ATOM 5597 C C . ARG B 1 248 ? -17.016 -34.562 -11.781 1 84.44 248 ARG B C 1
ATOM 5599 O O . ARG B 1 248 ? -17.844 -34.5 -12.695 1 84.44 248 ARG B O 1
ATOM 5606 N N . HIS B 1 249 ? -16.328 -33.5 -11.453 1 87.75 249 HIS B N 1
ATOM 5607 C CA . HIS B 1 249 ? -16.641 -32.219 -12.055 1 87.75 249 HIS B CA 1
ATOM 5608 C C . HIS B 1 249 ? -16.328 -32.219 -13.547 1 87.75 249 HIS B C 1
ATOM 5610 O O . HIS B 1 249 ? -16.906 -31.422 -14.297 1 87.75 249 HIS B O 1
ATOM 5616 N N . PHE B 1 250 ? -15.508 -33.094 -14.031 1 82.88 250 PHE B N 1
ATOM 5617 C CA . PHE B 1 250 ? -15.141 -33.156 -15.445 1 82.88 250 PHE B CA 1
ATOM 5618 C C . PHE B 1 250 ? -16.359 -33.5 -16.297 1 82.88 250 PHE B C 1
ATOM 5620 O O . PHE B 1 250 ? -16.469 -33.031 -17.438 1 82.88 250 PHE B O 1
ATOM 5627 N N . ILE B 1 251 ? -17.156 -34.281 -15.727 1 77.25 251 ILE B N 1
ATOM 5628 C CA . ILE B 1 251 ? -18.328 -34.75 -16.438 1 77.25 251 ILE B CA 1
ATOM 5629 C C . ILE B 1 251 ? -19.312 -33.594 -16.625 1 77.25 251 ILE B C 1
ATOM 5631 O O . ILE B 1 251 ? -19.984 -33.5 -17.656 1 77.25 251 ILE B O 1
ATOM 5635 N N . TYR B 1 252 ? -19.312 -32.719 -15.797 1 79.38 252 TYR B N 1
ATOM 5636 C CA . TYR B 1 252 ? -20.359 -31.688 -15.797 1 79.38 252 TYR B CA 1
ATOM 5637 C C . TYR B 1 252 ? -19.828 -30.359 -16.281 1 79.38 252 TYR B C 1
ATOM 5639 O O . TYR B 1 252 ? -20.469 -29.672 -17.094 1 79.38 252 TYR B O 1
ATOM 5647 N N . VAL B 1 253 ? -18.688 -29.984 -15.883 1 80 253 VAL B N 1
ATOM 5648 C CA . VAL B 1 253 ? -18.172 -28.641 -16.156 1 80 253 VAL B CA 1
ATOM 5649 C C . VAL B 1 253 ? -17.438 -28.641 -17.484 1 80 253 VAL B C 1
ATOM 5651 O O . VAL B 1 253 ? -17.406 -27.609 -18.172 1 80 253 VAL B O 1
ATOM 5654 N N . HIS B 1 254 ? -16.922 -29.797 -17.969 1 82 254 HIS B N 1
ATOM 5655 C CA . HIS B 1 254 ? -16.016 -29.828 -19.109 1 82 254 HIS B CA 1
ATOM 5656 C C . HIS B 1 254 ? -16.578 -30.703 -20.234 1 82 254 HIS B C 1
ATOM 5658 O O . HIS B 1 254 ? -15.828 -31.266 -21.031 1 82 254 HIS B O 1
ATOM 5664 N N . SER B 1 255 ? -17.844 -30.766 -20.328 1 75.81 255 SER B N 1
ATOM 5665 C CA . SER B 1 255 ? -18.484 -31.641 -21.312 1 75.81 255 SER B CA 1
ATOM 5666 C C . SER B 1 255 ? -18.375 -31.062 -22.719 1 75.81 255 SER B C 1
ATOM 5668 O O . SER B 1 255 ? -18.406 -31.797 -23.703 1 75.81 255 SER B O 1
ATOM 5670 N N . TYR B 1 256 ? -18.234 -29.797 -22.766 1 74.56 256 TYR B N 1
ATOM 5671 C CA . TYR B 1 256 ? -18.141 -29.172 -24.078 1 74.56 256 TYR B CA 1
ATOM 5672 C C . TYR B 1 256 ? -16.812 -28.422 -24.234 1 74.56 256 TYR B C 1
ATOM 5674 O O . TYR B 1 256 ? -16.359 -27.75 -23.297 1 74.56 256 TYR B O 1
ATOM 5682 N N . LEU B 1 257 ? -16.266 -28.672 -25.391 1 70.38 257 LEU B N 1
ATOM 5683 C CA . LEU B 1 257 ? -14.953 -28.078 -25.625 1 70.38 257 LEU B CA 1
ATOM 5684 C C . LEU B 1 257 ? -15.102 -26.625 -26.078 1 70.38 257 LEU B C 1
ATOM 5686 O O . LEU B 1 257 ? -14.266 -25.781 -25.734 1 70.38 257 LEU B O 1
ATOM 5690 N N . LEU B 1 258 ? -16.125 -26.453 -26.891 1 70.56 258 LEU B N 1
ATOM 5691 C CA . LEU B 1 258 ? -16.359 -25.109 -27.406 1 70.56 258 LEU B CA 1
ATOM 5692 C C . LEU B 1 258 ? -17.641 -24.516 -26.844 1 70.56 258 LEU B C 1
ATOM 5694 O O . LEU B 1 258 ? -18.656 -25.219 -26.734 1 70.56 258 LEU B O 1
ATOM 5698 N N . PRO B 1 259 ? -17.641 -23.297 -26.453 1 65.69 259 PRO B N 1
ATOM 5699 C CA . PRO B 1 259 ? -18.812 -22.703 -25.812 1 65.69 259 PRO B CA 1
ATOM 5700 C C . PRO B 1 259 ? -19.969 -22.469 -26.797 1 65.69 259 PRO B C 1
ATOM 5702 O O . PRO B 1 259 ? -21.125 -22.391 -26.375 1 65.69 259 PRO B O 1
ATOM 5705 N N . PHE B 1 260 ? -19.656 -22.469 -28.094 1 68.81 260 PHE B N 1
ATOM 5706 C CA . PHE B 1 260 ? -20.672 -21.984 -29.016 1 68.81 260 PHE B CA 1
ATOM 5707 C C . PHE B 1 260 ? -21.312 -23.141 -29.766 1 68.81 260 PHE B C 1
ATOM 5709 O O . PHE B 1 260 ? -22.266 -22.953 -30.531 1 68.81 260 PHE B O 1
ATOM 5716 N N . THR B 1 261 ? -20.797 -24.266 -29.594 1 72.25 261 THR B N 1
ATOM 5717 C CA . THR B 1 261 ? -21.406 -25.406 -30.281 1 72.25 261 THR B CA 1
ATOM 5718 C C . THR B 1 261 ? -21.359 -26.656 -29.391 1 72.25 261 THR B C 1
ATOM 5720 O O . THR B 1 261 ? -20.453 -26.812 -28.578 1 72.25 261 THR B O 1
ATOM 5723 N N . LYS B 1 262 ? -22.438 -27.516 -29.594 1 69.56 262 LYS B N 1
ATOM 5724 C CA . LYS B 1 262 ? -22.516 -28.781 -28.891 1 69.56 262 LYS B CA 1
ATOM 5725 C C . LYS B 1 262 ? -22.047 -29.938 -29.781 1 69.56 262 LYS B C 1
ATOM 5727 O O . LYS B 1 262 ? -22.141 -31.109 -29.406 1 69.56 262 LYS B O 1
ATOM 5732 N N . LEU B 1 263 ? -21.547 -29.547 -30.828 1 76 263 LEU B N 1
ATOM 5733 C CA . LEU B 1 263 ? -21.156 -30.531 -31.828 1 76 263 LEU B CA 1
ATOM 5734 C C . LEU B 1 263 ? -19.875 -31.266 -31.406 1 76 263 LEU B C 1
ATOM 5736 O O . LEU B 1 263 ? -19.688 -32.438 -31.734 1 76 263 LEU B O 1
ATOM 5740 N N . PHE B 1 264 ? -19.109 -30.547 -30.766 1 80.38 264 PHE B N 1
ATOM 5741 C CA . PHE B 1 264 ? -17.844 -31.125 -30.312 1 80.38 264 PHE B CA 1
ATOM 5742 C C . PHE B 1 264 ? -17.812 -31.25 -28.797 1 80.38 264 PHE B C 1
ATOM 5744 O O . PHE B 1 264 ? -17.844 -30.25 -28.078 1 80.38 264 PHE B O 1
ATOM 5751 N N . GLY B 1 265 ? -17.891 -32.531 -28.406 1 81.25 265 GLY B N 1
ATOM 5752 C CA . GLY B 1 265 ? -17.859 -32.781 -26.969 1 81.25 265 GLY B CA 1
ATOM 5753 C C . GLY B 1 265 ? -16.672 -33.594 -26.516 1 81.25 265 GLY B C 1
ATOM 5754 O O . GLY B 1 265 ? -15.812 -33.938 -27.328 1 81.25 265 GLY B O 1
ATOM 5755 N N . ALA B 1 266 ? -16.609 -33.688 -25.203 1 85.69 266 ALA B N 1
ATOM 5756 C CA . ALA B 1 266 ? -15.531 -34.469 -24.609 1 85.69 266 ALA B CA 1
ATOM 5757 C C . ALA B 1 266 ? -16.062 -35.375 -23.5 1 85.69 266 ALA B C 1
ATOM 5759 O O . ALA B 1 266 ? -16.922 -34.938 -22.703 1 85.69 266 ALA B O 1
ATOM 5760 N N . LYS B 1 267 ? -15.703 -36.562 -23.609 1 87.19 267 LYS B N 1
ATOM 5761 C CA . LYS B 1 267 ? -15.906 -37.469 -22.5 1 87.19 267 LYS B CA 1
ATOM 5762 C C . LYS B 1 267 ? -14.617 -37.688 -21.719 1 87.19 267 LYS B C 1
ATOM 5764 O O . LYS B 1 267 ? -13.594 -38.094 -22.281 1 87.19 267 LYS B O 1
ATOM 5769 N N . TRP B 1 268 ? -14.758 -37.5 -20.453 1 90.94 268 TRP B N 1
ATOM 5770 C CA . TRP B 1 268 ? -13.562 -37.531 -19.609 1 90.94 268 TRP B CA 1
ATOM 5771 C C . TRP B 1 268 ? -13.602 -38.75 -18.688 1 90.94 268 TRP B C 1
ATOM 5773 O O . TRP B 1 268 ? -14.648 -39.094 -18.141 1 90.94 268 TRP B O 1
ATOM 5783 N N . ASP B 1 269 ? -12.531 -39.406 -18.578 1 91.69 269 ASP B N 1
ATOM 5784 C CA . ASP B 1 269 ? -12.312 -40.438 -17.578 1 91.69 269 ASP B CA 1
ATOM 5785 C C . ASP B 1 269 ? -11.109 -40.125 -16.688 1 91.69 269 ASP B C 1
ATOM 5787 O O . ASP B 1 269 ? -9.977 -40.062 -17.172 1 91.69 269 ASP B O 1
ATOM 5791 N N . ALA B 1 270 ? -11.43 -39.969 -15.414 1 93.62 270 ALA B N 1
ATOM 5792 C CA . ALA B 1 270 ? -10.398 -39.5 -14.5 1 93.62 270 ALA B CA 1
ATOM 5793 C C . ALA B 1 270 ? -10.25 -40.406 -13.305 1 93.62 270 ALA B C 1
ATOM 5795 O O . ALA B 1 270 ? -11.242 -40.938 -12.797 1 93.62 270 ALA B O 1
ATOM 5796 N N . LYS B 1 271 ? -9.023 -40.625 -12.898 1 94.38 271 LYS B N 1
ATOM 5797 C CA . LYS B 1 271 ? -8.664 -41.312 -11.68 1 94.38 271 LYS B CA 1
ATOM 5798 C C . LYS B 1 271 ? -7.68 -40.5 -10.844 1 94.38 271 LYS B C 1
ATOM 5800 O O . LYS B 1 271 ? -6.895 -39.719 -11.383 1 94.38 271 LYS B O 1
ATOM 5805 N N . TRP B 1 272 ? -7.785 -40.719 -9.555 1 95.94 272 TRP B N 1
ATOM 5806 C CA . TRP B 1 272 ? -6.844 -40.031 -8.664 1 95.94 272 TRP B CA 1
ATOM 5807 C C . TRP B 1 272 ? -6.445 -40.969 -7.508 1 95.94 272 TRP B C 1
ATOM 5809 O O . TRP B 1 272 ? -7.27 -41.719 -6.996 1 95.94 272 TRP B O 1
ATOM 5819 N N . CYS B 1 273 ? -5.238 -40.875 -7.078 1 95.19 273 CYS B N 1
ATOM 5820 C CA . CYS B 1 273 ? -4.785 -41.469 -5.836 1 95.19 273 CYS B CA 1
ATOM 5821 C C . CYS B 1 273 ? -3.492 -40.812 -5.348 1 95.19 273 CYS B C 1
ATOM 5823 O O . CYS B 1 273 ? -2.891 -40.031 -6.059 1 95.19 273 CYS B O 1
ATOM 5825 N N . ARG B 1 274 ? -3.16 -41.125 -4.145 1 96.88 274 ARG B N 1
ATOM 5826 C CA . ARG B 1 274 ? -1.911 -40.656 -3.574 1 96.88 274 ARG B CA 1
ATOM 5827 C C . ARG B 1 274 ? -0.707 -41.281 -4.266 1 96.88 274 ARG B C 1
ATOM 5829 O O . ARG B 1 274 ? -0.762 -42.438 -4.691 1 96.88 274 ARG B O 1
ATOM 5836 N N . GLY B 1 275 ? 0.335 -40.5 -4.273 1 97.56 275 GLY B N 1
ATOM 5837 C CA . GLY B 1 275 ? 1.548 -40.969 -4.902 1 97.56 275 GLY B CA 1
ATOM 5838 C C . GLY B 1 275 ? 2.174 -42.156 -4.156 1 97.56 275 GLY B C 1
ATOM 5839 O O . GLY B 1 275 ? 2.924 -42.938 -4.738 1 97.56 275 GLY B O 1
ATOM 5840 N N . ASP B 1 276 ? 1.898 -42.156 -2.885 1 96.81 276 ASP B N 1
ATOM 5841 C CA . ASP B 1 276 ? 2.51 -43.219 -2.088 1 96.81 276 ASP B CA 1
ATOM 5842 C C . ASP B 1 276 ? 1.553 -44.406 -1.909 1 96.81 276 ASP B C 1
ATOM 5844 O O . ASP B 1 276 ? 1.782 -45.281 -1.069 1 96.81 276 ASP B O 1
ATOM 5848 N N . ASP B 1 277 ? 0.452 -44.406 -2.588 1 96.56 277 ASP B N 1
ATOM 5849 C CA . ASP B 1 277 ? -0.454 -45.562 -2.57 1 96.56 277 ASP B CA 1
ATOM 5850 C C . ASP B 1 277 ? 0.237 -46.812 -3.1 1 96.56 277 ASP B C 1
ATOM 5852 O O . ASP B 1 277 ? 0.751 -46.812 -4.219 1 96.56 277 ASP B O 1
ATOM 5856 N N . PRO B 1 278 ? 0.205 -47.844 -2.363 1 95.06 278 PRO B N 1
ATOM 5857 C CA . PRO B 1 278 ? 0.896 -49.062 -2.793 1 95.06 278 PRO B CA 1
ATOM 5858 C C . PRO B 1 278 ? 0.313 -49.656 -4.074 1 95.06 278 PRO B C 1
ATOM 5860 O O . PRO B 1 278 ? 1.01 -50.375 -4.805 1 95.06 278 PRO B O 1
ATOM 5863 N N . GLU B 1 279 ? -0.88 -49.375 -4.34 1 96.56 279 GLU B N 1
ATOM 5864 C CA . GLU B 1 279 ? -1.526 -49.906 -5.527 1 96.56 279 GLU B CA 1
ATOM 5865 C C . GLU B 1 279 ? -1.615 -48.875 -6.645 1 96.56 279 GLU B C 1
ATOM 5867 O O . GLU B 1 279 ? -2.416 -49.031 -7.57 1 96.56 279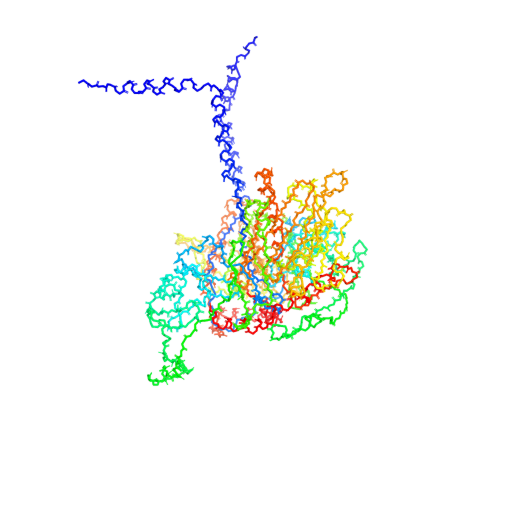 GLU B O 1
ATOM 5872 N N . LEU B 1 280 ? -0.918 -47.844 -6.574 1 96.81 280 LEU B N 1
ATOM 5873 C CA . LEU B 1 280 ? -0.993 -46.75 -7.516 1 96.81 280 LEU B CA 1
ATOM 5874 C C . LEU B 1 280 ? -0.84 -47.25 -8.953 1 96.81 280 LEU B C 1
ATOM 5876 O O . LEU B 1 280 ? -1.662 -46.938 -9.812 1 96.81 280 LEU B O 1
ATOM 5880 N N . ARG B 1 281 ? 0.168 -48 -9.25 1 96.62 281 ARG B N 1
ATOM 5881 C CA . ARG B 1 281 ? 0.486 -48.438 -10.609 1 96.62 281 ARG B CA 1
ATOM 5882 C C . ARG B 1 281 ? -0.638 -49.281 -11.195 1 96.62 281 ARG B C 1
ATOM 5884 O O . ARG B 1 281 ? -0.98 -49.156 -12.367 1 96.62 281 ARG B O 1
ATOM 5891 N N . GLN B 1 282 ? -1.176 -50.094 -10.312 1 96.31 282 GLN B N 1
ATOM 5892 C CA . GLN B 1 282 ? -2.287 -50.938 -10.766 1 96.31 282 GLN B CA 1
ATOM 5893 C C . GLN B 1 282 ? -3.539 -50.094 -11.008 1 96.31 282 GLN B C 1
ATOM 5895 O O . GLN B 1 282 ? -4.223 -50.25 -12.016 1 96.31 282 GLN B O 1
ATOM 5900 N N . LYS B 1 283 ? -3.797 -49.219 -10.109 1 95 283 LYS B N 1
ATOM 5901 C CA . LYS B 1 283 ? -4.988 -48.406 -10.195 1 95 283 LYS B CA 1
ATOM 5902 C C . LYS B 1 283 ? -4.93 -47.469 -11.414 1 95 283 LYS B C 1
ATOM 5904 O O . LYS B 1 283 ? -5.965 -47.156 -12 1 95 283 LYS B O 1
ATOM 5909 N N . MET B 1 284 ? -3.74 -47.156 -11.836 1 96.5 284 MET B N 1
ATOM 5910 C CA . MET B 1 284 ? -3.582 -46.156 -12.898 1 96.5 284 MET B CA 1
ATOM 5911 C C . MET B 1 284 ? -3.291 -46.844 -14.234 1 96.5 284 MET B C 1
ATOM 5913 O O . MET B 1 284 ? -3.047 -46.156 -15.242 1 96.5 284 MET B O 1
ATOM 5917 N N . LYS B 1 285 ? -3.299 -48.062 -14.242 1 96.69 285 LYS B N 1
ATOM 5918 C CA . LYS B 1 285 ? -3.014 -48.781 -15.484 1 96.69 285 LYS B CA 1
ATOM 5919 C C . LYS B 1 285 ? -3.953 -48.344 -16.609 1 96.69 285 LYS B C 1
ATOM 5921 O O . LYS B 1 285 ? -5.156 -48.188 -16.391 1 96.69 285 LYS B O 1
ATOM 5926 N N . HIS B 1 286 ? -3.381 -48.188 -17.734 1 97.31 286 HIS B N 1
ATOM 5927 C CA . HIS B 1 286 ? -4.184 -47.781 -18.875 1 97.31 286 HIS B CA 1
ATOM 5928 C C . HIS B 1 286 ? -4.453 -48.938 -19.812 1 97.31 286 HIS B C 1
ATOM 5930 O O . HIS B 1 286 ? -3.598 -49.812 -20 1 97.31 286 HIS B O 1
ATOM 5936 N N . LYS B 1 287 ? -5.551 -48.906 -20.516 1 95.44 287 LYS B N 1
ATOM 5937 C CA . LYS B 1 287 ? -5.957 -50 -21.406 1 95.44 287 LYS B CA 1
ATOM 5938 C C . LYS B 1 287 ? -5.125 -50 -22.688 1 95.44 287 LYS B C 1
ATOM 5940 O O . LYS B 1 287 ? -4.914 -51.062 -23.281 1 95.44 287 LYS B O 1
ATOM 5945 N N . ILE B 1 288 ? -4.781 -48.844 -23.125 1 97 288 ILE B N 1
ATOM 5946 C CA . ILE B 1 288 ? -3.93 -48.75 -24.297 1 97 288 ILE B CA 1
ATOM 5947 C C . ILE B 1 288 ? -2.469 -48.938 -23.906 1 97 288 ILE B C 1
ATOM 5949 O O . ILE B 1 288 ? -1.91 -48.125 -23.141 1 97 288 ILE B O 1
ATOM 5953 N N . PRO B 1 289 ? -1.804 -49.906 -24.438 1 96.88 289 PRO B N 1
ATOM 5954 C CA . PRO B 1 289 ? -0.487 -50.312 -23.938 1 96.88 289 PRO B CA 1
ATOM 5955 C C . PRO B 1 289 ? 0.559 -49.219 -24.047 1 96.88 289 PRO B C 1
ATOM 5957 O O . PRO B 1 289 ? 1.322 -49 -23.094 1 96.88 289 PRO B O 1
ATOM 5960 N N . TRP B 1 290 ? 0.645 -48.531 -25.156 1 96.75 290 TRP B N 1
ATOM 5961 C CA . TRP B 1 290 ? 1.688 -47.5 -25.297 1 96.75 290 TRP B CA 1
ATOM 5962 C C . TRP B 1 290 ? 1.436 -46.344 -24.359 1 96.75 290 TRP B C 1
ATOM 5964 O O . TRP B 1 290 ? 2.377 -45.688 -23.922 1 96.75 290 TRP B O 1
ATOM 5974 N N . VAL B 1 291 ? 0.219 -46 -24.109 1 97.88 291 VAL B N 1
ATOM 5975 C CA . VAL B 1 291 ? -0.121 -45 -23.125 1 97.88 291 VAL B CA 1
ATOM 5976 C C . VAL B 1 291 ? 0.314 -45.438 -21.734 1 97.88 291 VAL B C 1
ATOM 5978 O O . VAL B 1 291 ? 0.9 -44.656 -20.984 1 97.88 291 VAL B O 1
ATOM 5981 N N . ASP B 1 292 ? 0.021 -46.656 -21.422 1 98.06 292 ASP B N 1
ATOM 5982 C CA . ASP B 1 292 ? 0.389 -47.219 -20.125 1 98.06 292 ASP B CA 1
ATOM 5983 C C . ASP B 1 292 ? 1.904 -47.25 -19.938 1 98.06 292 ASP B C 1
ATOM 5985 O O . ASP B 1 292 ? 2.4 -46.938 -18.859 1 98.06 292 ASP B O 1
ATOM 5989 N N . GLN B 1 293 ? 2.549 -47.625 -20.984 1 97.5 293 GLN B N 1
ATOM 5990 C CA . GLN B 1 293 ? 4.008 -47.625 -20.922 1 97.5 293 GLN B CA 1
ATOM 5991 C C . GLN B 1 293 ? 4.547 -46.219 -20.625 1 97.5 293 GLN B C 1
ATOM 5993 O O . GLN B 1 293 ? 5.449 -46.062 -19.812 1 97.5 293 GLN B O 1
ATOM 5998 N N . HIS B 1 294 ? 4.043 -45.281 -21.328 1 97.12 294 HIS B N 1
ATOM 5999 C CA . HIS B 1 294 ? 4.438 -43.875 -21.094 1 97.12 294 HIS B CA 1
ATOM 6000 C C . HIS B 1 294 ? 4.195 -43.469 -19.656 1 97.12 294 HIS B C 1
ATOM 6002 O O . HIS B 1 294 ? 5.074 -42.875 -19.016 1 97.12 294 HIS B O 1
ATOM 6008 N N . LYS B 1 295 ? 3.1 -43.781 -19.109 1 98 295 LYS B N 1
ATOM 6009 C CA . LYS B 1 295 ? 2.697 -43.438 -17.75 1 98 295 LYS B CA 1
ATOM 6010 C C . LYS B 1 295 ? 3.625 -44.094 -16.734 1 98 295 LYS B C 1
ATOM 6012 O O . LYS B 1 295 ? 4.086 -43.438 -15.797 1 98 295 LYS B O 1
ATOM 6017 N N . GLN B 1 296 ? 3.879 -45.312 -16.969 1 97.12 296 GLN B N 1
ATOM 6018 C CA . GLN B 1 296 ? 4.738 -46.031 -16.047 1 97.12 296 GLN B CA 1
ATOM 6019 C C . GLN B 1 296 ? 6.156 -45.469 -16.047 1 97.12 296 GLN B C 1
ATOM 6021 O O . GLN B 1 296 ? 6.805 -45.406 -15 1 97.12 296 GLN B O 1
ATOM 6026 N N . LYS B 1 297 ? 6.617 -45.094 -17.141 1 97.31 297 LYS B N 1
ATOM 6027 C CA . LYS B 1 297 ? 7.926 -44.438 -17.219 1 97.31 297 LYS B CA 1
ATOM 6028 C C . LYS B 1 297 ? 7.953 -43.156 -16.406 1 97.31 297 LYS B C 1
ATOM 6030 O O . LYS B 1 297 ? 8.945 -42.844 -15.758 1 97.31 297 LYS B O 1
ATOM 6035 N N . LEU B 1 298 ? 6.902 -42.438 -16.469 1 98 298 LEU B N 1
ATOM 6036 C CA . LEU B 1 298 ? 6.801 -41.188 -15.688 1 98 298 LEU B CA 1
ATOM 6037 C C . LEU B 1 298 ? 6.801 -41.5 -14.195 1 98 298 LEU B C 1
ATOM 6039 O O . LEU B 1 298 ? 7.43 -40.781 -13.414 1 98 298 LEU B O 1
ATOM 6043 N N . PHE B 1 299 ? 6.086 -42.531 -13.789 1 98.12 299 PHE B N 1
ATOM 6044 C CA . PHE B 1 299 ? 6.082 -42.938 -12.383 1 98.12 299 PHE B CA 1
ATOM 6045 C C . PHE B 1 299 ? 7.488 -43.281 -11.922 1 98.12 299 PHE B C 1
ATOM 6047 O O . PHE B 1 299 ? 7.918 -42.875 -10.844 1 98.12 299 PHE B O 1
ATOM 6054 N N . ASP B 1 300 ? 8.164 -44 -12.781 1 97.38 300 ASP B N 1
ATOM 6055 C CA . ASP B 1 300 ? 9.531 -44.406 -12.453 1 97.38 300 ASP B CA 1
ATOM 6056 C C . ASP B 1 300 ? 10.43 -43.188 -12.289 1 97.38 300 ASP B C 1
ATOM 6058 O O . ASP B 1 300 ? 11.305 -43.156 -11.422 1 97.38 300 ASP B O 1
ATOM 6062 N N . LYS B 1 301 ? 10.172 -42.25 -13.008 1 97.38 301 LYS B N 1
ATOM 6063 C CA . LYS B 1 301 ? 11.039 -41.062 -13.031 1 97.38 301 LYS B CA 1
ATOM 6064 C C . LYS B 1 301 ? 10.734 -40.125 -11.867 1 97.38 301 LYS B C 1
ATOM 6066 O O . LYS B 1 301 ? 11.656 -39.562 -11.258 1 97.38 301 LYS B O 1
ATOM 6071 N N . TYR B 1 302 ? 9.477 -39.938 -11.555 1 97.88 302 TYR B N 1
ATOM 6072 C CA . TYR B 1 302 ? 9.125 -38.781 -10.719 1 97.88 302 TYR B CA 1
ATOM 6073 C C . TYR B 1 302 ? 8.68 -39.25 -9.336 1 97.88 302 TYR B C 1
ATOM 6075 O O . TYR B 1 302 ? 8.594 -38.438 -8.414 1 97.88 302 TYR B O 1
ATOM 6083 N N . LEU B 1 303 ? 8.383 -40.5 -9.188 1 97.38 303 LEU B N 1
ATOM 6084 C CA . LEU B 1 303 ? 7.941 -40.969 -7.883 1 97.38 303 LEU B CA 1
ATOM 6085 C C . LEU B 1 303 ? 9.031 -41.781 -7.207 1 97.38 303 LEU B C 1
ATOM 6087 O O . LEU B 1 303 ? 9.625 -42.688 -7.836 1 97.38 303 LEU B O 1
ATOM 6091 N N . ASN B 1 304 ? 9.312 -41.469 -6.039 1 94.56 304 ASN B N 1
ATOM 6092 C CA . ASN B 1 304 ? 10.227 -42.219 -5.203 1 94.56 304 ASN B CA 1
ATOM 6093 C C . ASN B 1 304 ? 9.781 -42.219 -3.744 1 94.56 304 ASN B C 1
ATOM 6095 O O . ASN B 1 304 ? 8.797 -41.594 -3.389 1 94.56 304 ASN B O 1
ATOM 6099 N N . LYS B 1 305 ? 10.516 -42.875 -2.902 1 92.44 305 LYS B N 1
ATOM 6100 C CA . LYS B 1 305 ? 10.133 -43.094 -1.51 1 92.44 305 LYS B CA 1
ATOM 6101 C C . LYS B 1 305 ? 10.156 -41.781 -0.737 1 92.44 305 LYS B C 1
ATOM 6103 O O . LYS B 1 305 ? 9.383 -41.594 0.204 1 92.44 305 LYS B O 1
ATOM 6108 N N . ASN B 1 306 ? 10.922 -40.906 -1.176 1 91.88 306 ASN B N 1
ATOM 6109 C CA . ASN B 1 306 ? 11.141 -39.656 -0.42 1 91.88 306 ASN B CA 1
ATOM 6110 C C . ASN B 1 306 ? 10.117 -38.594 -0.781 1 91.88 306 ASN B C 1
ATOM 6112 O O . ASN B 1 306 ? 9.875 -37.688 0.005 1 91.88 306 ASN B O 1
ATOM 6116 N N . ASN B 1 307 ? 9.508 -38.688 -1.93 1 95.25 307 ASN B N 1
ATOM 6117 C CA . ASN B 1 307 ? 8.656 -37.594 -2.326 1 95.25 307 ASN B CA 1
ATOM 6118 C C . ASN B 1 307 ? 7.223 -38.031 -2.6 1 95.25 307 ASN B C 1
ATOM 6120 O O . ASN B 1 307 ? 6.309 -37.219 -2.688 1 95.25 307 ASN B O 1
ATOM 6124 N N . ALA B 1 308 ? 6.965 -39.312 -2.674 1 96.94 308 ALA B N 1
ATOM 6125 C CA . ALA B 1 308 ? 5.68 -39.844 -3.111 1 96.94 308 ALA B CA 1
ATOM 6126 C C . ALA B 1 308 ? 4.555 -39.406 -2.182 1 96.94 308 ALA B C 1
ATOM 6128 O O . ALA B 1 308 ? 3.42 -39.219 -2.621 1 96.94 308 ALA B O 1
ATOM 6129 N N . GLY B 1 309 ? 4.895 -39.219 -0.946 1 96.88 309 GLY B N 1
ATOM 6130 C CA . GLY B 1 309 ? 3.893 -38.812 0.022 1 96.88 309 GLY B CA 1
ATOM 6131 C C . GLY B 1 309 ? 3.43 -37.375 -0.18 1 96.88 309 GLY B C 1
ATOM 6132 O O . GLY B 1 309 ? 2.391 -36.969 0.349 1 96.88 309 GLY B O 1
ATOM 6133 N N . ASN B 1 310 ? 4.164 -36.625 -0.886 1 97.94 310 ASN B N 1
ATOM 6134 C CA . ASN B 1 310 ? 3.848 -35.219 -1.116 1 97.94 310 ASN B CA 1
ATOM 6135 C C . ASN B 1 310 ? 3.314 -35 -2.527 1 97.94 310 ASN B C 1
ATOM 6137 O O . ASN B 1 310 ? 3.172 -33.844 -2.961 1 97.94 310 ASN B O 1
ATOM 6141 N N . ILE B 1 311 ? 3.039 -36.062 -3.232 1 98.44 311 ILE B N 1
ATOM 6142 C CA . ILE B 1 311 ? 2.6 -35.969 -4.621 1 98.44 311 ILE B CA 1
ATOM 6143 C C . ILE B 1 311 ? 1.242 -36.656 -4.781 1 98.44 311 ILE B C 1
ATOM 6145 O O . ILE B 1 311 ? 1.041 -37.781 -4.305 1 98.44 311 ILE B O 1
ATOM 6149 N N . GLY B 1 312 ? 0.25 -35.906 -5.289 1 98.12 312 GLY B N 1
ATOM 6150 C CA . GLY B 1 312 ? -0.973 -36.5 -5.809 1 98.12 312 GLY B CA 1
ATOM 6151 C C . GLY B 1 312 ? -0.884 -36.875 -7.277 1 98.12 312 GLY B C 1
ATOM 6152 O O . GLY B 1 312 ? -0.274 -36.156 -8.07 1 98.12 312 GLY B O 1
ATOM 6153 N N . VAL B 1 313 ? -1.515 -38 -7.648 1 98.19 313 VAL B N 1
ATOM 6154 C CA . VAL B 1 313 ? -1.416 -38.469 -9.023 1 98.19 313 VAL B CA 1
ATOM 6155 C C . VAL B 1 313 ? -2.812 -38.594 -9.633 1 98.19 313 VAL B C 1
ATOM 6157 O O . VAL B 1 313 ? -3.738 -39.094 -8.977 1 98.19 313 VAL B O 1
ATOM 6160 N N . MET B 1 314 ? -2.934 -38.156 -10.828 1 97.5 314 MET B N 1
ATOM 6161 C CA . MET B 1 314 ? -4.184 -38.281 -11.578 1 97.5 314 MET B CA 1
ATOM 6162 C C . MET B 1 314 ? -3.924 -38.812 -12.984 1 97.5 314 MET B C 1
ATOM 6164 O O . MET B 1 314 ? -2.9 -38.469 -13.594 1 97.5 314 MET B O 1
ATOM 6168 N N . SER B 1 315 ? -4.75 -39.656 -13.453 1 97.38 315 SER B N 1
ATOM 6169 C CA . SER B 1 315 ? -4.82 -40.062 -14.852 1 97.38 315 SER B CA 1
ATOM 6170 C C . SER B 1 315 ? -6.098 -39.531 -15.516 1 97.38 315 SER B C 1
ATOM 6172 O O . SER B 1 315 ? -7.199 -39.844 -15.047 1 97.38 315 SER B O 1
ATOM 6174 N N . LEU B 1 316 ? -5.969 -38.844 -16.578 1 96.19 316 LEU B N 1
ATOM 6175 C CA . LEU B 1 316 ? -7.109 -38.188 -17.234 1 96.19 316 LEU B CA 1
ATOM 6176 C C . LEU B 1 316 ? -7.141 -38.531 -18.719 1 96.19 316 LEU B C 1
ATOM 6178 O O . LEU B 1 316 ? -6.242 -38.156 -19.469 1 96.19 316 LEU B O 1
ATOM 6182 N N . ASP B 1 317 ? -8.18 -39.188 -19.141 1 95.5 317 ASP B N 1
ATOM 6183 C CA . ASP B 1 317 ? -8.422 -39.469 -20.562 1 95.5 317 ASP B CA 1
ATOM 6184 C C . ASP B 1 317 ? -9.406 -38.438 -21.156 1 95.5 317 ASP B C 1
ATOM 6186 O O . ASP B 1 317 ? -10.422 -38.125 -20.531 1 95.5 317 ASP B O 1
ATOM 6190 N N . MET B 1 318 ? -9.023 -38.031 -22.219 1 93.06 318 MET B N 1
ATOM 6191 C CA . MET B 1 318 ? -9.977 -37.281 -23.031 1 93.06 318 MET B CA 1
ATOM 6192 C C . MET B 1 318 ? -10.383 -38.031 -24.281 1 93.06 318 MET B C 1
ATOM 6194 O O . MET B 1 318 ? -9.523 -38.469 -25.062 1 93.06 318 MET B O 1
ATOM 6198 N N . ASN B 1 319 ? -11.641 -38.219 -24.406 1 91.56 319 ASN B N 1
ATOM 6199 C CA . ASN B 1 319 ? -12.219 -38.844 -25.594 1 91.56 319 ASN B CA 1
ATOM 6200 C C . ASN B 1 319 ? -13.086 -37.844 -26.359 1 91.56 319 ASN B C 1
ATOM 6202 O O . ASN B 1 319 ? -13.945 -37.188 -25.781 1 91.56 319 ASN B O 1
ATOM 6206 N N . SER B 1 320 ? -12.812 -37.75 -27.594 1 88 320 SER B N 1
ATOM 6207 C CA . SER B 1 320 ? -13.586 -36.812 -28.406 1 88 320 SER B CA 1
ATOM 6208 C C . SER B 1 320 ? -14.914 -37.406 -28.828 1 88 320 SER B C 1
ATOM 6210 O O . SER B 1 320 ? -14.984 -38.625 -29.125 1 88 320 SER B O 1
ATOM 6212 N N . ILE B 1 321 ? -15.875 -36.5 -28.734 1 85.38 321 ILE B N 1
ATOM 6213 C CA . ILE B 1 321 ? -17.203 -36.906 -29.203 1 85.38 321 ILE B CA 1
ATOM 6214 C C . ILE B 1 321 ? -17.641 -36 -30.344 1 85.38 321 ILE B C 1
ATOM 6216 O O . ILE B 1 321 ? -17.75 -34.781 -30.172 1 85.38 321 ILE B O 1
ATOM 6220 N N . ILE B 1 322 ? -17.641 -36.5 -31.453 1 80.69 322 ILE B N 1
ATOM 6221 C CA . ILE B 1 322 ? -18.203 -35.781 -32.594 1 80.69 322 ILE B CA 1
ATOM 6222 C C . ILE B 1 322 ? -19.625 -36.281 -32.844 1 80.69 322 ILE B C 1
ATOM 6224 O O . ILE B 1 322 ? -19.859 -37.5 -32.844 1 80.69 322 ILE B O 1
ATOM 6228 N N . ALA B 1 323 ? -20.578 -35.312 -32.969 1 76.56 323 ALA B N 1
ATOM 6229 C CA . ALA B 1 323 ? -21.984 -35.656 -33.125 1 76.56 323 ALA B CA 1
ATOM 6230 C C . ALA B 1 323 ? -22.172 -36.844 -34.062 1 76.56 323 ALA B C 1
ATOM 6232 O O . ALA B 1 323 ? -21.641 -36.875 -35.188 1 76.56 323 ALA B O 1
ATOM 6233 N N . GLY B 1 324 ? -22.906 -37.812 -33.406 1 72.56 324 GLY B N 1
ATOM 6234 C CA . GLY B 1 324 ? -23.344 -38.969 -34.156 1 72.56 324 GLY B CA 1
ATOM 6235 C C . GLY B 1 324 ? -22.281 -40.062 -34.219 1 72.56 324 GLY B C 1
ATOM 6236 O O . GLY B 1 324 ? -22.547 -41.156 -34.719 1 72.56 324 GLY B O 1
ATOM 6237 N N . LEU B 1 325 ? -21.125 -39.688 -33.719 1 83.75 325 LEU B N 1
ATOM 6238 C CA . LEU B 1 325 ? -20.078 -40.688 -33.781 1 83.75 325 LEU B CA 1
ATOM 6239 C C . LEU B 1 325 ? -19.703 -41.188 -32.406 1 83.75 325 LEU B C 1
ATOM 6241 O O . LEU B 1 325 ? -20 -40.531 -31.391 1 83.75 325 LEU B O 1
ATOM 6245 N N . ALA B 1 326 ? -19.172 -42.375 -32.344 1 85.56 326 ALA B N 1
ATOM 6246 C CA . ALA B 1 326 ? -18.688 -42.969 -31.094 1 85.56 326 ALA B CA 1
ATOM 6247 C C . ALA B 1 326 ? -17.484 -42.188 -30.562 1 85.56 326 ALA B C 1
ATOM 6249 O O . ALA B 1 326 ? -16.688 -41.656 -31.344 1 85.56 326 ALA B O 1
ATOM 6250 N N . PRO B 1 327 ? -17.359 -42.156 -29.234 1 88.56 327 PRO B N 1
ATOM 6251 C CA . PRO B 1 327 ? -16.203 -41.469 -28.656 1 88.56 327 PRO B CA 1
ATOM 6252 C C . PRO B 1 327 ? -14.883 -42.094 -29.078 1 88.56 327 PRO B C 1
ATOM 6254 O O . PRO B 1 327 ? -14.781 -43.312 -29.188 1 88.56 327 PRO B O 1
ATOM 6257 N N . LYS B 1 328 ? -13.93 -41.219 -29.344 1 91.06 328 LYS B N 1
ATOM 6258 C CA . LYS B 1 328 ? -12.602 -41.688 -29.734 1 91.06 328 LYS B CA 1
ATOM 6259 C C . LYS B 1 328 ? -11.523 -41.094 -28.828 1 91.06 328 LYS B C 1
ATOM 6261 O O . LYS B 1 328 ? -11.555 -39.906 -28.484 1 91.06 328 LYS B O 1
ATOM 6266 N N . PHE B 1 329 ? -10.633 -42.062 -28.5 1 94.06 329 PHE B N 1
ATOM 6267 C CA . PHE B 1 329 ? -9.516 -41.656 -27.656 1 94.06 329 PHE B CA 1
ATOM 6268 C C . PHE B 1 329 ? -8.719 -40.531 -28.328 1 94.06 329 PHE B C 1
ATOM 6270 O O . PHE B 1 329 ? -8.328 -40.656 -29.484 1 94.06 329 PHE B O 1
ATOM 6277 N N . PHE B 1 330 ? -8.477 -39.5 -27.547 1 93.25 330 PHE B N 1
ATOM 6278 C CA . PHE B 1 330 ? -7.727 -38.375 -28.094 1 93.25 330 PHE B CA 1
ATOM 6279 C C . PHE B 1 330 ? -6.379 -38.219 -27.406 1 93.25 330 PHE B C 1
ATOM 6281 O O . PHE B 1 330 ? -5.336 -38.219 -28.062 1 93.25 330 PHE B O 1
ATOM 6288 N N . PHE B 1 331 ? -6.387 -38.156 -26.109 1 95.75 331 PHE B N 1
ATOM 6289 C CA . PHE B 1 331 ? -5.121 -38.125 -25.391 1 95.75 331 PHE B CA 1
ATOM 6290 C C . PHE B 1 331 ? -5.309 -38.625 -23.953 1 95.75 331 PHE B C 1
ATOM 6292 O O . PHE B 1 331 ? -6.438 -38.781 -23.5 1 95.75 331 PHE B O 1
ATOM 6299 N N . ASN B 1 332 ? -4.215 -38.906 -23.297 1 97.94 332 ASN B N 1
ATOM 6300 C CA . ASN B 1 332 ? -4.141 -39.156 -21.859 1 97.94 332 ASN B CA 1
ATOM 6301 C C . ASN B 1 332 ? -3.18 -38.156 -21.188 1 97.94 332 ASN B C 1
ATOM 6303 O O . ASN B 1 332 ? -2.125 -37.844 -21.734 1 97.94 332 ASN B O 1
ATOM 6307 N N . ALA B 1 333 ? -3.58 -37.688 -20.062 1 97.75 333 ALA B N 1
ATOM 6308 C CA . ALA B 1 333 ? -2.701 -36.875 -19.25 1 97.75 333 ALA B CA 1
ATOM 6309 C C . ALA B 1 333 ? -2.35 -37.594 -17.938 1 97.75 333 ALA B C 1
ATOM 6311 O O . ALA B 1 333 ? -3.24 -37.969 -17.188 1 97.75 333 ALA B O 1
ATOM 6312 N N . THR B 1 334 ? -1.106 -37.844 -17.734 1 98.5 334 THR B N 1
ATOM 6313 C CA . THR B 1 334 ? -0.602 -38.219 -16.422 1 98.5 334 THR B CA 1
ATOM 6314 C C . THR B 1 334 ? -0.234 -36.969 -15.602 1 98.5 334 THR B C 1
ATOM 6316 O O . THR B 1 334 ? 0.669 -36.219 -15.977 1 98.5 334 THR B O 1
ATOM 6319 N N . VAL B 1 335 ? -0.895 -36.781 -14.484 1 98.44 335 VAL B N 1
ATOM 6320 C CA . VAL B 1 335 ? -0.804 -35.531 -13.75 1 98.44 335 VAL B CA 1
ATOM 6321 C C . VAL B 1 335 ? -0.148 -35.781 -12.391 1 98.44 335 VAL B C 1
ATOM 6323 O O . VAL B 1 335 ? -0.524 -36.688 -11.664 1 98.44 335 VAL B O 1
ATOM 6326 N N . PHE B 1 336 ? 0.836 -35 -12.094 1 98.69 336 PHE B N 1
ATOM 6327 C CA . PHE B 1 336 ? 1.454 -34.969 -10.773 1 98.69 336 PHE B CA 1
ATOM 6328 C C . PHE B 1 336 ? 1.183 -33.625 -10.086 1 98.69 336 PHE B C 1
ATOM 6330 O O . PHE B 1 336 ? 1.611 -32.594 -10.562 1 98.69 336 PHE B O 1
ATOM 6337 N N . GLN B 1 337 ? 0.394 -33.688 -9.07 1 98.62 337 GLN B N 1
ATOM 6338 C CA . GLN B 1 337 ? 0.309 -32.562 -8.164 1 98.62 337 GLN B CA 1
ATOM 6339 C C . GLN B 1 337 ? 1.386 -32.625 -7.086 1 98.62 337 GLN B C 1
ATOM 6341 O O . GLN B 1 337 ? 1.358 -33.531 -6.234 1 98.62 337 GLN B O 1
ATOM 6346 N N . VAL B 1 338 ? 2.316 -31.734 -7.109 1 98.44 338 VAL B N 1
ATOM 6347 C CA . VAL B 1 338 ? 3.422 -31.703 -6.156 1 98.44 338 VAL B CA 1
ATOM 6348 C C . VAL B 1 338 ? 3.197 -30.594 -5.141 1 98.44 338 VAL B C 1
ATOM 6350 O O . VAL B 1 338 ? 3.447 -29.422 -5.434 1 98.44 338 VAL B O 1
ATOM 6353 N N . GLY B 1 339 ? 2.832 -30.953 -3.932 1 97.69 339 GLY B N 1
ATOM 6354 C CA . GLY B 1 339 ? 2.471 -29.938 -2.951 1 97.69 339 GLY B CA 1
ATOM 6355 C C . GLY B 1 339 ? 1.257 -29.125 -3.355 1 97.69 339 GLY B C 1
ATOM 6356 O O . GLY B 1 339 ? 0.432 -29.578 -4.152 1 97.69 339 GLY B O 1
ATOM 6357 N N . PRO B 1 340 ? 1.151 -27.969 -2.77 1 97.44 340 PRO B N 1
ATOM 6358 C CA . PRO B 1 340 ? -0.06 -27.188 -3.012 1 97.44 340 PRO B CA 1
ATOM 6359 C C . PRO B 1 340 ? 0.057 -26.281 -4.238 1 97.44 340 PRO B C 1
ATOM 6361 O O . PRO B 1 340 ? -0.954 -25.797 -4.746 1 97.44 340 PRO B O 1
ATOM 6364 N N . GLY B 1 341 ? 1.229 -26.062 -4.711 1 95.75 341 GLY B N 1
ATOM 6365 C CA . GLY B 1 341 ? 1.364 -24.953 -5.633 1 95.75 341 GLY B CA 1
ATOM 6366 C C . GLY B 1 341 ? 1.808 -25.375 -7.02 1 95.75 341 GLY B C 1
ATOM 6367 O O . GLY B 1 341 ? 1.916 -24.547 -7.926 1 95.75 341 GLY B O 1
ATOM 6368 N N . LEU B 1 342 ? 2.029 -26.688 -7.289 1 98.25 342 LEU B N 1
ATOM 6369 C CA . LEU B 1 342 ? 2.619 -27.125 -8.547 1 98.25 342 LEU B CA 1
ATOM 6370 C C . LEU B 1 342 ? 1.878 -28.328 -9.117 1 98.25 342 LEU B C 1
ATOM 6372 O O . LEU B 1 342 ? 1.619 -29.297 -8.391 1 98.25 342 LEU B O 1
ATOM 6376 N N . VAL B 1 343 ? 1.564 -28.25 -10.391 1 98.62 343 VAL B N 1
ATOM 6377 C CA . VAL B 1 343 ? 0.942 -29.375 -11.078 1 98.62 343 VAL B CA 1
ATOM 6378 C C . VAL B 1 343 ? 1.583 -29.562 -12.453 1 98.62 343 VAL B C 1
ATOM 6380 O O . VAL B 1 343 ? 1.785 -28.594 -13.188 1 98.62 343 VAL B O 1
ATOM 6383 N N . TYR B 1 344 ? 1.896 -30.781 -12.742 1 98.56 344 TYR B N 1
ATOM 6384 C CA . TYR B 1 344 ? 2.48 -31.172 -14.023 1 98.56 344 TYR B CA 1
ATOM 6385 C C . TYR B 1 344 ? 1.559 -32.125 -14.781 1 98.56 344 TYR B C 1
ATOM 6387 O O . TYR B 1 344 ? 1.232 -33.188 -14.297 1 98.56 344 TYR B O 1
ATOM 6395 N N . LEU B 1 345 ? 1.132 -31.703 -15.914 1 98.44 345 LEU B N 1
ATOM 6396 C CA . LEU B 1 345 ? 0.303 -32.531 -16.766 1 98.44 345 LEU B CA 1
ATOM 6397 C C . LEU B 1 345 ? 1.094 -33.031 -17.984 1 98.44 345 LEU B C 1
ATOM 6399 O O . LEU B 1 345 ? 1.329 -32.281 -18.922 1 98.44 345 LEU B O 1
ATOM 6403 N N . PHE B 1 346 ? 1.442 -34.25 -17.953 1 98.31 346 PHE B N 1
ATOM 6404 C CA . PHE B 1 346 ? 2.113 -34.875 -19.094 1 98.31 346 PHE B CA 1
ATOM 6405 C C . PHE B 1 346 ? 1.102 -35.5 -20.047 1 98.31 346 PHE B C 1
ATOM 6407 O O . PHE B 1 346 ? 0.474 -36.5 -19.734 1 98.31 346 PHE B O 1
ATOM 6414 N N . LEU B 1 347 ? 0.99 -34.906 -21.219 1 98 347 LEU B N 1
ATOM 6415 C CA . LEU B 1 347 ? 0.003 -35.344 -22.203 1 98 347 LEU B CA 1
ATOM 6416 C C . LEU B 1 347 ? 0.661 -36.188 -23.297 1 98 347 LEU B C 1
ATOM 6418 O O . LEU B 1 347 ? 1.717 -35.812 -23.812 1 98 347 LEU B O 1
ATOM 6422 N N . ILE B 1 348 ? 0.009 -37.25 -23.609 1 97.38 348 ILE B N 1
ATOM 6423 C CA . ILE B 1 348 ? 0.438 -38.062 -24.75 1 97.38 348 ILE B CA 1
ATOM 6424 C C . ILE B 1 348 ? -0.763 -38.375 -25.625 1 97.38 348 ILE B C 1
ATOM 6426 O O . ILE B 1 348 ? -1.838 -38.719 -25.141 1 97.38 348 ILE B O 1
ATOM 6430 N N . SER B 1 349 ? -0.605 -38.188 -26.859 1 96.38 349 SER B N 1
ATOM 6431 C CA . SER B 1 349 ? -1.586 -38.5 -27.906 1 96.38 349 SER B CA 1
ATOM 6432 C C . SER B 1 349 ? -0.953 -39.25 -29.062 1 96.38 349 SER B C 1
ATOM 6434 O O . SER B 1 349 ? 0.273 -39.375 -29.141 1 96.38 349 SER B O 1
ATOM 6436 N N . PRO B 1 350 ? -1.84 -39.875 -29.891 1 94.19 350 PRO B N 1
ATOM 6437 C CA . PRO B 1 350 ? -1.268 -40.469 -31.094 1 94.19 350 PRO B CA 1
ATOM 6438 C C . PRO B 1 350 ? -0.576 -39.469 -32 1 94.19 350 PRO B C 1
ATOM 6440 O O . PRO B 1 350 ? 0.24 -39.844 -32.844 1 94.19 350 PRO B O 1
ATOM 6443 N N . TYR B 1 351 ? -0.784 -38.219 -31.766 1 93.75 351 TYR B N 1
ATOM 6444 C CA . TYR B 1 351 ? -0.357 -37.219 -32.75 1 93.75 351 TYR B CA 1
ATOM 6445 C C . TYR B 1 351 ? 0.723 -36.312 -32.156 1 93.75 351 TYR B C 1
ATOM 6447 O O . TYR B 1 351 ? 1.507 -35.719 -32.875 1 93.75 351 TYR B O 1
ATOM 6455 N N . TYR B 1 352 ? 0.737 -36.156 -30.875 1 95.19 352 TYR B N 1
ATOM 6456 C CA . TYR B 1 352 ? 1.688 -35.219 -30.297 1 95.19 352 TYR B CA 1
ATOM 6457 C C . TYR B 1 352 ? 1.909 -35.5 -28.812 1 95.19 352 TYR B C 1
ATOM 6459 O O . TYR B 1 352 ? 1.221 -36.344 -28.234 1 95.19 352 TYR B O 1
ATOM 6467 N N . GLU B 1 353 ? 2.873 -34.906 -28.234 1 96.94 353 GLU B N 1
ATOM 6468 C CA . GLU B 1 353 ? 3.184 -34.875 -26.797 1 96.94 353 GLU B CA 1
ATOM 6469 C C . GLU B 1 353 ? 3.195 -33.438 -26.266 1 96.94 353 GLU B C 1
ATOM 6471 O O . GLU B 1 353 ? 3.51 -32.5 -27.016 1 96.94 353 GLU B O 1
ATOM 6476 N N . ALA B 1 354 ? 2.777 -33.281 -25.062 1 97.81 354 ALA B N 1
ATOM 6477 C CA . ALA B 1 354 ? 2.795 -31.938 -24.484 1 97.81 354 ALA B CA 1
ATOM 6478 C C . ALA B 1 354 ? 2.965 -32 -22.969 1 97.81 354 ALA B C 1
ATOM 6480 O O . ALA B 1 354 ? 2.76 -33.062 -22.359 1 97.81 354 ALA B O 1
ATOM 6481 N N . LEU B 1 355 ? 3.408 -30.938 -22.391 1 98.12 355 LEU B N 1
ATOM 6482 C CA . LEU B 1 355 ? 3.477 -30.734 -20.953 1 98.12 355 LEU B CA 1
ATOM 6483 C C . LEU B 1 355 ? 2.83 -29.406 -20.562 1 98.12 355 LEU B C 1
ATOM 6485 O O . LEU B 1 355 ? 3.193 -28.359 -21.094 1 98.12 355 LEU B O 1
ATOM 6489 N N . PHE B 1 356 ? 1.834 -29.453 -19.734 1 98.06 356 PHE B N 1
ATOM 6490 C CA . PHE B 1 356 ? 1.353 -28.266 -19.047 1 98.06 356 PHE B CA 1
ATOM 6491 C C . PHE B 1 356 ? 1.963 -28.172 -17.656 1 98.06 356 PHE B C 1
ATOM 6493 O O . PHE B 1 356 ? 1.8 -29.078 -16.828 1 98.06 356 PHE B O 1
ATOM 6500 N N . PHE B 1 357 ? 2.709 -27.203 -17.453 1 98.25 357 PHE B N 1
ATOM 6501 C CA . PHE B 1 357 ? 3.189 -26.891 -16.109 1 98.25 357 PHE B CA 1
ATOM 6502 C C . PHE B 1 357 ? 2.328 -25.812 -15.469 1 98.25 357 PHE B C 1
ATOM 6504 O O . PHE B 1 357 ? 2.361 -24.656 -15.883 1 98.25 357 PHE B O 1
ATOM 6511 N N . GLN B 1 358 ? 1.588 -26.172 -14.445 1 98.38 358 GLN B N 1
ATOM 6512 C CA . GLN B 1 358 ? 0.697 -25.266 -13.734 1 98.38 358 GLN B CA 1
ATOM 6513 C C . GLN B 1 358 ? 1.326 -24.781 -12.43 1 98.38 358 GLN B C 1
ATOM 6515 O O . GLN B 1 358 ? 1.854 -25.578 -11.656 1 98.38 358 GLN B O 1
ATOM 6520 N N . HIS B 1 359 ? 1.294 -23.547 -12.195 1 97.94 359 HIS B N 1
ATOM 6521 C CA . HIS B 1 359 ? 1.696 -22.984 -10.914 1 97.94 359 HIS B CA 1
ATOM 6522 C C . HIS B 1 359 ? 0.827 -21.781 -10.539 1 97.94 359 HIS B C 1
ATOM 6524 O O . HIS B 1 359 ? 0.183 -21.188 -11.406 1 97.94 359 HIS B O 1
ATOM 6530 N N . THR B 1 360 ? 0.795 -21.5 -9.281 1 97.12 360 THR B N 1
ATOM 6531 C CA . THR B 1 360 ? -0.114 -20.469 -8.805 1 97.12 360 THR B CA 1
ATOM 6532 C C . THR B 1 360 ? 0.648 -19.375 -8.047 1 97.12 360 THR B C 1
ATOM 6534 O O . THR B 1 360 ? 1.691 -19.656 -7.449 1 97.12 360 THR B O 1
ATOM 6537 N N . THR B 1 361 ? 0.168 -18.234 -8.164 1 95.25 361 THR B N 1
ATOM 6538 C CA . THR B 1 361 ? 0.592 -17.109 -7.34 1 95.25 361 THR B CA 1
ATOM 6539 C C . THR B 1 361 ? -0.568 -16.578 -6.496 1 95.25 361 THR B C 1
ATOM 6541 O O . THR B 1 361 ? -1.536 -16.031 -7.031 1 95.25 361 THR B O 1
ATOM 6544 N N . SER B 1 362 ? -0.434 -16.781 -5.266 1 94.81 362 SER B N 1
ATOM 6545 C CA . SER B 1 362 ? -1.44 -16.266 -4.344 1 94.81 362 SER B CA 1
ATOM 6546 C C . SER B 1 362 ? -1.106 -14.836 -3.9 1 94.81 362 SER B C 1
ATOM 6548 O O . SER B 1 362 ? -0.224 -14.641 -3.064 1 94.81 362 SER B O 1
ATOM 6550 N N . LYS B 1 363 ? -1.836 -13.938 -4.332 1 89.25 363 LYS B N 1
ATOM 6551 C CA . LYS B 1 363 ? -1.579 -12.523 -4.055 1 89.25 363 LYS B CA 1
ATOM 6552 C C . LYS B 1 363 ? -2.252 -12.094 -2.754 1 89.25 363 LYS B C 1
ATOM 6554 O O . LYS B 1 363 ? -1.669 -11.344 -1.966 1 89.25 363 LYS B O 1
ATOM 6559 N N . GLU B 1 364 ? -3.459 -12.469 -2.59 1 86.06 364 GLU B N 1
ATOM 6560 C CA . GLU B 1 364 ? -4.266 -12.25 -1.393 1 86.06 364 GLU B CA 1
ATOM 6561 C C . GLU B 1 364 ? -4.914 -13.547 -0.917 1 86.06 364 GLU B C 1
ATOM 6563 O O . GLU B 1 364 ? -4.785 -14.586 -1.565 1 86.06 364 GLU B O 1
ATOM 6568 N N . LYS B 1 365 ? -5.551 -13.438 0.122 1 85.56 365 LYS B N 1
ATOM 6569 C CA . LYS B 1 365 ? -6.16 -14.617 0.729 1 85.56 365 LYS B CA 1
ATOM 6570 C C . LYS B 1 365 ? -7.07 -15.336 -0.262 1 85.56 365 LYS B C 1
ATOM 6572 O O . LYS B 1 365 ? -7.117 -16.562 -0.287 1 85.56 365 LYS B O 1
ATOM 6577 N N . PHE B 1 366 ? -7.754 -14.594 -1.105 1 88.12 366 PHE B N 1
ATOM 6578 C CA . PHE B 1 366 ? -8.727 -15.219 -1.994 1 88.12 366 PHE B CA 1
ATOM 6579 C C . PHE B 1 366 ? -8.531 -14.742 -3.43 1 88.12 366 PHE B C 1
ATOM 6581 O O . PHE B 1 366 ? -9.484 -14.695 -4.207 1 88.12 366 PHE B O 1
ATOM 6588 N N . GLU B 1 367 ? -7.367 -14.305 -3.703 1 90.69 367 GLU B N 1
ATOM 6589 C CA . GLU B 1 367 ? -7.012 -13.883 -5.055 1 90.69 367 GLU B CA 1
ATOM 6590 C C . GLU B 1 367 ? -5.75 -14.594 -5.543 1 90.69 367 GLU B C 1
ATOM 6592 O O . GLU B 1 367 ? -4.664 -14.383 -4.996 1 90.69 367 GLU B O 1
ATOM 6597 N N . HIS B 1 368 ? -5.926 -15.391 -6.613 1 94.69 368 HIS B N 1
ATOM 6598 C CA . HIS B 1 368 ? -4.832 -16.219 -7.098 1 94.69 368 HIS B CA 1
ATOM 6599 C C . HIS B 1 368 ? -4.703 -16.141 -8.617 1 94.69 368 HIS B C 1
ATOM 6601 O O . HIS B 1 368 ? -5.711 -16.094 -9.32 1 94.69 368 HIS B O 1
ATOM 6607 N N . ASP B 1 369 ? -3.518 -16.062 -9.039 1 95.56 369 ASP B N 1
ATOM 6608 C CA . ASP B 1 369 ? -3.232 -16.25 -10.453 1 95.56 369 ASP B CA 1
ATOM 6609 C C . ASP B 1 369 ? -2.814 -17.688 -10.75 1 95.56 369 ASP B C 1
ATOM 6611 O O . ASP B 1 369 ? -1.886 -18.203 -10.133 1 95.56 369 ASP B O 1
ATOM 6615 N N . VAL B 1 370 ? -3.496 -18.297 -11.617 1 97.19 370 VAL B N 1
ATOM 6616 C CA . VAL B 1 370 ? -3.168 -19.656 -12.062 1 97.19 370 VAL B CA 1
ATOM 6617 C C . VAL B 1 370 ? -2.498 -19.609 -13.43 1 97.19 370 VAL B C 1
ATOM 6619 O O . VAL B 1 370 ? -3.102 -19.141 -14.406 1 97.19 370 VAL B O 1
ATOM 6622 N N . PHE B 1 371 ? -1.331 -20.141 -13.492 1 96.88 371 PHE B N 1
ATOM 6623 C CA . PHE B 1 371 ? -0.573 -20.156 -14.734 1 96.88 371 PHE B CA 1
ATOM 6624 C C . PHE B 1 371 ? -0.483 -21.562 -15.305 1 96.88 371 PHE B C 1
ATOM 6626 O O . PHE B 1 371 ? -0.301 -22.531 -14.562 1 96.88 371 PHE B O 1
ATOM 6633 N N . HIS B 1 372 ? -0.604 -21.688 -16.594 1 97.56 372 HIS B N 1
ATOM 6634 C CA . HIS B 1 372 ? -0.289 -22.906 -17.328 1 97.56 372 HIS B CA 1
ATOM 6635 C C . HIS B 1 372 ? 0.731 -22.641 -18.438 1 97.56 372 HIS B C 1
ATOM 6637 O O . HIS B 1 372 ? 0.428 -21.938 -19.406 1 97.56 372 HIS B O 1
ATOM 6643 N N . GLU B 1 373 ? 1.861 -23.203 -18.25 1 96.81 373 GLU B N 1
ATOM 6644 C CA . GLU B 1 373 ? 2.906 -23.156 -19.281 1 96.81 373 GLU B CA 1
ATOM 6645 C C . GLU B 1 373 ? 2.824 -24.375 -20.203 1 96.81 373 GLU B C 1
ATOM 6647 O O . GLU B 1 373 ? 2.797 -25.516 -19.734 1 96.81 373 GLU B O 1
ATOM 6652 N N . LEU B 1 374 ? 2.904 -24.078 -21.516 1 97.25 374 LEU B N 1
ATOM 6653 C CA . LEU B 1 374 ? 2.725 -25.172 -22.469 1 97.25 374 LEU B CA 1
ATOM 6654 C C . LEU B 1 374 ? 4.023 -25.469 -23.219 1 97.25 374 LEU B C 1
ATOM 6656 O O . LEU B 1 374 ? 4.633 -24.562 -23.781 1 97.25 374 LEU B O 1
ATOM 6660 N N . TYR B 1 375 ? 4.461 -26.688 -23.125 1 96.81 375 TYR B N 1
ATOM 6661 C CA . TYR B 1 375 ? 5.473 -27.266 -23.984 1 96.81 375 TYR B CA 1
ATOM 6662 C C . TYR B 1 375 ? 4.859 -28.328 -24.906 1 96.81 375 TYR B C 1
ATOM 6664 O O . TYR B 1 375 ? 4.059 -29.156 -24.453 1 96.81 375 TYR B O 1
ATOM 6672 N N . ALA B 1 376 ? 5.223 -28.297 -26.172 1 97.06 376 ALA B N 1
ATOM 6673 C CA . ALA B 1 376 ? 4.625 -29.25 -27.094 1 97.06 376 ALA B CA 1
ATOM 6674 C C . ALA B 1 376 ? 5.625 -29.672 -28.172 1 97.06 376 ALA B C 1
ATOM 6676 O O . ALA B 1 376 ? 6.676 -29.047 -28.328 1 97.06 376 ALA B O 1
ATOM 6677 N N . SER B 1 377 ? 5.227 -30.766 -28.828 1 96.5 377 SER B N 1
ATOM 6678 C CA . SER B 1 377 ? 6.043 -31.234 -29.938 1 96.5 377 SER B CA 1
ATOM 6679 C C . SER B 1 377 ? 6.312 -30.141 -30.953 1 96.5 377 SER B C 1
ATOM 6681 O O . SER B 1 377 ? 5.418 -29.359 -31.281 1 96.5 377 SER B O 1
ATOM 6683 N N . TRP B 1 378 ? 7.469 -30.094 -31.516 1 92.31 378 TRP B N 1
ATOM 6684 C CA . TRP B 1 378 ? 7.945 -28.984 -32.344 1 92.31 378 TRP B CA 1
ATOM 6685 C C . TRP B 1 378 ? 7.16 -28.891 -33.625 1 92.31 378 TRP B C 1
ATOM 6687 O O . TRP B 1 378 ? 7.031 -27.812 -34.219 1 92.31 378 TRP B O 1
ATOM 6697 N N . TYR B 1 379 ? 6.656 -29.953 -34.094 1 93 379 TYR B N 1
ATOM 6698 C CA . TYR B 1 379 ? 6.086 -29.984 -35.438 1 93 379 TYR B CA 1
ATOM 6699 C C . TYR B 1 379 ? 4.625 -29.562 -35.406 1 93 379 TYR B C 1
ATOM 6701 O O . TYR B 1 379 ? 3.994 -29.438 -36.469 1 93 379 TYR B O 1
ATOM 6709 N N . ILE B 1 380 ? 4.027 -29.438 -34.25 1 91.44 380 ILE B N 1
ATOM 6710 C CA . ILE B 1 380 ? 2.658 -28.938 -34.188 1 91.44 380 ILE B CA 1
ATOM 6711 C C . ILE B 1 380 ? 2.629 -27.469 -34.594 1 91.44 380 ILE B C 1
ATOM 6713 O O . ILE B 1 380 ? 3.404 -26.656 -34.062 1 91.44 380 ILE B O 1
ATOM 6717 N N . PRO B 1 381 ? 1.729 -27.094 -35.469 1 89.25 381 PRO B N 1
ATOM 6718 C CA . PRO B 1 381 ? 1.624 -25.688 -35.875 1 89.25 381 PRO B CA 1
ATOM 6719 C C . PRO B 1 381 ? 1.296 -24.781 -34.688 1 89.25 381 PRO B C 1
ATOM 6721 O O . PRO B 1 381 ? 0.524 -25.156 -33.812 1 89.25 381 PRO B O 1
ATOM 6724 N N . HIS B 1 382 ? 1.825 -23.594 -34.812 1 88.62 382 HIS B N 1
ATOM 6725 C CA . HIS B 1 382 ? 1.707 -22.656 -33.719 1 88.62 382 HIS B CA 1
ATOM 6726 C C . HIS B 1 382 ? 0.252 -22.266 -33.469 1 88.62 382 HIS B C 1
ATOM 6728 O O . HIS B 1 382 ? -0.157 -22.062 -32.312 1 88.62 382 HIS B O 1
ATOM 6734 N N . CYS B 1 383 ? -0.481 -22.141 -34.5 1 89.69 383 CYS B N 1
ATOM 6735 C CA . CYS B 1 383 ? -1.887 -21.797 -34.312 1 89.69 383 CYS B CA 1
ATOM 6736 C C . CYS B 1 383 ? -2.629 -22.875 -33.562 1 89.69 383 CYS B C 1
ATOM 6738 O O . CYS B 1 383 ? -3.559 -22.594 -32.812 1 89.69 383 CYS B O 1
ATOM 6740 N N . LEU B 1 384 ? -2.225 -24.094 -33.781 1 90.31 384 LEU B N 1
ATOM 6741 C CA . LEU B 1 384 ? -2.865 -25.203 -33.062 1 90.31 384 LEU B CA 1
ATOM 6742 C C . LEU B 1 384 ? -2.463 -25.234 -31.594 1 90.31 384 LEU B C 1
ATOM 6744 O O . LEU B 1 384 ? -3.295 -25.484 -30.719 1 90.31 384 LEU B O 1
ATOM 6748 N N . THR B 1 385 ? -1.206 -24.969 -31.328 1 92.31 385 THR B N 1
ATOM 6749 C CA . THR B 1 385 ? -0.792 -24.938 -29.922 1 92.31 385 THR B CA 1
ATOM 6750 C C . THR B 1 385 ? -1.437 -23.75 -29.203 1 92.31 385 THR B C 1
ATOM 6752 O O . THR B 1 385 ? -1.789 -23.859 -28.031 1 92.31 385 THR B O 1
ATOM 6755 N N . ALA B 1 386 ? -1.553 -22.672 -29.906 1 91.12 386 ALA B N 1
ATOM 6756 C CA . ALA B 1 386 ? -2.289 -21.547 -29.344 1 91.12 386 ALA B CA 1
ATOM 6757 C C . ALA B 1 386 ? -3.729 -21.938 -29.031 1 91.12 386 ALA B C 1
ATOM 6759 O O . ALA B 1 386 ? -4.258 -21.562 -27.984 1 91.12 386 ALA B O 1
ATOM 6760 N N . GLY B 1 387 ? -4.285 -22.656 -29.922 1 88.88 387 GLY B N 1
ATOM 6761 C CA . GLY B 1 387 ? -5.625 -23.156 -29.688 1 88.88 387 GLY B CA 1
ATOM 6762 C C . GLY B 1 387 ? -5.715 -24.078 -28.469 1 88.88 387 GLY B C 1
ATOM 6763 O O . GLY B 1 387 ? -6.637 -23.953 -27.672 1 88.88 387 GLY B O 1
ATOM 6764 N N . ILE B 1 388 ? -4.816 -24.969 -28.359 1 90 388 ILE B N 1
ATOM 6765 C CA . ILE B 1 388 ? -4.766 -25.891 -27.234 1 90 388 ILE B CA 1
ATOM 6766 C C . ILE B 1 388 ? -4.664 -25.109 -25.938 1 90 388 ILE B C 1
ATOM 6768 O O . ILE B 1 388 ? -5.391 -25.391 -24.969 1 90 388 ILE B O 1
ATOM 6772 N N . LEU B 1 389 ? -3.805 -24.156 -25.906 1 92.56 389 LEU B N 1
ATOM 6773 C CA . LEU B 1 389 ? -3.609 -23.344 -24.703 1 92.56 389 LEU B CA 1
ATOM 6774 C C . LEU B 1 389 ? -4.867 -22.547 -24.391 1 92.56 389 LEU B C 1
ATOM 6776 O O . LEU B 1 389 ? -5.27 -22.453 -23.219 1 92.56 389 LEU B O 1
ATOM 6780 N N . ARG B 1 390 ? -5.418 -21.969 -25.359 1 89.88 390 ARG B N 1
ATOM 6781 C CA . ARG B 1 390 ? -6.637 -21.188 -25.156 1 89.88 390 ARG B CA 1
ATOM 6782 C C . ARG B 1 390 ? -7.766 -22.062 -24.641 1 89.88 390 ARG B C 1
ATOM 6784 O O . ARG B 1 390 ? -8.508 -21.672 -23.734 1 89.88 390 ARG B O 1
ATOM 6791 N N . LEU B 1 391 ? -7.914 -23.203 -25.25 1 87.38 391 LEU B N 1
ATOM 6792 C CA . LEU B 1 391 ? -8.953 -24.125 -24.812 1 87.38 391 LEU B CA 1
ATOM 6793 C C . LEU B 1 391 ? -8.734 -24.547 -23.359 1 87.38 391 LEU B C 1
ATOM 6795 O O . LEU B 1 391 ? -9.688 -24.625 -22.594 1 87.38 391 LEU B O 1
ATOM 6799 N N . GLU B 1 392 ? -7.543 -24.844 -23.062 1 91.19 392 GLU B N 1
ATOM 6800 C CA . GLU B 1 392 ? -7.219 -25.156 -21.672 1 91.19 392 GLU B CA 1
ATOM 6801 C C . GLU B 1 392 ? -7.594 -24.016 -20.75 1 91.19 392 GLU B C 1
ATOM 6803 O O . GLU B 1 392 ? -8.203 -24.219 -19.688 1 91.19 392 GLU B O 1
ATOM 6808 N N . ALA B 1 393 ? -7.23 -22.797 -21.125 1 91.31 393 ALA B N 1
ATOM 6809 C CA . ALA B 1 393 ? -7.527 -21.609 -20.344 1 91.31 393 ALA B CA 1
ATOM 6810 C C . ALA B 1 393 ? -9.031 -21.422 -20.156 1 91.31 393 ALA B C 1
ATOM 6812 O O . ALA B 1 393 ? -9.492 -21.031 -19.094 1 91.31 393 ALA B O 1
ATOM 6813 N N . MET B 1 394 ? -9.719 -21.688 -21.156 1 87.5 394 MET B N 1
ATOM 6814 C CA . MET B 1 394 ? -11.172 -21.578 -21.094 1 87.5 394 MET B CA 1
ATOM 6815 C C . MET B 1 394 ? -11.75 -22.594 -20.109 1 87.5 394 MET B C 1
ATOM 6817 O O . MET B 1 394 ? -12.695 -22.281 -19.391 1 87.5 394 MET B O 1
ATOM 6821 N N . GLN B 1 395 ? -11.25 -23.766 -20.172 1 89.25 395 GLN B N 1
ATOM 6822 C CA . GLN B 1 395 ? -11.711 -24.781 -19.219 1 89.25 395 GLN B CA 1
ATOM 6823 C C . GLN B 1 395 ? -11.453 -24.344 -17.781 1 89.25 395 GLN B C 1
ATOM 6825 O O . GLN B 1 395 ? -12.297 -24.531 -16.906 1 89.25 395 GLN B O 1
ATOM 6830 N N . VAL B 1 396 ? -10.297 -23.797 -17.547 1 92.62 396 VAL B N 1
ATOM 6831 C CA . VAL B 1 396 ? -9.969 -23.312 -16.219 1 92.62 396 VAL B CA 1
ATOM 6832 C C . VAL B 1 396 ? -10.914 -22.156 -15.844 1 92.62 396 VAL B C 1
ATOM 6834 O O . VAL B 1 396 ? -11.352 -22.062 -14.695 1 92.62 396 VAL B O 1
ATOM 6837 N N . SER B 1 397 ? -11.18 -21.312 -16.797 1 90.38 397 SER B N 1
ATOM 6838 C CA . SER B 1 397 ? -12.102 -20.203 -16.562 1 90.38 397 SER B CA 1
ATOM 6839 C C . SER B 1 397 ? -13.477 -20.719 -16.141 1 90.38 397 SER B C 1
ATOM 6841 O O . SER B 1 397 ? -14.156 -20.094 -15.328 1 90.38 397 SER B O 1
ATOM 6843 N N . ASN B 1 398 ? -13.891 -21.781 -16.734 1 87.19 398 ASN B N 1
ATOM 6844 C CA . ASN B 1 398 ? -15.156 -22.406 -16.359 1 87.19 398 ASN B CA 1
ATOM 6845 C C . ASN B 1 398 ? -15.133 -22.875 -14.898 1 87.19 398 ASN B C 1
ATOM 6847 O O . ASN B 1 398 ? -16.109 -22.688 -14.172 1 87.19 398 ASN B O 1
ATOM 6851 N N . ASP B 1 399 ? -14.078 -23.484 -14.547 1 91.5 399 ASP B N 1
ATOM 6852 C CA . ASP B 1 399 ? -13.914 -23.859 -13.148 1 91.5 399 ASP B CA 1
ATOM 6853 C C . ASP B 1 399 ? -13.961 -22.641 -12.234 1 91.5 399 ASP B C 1
ATOM 6855 O O . ASP B 1 399 ? -14.672 -22.641 -11.227 1 91.5 399 ASP B O 1
ATOM 6859 N N . ALA B 1 400 ? -13.242 -21.625 -12.648 1 90.5 400 ALA B N 1
ATOM 6860 C CA . ALA B 1 400 ? -13.109 -20.422 -11.836 1 90.5 400 ALA B CA 1
ATOM 6861 C C . ALA B 1 400 ? -14.461 -19.734 -11.648 1 90.5 400 ALA B C 1
ATOM 6863 O O . ALA B 1 400 ? -14.734 -19.156 -10.594 1 90.5 400 ALA B O 1
ATOM 6864 N N . ALA B 1 401 ? -15.234 -19.734 -12.625 1 86 401 ALA B N 1
ATOM 6865 C CA . ALA B 1 401 ? -16.562 -19.125 -12.539 1 86 401 ALA B CA 1
ATOM 6866 C C . ALA B 1 401 ? -17.375 -19.75 -11.406 1 86 401 ALA B C 1
ATOM 6868 O O . ALA B 1 401 ? -18.172 -19.062 -10.75 1 86 401 ALA B O 1
ATOM 6869 N N . ILE B 1 402 ? -17.141 -21 -11.18 1 87.12 402 ILE B N 1
ATOM 6870 C CA . ILE B 1 402 ? -17.828 -21.703 -10.109 1 87.12 402 ILE B CA 1
ATOM 6871 C C . ILE B 1 402 ? -17.156 -21.406 -8.773 1 87.12 402 ILE B C 1
ATOM 6873 O O . ILE B 1 402 ? -17.828 -21.078 -7.789 1 87.12 402 ILE B O 1
ATOM 6877 N N . TRP B 1 403 ? -15.859 -21.562 -8.789 1 87.94 403 TRP B N 1
ATOM 6878 C CA . TRP B 1 403 ? -15.102 -21.328 -7.559 1 87.94 403 TRP B CA 1
ATOM 6879 C C . TRP B 1 403 ? -15.375 -19.938 -7.004 1 87.94 403 TRP B C 1
ATOM 6881 O O . TRP B 1 403 ? -15.523 -19.766 -5.789 1 87.94 403 TRP B O 1
ATOM 6891 N N . ASN B 1 404 ? -15.484 -18.953 -7.828 1 84.75 404 ASN B N 1
ATOM 6892 C CA . ASN B 1 404 ? -15.633 -17.562 -7.449 1 84.75 404 ASN B CA 1
ATOM 6893 C C . ASN B 1 404 ? -16.969 -17.312 -6.742 1 84.75 404 ASN B C 1
ATOM 6895 O O . ASN B 1 404 ? -17.141 -16.281 -6.082 1 84.75 404 ASN B O 1
ATOM 6899 N N . LYS B 1 405 ? -17.875 -18.172 -6.812 1 79.94 405 LYS B N 1
ATOM 6900 C CA . LYS B 1 405 ? -19.203 -17.984 -6.219 1 79.94 405 LYS B CA 1
ATOM 6901 C C . LYS B 1 405 ? -19.531 -19.109 -5.254 1 79.94 405 LYS B C 1
ATOM 6903 O O . LYS B 1 405 ? -20.703 -19.328 -4.938 1 79.94 405 LYS B O 1
ATOM 6908 N N . LYS B 1 406 ? -18.516 -19.766 -4.902 1 80 406 LYS B N 1
ATOM 6909 C CA . LYS B 1 406 ? -18.672 -20.891 -3.988 1 80 406 LYS B CA 1
ATOM 6910 C C . LYS B 1 406 ? -18.531 -20.453 -2.535 1 80 406 LYS B C 1
ATOM 6912 O O . LYS B 1 406 ? -17.828 -19.484 -2.242 1 80 406 LYS B O 1
ATOM 6917 N N . SER B 1 407 ? -19.359 -21.047 -1.706 1 72.19 407 SER B N 1
ATOM 6918 C CA . SER B 1 407 ? -19.219 -20.875 -0.266 1 72.19 407 SER B CA 1
ATOM 6919 C C . SER B 1 407 ? -18.516 -22.062 0.38 1 72.19 407 SER B C 1
ATOM 6921 O O . SER B 1 407 ? -18.703 -23.203 -0.049 1 72.19 407 SER B O 1
ATOM 6923 N N . PHE B 1 408 ? -17.625 -21.797 1.251 1 67.19 408 PHE B N 1
ATOM 6924 C CA . PHE B 1 408 ? -16.984 -22.891 1.97 1 67.19 408 PHE B CA 1
ATOM 6925 C C . PHE B 1 408 ? -17.906 -23.422 3.066 1 67.19 408 PHE B C 1
ATOM 6927 O O . PHE B 1 408 ? -18.422 -22.656 3.873 1 67.19 408 PHE B O 1
ATOM 6934 N N . ALA B 1 409 ? -18.172 -24.672 2.932 1 65.81 409 ALA B N 1
ATOM 6935 C CA . ALA B 1 409 ? -19.031 -25.281 3.941 1 65.81 409 ALA B CA 1
ATOM 6936 C C . ALA B 1 409 ? -18.234 -25.766 5.137 1 65.81 409 ALA B C 1
ATOM 6938 O O . ALA B 1 409 ? -17.203 -26.438 4.965 1 65.81 409 ALA B O 1
ATOM 6939 N N . ALA B 1 410 ? -18.656 -25.438 6.305 1 66.31 410 ALA B N 1
ATOM 6940 C CA . ALA B 1 410 ? -18.016 -25.906 7.531 1 66.31 410 ALA B CA 1
ATOM 6941 C C . ALA B 1 410 ? -18.172 -27.422 7.688 1 66.31 410 ALA B C 1
ATOM 6943 O O . ALA B 1 410 ? -17.297 -28.078 8.25 1 66.31 410 ALA B O 1
ATOM 6944 N N . GLN B 1 411 ? -19.219 -27.953 7.129 1 74.94 411 GLN B N 1
ATOM 6945 C CA . GLN B 1 411 ? -19.5 -29.391 7.215 1 74.94 411 GLN B CA 1
ATOM 6946 C C . GLN B 1 411 ? -19.75 -29.984 5.832 1 74.94 411 GLN B C 1
ATOM 6948 O O . GLN B 1 411 ? -20.906 -30.141 5.422 1 74.94 411 GLN B O 1
ATOM 6953 N N . PRO B 1 412 ? -18.672 -30.391 5.168 1 77.12 412 PRO B N 1
ATOM 6954 C CA . PRO B 1 412 ? -18.859 -31.016 3.855 1 77.12 412 PRO B CA 1
ATOM 6955 C C . PRO B 1 412 ? -19.625 -32.344 3.939 1 77.12 412 PRO B C 1
ATOM 6957 O O . PRO B 1 412 ? -19.5 -33.062 4.93 1 77.12 412 PRO B O 1
ATOM 6960 N N . MET B 1 413 ? -20.453 -32.594 2.996 1 80.06 413 MET B N 1
ATOM 6961 C CA . MET B 1 413 ? -21.266 -33.781 2.914 1 80.06 413 MET B CA 1
ATOM 6962 C C . MET B 1 413 ? -20.875 -34.625 1.71 1 80.06 413 MET B C 1
ATOM 6964 O O . MET B 1 413 ? -20.578 -34.094 0.637 1 80.06 413 MET B O 1
ATOM 6968 N N . TYR B 1 414 ? -20.766 -36 1.951 1 84.5 414 TYR B N 1
ATOM 6969 C CA . TYR B 1 414 ? -20.281 -36.875 0.898 1 84.5 414 TYR B CA 1
ATOM 6970 C C . TYR B 1 414 ? -21.219 -38.062 0.699 1 84.5 414 TYR B C 1
ATOM 6972 O O . TYR B 1 414 ? -21.719 -38.625 1.67 1 84.5 414 TYR B O 1
ATOM 6980 N N . ALA B 1 415 ? -21.5 -38.312 -0.527 1 84.06 415 ALA B N 1
ATOM 6981 C CA . ALA B 1 415 ? -22.109 -39.594 -0.875 1 84.06 415 ALA B CA 1
ATOM 6982 C C . ALA B 1 415 ? -21.047 -40.656 -1.086 1 84.06 415 ALA B C 1
ATOM 6984 O O . ALA B 1 415 ? -20.422 -40.719 -2.145 1 84.06 415 ALA B O 1
ATOM 6985 N N . THR B 1 416 ? -20.891 -41.594 -0.201 1 82.75 416 THR B N 1
ATOM 6986 C CA . THR B 1 416 ? -19.734 -42.469 -0.19 1 82.75 416 THR B CA 1
ATOM 6987 C C . THR B 1 416 ? -20.031 -43.75 -0.959 1 82.75 416 THR B C 1
ATOM 6989 O O . THR B 1 416 ? -19.172 -44.656 -1.043 1 82.75 416 THR B O 1
ATOM 6992 N N . ASP B 1 417 ? -21.188 -43.812 -1.428 1 79.31 417 ASP B N 1
ATOM 6993 C CA . ASP B 1 417 ? -21.531 -45 -2.205 1 79.31 417 ASP B CA 1
ATOM 6994 C C . ASP B 1 417 ? -20.859 -45 -3.576 1 79.31 417 ASP B C 1
ATOM 6996 O O . ASP B 1 417 ? -20.672 -46.031 -4.199 1 79.31 417 ASP B O 1
ATOM 7000 N N . GLY B 1 418 ? -20.391 -43.875 -3.979 1 76.19 418 GLY B N 1
ATOM 7001 C CA . GLY B 1 418 ? -19.672 -43.781 -5.238 1 76.19 418 GLY B CA 1
ATOM 7002 C C . GLY B 1 418 ? -18.219 -43.406 -5.062 1 76.19 418 GLY B C 1
ATOM 7003 O O . GLY B 1 418 ? -17.797 -42.969 -3.979 1 76.19 418 GLY B O 1
ATOM 7004 N N . ASP B 1 419 ? -17.422 -43.594 -6.141 1 79 419 ASP B N 1
ATOM 7005 C CA . ASP B 1 419 ? -15.977 -43.406 -6.102 1 79 419 ASP B CA 1
ATOM 7006 C C . ASP B 1 419 ? -15.617 -41.938 -6.082 1 79 419 ASP B C 1
ATOM 7008 O O . ASP B 1 419 ? -14.641 -41.531 -5.441 1 79 419 ASP B O 1
ATOM 7012 N N . ALA B 1 420 ? -16.469 -41.188 -6.586 1 83.06 420 ALA B N 1
ATOM 7013 C CA . ALA B 1 420 ? -16.078 -39.781 -6.809 1 83.06 420 ALA B CA 1
ATOM 7014 C C . ALA B 1 420 ? -15.953 -39.031 -5.488 1 83.06 420 ALA B C 1
ATOM 7016 O O . ALA B 1 420 ? -14.953 -38.344 -5.254 1 83.06 420 ALA B O 1
ATOM 7017 N N . ASP B 1 421 ? -16.875 -39.188 -4.609 1 88.31 421 ASP B N 1
ATOM 7018 C CA . ASP B 1 421 ? -16.828 -38.5 -3.332 1 88.31 421 ASP B CA 1
ATOM 7019 C C . ASP B 1 421 ? -15.711 -39.031 -2.445 1 88.31 421 ASP B C 1
ATOM 7021 O O . ASP B 1 421 ? -15.102 -38.281 -1.677 1 88.31 421 ASP B O 1
ATOM 7025 N N . MET B 1 422 ? -15.508 -40.25 -2.656 1 88.81 422 MET B N 1
ATOM 7026 C CA . MET B 1 422 ? -14.422 -40.844 -1.878 1 88.81 422 MET B CA 1
ATOM 7027 C C . MET B 1 422 ? -13.07 -40.281 -2.32 1 88.81 422 MET B C 1
ATOM 7029 O O . MET B 1 422 ? -12.18 -40.094 -1.496 1 88.81 422 MET B O 1
ATOM 7033 N N . THR B 1 423 ? -12.961 -40.062 -3.531 1 91.69 423 THR B N 1
ATOM 7034 C CA . THR B 1 423 ? -11.711 -39.5 -4.062 1 91.69 423 THR B CA 1
ATOM 7035 C C . THR B 1 423 ? -11.453 -38.094 -3.516 1 91.69 423 THR B C 1
ATOM 7037 O O . THR B 1 423 ? -10.344 -37.812 -3.088 1 91.69 423 THR B O 1
ATOM 7040 N N . ILE B 1 424 ? -12.453 -37.281 -3.469 1 91.81 424 ILE B N 1
ATOM 7041 C CA . ILE B 1 424 ? -12.289 -35.938 -2.953 1 91.81 424 ILE B CA 1
ATOM 7042 C C . ILE B 1 424 ? -11.969 -35.969 -1.462 1 91.81 424 ILE B C 1
ATOM 7044 O O . ILE B 1 424 ? -11.141 -35.219 -0.974 1 91.81 424 ILE B O 1
ATOM 7048 N N . LEU B 1 425 ? -12.672 -36.812 -0.771 1 92.19 425 LEU B N 1
ATOM 7049 C CA . LEU B 1 425 ? -12.406 -37 0.653 1 92.19 425 LEU B CA 1
ATOM 7050 C C . LEU B 1 425 ? -10.953 -37.406 0.894 1 92.19 425 LEU B C 1
ATOM 7052 O O . LEU B 1 425 ? -10.281 -36.812 1.744 1 92.19 425 LEU B O 1
ATOM 7056 N N . ASN B 1 426 ? -10.523 -38.375 0.148 1 93.06 426 ASN B N 1
ATOM 7057 C CA . ASN B 1 426 ? -9.148 -38.844 0.281 1 93.06 426 ASN B CA 1
ATOM 7058 C C . ASN B 1 426 ? -8.148 -37.75 -0.09 1 93.06 426 ASN B C 1
ATOM 7060 O O . ASN B 1 426 ? -7.102 -37.594 0.547 1 93.06 426 ASN B O 1
ATOM 7064 N N . TRP B 1 427 ? -8.453 -37.031 -1.063 1 95.75 427 TRP B N 1
ATOM 7065 C CA . TRP B 1 427 ? -7.594 -35.906 -1.463 1 95.75 427 TRP B CA 1
ATOM 7066 C C . TRP B 1 427 ? -7.477 -34.906 -0.342 1 95.75 427 TRP B C 1
ATOM 7068 O O . TRP B 1 427 ? -6.371 -34.438 -0.014 1 95.75 427 TRP B O 1
ATOM 7078 N N . ARG B 1 428 ? -8.594 -34.5 0.235 1 93.44 428 ARG B N 1
ATOM 7079 C CA . ARG B 1 428 ? -8.609 -33.5 1.298 1 93.44 428 ARG B CA 1
ATOM 7080 C C . ARG B 1 428 ? -7.824 -33.969 2.512 1 93.44 428 ARG B C 1
ATOM 7082 O O . ARG B 1 428 ? -7.117 -33.188 3.146 1 93.44 428 ARG B O 1
ATOM 7089 N N . ARG B 1 429 ? -7.973 -35.281 2.768 1 95.06 429 ARG B N 1
ATOM 7090 C CA . ARG B 1 429 ? -7.199 -35.844 3.861 1 95.06 429 ARG B CA 1
ATOM 7091 C C . ARG B 1 429 ? -5.703 -35.781 3.568 1 95.06 429 ARG B C 1
ATOM 7093 O O . ARG B 1 429 ? -4.91 -35.438 4.445 1 95.06 429 ARG B O 1
ATOM 7100 N N . TRP B 1 430 ? -5.391 -36.094 2.361 1 96.88 430 TRP B N 1
ATOM 7101 C CA . TRP B 1 430 ? -3.996 -36 1.931 1 96.88 430 TRP B CA 1
ATOM 7102 C C . TRP B 1 430 ? -3.49 -34.562 1.951 1 96.88 430 TRP B C 1
ATOM 7104 O O . TRP B 1 430 ? -2.404 -34.312 2.463 1 96.88 430 TRP B O 1
ATOM 7114 N N . PHE B 1 431 ? -4.25 -33.656 1.47 1 96.94 431 PHE B N 1
ATOM 7115 C CA . PHE B 1 431 ? -3.857 -32.25 1.31 1 96.94 431 PHE B CA 1
ATOM 7116 C C . PHE B 1 431 ? -3.695 -31.578 2.666 1 96.94 431 PHE B C 1
ATOM 7118 O O . PHE B 1 431 ? -2.957 -30.609 2.793 1 96.94 431 PHE B O 1
ATOM 7125 N N . GLY B 1 432 ? -4.301 -32.062 3.699 1 96.25 432 GLY B N 1
ATOM 7126 C CA . GLY B 1 432 ? -4.262 -31.484 5.035 1 96.25 432 GLY B CA 1
ATOM 7127 C C . GLY B 1 432 ? -2.854 -31.359 5.586 1 96.25 432 GLY B C 1
ATOM 7128 O O . GLY B 1 432 ? -2.59 -30.5 6.426 1 96.25 432 GLY B O 1
ATOM 7129 N N . GLN B 1 433 ? -1.944 -32.156 5.062 1 96.62 433 GLN B N 1
ATOM 7130 C CA . GLN B 1 433 ? -0.572 -32.125 5.559 1 96.62 433 GLN B CA 1
ATOM 7131 C C . GLN B 1 433 ? 0.106 -30.797 5.27 1 96.62 433 GLN B C 1
ATOM 7133 O O . GLN B 1 433 ? 1.039 -30.406 5.973 1 96.62 433 GLN B O 1
ATOM 7138 N N . PHE B 1 434 ? -0.379 -30.125 4.328 1 97.69 434 PHE B N 1
ATOM 7139 C CA . PHE B 1 434 ? 0.277 -28.891 3.902 1 97.69 434 PHE B CA 1
ATOM 7140 C C . PHE B 1 434 ? -0.221 -27.703 4.715 1 97.69 434 PHE B C 1
ATOM 7142 O O . PHE B 1 434 ? 0.21 -26.578 4.496 1 97.69 434 PHE B O 1
ATOM 7149 N N . TYR B 1 435 ? -1.102 -27.953 5.738 1 96.5 435 TYR B N 1
ATOM 7150 C CA . TYR B 1 435 ? -1.653 -26.875 6.547 1 96.5 435 TYR B CA 1
ATOM 7151 C C . TYR B 1 435 ? -1.003 -26.828 7.922 1 96.5 435 TYR B C 1
ATOM 7153 O O . TYR B 1 435 ? -1.397 -26.047 8.781 1 96.5 435 TYR B O 1
ATOM 7161 N N . GLU B 1 436 ? -0.047 -27.609 8.094 1 95.62 436 GLU B N 1
ATOM 7162 C CA . GLU B 1 436 ? 0.575 -27.656 9.414 1 95.62 436 GLU B CA 1
ATOM 7163 C C . GLU B 1 436 ? 1.079 -26.281 9.836 1 95.62 436 GLU B C 1
ATOM 7165 O O . GLU B 1 436 ? 1.926 -25.688 9.164 1 95.62 436 GLU B O 1
ATOM 7170 N N . GLY B 1 437 ? 0.531 -25.781 10.961 1 95.5 437 GLY B N 1
ATOM 7171 C CA . GLY B 1 437 ? 0.968 -24.516 11.547 1 95.5 437 GLY B CA 1
ATOM 7172 C C . GLY B 1 437 ? 0.422 -23.312 10.812 1 95.5 437 GLY B C 1
ATOM 7173 O O . GLY B 1 437 ? 0.673 -22.172 11.219 1 95.5 437 GLY B O 1
ATOM 7174 N N . CYS B 1 438 ? -0.332 -23.547 9.852 1 95.12 438 CYS B N 1
ATOM 7175 C CA . CYS B 1 438 ? -0.716 -22.453 8.961 1 95.12 438 CYS B CA 1
ATOM 7176 C C . CYS B 1 438 ? -1.821 -21.609 9.586 1 95.12 438 CYS B C 1
ATOM 7178 O O . CYS B 1 438 ? -1.89 -20.391 9.352 1 95.12 438 CYS B O 1
ATOM 7180 N N . ALA B 1 439 ? -2.68 -22.172 10.367 1 91.81 439 ALA B N 1
ATOM 7181 C CA . ALA B 1 439 ? -3.762 -21.438 11 1 91.81 439 ALA B CA 1
ATOM 7182 C C . ALA B 1 439 ? -3.215 -20.391 11.969 1 91.81 439 ALA B C 1
ATOM 7184 O O . ALA B 1 439 ? -3.66 -19.234 11.969 1 91.81 439 ALA B O 1
ATOM 7185 N N . LYS B 1 440 ? -2.338 -20.766 12.758 1 91.5 440 LYS B N 1
ATOM 7186 C CA . LYS B 1 440 ? -1.707 -19.844 13.695 1 91.5 440 LYS B CA 1
ATOM 7187 C C . LYS B 1 440 ? -0.981 -18.719 12.969 1 91.5 440 LYS B C 1
ATOM 7189 O O . LYS B 1 440 ? -1.084 -17.547 13.352 1 91.5 440 LYS B O 1
ATOM 7194 N N . LYS B 1 441 ? -0.295 -19.078 11.977 1 90.25 441 LYS B N 1
ATOM 7195 C CA . LYS B 1 441 ? 0.448 -18.094 11.211 1 90.25 441 LYS B CA 1
ATOM 7196 C C . LYS B 1 441 ? -0.495 -17.094 10.547 1 90.25 441 LYS B C 1
ATOM 7198 O O . LYS B 1 441 ? -0.205 -15.891 10.5 1 90.25 441 LYS B O 1
ATOM 7203 N N . ASP B 1 442 ? -1.562 -17.594 10.016 1 88.56 442 ASP B N 1
ATOM 7204 C CA . ASP B 1 442 ? -2.557 -16.719 9.398 1 88.56 442 ASP B CA 1
ATOM 7205 C C . ASP B 1 442 ? -3.123 -15.727 10.414 1 88.56 442 ASP B C 1
ATOM 7207 O O . ASP B 1 442 ? -3.338 -14.555 10.102 1 88.56 442 ASP B O 1
ATOM 7211 N N . GLN B 1 443 ? -3.375 -16.141 11.594 1 84.31 443 GLN B N 1
ATOM 7212 C CA . GLN B 1 443 ? -3.871 -15.281 12.656 1 84.31 443 GLN B CA 1
ATOM 7213 C C . GLN B 1 443 ? -2.857 -14.195 13 1 84.31 443 GLN B C 1
ATOM 7215 O O . GLN B 1 443 ? -3.227 -13.031 13.203 1 84.31 443 GLN B O 1
ATOM 7220 N N . GLU B 1 444 ? -1.678 -14.617 13.031 1 78.62 444 GLU B N 1
ATOM 7221 C CA . GLU B 1 444 ? -0.609 -13.656 13.305 1 78.62 444 GLU B CA 1
ATOM 7222 C C . GLU B 1 444 ? -0.54 -12.586 12.219 1 78.62 444 GLU B C 1
ATOM 7224 O O . GLU B 1 444 ? -0.331 -11.406 12.516 1 78.62 444 GLU B O 1
ATOM 7229 N N . ARG B 1 445 ? -0.79 -13.031 11.062 1 75.94 445 ARG B N 1
ATOM 7230 C CA . ARG B 1 445 ? -0.739 -12.109 9.922 1 75.94 445 ARG B CA 1
ATOM 7231 C C . ARG B 1 445 ? -1.913 -11.141 9.953 1 75.94 445 ARG B C 1
ATOM 7233 O O . ARG B 1 445 ? -1.776 -9.984 9.547 1 75.94 445 ARG B O 1
ATOM 7240 N N . GLU B 1 446 ? -3.1 -11.594 10.25 1 69.62 446 GLU B N 1
ATOM 7241 C CA . GLU B 1 446 ? -4.309 -10.781 10.266 1 69.62 446 GLU B CA 1
ATOM 7242 C C . GLU B 1 446 ? -4.223 -9.688 11.328 1 69.62 446 GLU B C 1
ATOM 7244 O O . GLU B 1 446 ? -4.805 -8.609 11.156 1 69.62 446 GLU B O 1
ATOM 7249 N N . LYS B 1 447 ? -3.641 -9.961 12.297 1 57.19 447 LYS B N 1
ATOM 7250 C CA . LYS B 1 447 ? -3.506 -8.969 13.359 1 57.19 447 LYS B CA 1
ATOM 7251 C C . LYS B 1 447 ? -2.783 -7.723 12.859 1 57.19 447 LYS B C 1
ATOM 7253 O O . LYS B 1 447 ? -2.984 -6.625 13.383 1 57.19 447 LYS B O 1
ATOM 7258 N N . TYR B 1 448 ? -2.15 -7.891 11.766 1 54.06 448 TYR B N 1
ATOM 7259 C CA . TYR B 1 448 ? -1.3 -6.789 11.336 1 54.06 448 TYR B CA 1
ATOM 7260 C C . TYR B 1 448 ? -1.806 -6.188 10.031 1 54.06 448 TYR B C 1
ATOM 7262 O O . TYR B 1 448 ? -1.252 -5.199 9.539 1 54.06 448 TYR B O 1
ATOM 7270 N N . THR B 1 449 ? -2.91 -6.793 9.359 1 48.84 449 THR B N 1
ATOM 7271 C CA . THR B 1 449 ? -3.439 -6.285 8.102 1 48.84 449 THR B CA 1
ATOM 7272 C C . THR B 1 449 ? -4.652 -5.391 8.344 1 48.84 449 THR B C 1
ATOM 7274 O O . THR B 1 449 ? -5.461 -5.664 9.234 1 48.84 449 THR B O 1
ATOM 7277 N N . TRP B 1 450 ? -4.664 -4.059 7.891 1 44.88 450 TRP B N 1
ATOM 7278 C CA . TRP B 1 450 ? -5.863 -3.229 7.961 1 44.88 450 TRP B CA 1
ATOM 7279 C C . TRP B 1 450 ? -6.48 -3.039 6.578 1 44.88 450 TRP B C 1
ATOM 7281 O O . TRP B 1 450 ? -5.77 -3.066 5.57 1 44.88 450 TRP B O 1
#

Solvent-accessible surface area (backbone atoms only — not comparable to full-atom values): 47523 Å² total; per-residue (Å²): 134,81,80,60,74,64,58,62,54,49,55,58,56,52,62,62,58,71,55,42,69,65,55,47,50,51,47,51,49,51,50,52,46,50,50,48,44,66,59,22,46,57,24,76,47,76,48,74,72,81,83,80,59,58,62,34,48,40,75,71,71,62,62,41,63,33,35,51,30,62,74,44,44,46,80,77,55,39,79,50,33,60,36,63,39,62,43,56,88,40,52,29,20,35,33,16,17,72,79,66,47,76,31,35,31,49,20,55,39,85,88,84,58,50,50,36,19,63,72,28,42,62,38,82,43,44,21,43,26,32,63,82,87,55,57,34,29,32,49,89,74,19,31,31,27,50,73,85,76,59,43,71,39,74,45,75,38,67,42,66,36,88,51,63,91,73,50,92,67,55,78,72,53,43,57,31,77,74,47,67,42,77,48,67,40,54,60,41,58,72,45,80,53,87,58,28,30,30,35,53,43,50,57,50,75,81,65,70,82,74,62,75,83,84,85,52,57,71,53,60,72,67,26,35,78,38,32,38,31,38,40,52,36,49,32,60,62,63,61,63,62,44,51,60,29,37,45,50,32,42,66,55,64,46,33,50,74,44,95,88,45,82,50,43,29,38,48,65,49,62,47,60,48,51,47,60,42,90,55,39,70,68,73,62,57,46,92,52,61,71,60,29,52,55,49,51,53,48,44,64,70,72,46,46,90,73,39,11,82,51,24,39,33,29,42,38,36,41,20,41,27,44,72,97,48,77,69,37,87,52,37,40,29,47,30,41,32,47,52,73,28,32,35,38,34,42,32,44,38,96,84,48,44,36,36,38,44,33,38,42,40,29,67,47,68,40,34,32,40,39,35,39,34,35,28,27,42,74,83,58,53,42,68,56,54,37,47,52,49,49,48,52,46,51,54,51,48,55,51,35,62,44,46,36,53,28,27,54,58,49,52,37,38,36,54,69,90,44,68,48,42,46,35,33,52,51,41,52,22,60,54,49,63,33,25,43,33,18,35,56,45,50,55,57,51,54,72,72,58,132,137,80,81,61,77,63,60,62,53,49,56,60,57,50,63,62,59,68,56,42,68,65,55,45,50,52,47,50,50,50,50,51,46,48,52,47,44,66,59,27,48,59,26,76,46,77,48,75,71,79,83,81,64,86,66,78,52,67,78,71,74,62,61,41,64,32,35,51,29,62,75,45,44,47,81,76,55,38,77,48,32,58,35,64,41,60,44,54,88,40,53,30,20,36,32,17,19,72,78,66,47,77,29,36,31,51,17,55,40,63,53,76,10,40,33,34,18,63,71,28,43,62,39,83,44,45,22,43,25,31,39,51,74,53,57,31,30,32,48,88,74,19,30,30,28,49,75,84,76,57,42,73,41,71,33,36,31,30,36,61,37,91,52,62,12,62,43,85,67,55,45,72,54,38,50,34,79,75,48,66,43,75,46,67,40,55,62,42,57,70,47,79,54,85,59,27,30,29,35,52,43,51,59,49,78,81,65,71,82,73,59,75,82,86,85,51,57,70,53,58,72,65,25,34,77,37,32,39,31,38,39,52,35,49,31,62,62,62,61,63,62,44,51,62,30,36,46,59,51,45,64,69,75,47,32,51,73,43,95,86,45,83,50,42,29,40,47,64,48,64,46,61,47,52,48,60,43,91,54,40,68,70,74,64,58,46,90,52,62,71,61,29,51,54,48,50,53,47,46,65,69,73,47,47,90,72,41,11,80,51,24,40,33,29,43,38,36,39,20,40,28,43,76,98,46,75,70,37,87,50,37,40,30,47,29,42,31,46,53,72,26,33,33,37,34,41,34,44,37,96,83,47,44,36,36,38,45,33,37,40,38,28,66,48,66,40,35,30,40,39,34,39,33,37,28,27,40,74,82,58,5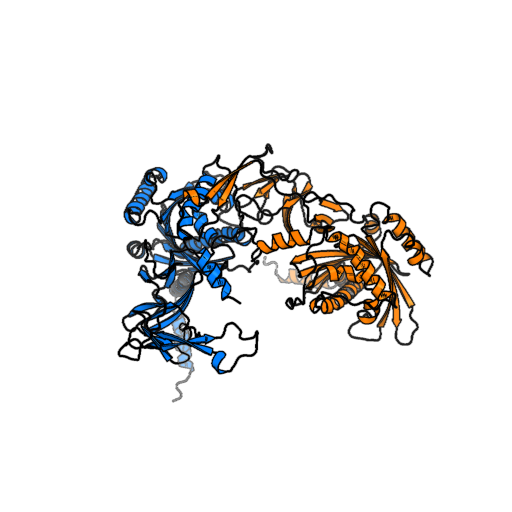4,43,68,55,53,38,46,53,49,49,48,52,46,49,54,49,48,54,52,35,62,49,47,38,71,52,64,57,64,69,71,79,83,74,62,70,90,43,68,48,43,44,34,33,53,52,39,53,62,59,55,50,67,33,42,64,62,18,54,62,45,50,54,61,48,52,68,10,48,103

InterPro domains:
  IPR017941 Rieske [2Fe-2S] iron-sulphur domain [PF00355] (68-149)
  IPR017941 Rieske [2Fe-2S] iron-sulphur domain [PS51296] (68-169)
  IPR036922 Rieske [2Fe-2S] iron-sulphur domain superfamily [G3DSA:2.102.10.10] (63-223)
  IPR036922 Rieske [2Fe-2S] iron-sulphur domain superfamily [SSF50022] (64-204)
  IPR045605 3-ketosteroid-9-alpha-monooxygenase, oxygenase component-like, C-terminal domain [PF19298] (207-435)
  IPR050584 Cholesterol 7-desaturase [PTHR21266] (63-439)

Sequence (900 aa):
MSLSSSLIISYFTTDLAFINTKSLIALVFVLLYSLYYAKFRIFYYAHIPENPGFISRGKILPAHPNGWFVISTTQELKLLHVKAVTQSGHNIVLFRGEDGVAYALSAFCPHSGANLGIGGTVKHSSCIQCPFHGWLFDGKTGNLVAGNTLTPRKVEFYTYNEKLGTCKLNPQEILTKTGDGLVNLSKYPLLEQNGYIYAWLHADPKAKPTYEPLEFTDIQQRLVYKGVSLNRVYSHCQDIPENGGDIRHFIYVHSYLLPFTKLFGAKWDAKWCRGDDPELRQKMKHKIPWVDQHKQKLFDKYLNKNNAGNIGVMSLDMNSIIAGLAPKFFFNATVFQVGPGLVYLFLISPYYEALFFQHTTSKEKFEHDVFHELYASWYIPHCLTAGILRLEAMQVSNDAAIWNKKSFAAQPMYATDGDADMTILNWRRWFGQFYEGCAKKDQEREKYTWMSLSSSLIISYFTTDLAFINTKSLIALVFVLLYSLYYAKFRIFYYAHIPENPGFISRGKILPAHPNGWFVISTTQELKLLHVKAVTQSGHNIVLFRGEDGVAYALSAFCPHSGANLGIGGTVKHSSCIQCPFHGWLFDGKTGNLVAGNTLTPRKVEFYTYNEKLGTCKLNPQEILTKTGDGLVNLSKYPLLEQNGYIYAWLHADPKAKPTYEPLEFTDIQQRLVYKGVSLNRVYSHCQDIPENGGDIRHFIYVHSYLLPFTKLFGAKWDAKWCRGDDPELRQKMKHKIPWVDQHKQKLFDKYLNKNNAGNIGVMSLDMNSIIAGLAPKFFFNATVFQVGPGLVYLFLISPYYEALFFQHTTSKEKFEHDVFHELYASWYIPHCLTAGILRLEAMQVSNDAAIWNKKSFAAQPMYATDGDADMTILNWRRWFGQFYEGCAKKDQEREKYTW

pLDDT: mean 88.63, std 13.22, range [25.8, 98.75]